Protein 2ZRU (pdb70)

Secondary structure (DSSP, 8-state):
-HHHHHHHHSS-BSTT---SGGGEEEPP-SS-BSBGGG-B--EEETTEEESSSEEEPP---HHHHHHHHHHHHHHHHT--EE----HHHHH-GGGGHHHHHHHHH-SSS-EEEEEEGGGGGTT--HHHHHHHHHHTT-SEEEEE--HHHHHHSSS---B-BTHHHHHHHHHHTT-SS-EEEE-SSS---HHHHHHHHHTT--EEE---BTSB-HHHHHHHHHHHTT-THHHHHHHTTT-S-BHHHHHHHHHHH-TT-EEEEESS--SHHHHHHHHHHT-SEEEE-HHHHHHHHH-HHHHHHHHHHHHHHHHHHHHHTT--BHHHHHTS-EEE-HHHHHHHHHTT--HHHHHHHHT-/-HHHHHHHHSS-BTTT---SGGGEEEPP-SS-BSBGGG-B--EEETTEEESSSEEEPP---HHHHHHHHHHHHHHHHT--EE----HHHHH-GGGSHHHHHHHHH-SSS-EEEEEEHHHHHTT--HHHHHHHHHTTT-SEEEEE--HHHHHHSSS---B--THHHHHHHHHHTT-SS-EEEE-SSS---HHHHHHHHHTT--EEE---BTSB-HHHHHHHHHHHTT-THHHHHHTTTT-S-BHHHHHHHHHHH-TT-EEEEESS--SHHHHHHHHHHT-SEEEE-HHHHHHHHH-HHHHHHHHHHHHHHHHHHHHHTT-SBHHHHHTS-EEE-HHHHHHHHHTT--HHHHHHHHT-/-HHHHHHHHSS-BSTT---SGGGEEEPP-SS-SSBGGG-B--EEETTEEESSSEEEPP---HHHHHHHHHHHHHHHHT--EE----HHHHH-GGGGHHHHHHHHH-SSS-EEEEEEHHHHHTT--HHHHHHHHHHTT-SEEEEE--HHHHHHSSS---B-BTHHHHHHHHHHTT-SS-EEEE-SSS---HHHHHHHHHTT--EEE---BTSB-HHHHHHHHHHHTT-THHHHHHHTTT-S-BHHHHHHHHHHHSTT-EEEEESS--SHHHHHHHHHHT-SEEEE-HHHHHHHHH-HHHHHHHHHHHHHHHHHHHHHHT-SBHHHHHTS-EEE-HHHHHHHHHTT--HHHHHHHHT-/-HHHHHHHHSS-BTTT---SGGGEEEPP-SS-BSBGGG-B--EEETTEEESSSEEEPP---HHHHHHHHHHHHHHHHT--EE----HHHHH-GGGGHHHHHHHHH-SSS-EEEEEEGGGGGTT--HHHHHHHHHHTT-SEEEEE--HHHHHHSSS---B-BTHHHHHHHHHHTT-SS-EEEE-SSS---HHHHHHHHHTT--EEE---BTSB-HHHHHHHHHHHTT-THHHHHHHTTT-S-BHHHHHHHHHHHSTT-EEEEESS--SHHHHHHHHHHT-SEEEE-HHHHHHHHH-HHHHHHHHHHHHHHHHHHHHHTT-SBHHHHTTS-EEE-HHHHHHHHHTT--HHHHHHHHT-

GO terms:
  GO:0070402 NADPH binding (F, IDA)
  GO:0000287 magnesium ion binding (F, IDA)
  GO:0010181 FMN binding (F, IDA)
  GO:0004452 isopentenyl-diphosphate delta-isomerase activity (F, IDA)

Solvent-accessible surface area: 48218 Å² total; per-residue (Å²): 101,47,35,34,84,0,7,12,145,68,113,0,49,21,43,75,24,49,20,22,4,135,27,0,40,2,1,0,14,0,6,10,22,11,8,26,88,79,13,70,15,115,22,167,1,56,242,61,124,4,46,5,0,0,8,1,10,18,41,85,151,105,59,7,154,29,12,80,23,2,0,38,0,0,38,136,29,15,0,0,2,5,1,4,23,0,102,54,1,44,107,108,74,129,22,74,115,22,14,32,38,0,28,170,35,0,83,89,6,1,0,1,0,6,0,6,0,8,28,0,35,98,60,19,8,52,126,38,2,72,34,0,15,100,13,0,119,8,31,0,0,6,0,30,0,21,0,0,19,19,4,0,30,47,88,63,79,0,56,0,56,78,115,0,1,65,38,0,105,96,5,33,169,121,23,98,28,43,10,3,0,18,0,20,7,6,0,0,0,17,63,2,0,101,62,0,96,75,29,57,3,99,17,0,4,0,12,0,12,14,0,25,9,46,0,0,0,0,19,22,22,0,107,103,112,73,42,90,31,10,88,0,0,139,53,0,13,88,13,4,0,4,0,0,1,0,0,1,0,0,16,46,20,2,73,70,7,32,0,0,0,5,14,7,0,62,7,0,15,28,0,0,26,0,0,0,0,5,0,22,0,0,0,2,25,6,16,0,10,72,15,1,65,140,14,80,129,26,0,23,51,23,0,109,30,0,27,21,0,0,52,0,0,0,0,0,6,26,1,106,34,3,92,24,0,43,99,13,22,3,0,0,10,24,127,0,35,35,2,0,69,38,31,52,5,82,36,69,82,0,24,101,32,8,50,201,103,44,38,33,87,0,9,11,149,72,112,0,52,23,46,72,23,51,21,22,5,142,28,0,38,3,0,0,15,0,5,10,19,10,9,26,87,83,13,62,15,108,24,168,2,60,244,62,120,3,49,7,0,2,8,1,10,20,39,85,154,103,57,7,147,31,10,85,22,3,0,42,0,0,42,127,31,15,1,0,2,5,1,3,26,0,104,54,4,46,100,108,78,117,19,78,105,25,12,34,39,0,26,162,30,0,84,90,8,2,0,1,0,6,0,2,0,15,24,0,23,127,52,16,20,48,140,47,0,75,36,0,12,111,12,1,120,8,35,0,0,6,0,31,0,13,0,0,29,20,3,0,30,32,96,49,94,1,76,0,64,82,124,0,0,74,36,0,104,97,9,36,175,124,23,101,25,49,12,3,0,19,0,16,7,4,0,0,0,23,63,2,0,99,58,0,88,79,27,61,4,96,17,0,3,0,13,0,15,14,0,24,9,48,0,0,0,0,19,20,22,0,106,103,112,73,44,85,29,12,80,0,0,138,55,0,14,90,14,4,0,3,0,0,0,0,0,1,0,0,16,49,20,0,72,73,7,37,0,0,0,6,13,8,0,64,7,0,18,29,0,0,26,0,0,0,0,3,0,20,0,0,0,3,24,5,17,0,10,69,15,1,61,138,11,80,135,28,0,23,68,22,2,115,31,1,30,22,0,0,50,0,0,0,0,0,5,24,1,106,26,3,97,27,0,44,96,13,20,3,0,0,11,25,124,0,34,37,2,0,70,38,32,55,3,81,29,70,75,0,24,110,32,7,50,200,93,50,36,29,88,0,9,12,146,72,113,0,51,22,45,74,23,50,20,20,4,138,26,0,38,3,1,0,16,0,5,12,25,11,4,23,90,82,14,63,16,112,22,166,2,62,248,61,116,2,47,6,0,2,7,0,10,19,38,73,153,103,60,7,127,24,13,85,23,2,0,44,0,0,40,133,32,16,1,0,2,4,0,4,26,0,114,53,3,45,99,108,74,123,20,79,112,26,14,27,35,0,25,158,31,0,82,90,8,1,0,1,0,6,0,1,0,17,20,0,15,147,58,17,18,48,138,49,0,77,38,0,15,114,11,0,119,7,35,0,0,5,0,31,0,18,0,0,23,24,2,0,31,30,94,50,90,0,71,0,45,60,92,0,0,74,50,0,104,95,7,36,167,119,21,105,28,45,10,3,0,18,0,18,8,8,0,0,0,17,63,2,0,103,54,0,96,79,34,55,4,112,16,0,4,0,13,0,12,14,0,27,10,46,1,0,0,0,18,20,25,0,105,106,113,73,39,82,28,14,83,0,0,143,59,0,14,90,14,4,0,3,0,0,0,0,0,1,0,0,19,51,22,2,75,79,6,35,0,0,0,5,14,8,0,64,8,0,18,28,0,0,24,0,0,0,0,5,0,22,0,0,0,3,25,5,17,0,10,74,14,1,55,138,12,82,132,27,0,20,58,22,2,108,27,1,30,22,0,0,49,0,0,0,0,0,7,23,2,109,28,3,92,30,0,40,92,13,26,4,0,0,10,25,124,0,37,37,2,0,69,37,31,52,3,87,30,67,83,0,23,102,29,8,50,200,109,44,42,35,83,0,5,13,147,71,109,0,50,23,46,72,23,53,20,22,4,138,29,0,42,4,0,0,15,0,5,11,20,10,6,21,88,81,11,64,14,111,23,144,1,54,239,56,109,2,49,7,0,1,8,1,9,17,39,84,143,105,62,5,140,31,12,86,22,2,0,40,0,0,40,132,32,15,2,0,2,4,1,4,27,0,99,56,1,41,95,100,74,122,22,68,104,20,14,27,44,0,21,161,33,0,85,90,7,2,0,1,0,6,0,5,0,9,32,0,38,100,61,22,9,55,136,41,1,74,28,0,14,102,11,0,122,9,32,0,0,7,0,31,0,24,0,0,19,20,3,0,32,33,97,53,84,1,56,0,55,85,119,0,0,67,35,1,100,94,6,36,175,121,22,102,28,43,11,4,0,18,0,19,7,8,0,0,0,17,60,3,0,102,57,0,94,75,32,49,4,99,15,0,3,0,12,0,15,15,0,22,10,47,0,0,0,0,21,21,20,0,104,103,112,74,40,87,31,13,86,0,0,146,56,0,14,89,14,3,0,2,0,0,1,0,0,1,0,0,16,49,20,2,76,90,6,34,0,0,0,5,14,6,0,62,6,0,17,28,0,0,23,0,0,0,0,4,0,18,0,0,0,3,25,4,16,0,9,72,16,1,66,141,16,83,130,25,0,23,61,22,1,109,30,1,28,23,0,0,48,0,0,0,0,0,6,24,1,108,27,4,94,27,0,40,96,13,24,4,0,0,9,26,127,0,34,40,2,0,68,34,31,52,4,84,32,67,80,0,25,109,28,7,47,196

B-factor: mean 29.54, std 9.28, range [15.83, 79.15]

Organism: Saccharolobus shibatae (strain ATCC 51178 / DSM 5389 / JCM 8931 / NBRC 15437 / B12) (NCBI:txid523848)

CATH classification: 3.20.20.70

Radius of gyration: 35.76 Å; Cα contacts (8 Å, |Δi|>4): 3395; chains: 4; bounding box: 108×108×44 Å

Nearest PDB structures (foldseek):
  2zru-assembly1_D  TM=1.002E+00  e=5.010E-70  Saccharolobus shibatae
  2zrw-assembly1_A  TM=9.971E-01  e=4.676E-66  Saccharolobus shibatae
  1vcg-assembly1_B  TM=9.444E-01  e=1.699E-32  Thermus thermophilus
  1vcg-assembly1_C  TM=9.409E-01  e=3.357E-32  Thermus thermophilus
  1vcg-assembly1_A  TM=9.427E-01  e=2.904E-31  Thermus thermophilus

Structure (mmCIF, N/CA/C/O backbone):
data_2ZRU
#
_entry.id   2ZRU
#
_cell.length_a   100.745
_cell.length_b   100.745
_cell.length_c   336.829
_cell.angle_alpha   90.00
_cell.angle_beta   90.00
_cell.angle_gamma   90.00
#
_symmetry.space_group_name_H-M   'P 43 21 2'
#
loop_
_entity.id
_entity.type
_entity.pdbx_description
1 polymer 'Isopentenyl-diphosphate delta-isomerase'
2 non-polymer 'FLAVIN MONONUCLEOTIDE'
3 water water
#
loop_
_atom_site.group_PDB
_atom_site.id
_atom_site.type_symbol
_atom_site.label_atom_id
_atom_site.label_alt_id
_atom_site.label_comp_id
_atom_site.label_asym_id
_atom_site.label_entity_id
_atom_site.label_seq_id
_atom_site.pdbx_PDB_ins_code
_atom_site.Cartn_x
_atom_site.Cartn_y
_atom_site.Cartn_z
_atom_site.occupancy
_atom_site.B_iso_or_equiv
_atom_site.auth_seq_id
_atom_site.auth_comp_id
_atom_site.auth_asym_id
_atom_site.auth_atom_id
_atom_site.pdbx_PDB_model_num
ATOM 1 N N . VAL A 1 9 ? 58.674 14.479 2.855 1.00 34.93 9 VAL A N 1
ATOM 2 C CA . VAL A 1 9 ? 57.440 14.508 3.682 1.00 34.14 9 VAL A CA 1
ATOM 3 C C . VAL A 1 9 ? 56.873 15.922 3.647 1.00 33.25 9 VAL A C 1
ATOM 4 O O . VAL A 1 9 ? 57.621 16.904 3.587 1.00 33.30 9 VAL A O 1
ATOM 8 N N . GLU A 1 10 ? 55.551 16.002 3.656 1.00 32.49 10 GLU A N 1
ATOM 9 C CA . GLU A 1 10 ? 54.841 17.264 3.531 1.00 32.15 10 GLU A CA 1
ATOM 10 C C . GLU A 1 10 ? 55.238 18.278 4.595 1.00 31.40 10 GLU A C 1
ATOM 11 O O . GLU A 1 10 ? 55.415 19.451 4.279 1.00 31.17 10 GLU A O 1
ATOM 17 N N . HIS A 1 11 ? 55.397 17.825 5.838 1.00 31.12 11 HIS A N 1
ATOM 18 C CA . HIS A 1 11 ? 55.841 18.719 6.923 1.00 31.17 11 HIS A CA 1
ATOM 19 C C . HIS A 1 11 ? 57.181 19.395 6.671 1.00 30.15 11 HIS A C 1
ATOM 20 O O . HIS A 1 11 ? 57.315 20.590 6.913 1.00 29.86 11 HIS A O 1
ATOM 27 N N . VAL A 1 12 ? 58.171 18.628 6.211 1.00 29.22 12 VAL A N 1
ATOM 28 C CA . VAL A 1 12 ? 59.488 19.175 5.903 1.00 29.35 12 VAL A CA 1
ATOM 29 C C . VAL A 1 12 ? 59.429 20.193 4.742 1.00 30.05 12 VAL A C 1
ATOM 30 O O . VAL A 1 12 ? 60.030 21.275 4.829 1.00 30.19 12 VAL A O 1
ATOM 34 N N . GLU A 1 13 ? 58.703 19.828 3.684 1.00 29.67 13 GLU A N 1
ATOM 35 C CA . GLU A 1 13 ? 58.428 20.682 2.509 1.00 30.26 13 GLU A CA 1
ATOM 36 C C . GLU A 1 13 ? 57.827 22.044 2.881 1.00 29.14 13 GLU A C 1
ATOM 37 O O . GLU A 1 13 ? 58.304 23.091 2.428 1.00 29.35 13 GLU A O 1
ATOM 43 N N . ILE A 1 14 ? 56.770 22.019 3.698 1.00 28.23 14 ILE A N 1
ATOM 44 C CA . ILE A 1 14 ? 56.154 23.252 4.215 1.00 26.79 14 ILE A CA 1
ATOM 45 C C . ILE A 1 14 ? 57.107 24.049 5.094 1.00 25.94 14 ILE A C 1
ATOM 46 O O . ILE A 1 14 ? 57.281 25.259 4.891 1.00 25.43 14 ILE A O 1
ATOM 51 N N . ALA A 1 15 ? 57.751 23.377 6.048 1.00 25.17 15 ALA A N 1
ATOM 52 C CA . ALA A 1 15 ? 58.607 24.075 6.992 1.00 25.21 15 ALA A CA 1
ATOM 53 C C . ALA A 1 15 ? 59.778 24.737 6.264 1.00 25.25 15 ALA A C 1
ATOM 54 O O . ALA A 1 15 ? 60.104 25.890 6.529 1.00 24.47 15 ALA A O 1
ATOM 56 N N . ALA A 1 16 ? 60.385 24.006 5.330 1.00 25.11 16 ALA A N 1
ATOM 57 C CA . ALA A 1 16 ? 61.562 24.506 4.623 1.00 25.40 16 ALA A CA 1
ATOM 58 C C . ALA A 1 16 ? 61.199 25.522 3.525 1.00 25.73 16 ALA A C 1
ATOM 59 O O . ALA A 1 16 ? 61.939 26.470 3.267 1.00 25.85 16 ALA A O 1
ATOM 61 N N . PHE A 1 17 ? 60.062 25.338 2.871 1.00 25.88 17 PHE A N 1
ATOM 62 C CA . PHE A 1 17 ? 59.816 26.176 1.693 1.00 27.06 17 PHE A CA 1
ATOM 63 C C . PHE A 1 17 ? 58.642 27.146 1.763 1.00 26.97 17 PHE A C 1
ATOM 64 O O . PHE A 1 17 ? 58.553 28.035 0.944 1.00 27.83 17 PHE A O 1
ATOM 72 N N . GLU A 1 18 ? 57.756 27.002 2.741 1.00 26.95 18 GLU A N 1
ATOM 73 C CA . GLU A 1 18 ? 56.706 28.007 2.910 1.00 27.05 18 GLU A CA 1
ATOM 74 C C . GLU A 1 18 ? 57.074 29.053 3.985 1.00 26.98 18 GLU A C 1
ATOM 75 O O . GLU A 1 18 ? 57.978 28.851 4.796 1.00 26.35 18 GLU A O 1
ATOM 81 N N . ASN A 1 19 ? 56.328 30.153 3.992 1.00 26.51 19 ASN A N 1
ATOM 82 C CA . ASN A 1 19 ? 56.488 31.208 4.966 1.00 26.24 19 ASN A CA 1
ATOM 83 C C . ASN A 1 19 ? 55.764 30.834 6.257 1.00 26.25 19 ASN A C 1
ATOM 84 O O . ASN A 1 19 ? 54.586 31.197 6.458 1.00 26.35 19 ASN A O 1
ATOM 89 N N . VAL A 1 20 ? 56.455 30.090 7.122 1.00 24.70 20 VAL A N 1
ATOM 90 C CA . VAL A 1 20 ? 55.880 29.625 8.408 1.00 24.23 20 VAL A CA 1
ATOM 91 C C . VAL A 1 20 ? 56.809 29.870 9.603 1.00 23.72 20 VAL A C 1
ATOM 92 O O . VAL A 1 20 ? 56.484 29.519 10.736 1.00 24.10 20 VAL A O 1
ATOM 96 N N . ASP A 1 21 ? 57.966 30.461 9.345 1.00 22.82 21 ASP A N 1
ATOM 97 C CA . ASP A 1 21 ? 58.895 30.771 10.409 1.00 23.21 21 ASP A CA 1
ATOM 98 C C . ASP A 1 21 ? 58.487 32.080 11.101 1.00 22.88 21 ASP A C 1
ATOM 99 O O . ASP A 1 21 ? 58.664 33.162 10.545 1.00 22.52 21 ASP A O 1
ATOM 104 N N . GLY A 1 22 ? 57.920 31.969 12.298 1.00 22.92 22 GLY A N 1
ATOM 105 C CA . GLY A 1 22 ? 57.488 33.145 13.055 1.00 22.26 22 GLY A CA 1
ATOM 106 C C . GLY A 1 22 ? 56.253 33.844 12.505 1.00 22.53 22 GLY A C 1
ATOM 107 O O . GLY A 1 22 ? 56.018 35.017 12.816 1.00 22.64 22 GLY A O 1
ATOM 108 N N . LEU A 1 23 ? 55.476 33.136 11.692 1.00 22.77 23 LEU A N 1
ATOM 109 C CA . LEU A 1 23 ? 54.275 33.672 11.040 1.00 23.89 23 LEU A CA 1
ATOM 110 C C . LEU A 1 23 ? 53.245 34.133 12.074 1.00 23.31 23 LEU A C 1
ATOM 111 O O . LEU A 1 23 ? 52.683 33.309 12.807 1.00 22.95 23 LEU A O 1
ATOM 116 N N . SER A 1 24 ? 52.977 35.438 12.105 1.00 23.30 24 SER A N 1
ATOM 117 C CA . SER A 1 24 ? 52.042 36.029 13.096 1.00 24.26 24 SER A CA 1
ATOM 118 C C . SER A 1 24 ? 52.331 35.656 14.551 1.00 23.81 24 SER A C 1
ATOM 119 O O . SER A 1 24 ? 51.430 35.667 15.397 1.00 24.28 24 SER A O 1
ATOM 122 N N . SER A 1 25 ? 53.592 35.349 14.836 1.00 23.29 25 SER A N 1
ATOM 123 C CA . SER A 1 25 ? 53.991 34.948 16.187 1.00 22.85 25 SER A CA 1
ATOM 124 C C . SER A 1 25 ? 55.257 35.716 16.591 1.00 22.34 25 SER A C 1
ATOM 125 O O . SER A 1 25 ? 55.813 36.460 15.768 1.00 21.73 25 SER A O 1
ATOM 128 N N . SER A 1 26 ? 55.704 35.545 17.843 1.00 21.31 26 SER A N 1
ATOM 129 C CA . SER A 1 26 ? 56.772 36.367 18.434 1.00 21.24 26 SER A CA 1
ATOM 130 C C . SER A 1 26 ? 57.502 35.634 19.559 1.00 19.92 26 SER A C 1
ATOM 131 O O . SER A 1 26 ? 56.859 35.021 20.404 1.00 20.14 26 SER A O 1
ATOM 134 N N . THR A 1 27 ? 58.832 35.698 19.561 1.00 19.63 27 THR A N 1
ATOM 135 C CA . THR A 1 27 ? 59.627 35.099 20.648 1.00 20.12 27 THR A CA 1
ATOM 136 C C . THR A 1 27 ? 59.619 36.017 21.879 1.00 20.26 27 THR A C 1
ATOM 137 O O . THR A 1 27 ? 59.995 35.591 22.962 1.00 20.07 27 THR A O 1
ATOM 141 N N . PHE A 1 28 ? 59.211 37.277 21.695 1.00 19.96 28 PHE A N 1
ATOM 142 C CA . PHE A 1 28 ? 59.411 38.338 22.708 1.00 20.06 28 PHE A CA 1
ATOM 143 C C . PHE A 1 28 ? 60.894 38.692 22.945 1.00 20.45 28 PHE A C 1
ATOM 144 O O . PHE A 1 28 ? 61.229 39.482 23.853 1.00 19.95 28 PHE A O 1
ATOM 152 N N . LEU A 1 29 ? 61.799 38.109 22.160 1.00 20.57 29 LEU A N 1
ATOM 153 C CA . LEU A 1 29 ? 63.239 38.378 22.335 1.00 21.72 29 LEU A CA 1
ATOM 154 C C . LEU A 1 29 ? 63.648 39.816 22.059 1.00 21.95 29 LEU A C 1
ATOM 155 O O . LEU A 1 29 ? 64.656 40.286 22.570 1.00 22.57 29 LEU A O 1
ATOM 160 N N . ASN A 1 30 ? 62.852 40.522 21.275 1.00 22.24 30 ASN A N 1
ATOM 161 C CA . ASN A 1 30 ? 63.119 41.928 21.055 1.00 23.58 30 ASN A CA 1
ATOM 162 C C . ASN A 1 30 ? 62.840 42.786 22.304 1.00 22.34 30 ASN A C 1
ATOM 163 O O . ASN A 1 30 ? 63.288 43.912 22.386 1.00 22.84 30 ASN A O 1
ATOM 168 N N . ASP A 1 31 ? 62.132 42.225 23.272 1.00 21.79 31 ASP A N 1
ATOM 169 C CA . ASP A 1 31 ? 61.901 42.884 24.577 1.00 21.51 31 ASP A CA 1
ATOM 170 C C . ASP A 1 31 ? 63.074 42.729 25.560 1.00 21.55 31 ASP A C 1
ATOM 171 O O . ASP A 1 31 ? 63.059 43.295 26.672 1.00 22.50 31 ASP A O 1
ATOM 176 N N . VAL A 1 32 ? 64.084 41.969 25.157 1.00 22.09 32 VAL A N 1
ATOM 177 C CA . VAL A 1 32 ? 65.279 41.686 25.932 1.00 22.20 32 VAL A CA 1
ATOM 178 C C . VAL A 1 32 ? 66.481 42.398 25.297 1.00 23.16 32 VAL A C 1
ATOM 179 O O . VAL A 1 32 ? 66.821 42.184 24.100 1.00 24.02 32 VAL A O 1
ATOM 183 N N . ILE A 1 33 ? 67.137 43.234 26.089 1.00 21.78 33 ILE A N 1
ATOM 184 C CA . ILE A 1 33 ? 68.371 43.883 25.665 1.00 21.71 33 ILE A CA 1
ATOM 185 C C . ILE A 1 33 ? 69.513 43.425 26.569 1.00 21.73 33 ILE A C 1
ATOM 186 O O . ILE A 1 33 ? 69.372 43.373 27.815 1.00 21.13 33 ILE A O 1
ATOM 191 N N . LEU A 1 34 ? 70.641 43.099 25.944 1.00 20.82 34 LEU A N 1
ATOM 192 C CA . LEU A 1 34 ? 71.860 42.818 26.665 1.00 20.35 34 LEU A CA 1
ATOM 193 C C . LEU A 1 34 ? 72.628 44.127 26.773 1.00 20.80 34 LEU A C 1
ATOM 194 O O . LEU A 1 34 ? 72.871 44.824 25.775 1.00 20.12 34 LEU A O 1
ATOM 199 N N . VAL A 1 35 ? 72.989 44.487 27.992 1.00 20.51 35 VAL A N 1
ATOM 200 C CA . VAL A 1 35 ? 73.594 45.792 28.182 1.00 20.29 35 VAL A CA 1
ATOM 201 C C . VAL A 1 35 ? 75.017 45.785 27.635 1.00 19.97 35 VAL A C 1
ATOM 202 O O . VAL A 1 35 ? 75.853 44.981 28.050 1.00 19.55 35 VAL A O 1
ATOM 206 N N . HIS A 1 36 ? 75.282 46.692 26.695 1.00 19.20 36 HIS A N 1
ATOM 207 C CA . HIS A 1 36 ? 76.632 46.878 26.153 1.00 19.33 36 HIS A CA 1
ATOM 208 C C . HIS A 1 36 ? 77.618 47.339 27.243 1.00 19.97 36 HIS A C 1
ATOM 209 O O . HIS A 1 36 ? 77.321 48.275 28.008 1.00 20.26 36 HIS A O 1
ATOM 216 N N . GLN A 1 37 ? 78.782 46.699 27.290 1.00 20.08 37 GLN A N 1
ATOM 217 C CA . GLN A 1 37 ? 79.869 47.090 28.194 1.00 20.22 37 GLN A CA 1
ATOM 218 C C . GLN A 1 37 ? 81.041 47.587 27.359 1.00 20.39 37 GLN A C 1
ATOM 219 O O . GLN A 1 37 ? 81.768 46.789 26.772 1.00 19.69 37 GLN A O 1
ATOM 225 N N . GLY A 1 38 ? 81.199 48.907 27.282 1.00 20.30 38 GLY A N 1
ATOM 226 C CA . GLY A 1 38 ? 82.239 49.499 26.433 1.00 20.75 38 GLY A CA 1
ATOM 227 C C . GLY A 1 38 ? 83.662 49.170 26.853 1.00 21.13 38 GLY A C 1
ATOM 228 O O . GLY A 1 38 ? 84.576 49.258 26.043 1.00 20.78 38 GLY A O 1
ATOM 229 N N . PHE A 1 39 ? 83.856 48.826 28.132 1.00 22.50 39 PHE A N 1
ATOM 230 C CA . PHE A 1 39 ? 85.106 48.212 28.566 1.00 22.44 39 PHE A CA 1
ATOM 231 C C . PHE A 1 39 ? 84.853 46.778 28.988 1.00 23.07 39 PHE A C 1
ATOM 232 O O . PHE A 1 39 ? 84.481 46.526 30.143 1.00 23.08 39 PHE A O 1
ATOM 240 N N . PRO A 1 40 ? 84.997 45.838 28.037 1.00 23.65 40 PRO A N 1
ATOM 241 C CA . PRO A 1 40 ? 84.698 44.416 28.284 1.00 24.36 40 PRO A CA 1
ATOM 242 C C . PRO A 1 40 ? 85.532 43.757 29.374 1.00 24.93 40 PRO A C 1
ATOM 243 O O . PRO A 1 40 ? 85.014 42.876 30.042 1.00 24.65 40 PRO A O 1
ATOM 247 N N . GLY A 1 41 ? 86.805 44.145 29.522 1.00 24.89 41 GLY A N 1
ATOM 248 C CA . GLY A 1 41 ? 87.663 43.551 30.566 1.00 25.65 41 GLY A CA 1
ATOM 249 C C . GLY A 1 41 ? 88.299 42.245 30.109 1.00 26.91 41 GLY A C 1
ATOM 250 O O . GLY A 1 41 ? 88.826 41.488 30.917 1.00 27.60 41 GLY A O 1
ATOM 251 N N . ILE A 1 42 ? 88.234 41.977 28.806 1.00 26.91 42 ILE A N 1
ATOM 252 C CA . ILE A 1 42 ? 88.705 40.717 28.232 1.00 27.55 42 ILE A CA 1
ATOM 253 C C . ILE A 1 42 ? 89.139 40.984 26.796 1.00 27.90 42 ILE A C 1
ATOM 254 O O . ILE A 1 42 ? 88.869 42.060 26.252 1.00 27.71 42 ILE A O 1
ATOM 259 N N . SER A 1 43 ? 89.818 40.016 26.187 1.00 28.63 43 SER A N 1
ATOM 260 C CA . SER A 1 43 ? 90.065 40.052 24.759 1.00 29.32 43 SER A CA 1
ATOM 261 C C . SER A 1 43 ? 89.216 38.967 24.093 1.00 29.31 43 SER A C 1
ATOM 262 O O . SER A 1 43 ? 88.813 38.000 24.747 1.00 29.23 43 SER A O 1
ATOM 265 N N . PHE A 1 44 ? 88.918 39.149 22.814 1.00 29.29 44 PHE A N 1
ATOM 266 C CA . PHE A 1 44 ? 88.060 38.226 22.070 1.00 29.91 44 PHE A CA 1
ATOM 267 C C . PHE A 1 44 ? 88.568 36.778 22.093 1.00 30.54 44 PHE A C 1
ATOM 268 O O . PHE A 1 44 ? 87.768 35.825 22.204 1.00 29.31 44 PHE A O 1
ATOM 276 N N . SER A 1 45 ? 89.894 36.614 21.997 1.00 30.94 45 SER A N 1
ATOM 277 C CA . SER A 1 45 ? 90.500 35.283 21.929 1.00 31.81 45 SER A CA 1
ATOM 278 C C . SER A 1 45 ? 90.429 34.554 23.259 1.00 31.71 45 SER A C 1
ATOM 279 O O . SER A 1 45 ? 90.631 33.356 23.318 1.00 32.41 45 SER A O 1
ATOM 282 N N . GLU A 1 46 ? 90.168 35.276 24.338 1.00 32.13 46 GLU A N 1
ATOM 283 C CA . GLU A 1 46 ? 89.990 34.622 25.622 1.00 31.85 46 GLU A CA 1
ATOM 284 C C . GLU A 1 46 ? 88.554 34.102 25.866 1.00 30.87 46 GLU A C 1
ATOM 285 O O . GLU A 1 46 ? 88.320 33.375 26.836 1.00 31.20 46 GLU A O 1
ATOM 291 N N . ILE A 1 47 ? 87.605 34.434 24.987 1.00 29.26 47 ILE A N 1
ATOM 292 C CA . ILE A 1 47 ? 86.219 33.965 25.190 1.00 27.96 47 ILE A CA 1
ATOM 293 C C . ILE A 1 47 ? 86.143 32.435 25.124 1.00 27.53 47 ILE A C 1
ATOM 294 O O . ILE A 1 47 ? 86.669 31.824 24.213 1.00 26.84 47 ILE A O 1
ATOM 299 N N . ASN A 1 48 ? 85.528 31.832 26.135 1.00 27.25 48 ASN A N 1
ATOM 300 C CA . ASN A 1 48 ? 85.380 30.384 26.198 1.00 27.49 48 ASN A CA 1
ATOM 301 C C . ASN A 1 48 ? 83.911 29.991 26.125 1.00 26.68 48 ASN A C 1
ATOM 302 O O . ASN A 1 48 ? 83.153 30.306 27.028 1.00 27.67 48 ASN A O 1
ATOM 307 N N . THR A 1 49 ? 83.513 29.319 25.047 1.00 26.06 49 THR A N 1
ATOM 308 C CA . THR A 1 49 ? 82.101 28.972 24.825 1.00 25.61 49 THR A CA 1
ATOM 309 C C . THR A 1 49 ? 81.752 27.552 25.326 1.00 26.15 49 THR A C 1
ATOM 310 O O . THR A 1 49 ? 80.625 27.079 25.173 1.00 26.48 49 THR A O 1
ATOM 314 N N . LYS A 1 50 ? 82.705 26.875 25.947 1.00 26.38 50 LYS A N 1
ATOM 315 C CA . LYS A 1 50 ? 82.442 25.517 26.412 1.00 27.16 50 LYS A CA 1
ATOM 316 C C . LYS A 1 50 ? 81.425 25.476 27.571 1.00 27.01 50 LYS A C 1
ATOM 317 O O . LYS A 1 50 ? 81.362 26.402 28.401 1.00 26.05 50 LYS A O 1
ATOM 323 N N . THR A 1 51 ? 80.633 24.405 27.624 1.00 26.73 51 THR A N 1
ATOM 324 C CA . THR A 1 51 ? 79.705 24.213 28.725 1.00 27.20 51 THR A CA 1
ATOM 325 C C . THR A 1 51 ? 79.347 22.728 28.930 1.00 27.77 51 THR A C 1
ATOM 326 O O . THR A 1 51 ? 79.698 21.876 28.118 1.00 27.71 51 THR A O 1
ATOM 330 N N . LYS A 1 52 ? 78.660 22.423 30.020 1.00 28.41 52 LYS A N 1
ATOM 331 C CA . LYS A 1 52 ? 78.278 21.047 30.327 1.00 29.36 52 LYS A CA 1
ATOM 332 C C . LYS A 1 52 ? 76.948 20.674 29.674 1.00 28.87 52 LYS A C 1
ATOM 333 O O . LYS A 1 52 ? 76.020 21.484 29.636 1.00 28.46 52 LYS A O 1
ATOM 339 N N . PHE A 1 53 ? 76.872 19.457 29.147 1.00 28.34 53 PHE A N 1
ATOM 340 C CA . PHE A 1 53 ? 75.609 18.886 28.673 1.00 27.76 53 PHE A CA 1
ATOM 341 C C . PHE A 1 53 ? 75.519 17.498 29.327 1.00 27.97 53 PHE A C 1
ATOM 342 O O . PHE A 1 53 ? 76.134 16.562 28.867 1.00 27.44 53 PHE A O 1
ATOM 350 N N . PHE A 1 54 ? 74.781 17.390 30.422 1.00 28.44 54 PHE A N 1
ATOM 351 C CA . PHE A 1 54 ? 74.852 16.192 31.278 1.00 29.42 54 PHE A CA 1
ATOM 352 C C . PHE A 1 54 ? 76.293 15.778 31.562 1.00 30.23 54 PHE A C 1
ATOM 353 O O . PHE A 1 54 ? 77.046 16.576 32.096 1.00 29.94 54 PHE A O 1
ATOM 361 N N . ARG A 1 55 ? 76.685 14.565 31.202 1.00 31.29 55 ARG A N 1
ATOM 362 C CA . ARG A 1 55 ? 78.003 14.059 31.624 1.00 33.12 55 ARG A CA 1
ATOM 363 C C . ARG A 1 55 ? 79.106 14.400 30.627 1.00 32.20 55 ARG A C 1
ATOM 364 O O . ARG A 1 55 ? 80.259 14.004 30.811 1.00 33.50 55 ARG A O 1
ATOM 372 N N . LYS A 1 56 ? 78.762 15.155 29.586 1.00 30.98 56 LYS A N 1
ATOM 373 C CA . LYS A 1 56 ? 79.715 15.499 28.554 1.00 28.99 56 LYS A CA 1
ATOM 374 C C . LYS A 1 56 ? 79.990 16.999 28.521 1.00 29.35 56 LYS A C 1
ATOM 375 O O . LYS A 1 56 ? 79.191 17.807 29.017 1.00 29.09 56 LYS A O 1
ATOM 381 N N . GLU A 1 57 ? 81.126 17.369 27.939 1.00 28.68 57 GLU A N 1
ATOM 382 C CA . GLU A 1 57 ? 81.389 18.782 27.669 1.00 28.95 57 GLU A CA 1
ATOM 383 C C . GLU A 1 57 ? 81.134 19.056 26.194 1.00 27.07 57 GLU A C 1
ATOM 384 O O . GLU A 1 57 ? 81.451 18.225 25.355 1.00 26.57 57 GLU A O 1
ATOM 390 N N . ILE A 1 58 ? 80.524 20.207 25.898 1.00 26.10 58 ILE A N 1
ATOM 391 C CA . ILE A 1 58 ? 80.246 20.613 24.521 1.00 25.08 58 ILE A CA 1
ATOM 392 C C . ILE A 1 58 ? 80.979 21.920 24.229 1.00 25.63 58 ILE A C 1
ATOM 393 O O . ILE A 1 58 ? 81.405 22.600 25.160 1.00 25.39 58 ILE A O 1
ATOM 398 N N . SER A 1 59 ? 81.138 22.260 22.949 1.00 24.86 59 SER A N 1
ATOM 399 C CA . SER A 1 59 ? 82.050 23.334 22.558 1.00 25.07 59 SER A CA 1
ATOM 400 C C . SER A 1 59 ? 81.405 24.696 22.582 1.00 24.83 59 SER A C 1
ATOM 401 O O . SER A 1 59 ? 82.108 25.717 22.690 1.00 24.87 59 SER A O 1
ATOM 404 N N . VAL A 1 60 ? 80.070 24.706 22.460 1.00 24.36 60 VAL A N 1
ATOM 405 C CA . VAL A 1 60 ? 79.268 25.922 22.290 1.00 24.85 60 VAL A CA 1
ATOM 406 C C . VAL A 1 60 ? 77.935 25.644 22.997 1.00 23.96 60 VAL A C 1
ATOM 407 O O . VAL A 1 60 ? 77.441 24.518 22.930 1.00 25.21 60 VAL A O 1
ATOM 411 N N . PRO A 1 61 ? 77.364 26.636 23.712 1.00 23.25 61 PRO A N 1
ATOM 412 C CA . PRO A 1 61 ? 76.095 26.379 24.428 1.00 22.35 61 PRO A CA 1
ATOM 413 C C . PRO A 1 61 ? 74.852 26.411 23.533 1.00 22.00 61 PRO A C 1
ATOM 414 O O . PRO A 1 61 ? 73.916 27.153 23.792 1.00 21.34 61 PRO A O 1
ATOM 418 N N . VAL A 1 62 ? 74.866 25.622 22.468 1.00 22.49 62 VAL A N 1
ATOM 419 C CA . VAL A 1 62 ? 73.729 25.491 21.562 1.00 22.68 62 VAL A CA 1
ATOM 420 C C . VAL A 1 62 ? 73.545 24.009 21.196 1.00 22.33 62 VAL A C 1
ATOM 421 O O . VAL A 1 62 ? 74.519 23.259 21.129 1.00 22.58 62 VAL A O 1
ATOM 425 N N . MET A 1 63 ? 72.302 23.584 20.994 1.00 22.66 63 MET A N 1
ATOM 426 C CA . MET A 1 63 ? 72.038 22.244 20.425 1.00 21.88 63 MET A CA 1
ATOM 427 C C . MET A 1 63 ? 71.138 22.377 19.203 1.00 21.99 63 MET A C 1
ATOM 428 O O . MET A 1 63 ? 70.446 23.401 19.027 1.00 21.35 63 MET A O 1
ATOM 433 N N . VAL A 1 64 ? 71.210 21.371 18.331 1.00 21.38 64 VAL A N 1
ATOM 434 C CA . VAL A 1 64 ? 70.219 21.171 17.283 1.00 21.18 64 VAL A CA 1
ATOM 435 C C . VAL A 1 64 ? 69.131 20.308 17.920 1.00 20.98 64 VAL A C 1
ATOM 436 O O . VAL A 1 64 ? 69.429 19.249 18.459 1.00 20.65 64 VAL A O 1
ATOM 440 N N . THR A 1 65 ? 67.882 20.764 17.899 1.00 20.43 65 THR A N 1
ATOM 441 C CA . THR A 1 65 ? 66.795 19.966 18.470 1.00 21.24 65 THR A CA 1
ATOM 442 C C . THR A 1 65 ? 66.184 19.071 17.392 1.00 22.12 65 THR A C 1
ATOM 443 O O . THR A 1 65 ? 66.454 19.266 16.215 1.00 21.94 65 THR A O 1
ATOM 447 N N . GLY A 1 66 ? 65.387 18.078 17.807 1.00 23.15 66 GLY A N 1
ATOM 448 C CA . GLY A 1 66 ? 64.955 17.016 16.930 1.00 23.54 66 GLY A CA 1
ATOM 449 C C . GLY A 1 66 ? 64.062 17.442 15.787 1.00 25.31 66 GLY A C 1
ATOM 450 O O . GLY A 1 66 ? 63.159 18.279 15.961 1.00 24.05 66 GLY A O 1
ATOM 451 N N . MET A 1 67 ? 64.327 16.870 14.614 1.00 25.89 67 MET A N 1
ATOM 452 C CA . MET A 1 67 ? 63.491 17.079 13.432 1.00 28.07 67 MET A CA 1
ATOM 453 C C . MET A 1 67 ? 63.207 15.780 12.673 1.00 29.88 67 MET A C 1
ATOM 454 O O . MET A 1 67 ? 64.121 15.060 12.282 1.00 30.15 67 MET A O 1
ATOM 459 N N . THR A 1 68 ? 61.933 15.493 12.461 1.00 32.47 68 THR A N 1
ATOM 460 C CA . THR A 1 68 ? 61.527 14.284 11.742 1.00 35.86 68 THR A CA 1
ATOM 461 C C . THR A 1 68 ? 61.564 14.518 10.213 1.00 36.32 68 THR A C 1
ATOM 462 O O . THR A 1 68 ? 62.442 13.985 9.499 1.00 37.91 68 THR A O 1
ATOM 466 N N . ASN A 1 72 ? 64.894 7.576 4.233 1.00 63.27 72 ASN A N 1
ATOM 467 C CA . ASN A 1 72 ? 66.112 7.601 3.420 1.00 63.48 72 ASN A CA 1
ATOM 468 C C . ASN A 1 72 ? 66.605 9.027 3.135 1.00 63.09 72 ASN A C 1
ATOM 469 O O . ASN A 1 72 ? 67.760 9.364 3.427 1.00 62.92 72 ASN A O 1
ATOM 474 N N . GLU A 1 73 ? 65.727 9.849 2.558 1.00 62.53 73 GLU A N 1
ATOM 475 C CA . GLU A 1 73 ? 66.005 11.265 2.317 1.00 62.13 73 GLU A CA 1
ATOM 476 C C . GLU A 1 73 ? 66.074 12.042 3.637 1.00 61.18 73 GLU A C 1
ATOM 477 O O . GLU A 1 73 ? 66.841 12.996 3.771 1.00 61.35 73 GLU A O 1
ATOM 483 N N . LEU A 1 74 ? 65.264 11.619 4.607 1.00 59.94 74 LEU A N 1
ATOM 484 C CA . LEU A 1 74 ? 65.295 12.172 5.961 1.00 58.30 74 LEU A CA 1
ATOM 485 C C . LEU A 1 74 ? 66.619 11.794 6.656 1.00 57.01 74 LEU A C 1
ATOM 486 O O . LEU A 1 74 ? 67.202 12.606 7.376 1.00 57.25 74 LEU A O 1
ATOM 491 N N . GLY A 1 75 ? 67.097 10.576 6.407 1.00 55.09 75 GLY A N 1
ATOM 492 C CA . GLY A 1 75 ? 68.374 10.101 6.930 1.00 52.78 75 GLY A CA 1
ATOM 493 C C . GLY A 1 75 ? 69.624 10.751 6.351 1.00 51.36 75 GLY A C 1
ATOM 494 O O . GLY A 1 75 ? 70.683 10.736 6.986 1.00 51.30 75 GLY A O 1
ATOM 495 N N . ARG A 1 76 ? 69.532 11.317 5.150 1.00 49.48 76 ARG A N 1
ATOM 496 C CA . ARG A 1 76 ? 70.691 12.004 4.588 1.00 47.84 76 ARG A CA 1
ATOM 497 C C . ARG A 1 76 ? 70.851 13.434 5.141 1.00 45.97 76 ARG A C 1
ATOM 498 O O . ARG A 1 76 ? 71.957 13.953 5.202 1.00 45.47 76 ARG A O 1
ATOM 506 N N . ILE A 1 77 ? 69.743 14.058 5.529 1.00 43.93 77 ILE A N 1
ATOM 507 C CA . ILE A 1 77 ? 69.782 15.360 6.198 1.00 42.31 77 ILE A CA 1
ATOM 508 C C . ILE A 1 77 ? 70.310 15.147 7.603 1.00 41.01 77 ILE A C 1
ATOM 509 O O . ILE A 1 77 ? 71.211 15.861 8.050 1.00 40.46 77 ILE A O 1
ATOM 514 N N . ASN A 1 78 ? 69.769 14.133 8.278 1.00 39.88 78 ASN A N 1
ATOM 515 C CA . ASN A 1 78 ? 70.260 13.715 9.590 1.00 38.88 78 ASN A CA 1
ATOM 516 C C . ASN A 1 78 ? 71.747 13.407 9.590 1.00 37.61 78 ASN A C 1
ATOM 517 O O . ASN A 1 78 ? 72.445 13.695 10.566 1.00 36.56 78 ASN A O 1
ATOM 522 N N . LYS A 1 79 ? 72.230 12.813 8.496 1.00 36.11 79 LYS A N 1
ATOM 523 C CA . LYS A 1 79 ? 73.648 12.505 8.378 1.00 35.17 79 LYS A CA 1
ATOM 524 C C . LYS A 1 79 ? 74.467 13.781 8.302 1.00 33.49 79 LYS A C 1
ATOM 525 O O . LYS A 1 79 ? 75.464 13.915 9.004 1.00 33.16 79 LYS A O 1
ATOM 531 N N . ILE A 1 80 ? 74.055 14.689 7.423 1.00 32.18 80 ILE A N 1
ATOM 532 C CA . ILE A 1 80 ? 74.737 15.962 7.231 1.00 31.35 80 ILE A CA 1
ATOM 533 C C . ILE A 1 80 ? 74.760 16.753 8.547 1.00 30.15 80 ILE A C 1
ATOM 534 O O . ILE A 1 80 ? 75.812 17.241 8.974 1.00 29.87 80 ILE A O 1
ATOM 539 N N . ILE A 1 81 ? 73.604 16.855 9.200 1.00 29.20 81 ILE A N 1
ATOM 540 C CA . ILE A 1 81 ? 73.525 17.550 10.492 1.00 28.20 81 ILE A CA 1
ATOM 541 C C . ILE A 1 81 ? 74.452 16.918 11.532 1.00 28.13 81 ILE A C 1
ATOM 542 O O . ILE A 1 81 ? 75.206 17.613 12.190 1.00 28.35 81 ILE A O 1
ATOM 547 N N . ALA A 1 82 ? 74.420 15.596 11.662 1.00 28.72 82 ALA A N 1
ATOM 548 C CA . ALA A 1 82 ? 75.264 14.902 12.646 1.00 28.76 82 ALA A CA 1
ATOM 549 C C . ALA A 1 82 ? 76.765 15.070 12.414 1.00 29.74 82 ALA A C 1
ATOM 550 O O . ALA A 1 82 ? 77.513 15.300 13.368 1.00 29.13 82 ALA A O 1
ATOM 552 N N . GLU A 1 83 ? 77.217 14.967 11.164 1.00 30.57 83 GLU A N 1
ATOM 553 C CA . GLU A 1 83 ? 78.632 15.158 10.928 1.00 32.60 83 GLU A CA 1
ATOM 554 C C . GLU A 1 83 ? 79.064 16.579 11.221 1.00 31.32 83 GLU A C 1
ATOM 555 O O . GLU A 1 83 ? 80.117 16.784 11.833 1.00 32.05 83 GLU A O 1
ATOM 561 N N . VAL A 1 84 ? 78.243 17.556 10.844 1.00 30.73 84 VAL A N 1
ATOM 562 C CA . VAL A 1 84 ? 78.591 18.952 11.115 1.00 29.78 84 VAL A CA 1
ATOM 563 C C . VAL A 1 84 ? 78.535 19.227 12.601 1.00 29.41 84 VAL A C 1
ATOM 564 O O . VAL A 1 84 ? 79.435 19.877 13.127 1.00 30.38 84 VAL A O 1
ATOM 568 N N . ALA A 1 85 ? 77.498 18.734 13.282 1.00 28.88 85 ALA A N 1
ATOM 569 C CA . ALA A 1 85 ? 77.424 18.867 14.752 1.00 28.27 85 ALA A CA 1
ATOM 570 C C . ALA A 1 85 ? 78.668 18.290 15.429 1.00 28.23 85 ALA A C 1
ATOM 571 O O . ALA A 1 85 ? 79.256 18.929 16.293 1.00 28.28 85 ALA A O 1
ATOM 573 N N . GLU A 1 86 ? 79.054 17.070 15.047 1.00 28.59 86 GLU A N 1
ATOM 574 C CA . GLU A 1 86 ? 80.260 16.423 15.596 1.00 28.93 86 GLU A CA 1
ATOM 575 C C . GLU A 1 86 ? 81.506 17.303 15.433 1.00 29.16 86 GLU A C 1
ATOM 576 O O . GLU A 1 86 ? 82.288 17.488 16.373 1.00 29.11 86 GLU A O 1
ATOM 582 N N . LYS A 1 87 ? 81.664 17.862 14.238 1.00 29.75 87 LYS A N 1
ATOM 583 C CA . LYS A 1 87 ? 82.796 18.728 13.916 1.00 30.65 87 LYS A CA 1
ATOM 584 C C . LYS A 1 87 ? 82.869 19.935 14.865 1.00 30.05 87 LYS A C 1
ATOM 585 O O . LYS A 1 87 ? 83.949 20.317 15.314 1.00 29.75 87 LYS A O 1
ATOM 591 N N . PHE A 1 88 ? 81.709 20.526 15.151 1.00 29.21 88 PHE A N 1
ATOM 592 C CA . PHE A 1 88 ? 81.606 21.744 15.959 1.00 28.79 88 PHE A CA 1
ATOM 593 C C . PHE A 1 88 ? 81.422 21.462 17.450 1.00 28.38 88 PHE A C 1
ATOM 594 O O . PHE A 1 88 ? 81.421 22.389 18.271 1.00 27.83 88 PHE A O 1
ATOM 602 N N . GLY A 1 89 ? 81.286 20.186 17.798 1.00 27.57 89 GLY A N 1
ATOM 603 C CA . GLY A 1 89 ? 81.186 19.797 19.201 1.00 26.51 89 GLY A CA 1
ATOM 604 C C . GLY A 1 89 ? 79.868 20.234 19.812 1.00 26.55 89 GLY A C 1
ATOM 605 O O . GLY A 1 89 ? 79.808 20.608 20.995 1.00 27.10 89 GLY A O 1
ATOM 606 N N . ILE A 1 90 ? 78.811 20.225 19.011 1.00 26.65 90 ILE A N 1
ATOM 607 C CA . ILE A 1 90 ? 77.479 20.585 19.518 1.00 27.32 90 ILE A CA 1
ATOM 608 C C . ILE A 1 90 ? 76.498 19.411 19.539 1.00 26.69 90 ILE A C 1
ATOM 609 O O . ILE A 1 90 ? 76.490 18.593 18.616 1.00 26.86 90 ILE A O 1
ATOM 614 N N . PRO A 1 91 ? 75.686 19.318 20.606 1.00 26.14 91 PRO A N 1
ATOM 615 C CA . PRO A 1 91 ? 74.739 18.214 20.743 1.00 25.39 91 PRO A CA 1
ATOM 616 C C . PRO A 1 91 ? 73.626 18.249 19.689 1.00 25.37 91 PRO A C 1
ATOM 617 O O . PRO A 1 91 ? 73.284 19.310 19.162 1.00 24.05 91 PRO A O 1
ATOM 621 N N . MET A 1 92 ? 73.095 17.073 19.377 1.00 24.70 92 MET A N 1
ATOM 622 C CA . MET A 1 92 ? 72.056 16.935 18.375 1.00 25.55 92 MET A CA 1
ATOM 623 C C . MET A 1 92 ? 70.940 16.027 18.857 1.00 24.91 92 MET A C 1
ATOM 624 O O . MET A 1 92 ? 71.190 14.868 19.202 1.00 25.15 92 MET A O 1
ATOM 629 N N . GLY A 1 93 ? 69.711 16.544 18.829 1.00 24.68 93 GLY A N 1
ATOM 630 C CA . GLY A 1 93 ? 68.519 15.732 19.002 1.00 24.51 93 GLY A CA 1
ATOM 631 C C . GLY A 1 93 ? 68.098 15.176 17.653 1.00 24.60 93 GLY A C 1
ATOM 632 O O . GLY A 1 93 ? 68.201 15.869 16.630 1.00 24.52 93 GLY A O 1
ATOM 633 N N . VAL A 1 94 ? 67.657 13.916 17.624 1.00 24.33 94 VAL A N 1
ATOM 634 C CA . VAL A 1 94 ? 66.979 13.405 16.428 1.00 24.73 94 VAL A CA 1
ATOM 635 C C . VAL A 1 94 ? 65.468 13.630 16.545 1.00 24.61 94 VAL A C 1
ATOM 636 O O . VAL A 1 94 ? 64.957 13.881 17.640 1.00 24.62 94 VAL A O 1
ATOM 640 N N . GLY A 1 95 ? 64.747 13.559 15.425 1.00 24.59 95 GLY A N 1
ATOM 641 C CA . GLY A 1 95 ? 63.297 13.595 15.464 1.00 24.76 95 GLY A CA 1
ATOM 642 C C . GLY A 1 95 ? 62.719 12.257 15.889 1.00 25.47 95 GLY A C 1
ATOM 643 O O . GLY A 1 95 ? 63.463 11.326 16.166 1.00 24.74 95 GLY A O 1
ATOM 644 N N . SER A 1 96 ? 61.390 12.159 15.919 1.00 25.57 96 SER A N 1
ATOM 645 C CA . SER A 1 96 ? 60.693 11.002 16.482 1.00 26.73 96 SER A CA 1
ATOM 646 C C . SER A 1 96 ? 61.223 9.648 15.993 1.00 27.20 96 SER A C 1
ATOM 647 O O . SER A 1 96 ? 61.353 9.431 14.802 1.00 26.72 96 SER A O 1
ATOM 650 N N . GLN A 1 97 ? 61.506 8.742 16.924 1.00 27.37 97 GLN A N 1
ATOM 651 C CA . GLN A 1 97 ? 61.996 7.415 16.556 1.00 28.02 97 GLN A CA 1
ATOM 652 C C . GLN A 1 97 ? 60.901 6.354 16.518 1.00 28.84 97 GLN A C 1
ATOM 653 O O . GLN A 1 97 ? 61.196 5.159 16.426 1.00 29.25 97 GLN A O 1
ATOM 659 N N . ARG A 1 98 ? 59.644 6.777 16.558 1.00 30.43 98 ARG A N 1
ATOM 660 C CA . ARG A 1 98 ? 58.511 5.833 16.507 1.00 32.52 98 ARG A CA 1
ATOM 661 C C . ARG A 1 98 ? 58.608 4.927 15.264 1.00 32.97 98 ARG A C 1
ATOM 662 O O . ARG A 1 98 ? 58.538 3.694 15.368 1.00 32.98 98 ARG A O 1
ATOM 670 N N . VAL A 1 99 ? 58.770 5.543 14.097 1.00 33.85 99 VAL A N 1
ATOM 671 C CA . VAL A 1 99 ? 58.872 4.797 12.844 1.00 35.84 99 VAL A CA 1
ATOM 672 C C . VAL A 1 99 ? 59.970 3.724 12.889 1.00 36.59 99 VAL A C 1
ATOM 673 O O . VAL A 1 99 ? 59.783 2.600 12.399 1.00 37.46 99 VAL A O 1
ATOM 677 N N . ALA A 1 100 ? 61.100 4.064 13.500 1.00 37.01 100 ALA A N 1
ATOM 678 C CA . ALA A 1 100 ? 62.228 3.164 13.596 1.00 37.53 100 ALA A CA 1
ATOM 679 C C . ALA A 1 100 ? 62.024 2.060 14.630 1.00 38.39 100 ALA A C 1
ATOM 680 O O . ALA A 1 100 ? 62.560 0.956 14.462 1.00 38.61 100 ALA A O 1
ATOM 682 N N . ILE A 1 101 ? 61.262 2.352 15.690 1.00 38.90 101 ILE A N 1
ATOM 683 C CA . ILE A 1 101 ? 60.827 1.339 16.666 1.00 40.19 101 ILE A CA 1
ATOM 684 C C . ILE A 1 101 ? 59.943 0.297 15.962 1.00 41.76 101 ILE A C 1
ATOM 685 O O . ILE A 1 101 ? 60.028 -0.900 16.223 1.00 41.86 101 ILE A O 1
ATOM 690 N N . GLU A 1 102 ? 59.089 0.775 15.072 1.00 43.73 102 GLU A N 1
ATOM 691 C CA . GLU A 1 102 ? 58.132 -0.083 14.387 1.00 45.94 102 GLU A CA 1
ATOM 692 C C . GLU A 1 102 ? 58.726 -0.825 13.174 1.00 47.15 102 GLU A C 1
ATOM 693 O O . GLU A 1 102 ? 58.463 -2.014 12.992 1.00 47.55 102 GLU A O 1
ATOM 699 N N . LYS A 1 103 ? 59.535 -0.128 12.372 1.00 48.56 103 LYS A N 1
ATOM 700 C CA . LYS A 1 103 ? 60.063 -0.664 11.117 1.00 49.82 103 LYS A CA 1
ATOM 701 C C . LYS A 1 103 ? 61.586 -0.797 11.133 1.00 50.75 103 LYS A C 1
ATOM 702 O O . LYS A 1 103 ? 62.311 0.200 11.254 1.00 50.52 103 LYS A O 1
ATOM 708 N N . ALA A 1 104 ? 62.058 -2.036 10.988 1.00 51.80 104 ALA A N 1
ATOM 709 C CA . ALA A 1 104 ? 63.484 -2.359 11.014 1.00 52.89 104 ALA A CA 1
ATOM 710 C C . ALA A 1 104 ? 64.314 -1.570 9.998 1.00 53.51 104 ALA A C 1
ATOM 711 O O . ALA A 1 104 ? 65.452 -1.207 10.293 1.00 53.60 104 ALA A O 1
ATOM 713 N N . GLU A 1 105 ? 63.737 -1.297 8.825 1.00 54.37 105 GLU A N 1
ATOM 714 C CA . GLU A 1 105 ? 64.413 -0.532 7.763 1.00 55.61 105 GLU A CA 1
ATOM 715 C C . GLU A 1 105 ? 64.790 0.865 8.242 1.00 55.77 105 GLU A C 1
ATOM 716 O O . GLU A 1 105 ? 65.910 1.317 8.019 1.00 55.94 105 GLU A O 1
ATOM 722 N N . ALA A 1 106 ? 63.842 1.538 8.893 1.00 56.03 106 ALA A N 1
ATOM 723 C CA . ALA A 1 106 ? 64.003 2.935 9.331 1.00 56.23 106 ALA A CA 1
ATOM 724 C C . ALA A 1 106 ? 65.082 3.142 10.400 1.00 56.22 106 ALA A C 1
ATOM 725 O O . ALA A 1 106 ? 65.541 4.265 10.608 1.00 56.31 106 ALA A O 1
ATOM 727 N N . ARG A 1 107 ? 65.484 2.064 11.067 1.00 56.30 107 ARG A N 1
ATOM 728 C CA . ARG A 1 107 ? 66.556 2.119 12.066 1.00 56.57 107 ARG A CA 1
ATOM 729 C C . ARG A 1 107 ? 67.881 2.711 11.567 1.00 56.67 107 ARG A C 1
ATOM 730 O O . ARG A 1 107 ? 68.605 3.357 12.331 1.00 56.65 107 ARG A O 1
ATOM 738 N N . GLU A 1 108 ? 68.196 2.490 10.292 1.00 56.64 108 GLU A N 1
ATOM 739 C CA . GLU A 1 108 ? 69.452 2.962 9.725 1.00 56.58 108 GLU A CA 1
ATOM 740 C C . GLU A 1 108 ? 69.511 4.506 9.703 1.00 56.11 108 GLU A C 1
ATOM 741 O O . GLU A 1 108 ? 70.516 5.101 10.128 1.00 55.71 108 GLU A O 1
ATOM 747 N N . SER A 1 109 ? 68.429 5.148 9.248 1.00 55.39 109 SER A N 1
ATOM 748 C CA . SER A 1 109 ? 68.384 6.628 9.124 1.00 54.91 109 SER A CA 1
ATOM 749 C C . SER A 1 109 ? 68.542 7.384 10.462 1.00 54.29 109 SER A C 1
ATOM 750 O O . SER A 1 109 ? 68.589 8.632 10.495 1.00 54.30 109 SER A O 1
ATOM 753 N N . PHE A 1 110 ? 68.612 6.615 11.552 1.00 53.25 110 PHE A N 1
ATOM 754 C CA . PHE A 1 110 ? 68.930 7.139 12.879 1.00 52.09 110 PHE A CA 1
ATOM 755 C C . PHE A 1 110 ? 70.317 6.689 13.307 1.00 51.68 110 PHE A C 1
ATOM 756 O O . PHE A 1 110 ? 71.091 7.502 13.811 1.00 51.98 110 PHE A O 1
ATOM 764 N N . ALA A 1 111 ? 70.616 5.406 13.094 1.00 50.73 111 ALA A N 1
ATOM 765 C CA . ALA A 1 111 ? 71.900 4.803 13.461 1.00 50.09 111 ALA A CA 1
ATOM 766 C C . ALA A 1 111 ? 73.105 5.583 12.929 1.00 49.64 111 ALA A C 1
ATOM 767 O O . ALA A 1 111 ? 73.922 6.058 13.723 1.00 50.06 111 ALA A O 1
ATOM 769 N N . ILE A 1 112 ? 73.213 5.721 11.603 1.00 48.50 112 ILE A N 1
ATOM 770 C CA . ILE A 1 112 ? 74.292 6.506 10.971 1.00 47.23 112 ILE A CA 1
ATOM 771 C C . ILE A 1 112 ? 74.724 7.732 11.790 1.00 46.61 112 ILE A C 1
ATOM 772 O O . ILE A 1 112 ? 75.901 8.103 11.776 1.00 45.80 112 ILE A O 1
ATOM 777 N N . VAL A 1 113 ? 73.769 8.347 12.500 1.00 45.72 113 VAL A N 1
ATOM 778 C CA . VAL A 1 113 ? 74.065 9.471 13.393 1.00 44.76 113 VAL A CA 1
ATOM 779 C C . VAL A 1 113 ? 75.295 9.167 14.260 1.00 43.82 113 VAL A C 1
ATOM 780 O O . VAL A 1 113 ? 76.247 9.944 14.274 1.00 43.26 113 VAL A O 1
ATOM 784 N N . ARG A 1 114 ? 75.281 8.027 14.945 1.00 42.91 114 ARG A N 1
ATOM 785 C CA . ARG A 1 114 ? 76.383 7.642 15.826 1.00 42.00 114 ARG A CA 1
ATOM 786 C C . ARG A 1 114 ? 77.610 7.094 15.068 1.00 42.17 114 ARG A C 1
ATOM 787 O O . ARG A 1 114 ? 78.698 7.011 15.632 1.00 43.08 114 ARG A O 1
ATOM 795 N N . LYS A 1 115 ? 77.442 6.742 13.792 1.00 41.78 115 LYS A N 1
ATOM 796 C CA . LYS A 1 115 ? 78.561 6.350 12.927 1.00 41.65 115 LYS A CA 1
ATOM 797 C C . LYS A 1 115 ? 79.422 7.558 12.596 1.00 40.32 115 LYS A C 1
ATOM 798 O O . LYS A 1 115 ? 80.637 7.459 12.391 1.00 40.45 115 LYS A O 1
ATOM 804 N N . VAL A 1 116 ? 78.767 8.706 12.542 1.00 38.37 116 VAL A N 1
ATOM 805 C CA . VAL A 1 116 ? 79.291 9.890 11.905 1.00 36.68 116 VAL A CA 1
ATOM 806 C C . VAL A 1 116 ? 79.544 10.937 12.997 1.00 35.84 116 VAL A C 1
ATOM 807 O O . VAL A 1 116 ? 80.315 11.886 12.825 1.00 35.52 116 VAL A O 1
ATOM 811 N N . ALA A 1 117 ? 78.926 10.711 14.155 1.00 34.46 117 ALA A N 1
ATOM 812 C CA . ALA A 1 117 ? 79.062 11.592 15.299 1.00 33.32 117 ALA A CA 1
ATOM 813 C C . ALA A 1 117 ? 79.308 10.785 16.580 1.00 32.56 117 ALA A C 1
ATOM 814 O O . ALA A 1 117 ? 78.421 10.702 17.444 1.00 31.98 117 ALA A O 1
ATOM 816 N N . PRO A 1 118 ? 80.505 10.159 16.690 1.00 32.05 118 PRO A N 1
ATOM 817 C CA . PRO A 1 118 ? 80.852 9.311 17.833 1.00 31.58 118 PRO A CA 1
ATOM 818 C C . PRO A 1 118 ? 80.943 9.967 19.202 1.00 30.92 118 PRO A C 1
ATOM 819 O O . PRO A 1 118 ? 80.839 9.269 20.230 1.00 30.76 118 PRO A O 1
ATOM 823 N N . THR A 1 119 ? 81.187 11.272 19.250 1.00 30.30 119 THR A N 1
ATOM 824 C CA . TH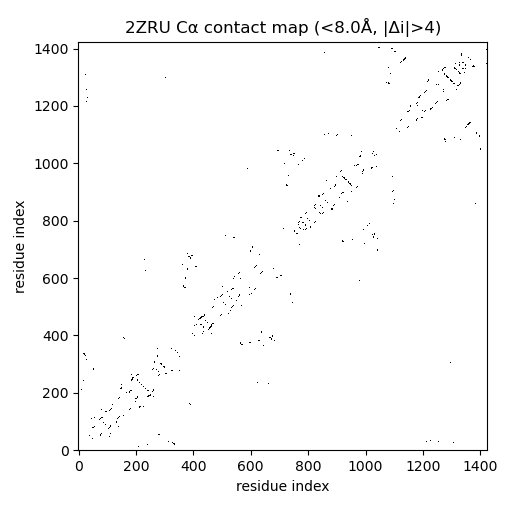R A 1 119 ? 81.551 11.882 20.530 1.00 30.25 119 THR A CA 1
ATOM 825 C C . THR A 1 119 ? 80.514 12.841 21.122 1.00 29.43 119 THR A C 1
ATOM 826 O O . THR A 1 119 ? 80.360 12.894 22.352 1.00 30.18 119 THR A O 1
ATOM 830 N N . ILE A 1 120 ? 79.794 13.586 20.278 1.00 28.92 120 ILE A N 1
ATOM 831 C CA . ILE A 1 120 ? 78.832 14.595 20.781 1.00 27.58 120 ILE A CA 1
ATOM 832 C C . ILE A 1 120 ? 77.653 13.944 21.494 1.00 27.03 120 ILE A C 1
ATOM 833 O O . ILE A 1 120 ? 77.380 12.759 21.264 1.00 27.09 120 ILE A O 1
ATOM 838 N N . PRO A 1 121 ? 76.981 14.692 22.405 1.00 26.42 121 PRO A N 1
ATOM 839 C CA . PRO A 1 121 ? 75.759 14.155 22.979 1.00 25.59 121 PRO A CA 1
ATOM 840 C C . PRO A 1 121 ? 74.716 14.030 21.893 1.00 24.93 121 PRO A C 1
ATOM 841 O O . PRO A 1 121 ? 74.606 14.906 21.033 1.00 23.71 121 PRO A O 1
ATOM 845 N N . ILE A 1 122 ? 74.000 12.910 21.904 1.00 24.20 122 ILE A N 1
ATOM 846 C CA . ILE A 1 122 ? 72.937 12.674 20.947 1.00 25.01 122 ILE A CA 1
ATOM 847 C C . ILE A 1 122 ? 71.700 12.400 21.758 1.00 25.12 122 ILE A C 1
ATOM 848 O O . ILE A 1 122 ? 71.742 11.607 22.722 1.00 25.10 122 ILE A O 1
ATOM 853 N N . ILE A 1 123 ? 70.610 13.062 21.391 1.00 23.54 123 ILE A N 1
ATOM 854 C CA . ILE A 1 123 ? 69.391 12.989 22.206 1.00 23.56 123 ILE A CA 1
ATOM 855 C C . ILE A 1 123 ? 68.308 12.272 21.411 1.00 23.45 123 ILE A C 1
ATOM 856 O O . ILE A 1 123 ? 68.000 12.669 20.284 1.00 22.64 123 ILE A O 1
ATOM 861 N N . ALA A 1 124 ? 67.772 11.207 22.004 1.00 23.27 124 ALA A N 1
ATOM 862 C CA . ALA A 1 124 ? 66.728 10.391 21.385 1.00 23.49 124 ALA A CA 1
ATOM 863 C C . ALA A 1 124 ? 65.396 11.124 21.473 1.00 23.52 124 ALA A C 1
ATOM 864 O O . ALA A 1 124 ? 65.305 12.160 22.156 1.00 23.93 124 ALA A O 1
ATOM 866 N N . ASN A 1 125 ? 64.371 10.610 20.795 1.00 23.88 125 ASN A N 1
ATOM 867 C CA . ASN A 1 125 ? 63.099 11.320 20.675 1.00 24.19 125 ASN A CA 1
ATOM 868 C C . ASN A 1 125 ? 61.886 10.403 20.542 1.00 24.01 125 ASN A C 1
ATOM 869 O O . ASN A 1 125 ? 61.849 9.553 19.656 1.00 23.70 125 ASN A O 1
ATOM 874 N N . LEU A 1 126 ? 60.898 10.596 21.418 1.00 23.57 126 LEU A N 1
ATOM 875 C CA . LEU A 1 126 ? 59.565 9.979 21.271 1.00 23.32 126 LEU A CA 1
ATOM 876 C C . LEU A 1 126 ? 58.512 10.980 21.746 1.00 23.84 126 LEU A C 1
ATOM 877 O O . LEU A 1 126 ? 58.796 11.782 22.640 1.00 22.87 126 LEU A O 1
ATOM 882 N N . GLY A 1 127 ? 57.308 10.936 21.161 1.00 23.14 127 GLY A N 1
ATOM 883 C CA . GLY A 1 127 ? 56.224 11.851 21.531 1.00 23.54 127 GLY A CA 1
ATOM 884 C C . GLY A 1 127 ? 55.515 11.473 22.825 1.00 24.14 127 GLY A C 1
ATOM 885 O O . GLY A 1 127 ? 55.273 10.290 23.101 1.00 23.84 127 GLY A O 1
ATOM 886 N N . MET A 1 128 ? 55.160 12.471 23.628 1.00 23.96 128 MET A N 1
ATOM 887 C CA . MET A 1 128 ? 54.423 12.202 24.861 1.00 24.21 128 MET A CA 1
ATOM 888 C C . MET A 1 128 ? 53.128 11.365 24.652 1.00 24.59 128 MET A C 1
ATOM 889 O O . MET A 1 128 ? 52.866 10.462 25.440 1.00 24.58 128 MET A O 1
ATOM 894 N N . PRO A 1 129 ? 52.312 11.676 23.614 1.00 25.20 129 PRO A N 1
ATOM 895 C CA . PRO A 1 129 ? 51.106 10.882 23.370 1.00 26.35 129 PRO A CA 1
ATOM 896 C C . PRO A 1 129 ? 51.356 9.368 23.185 1.00 26.79 129 PRO A C 1
ATOM 897 O O . PRO A 1 129 ? 50.456 8.567 23.472 1.00 26.70 129 PRO A O 1
ATOM 901 N N . GLN A 1 130 ? 52.558 8.983 22.747 1.00 26.28 130 GLN A N 1
ATOM 902 C CA . GLN A 1 130 ? 52.877 7.552 22.615 1.00 27.08 130 GLN A CA 1
ATOM 903 C C . GLN A 1 130 ? 52.769 6.815 23.957 1.00 26.71 130 GLN A C 1
ATOM 904 O O . GLN A 1 130 ? 52.460 5.632 23.988 1.00 27.49 130 GLN A O 1
ATOM 910 N N . LEU A 1 131 ? 52.994 7.517 25.061 1.00 26.31 131 LEU A N 1
ATOM 911 C CA . LEU A 1 131 ? 52.950 6.883 26.398 1.00 26.90 131 LEU A CA 1
ATOM 912 C C . LEU A 1 131 ? 51.555 6.447 26.825 1.00 27.40 131 LEU A C 1
ATOM 913 O O . LEU A 1 131 ? 51.412 5.656 27.772 1.00 27.49 131 LEU A O 1
ATOM 918 N N . VAL A 1 132 ? 50.524 6.965 26.157 1.00 26.71 132 VAL A N 1
ATOM 919 C CA . VAL A 1 132 ? 49.155 6.563 26.487 1.00 27.04 132 VAL A CA 1
ATOM 920 C C . VAL A 1 132 ? 48.639 5.524 25.478 1.00 27.32 132 VAL A C 1
ATOM 921 O O . VAL A 1 132 ? 47.503 5.045 25.583 1.00 26.88 132 VAL A O 1
ATOM 925 N N . LYS A 1 133 ? 49.523 5.167 24.546 1.00 28.18 133 LYS A N 1
ATOM 926 C CA . LYS A 1 133 ? 49.231 4.336 23.386 1.00 29.15 133 LYS A CA 1
ATOM 927 C C . LYS A 1 133 ? 50.157 3.101 23.320 1.00 28.98 133 LYS A C 1
ATOM 928 O O . LYS A 1 133 ? 50.425 2.559 22.243 1.00 28.16 133 LYS A O 1
ATOM 934 N N . GLY A 1 134 ? 50.671 2.681 24.470 1.00 28.94 134 GLY A N 1
ATOM 935 C CA . GLY A 1 134 ? 51.459 1.446 24.529 1.00 29.70 134 GLY A CA 1
ATOM 936 C C . GLY A 1 134 ? 52.973 1.566 24.581 1.00 29.73 134 GLY A C 1
ATOM 937 O O . GLY A 1 134 ? 53.671 0.567 24.784 1.00 30.07 134 GLY A O 1
ATOM 938 N N . TYR A 1 135 ? 53.497 2.775 24.409 1.00 29.09 135 TYR A N 1
ATOM 939 C CA . TYR A 1 135 ? 54.926 2.979 24.511 1.00 28.38 135 TYR A CA 1
ATOM 940 C C . TYR A 1 135 ? 55.328 3.177 25.965 1.00 28.58 135 TYR A C 1
ATOM 941 O O . TYR A 1 135 ? 54.601 3.791 26.748 1.00 27.75 135 TYR A O 1
ATOM 950 N N . GLY A 1 136 ? 56.494 2.653 26.323 1.00 28.37 136 GLY A N 1
ATOM 951 C CA . GLY A 1 136 ? 56.920 2.685 27.720 1.00 28.52 136 GLY A CA 1
ATOM 952 C C . GLY A 1 136 ? 58.405 2.434 27.800 1.00 28.98 136 GLY A C 1
ATOM 953 O O . GLY A 1 136 ? 59.155 2.836 26.913 1.00 28.33 136 GLY A O 1
ATOM 954 N N . LEU A 1 137 ? 58.816 1.753 28.859 1.00 28.97 137 LEU A N 1
ATOM 955 C CA . LEU A 1 137 ? 60.232 1.569 29.172 1.00 30.18 137 LEU A CA 1
ATOM 956 C C . LEU A 1 137 ? 61.028 0.978 28.023 1.00 30.03 137 LEU A C 1
ATOM 957 O O . LEU A 1 137 ? 62.080 1.514 27.656 1.00 30.44 137 LEU A O 1
ATOM 962 N N . LYS A 1 138 ? 60.541 -0.132 27.467 1.00 29.79 138 LYS A N 1
ATOM 963 C CA . LYS A 1 138 ? 61.235 -0.828 26.379 1.00 29.51 138 LYS A CA 1
ATOM 964 C C . LYS A 1 138 ? 61.506 0.053 25.166 1.00 29.11 138 LYS A C 1
ATOM 965 O O . LYS A 1 138 ? 62.605 0.018 24.586 1.00 28.65 138 LYS A O 1
ATOM 971 N N . GLU A 1 139 ? 60.485 0.809 24.761 1.00 28.70 139 GLU A N 1
ATOM 972 C CA . GLU A 1 139 ? 60.584 1.664 23.600 1.00 28.89 139 GLU A CA 1
ATOM 973 C C . GLU A 1 139 ? 61.607 2.777 23.802 1.00 28.93 139 GLU A C 1
ATOM 974 O O . GLU A 1 139 ? 62.404 3.069 22.894 1.00 29.43 139 GLU A O 1
ATOM 980 N N . PHE A 1 140 ? 61.566 3.398 24.977 1.00 28.70 140 PHE A N 1
ATOM 981 C CA . PHE A 1 140 ? 62.560 4.382 25.399 1.00 28.89 140 PHE A CA 1
ATOM 982 C C . PHE A 1 140 ? 63.970 3.773 25.348 1.00 29.22 140 PHE A C 1
ATOM 983 O O . PHE A 1 140 ? 64.897 4.377 24.815 1.00 29.39 140 PHE A O 1
ATOM 991 N N . GLN A 1 141 ? 64.131 2.573 25.906 1.00 29.31 141 GLN A N 1
ATOM 992 C CA . GLN A 1 141 ? 65.431 1.884 25.886 1.00 29.29 141 GLN A CA 1
ATOM 993 C C . GLN A 1 141 ? 65.900 1.580 24.470 1.00 28.98 141 GLN A C 1
ATOM 994 O O . GLN A 1 141 ? 67.081 1.711 24.160 1.00 29.17 141 GLN A O 1
ATOM 1000 N N . ASP A 1 142 ? 64.978 1.163 23.613 1.00 29.00 142 ASP A N 1
ATOM 1001 C CA . ASP A 1 142 ? 65.288 0.910 22.212 1.00 29.57 142 ASP A CA 1
ATOM 1002 C C . ASP A 1 142 ? 65.700 2.186 21.449 1.00 28.71 142 ASP A C 1
ATOM 1003 O O . ASP A 1 142 ? 66.651 2.169 20.660 1.00 27.97 142 ASP A O 1
ATOM 1008 N N . ALA A 1 143 ? 64.972 3.284 21.672 1.00 28.32 143 ALA A N 1
ATOM 1009 C CA . ALA A 1 143 ? 65.291 4.555 21.010 1.00 27.76 143 ALA A CA 1
ATOM 1010 C C . ALA A 1 143 ? 66.676 5.047 21.427 1.00 27.68 143 ALA A C 1
ATOM 1011 O O . ALA A 1 143 ? 67.431 5.566 20.614 1.00 28.02 143 ALA A O 1
ATOM 1013 N N . ILE A 1 144 ? 66.980 4.875 22.711 1.00 28.12 144 ILE A N 1
ATOM 1014 C CA . ILE A 1 144 ? 68.271 5.229 23.289 1.00 28.41 144 ILE A CA 1
ATOM 1015 C C . ILE A 1 144 ? 69.376 4.330 22.719 1.00 29.25 144 ILE A C 1
ATOM 1016 O O . ILE A 1 144 ? 70.367 4.826 22.191 1.00 29.22 144 ILE A O 1
ATOM 1021 N N . GLN A 1 145 ? 69.182 3.013 22.789 1.00 29.61 145 GLN A N 1
ATOM 1022 C CA . GLN A 1 145 ? 70.177 2.060 22.295 1.00 31.04 145 GLN A CA 1
ATOM 1023 C C . GLN A 1 145 ? 70.514 2.292 20.820 1.00 30.56 145 G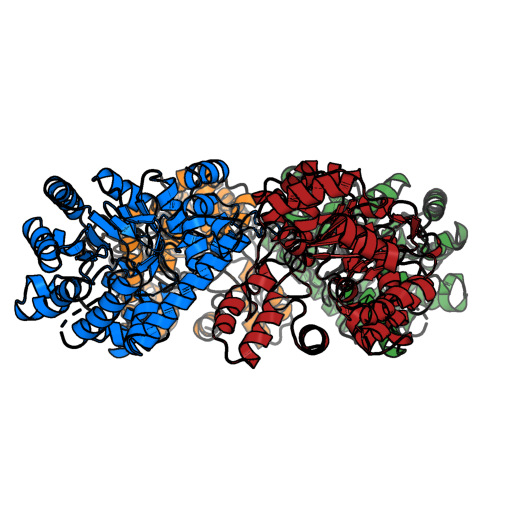LN A C 1
ATOM 1024 O O . GLN A 1 145 ? 71.673 2.249 20.419 1.00 30.98 145 GLN A O 1
ATOM 1030 N N . MET A 1 146 ? 69.481 2.537 20.027 1.00 30.93 146 MET A N 1
ATOM 1031 C CA . MET A 1 146 ? 69.588 2.710 18.584 1.00 31.62 146 MET A CA 1
ATOM 1032 C C . MET A 1 146 ? 70.664 3.707 18.155 1.00 31.32 146 MET A C 1
ATOM 1033 O O . MET A 1 146 ? 71.240 3.580 17.068 1.00 30.82 146 MET A O 1
ATOM 1038 N N . ILE A 1 147 ? 70.895 4.732 18.983 1.00 31.13 147 ILE A N 1
ATOM 1039 C CA . ILE A 1 147 ? 71.841 5.817 18.634 1.00 30.88 147 ILE A CA 1
ATOM 1040 C C . ILE A 1 147 ? 72.848 6.075 19.750 1.00 30.63 147 ILE A C 1
ATOM 1041 O O . ILE A 1 147 ? 73.519 7.106 19.758 1.00 31.30 147 ILE A O 1
ATOM 1046 N N . GLU A 1 148 ? 72.932 5.128 20.686 1.00 30.41 148 GLU A N 1
ATOM 1047 C CA . GLU A 1 148 ? 73.712 5.255 21.918 1.00 30.26 148 GLU A CA 1
ATOM 1048 C C . GLU A 1 148 ? 73.546 6.668 22.517 1.00 30.04 148 GLU A C 1
ATOM 1049 O O . GLU A 1 148 ? 74.522 7.382 22.766 1.00 29.63 148 GLU A O 1
ATOM 1055 N N . ALA A 1 149 ? 72.286 7.038 22.740 1.00 28.88 149 ALA A N 1
ATOM 1056 C CA . ALA A 1 149 ? 71.908 8.373 23.185 1.00 28.36 149 ALA A CA 1
ATOM 1057 C C . ALA A 1 149 ? 72.363 8.673 24.608 1.00 27.85 149 ALA A C 1
ATOM 1058 O O . ALA A 1 149 ? 72.464 7.767 25.454 1.00 27.29 149 ALA A O 1
ATOM 1060 N N . ASP A 1 150 ? 72.633 9.961 24.851 1.00 27.04 150 ASP A N 1
ATOM 1061 C CA . ASP A 1 150 ? 73.037 10.467 26.158 1.00 25.38 150 ASP A CA 1
ATOM 1062 C C . ASP A 1 150 ? 71.861 11.025 26.960 1.00 24.89 150 ASP A C 1
ATOM 1063 O O . ASP A 1 150 ? 72.016 11.394 28.126 1.00 24.33 150 ASP A O 1
ATOM 1068 N N . ALA A 1 151 ? 70.695 11.082 26.315 1.00 23.49 151 ALA A N 1
ATOM 1069 C CA . ALA A 1 151 ? 69.471 11.608 26.879 1.00 23.32 151 ALA A CA 1
ATOM 1070 C C . ALA A 1 151 ? 68.340 11.268 25.925 1.00 23.19 151 ALA A C 1
ATOM 1071 O O . ALA A 1 151 ? 68.572 10.926 24.749 1.00 22.70 151 ALA A O 1
ATOM 1073 N N . ILE A 1 152 ? 67.111 11.383 26.415 1.00 22.62 152 ILE A N 1
ATOM 1074 C CA . ILE A 1 152 ? 65.952 11.265 25.534 1.00 21.83 152 ILE A CA 1
ATOM 1075 C C . ILE A 1 152 ? 65.017 12.464 25.745 1.00 22.25 152 ILE A C 1
ATOM 1076 O O . ILE A 1 152 ? 64.698 12.856 26.880 1.00 22.85 152 ILE A O 1
ATOM 1081 N N . ALA A 1 153 ? 64.592 13.042 24.634 1.00 21.97 153 ALA A N 1
ATOM 1082 C CA . ALA A 1 153 ? 63.607 14.112 24.638 1.00 22.00 153 ALA A CA 1
ATOM 1083 C C . ALA A 1 153 ? 62.202 13.545 24.417 1.00 22.38 153 ALA A C 1
ATOM 1084 O O . ALA A 1 153 ? 61.970 12.763 23.475 1.00 22.27 153 ALA A O 1
ATOM 1086 N N . VAL A 1 154 ? 61.272 13.924 25.288 1.00 21.60 154 VAL A N 1
ATOM 1087 C CA . VAL A 1 154 ? 59.877 13.553 25.108 1.00 21.85 154 VAL A CA 1
ATOM 1088 C C . VAL A 1 154 ? 59.118 14.813 24.711 1.00 21.41 154 VAL A C 1
ATOM 1089 O O . VAL A 1 154 ? 59.064 15.769 25.466 1.00 20.01 154 VAL A O 1
ATOM 1093 N N . HIS A 1 155 ? 58.516 14.808 23.528 1.00 21.19 155 HIS A N 1
ATOM 1094 C CA . HIS A 1 155 ? 57.943 16.032 23.018 1.00 21.64 155 HIS A CA 1
ATOM 1095 C C . HIS A 1 155 ? 56.433 16.205 23.214 1.00 21.90 155 HIS A C 1
ATOM 1096 O O . HIS A 1 155 ? 55.646 15.243 23.195 1.00 22.17 155 HIS A O 1
ATOM 1103 N N . LEU A 1 156 ? 56.051 17.466 23.364 1.00 21.18 156 LEU A N 1
ATOM 1104 C CA . LEU A 1 156 ? 54.680 17.869 23.555 1.00 21.35 156 LEU A CA 1
ATOM 1105 C C . LEU A 1 156 ? 54.257 18.622 22.312 1.00 21.03 156 LEU A C 1
ATOM 1106 O O . LEU A 1 156 ? 54.868 19.605 21.951 1.00 20.66 156 LEU A O 1
ATOM 1111 N N . ASN A 1 157 ? 53.219 18.156 21.649 1.00 21.37 157 ASN A N 1
ATOM 1112 C CA . ASN A 1 157 ? 52.764 18.887 20.459 1.00 22.34 157 ASN A CA 1
ATOM 1113 C C . ASN A 1 157 ? 51.250 18.972 20.335 1.00 22.69 157 ASN A C 1
ATOM 1114 O O . ASN A 1 157 ? 50.714 18.762 19.244 1.00 23.16 157 ASN A O 1
ATOM 1119 N N . PRO A 1 158 ? 50.548 19.297 21.449 1.00 22.44 158 PRO A N 1
ATOM 1120 C CA . PRO A 1 158 ? 49.088 19.265 21.400 1.00 22.62 158 PRO A CA 1
ATOM 1121 C C . PRO A 1 158 ? 48.495 20.246 20.380 1.00 23.39 158 PRO A C 1
ATOM 1122 O O . PRO A 1 158 ? 47.517 19.909 19.692 1.00 22.57 158 PRO A O 1
ATOM 1126 N N . ALA A 1 159 ? 49.079 21.442 20.266 1.00 24.35 159 ALA A N 1
ATOM 1127 C CA . ALA A 1 159 ? 48.571 22.427 19.304 1.00 26.21 159 ALA A CA 1
ATOM 1128 C C . ALA A 1 159 ? 48.613 21.898 17.852 1.00 27.39 159 ALA A C 1
ATOM 1129 O O . ALA A 1 159 ? 47.641 21.985 17.101 1.00 26.93 159 ALA A O 1
ATOM 1131 N N . GLN A 1 160 ? 49.751 21.346 17.465 1.00 28.46 160 GLN A N 1
ATOM 1132 C CA . GLN A 1 160 ? 49.863 20.705 16.170 1.00 29.61 160 GLN A CA 1
ATOM 1133 C C . GLN A 1 160 ? 48.799 19.618 15.984 1.00 29.44 160 GLN A C 1
ATOM 1134 O O . GLN A 1 160 ? 48.156 19.563 14.932 1.00 29.41 160 GLN A O 1
ATOM 1140 N N . GLU A 1 161 ? 48.620 18.761 16.991 1.00 29.07 161 GLU A N 1
ATOM 1141 C CA . GLU A 1 161 ? 47.643 17.665 16.904 1.00 29.72 161 GLU A CA 1
ATOM 1142 C C . GLU A 1 161 ? 46.195 18.160 16.815 1.00 29.47 161 GLU A C 1
ATOM 1143 O O . GLU A 1 161 ? 45.353 17.540 16.156 1.00 29.08 161 GLU A O 1
ATOM 1149 N N . VAL A 1 162 ? 45.909 19.262 17.505 1.00 28.53 162 VAL A N 1
ATOM 1150 C CA . VAL A 1 162 ? 44.576 19.846 17.498 1.00 28.59 162 VAL A CA 1
ATOM 1151 C C . VAL A 1 162 ? 44.183 20.266 16.081 1.00 28.77 162 VAL A C 1
ATOM 1152 O O . VAL A 1 162 ? 43.025 20.090 15.665 1.00 28.98 162 VAL A O 1
ATOM 1156 N N . PHE A 1 163 ? 45.131 20.843 15.346 1.00 28.69 163 PHE A N 1
ATOM 1157 C CA . PHE A 1 163 ? 44.822 21.454 14.055 1.00 30.00 163 PHE A CA 1
ATOM 1158 C C . PHE A 1 163 ? 45.037 20.574 12.845 1.00 32.29 163 PHE A C 1
ATOM 1159 O O . PHE A 1 163 ? 44.669 20.967 11.734 1.00 32.96 163 PHE A O 1
ATOM 1167 N N . GLN A 1 164 ? 45.625 19.401 13.049 1.00 35.02 164 GLN A N 1
ATOM 1168 C CA . GLN A 1 164 ? 45.840 18.494 11.924 1.00 38.77 164 GLN A CA 1
ATOM 1169 C C . GLN A 1 164 ? 44.555 17.749 11.548 1.00 40.44 164 GLN A C 1
ATOM 1170 O O . GLN A 1 164 ? 43.707 17.498 12.408 1.00 40.23 164 GLN A O 1
ATOM 1176 N N . PRO A 1 165 ? 44.389 17.427 10.249 1.00 42.47 165 PRO A N 1
ATOM 1177 C CA . PRO A 1 165 ? 43.202 16.677 9.831 1.00 44.14 165 PRO A CA 1
ATOM 1178 C C . PRO A 1 165 ? 42.967 15.452 10.712 1.00 45.69 165 PRO A C 1
ATOM 1179 O O . PRO A 1 165 ? 41.862 15.252 11.231 1.00 46.64 165 PRO A O 1
ATOM 1183 N N . GLU A 1 166 ? 44.024 14.678 10.923 1.00 47.15 166 GLU A N 1
ATOM 1184 C CA . GLU A 1 166 ? 43.917 13.328 11.459 1.00 48.49 166 GLU A CA 1
ATOM 1185 C C . GLU A 1 166 ? 44.222 13.182 12.951 1.00 48.73 166 GLU A C 1
ATOM 1186 O O . GLU A 1 166 ? 45.160 13.787 13.484 1.00 49.09 166 GLU A O 1
ATOM 1192 N N . GLY A 1 167 ? 43.428 12.352 13.618 1.00 48.74 167 GLY A N 1
ATOM 1193 C CA . GLY A 1 167 ? 43.641 12.053 15.026 1.00 48.31 167 GLY A CA 1
ATOM 1194 C C . GLY A 1 167 ? 43.489 13.259 15.936 1.00 47.93 167 GLY A C 1
ATOM 1195 O O . GLY A 1 167 ? 43.196 14.386 15.485 1.00 48.40 167 GLY A O 1
ATOM 1196 N N . GLU A 1 168 ? 43.685 13.019 17.229 1.00 46.66 168 GLU A N 1
ATOM 1197 C CA . GLU A 1 168 ? 43.503 14.066 18.221 1.00 45.40 168 GLU A CA 1
ATOM 1198 C C . GLU A 1 168 ? 44.436 13.913 19.413 1.00 42.79 168 GLU A C 1
ATOM 1199 O O . GLU A 1 168 ? 44.923 12.814 19.685 1.00 42.24 168 GLU A O 1
ATOM 1205 N N . PRO A 1 169 ? 44.727 15.033 20.093 1.00 40.42 169 PRO A N 1
ATOM 1206 C CA . PRO A 1 169 ? 45.666 15.012 21.208 1.00 38.50 169 PRO A CA 1
ATOM 1207 C C . PRO A 1 169 ? 45.168 14.228 22.418 1.00 36.75 169 PRO A C 1
ATOM 1208 O O . PRO A 1 169 ? 44.014 14.343 22.810 1.00 36.24 169 PRO A O 1
ATOM 1212 N N . GLU A 1 170 ? 46.056 13.412 22.980 1.00 35.08 170 GLU A N 1
ATOM 1213 C CA . GLU A 1 170 ? 45.771 12.628 24.168 1.00 34.07 170 GLU A CA 1
ATOM 1214 C C . GLU A 1 170 ? 46.915 12.826 25.141 1.00 32.23 170 GLU A C 1
ATOM 1215 O O . GLU A 1 170 ? 48.029 12.365 24.902 1.00 31.07 170 GLU A O 1
ATOM 1221 N N . TYR A 1 171 ? 46.624 13.515 26.237 1.00 30.11 171 TYR A N 1
ATOM 1222 C CA . TYR A 1 171 ? 47.635 13.878 27.217 1.00 28.38 171 TYR A CA 1
ATOM 1223 C C . TYR A 1 171 ? 47.104 13.612 28.623 1.00 28.68 171 TYR A C 1
ATOM 1224 O O . TYR A 1 171 ? 47.270 14.432 29.528 1.00 27.15 171 TYR A O 1
ATOM 1233 N N . GLN A 1 172 ? 46.468 12.451 28.798 1.00 28.69 172 GLN A N 1
ATOM 1234 C CA . GLN A 1 172 ? 45.989 12.021 30.115 1.00 29.25 172 GLN A CA 1
ATOM 1235 C C . GLN A 1 172 ? 47.165 11.944 31.088 1.00 28.55 172 GLN A C 1
ATOM 1236 O O . GLN A 1 172 ? 48.284 11.631 30.692 1.00 27.84 172 GLN A O 1
ATOM 1242 N N . ILE A 1 173 ? 46.909 12.196 32.365 1.00 28.73 173 ILE A N 1
ATOM 1243 C CA . ILE A 1 173 ? 47.993 12.213 33.343 1.00 29.14 173 ILE A CA 1
ATOM 1244 C C . ILE A 1 173 ? 48.752 10.892 33.456 1.00 28.45 173 ILE A C 1
ATOM 1245 O O . ILE A 1 173 ? 49.931 10.875 33.793 1.00 28.82 173 ILE A O 1
ATOM 1250 N N . TYR A 1 174 ? 48.078 9.790 33.157 1.00 27.98 174 TYR A N 1
ATOM 1251 C CA . TYR A 1 174 ? 48.729 8.486 33.020 1.00 27.59 174 TYR A CA 1
ATOM 1252 C C . TYR A 1 174 ? 50.073 8.562 32.298 1.00 27.35 174 TYR A C 1
ATOM 1253 O O . TYR A 1 174 ? 51.023 7.882 32.682 1.00 26.94 174 TYR A O 1
ATOM 1262 N N . ALA A 1 175 ? 50.147 9.379 31.238 1.00 27.00 175 ALA A N 1
ATOM 1263 C CA . ALA A 1 175 ? 51.408 9.545 30.513 1.00 26.50 175 ALA A CA 1
ATOM 1264 C C . ALA A 1 175 ? 52.553 9.912 31.472 1.00 26.07 175 ALA A C 1
ATOM 1265 O O . ALA A 1 175 ? 53.669 9.386 31.368 1.00 25.39 175 ALA A O 1
ATOM 1267 N N . LEU A 1 176 ? 52.277 10.840 32.375 1.00 26.18 176 LEU A N 1
ATOM 1268 C CA . LEU A 1 176 ? 53.298 11.337 33.297 1.00 26.57 176 LEU A CA 1
ATOM 1269 C C . LEU A 1 176 ? 53.635 10.311 34.372 1.00 27.09 176 LEU A C 1
ATOM 1270 O O . LEU A 1 176 ? 54.790 10.223 34.802 1.00 26.49 176 LEU A O 1
ATOM 1275 N N . GLU A 1 177 ? 52.627 9.547 34.788 1.00 27.81 177 GLU A N 1
ATOM 1276 C CA . GLU A 1 177 ? 52.825 8.482 35.776 1.00 28.89 177 GLU A CA 1
ATOM 1277 C C . GLU A 1 177 ? 53.742 7.452 35.162 1.00 28.24 177 GLU A C 1
ATOM 1278 O O . GLU A 1 177 ? 54.693 7.041 35.800 1.00 28.52 177 GLU A O 1
ATOM 1284 N N . LYS A 1 178 ? 53.481 7.071 33.909 1.00 28.27 178 LYS A N 1
ATOM 1285 C CA . LYS A 1 178 ? 54.348 6.133 33.209 1.00 28.06 178 LYS A CA 1
ATOM 1286 C C . LYS A 1 178 ? 55.757 6.705 33.006 1.00 28.19 178 LYS A C 1
ATOM 1287 O O . LYS A 1 178 ? 56.757 6.031 33.298 1.00 28.28 178 LYS A O 1
ATOM 1293 N N . LEU A 1 179 ? 55.844 7.951 32.535 1.00 28.32 179 LEU A N 1
ATOM 1294 C CA . LEU A 1 179 ? 57.140 8.608 32.381 1.00 28.53 179 LEU A CA 1
ATOM 1295 C C . LEU A 1 179 ? 57.963 8.647 33.686 1.00 28.52 179 LEU A C 1
ATOM 1296 O O . LEU A 1 179 ? 59.183 8.425 33.690 1.00 28.07 179 LEU A O 1
ATOM 1301 N N . ARG A 1 180 ? 57.288 8.944 34.787 1.00 29.37 180 ARG A N 1
ATOM 1302 C CA . ARG A 1 180 ? 57.918 8.934 36.109 1.00 30.49 180 ARG A CA 1
ATOM 1303 C C . ARG A 1 180 ? 58.466 7.541 36.450 1.00 31.08 180 ARG A C 1
ATOM 1304 O O . ARG A 1 180 ? 59.596 7.423 36.958 1.00 31.78 180 ARG A O 1
ATOM 1312 N N . ASP A 1 181 ? 57.677 6.494 36.185 1.00 30.97 181 ASP A N 1
ATOM 1313 C CA . ASP A 1 181 ? 58.157 5.118 36.367 1.00 31.30 181 ASP A CA 1
ATOM 1314 C C . ASP A 1 181 ? 59.379 4.877 35.507 1.00 31.91 181 ASP A C 1
ATOM 1315 O O . ASP A 1 181 ? 60.395 4.402 35.998 1.00 32.15 181 ASP A O 1
ATOM 1320 N N . ILE A 1 182 ? 59.280 5.217 34.221 1.00 32.45 182 ILE A N 1
ATOM 1321 C CA . ILE A 1 182 ? 60.396 5.058 33.294 1.00 33.06 182 ILE A CA 1
ATOM 1322 C C . ILE A 1 182 ? 61.697 5.690 33.795 1.00 34.34 182 ILE A C 1
ATOM 1323 O O . ILE A 1 182 ? 62.762 5.078 33.700 1.00 34.57 182 ILE A O 1
ATOM 1328 N N . SER A 1 183 ? 61.599 6.903 34.329 1.00 36.18 183 SER A N 1
ATOM 1329 C CA . SER A 1 183 ? 62.762 7.691 34.721 1.00 38.68 183 SER A CA 1
ATOM 1330 C C . SER A 1 183 ? 63.583 6.964 35.775 1.00 40.03 183 SER A C 1
ATOM 1331 O O . SER A 1 183 ? 64.788 7.208 35.925 1.00 40.53 183 SER A O 1
ATOM 1334 N N . LYS A 1 184 ? 62.920 6.065 36.494 1.00 41.30 184 LYS A N 1
ATOM 1335 C CA . LYS A 1 184 ? 63.574 5.320 37.555 1.00 42.60 184 LYS A CA 1
ATOM 1336 C C . LYS A 1 184 ? 64.462 4.177 37.066 1.00 42.08 184 LYS A C 1
ATOM 1337 O O . LYS A 1 184 ? 65.315 3.705 37.803 1.00 42.87 184 LYS A O 1
ATOM 1343 N N . GLU A 1 185 ? 64.293 3.761 35.819 1.00 40.92 185 GLU A N 1
ATOM 1344 C CA . GLU A 1 185 ? 65.070 2.653 35.286 1.00 40.26 185 GLU A CA 1
ATOM 1345 C C . GLU A 1 185 ? 65.885 3.022 34.063 1.00 39.01 185 GLU A C 1
ATOM 1346 O O . GLU A 1 185 ? 66.622 2.187 33.523 1.00 39.04 185 GLU A O 1
ATOM 1352 N N . LEU A 1 186 ? 65.742 4.262 33.609 1.00 37.25 186 LEU A N 1
ATOM 1353 C CA . LEU A 1 186 ? 66.480 4.702 32.437 1.00 35.69 186 LEU A CA 1
ATOM 1354 C C . LEU A 1 186 ? 67.923 4.983 32.802 1.00 34.86 186 LEU A C 1
ATOM 1355 O O . LEU A 1 186 ? 68.206 5.467 33.893 1.00 34.71 186 LEU A O 1
ATOM 1360 N N . SER A 1 187 ? 68.827 4.681 31.873 1.00 34.28 187 SER A N 1
ATOM 1361 C CA . SER A 1 187 ? 70.254 4.918 32.049 1.00 33.79 187 SER A CA 1
ATOM 1362 C C . SER A 1 187 ? 70.679 6.343 31.665 1.00 32.91 187 SER A C 1
ATOM 1363 O O . SER A 1 187 ? 71.856 6.696 31.778 1.00 32.94 187 SER A O 1
ATOM 1366 N N . VAL A 1 188 ? 69.747 7.133 31.139 1.00 31.35 188 VAL A N 1
ATOM 1367 C CA . VAL A 1 188 ? 70.057 8.519 30.728 1.00 29.22 188 VAL A CA 1
ATOM 1368 C C . VAL A 1 188 ? 68.946 9.469 31.157 1.00 27.86 188 VAL A C 1
ATOM 1369 O O . VAL A 1 188 ? 67.828 9.035 31.448 1.00 27.07 188 VAL A O 1
ATOM 1373 N N . PRO A 1 189 ? 69.247 10.776 31.220 1.00 26.79 189 PRO A N 1
ATOM 1374 C CA . PRO A 1 189 ? 68.161 11.701 31.536 1.00 25.91 189 PRO A CA 1
ATOM 1375 C C . PRO A 1 189 ? 67.070 11.908 30.459 1.00 25.18 189 PRO A C 1
ATOM 1376 O O . PRO A 1 189 ? 67.282 11.688 29.259 1.00 24.39 189 PRO A O 1
ATOM 1380 N N . ILE A 1 190 ? 65.907 12.318 30.947 1.00 24.60 190 ILE A N 1
ATOM 1381 C CA . ILE A 1 190 ? 64.742 12.700 30.150 1.00 23.96 190 ILE A CA 1
ATOM 1382 C C . ILE A 1 190 ? 64.636 14.241 30.070 1.00 23.67 190 ILE A C 1
ATOM 1383 O O . ILE A 1 190 ? 64.715 14.943 31.080 1.00 23.53 190 ILE A O 1
ATOM 1388 N N . ILE A 1 191 ? 64.497 14.749 28.853 1.00 23.35 191 ILE A N 1
ATOM 1389 C CA . ILE A 1 191 ? 64.133 16.143 28.640 1.00 22.39 191 ILE A CA 1
ATOM 1390 C C . ILE A 1 191 ? 62.689 16.188 28.127 1.00 21.87 191 ILE A C 1
ATOM 1391 O O . ILE A 1 191 ? 62.304 15.416 27.227 1.00 21.94 191 ILE A O 1
ATOM 1396 N N . VAL A 1 192 ? 61.875 17.057 28.706 1.00 20.52 192 VAL A N 1
ATOM 1397 C CA . VAL A 1 192 ? 60.557 17.304 28.118 1.00 19.58 192 VAL A CA 1
ATOM 1398 C C . VAL A 1 192 ? 60.600 18.618 27.348 1.00 19.81 192 VAL A C 1
ATOM 1399 O O . VAL A 1 192 ? 60.941 19.670 27.904 1.00 18.86 192 VAL A O 1
ATOM 1403 N N . LYS A 1 193 ? 60.263 18.534 26.061 1.00 19.37 193 LYS A N 1
ATOM 1404 C CA . LYS A 1 193 ? 60.326 19.690 25.163 1.00 19.45 193 LYS A CA 1
ATOM 1405 C C . LYS A 1 193 ? 58.965 19.987 24.524 1.00 19.55 193 LYS A C 1
ATOM 1406 O O . LYS A 1 193 ? 58.162 19.072 24.305 1.00 19.72 193 LYS A O 1
ATOM 1412 N N . GLU A 1 194 ? 58.710 21.257 24.214 1.00 19.35 194 GLU A N 1
ATOM 1413 C CA . GLU A 1 194 ? 57.548 21.593 23.396 1.00 19.96 194 GLU A CA 1
ATOM 1414 C C . GLU A 1 194 ? 57.929 21.484 21.916 1.00 21.07 194 GLU A C 1
ATOM 1415 O O . GLU A 1 194 ? 58.982 20.951 21.577 1.00 21.44 194 GLU A O 1
ATOM 1421 N N . SER A 1 195 ? 57.052 21.956 21.043 1.00 21.69 195 SER A N 1
ATOM 1422 C CA . SER A 1 195 ? 57.263 21.856 19.600 1.00 23.28 195 SER A CA 1
ATOM 1423 C C . SER A 1 195 ? 56.842 23.160 18.940 1.00 23.16 195 SER A C 1
ATOM 1424 O O . SER A 1 195 ? 56.307 23.140 17.820 1.00 24.75 195 SER A O 1
ATOM 1427 N N . GLY A 1 196 ? 57.034 24.280 19.637 1.00 21.75 196 GLY A N 1
ATOM 1428 C CA . GLY A 1 196 ? 56.718 25.593 19.070 1.00 21.07 196 GLY A CA 1
ATOM 1429 C C . GLY A 1 196 ? 55.649 26.424 19.745 1.00 21.03 196 GLY A C 1
ATOM 1430 O O . GLY A 1 196 ? 55.351 27.529 19.270 1.00 20.86 196 GLY A O 1
ATOM 1431 N N . ASN A 1 197 ? 55.074 25.931 20.849 1.00 19.69 197 ASN A N 1
ATOM 1432 C CA . ASN A 1 197 ? 54.055 26.718 21.579 1.00 20.34 197 ASN A CA 1
ATOM 1433 C C . ASN A 1 197 ? 54.411 26.999 23.068 1.00 20.04 197 ASN A C 1
ATOM 1434 O O . ASN A 1 197 ? 53.653 27.645 23.802 1.00 21.52 197 ASN A O 1
ATOM 1439 N N . GLY A 1 198 ? 55.563 26.510 23.499 1.00 19.56 198 GLY A N 1
ATOM 1440 C CA . GLY A 1 198 ? 56.163 26.982 24.731 1.00 20.11 198 GLY A CA 1
ATOM 1441 C C . GLY A 1 198 ? 55.728 26.262 25.979 1.00 19.63 198 GLY A C 1
ATOM 1442 O O . GLY A 1 198 ? 54.657 25.661 26.017 1.00 20.13 198 GLY A O 1
ATOM 1443 N N . ILE A 1 199 ? 56.575 26.318 27.007 1.00 19.80 199 ILE A N 1
ATOM 1444 C CA . ILE A 1 199 ? 56.285 25.699 28.283 1.00 18.65 199 ILE A CA 1
ATOM 1445 C C . ILE A 1 199 ? 55.991 26.787 29.314 1.00 19.72 199 ILE A C 1
ATOM 1446 O O . ILE A 1 199 ? 56.805 27.687 29.538 1.00 19.67 199 ILE A O 1
ATOM 1451 N N . SER A 1 200 ? 54.818 26.701 29.926 1.00 19.29 200 SER A N 1
ATOM 1452 C CA . SER A 1 200 ? 54.371 27.673 30.934 1.00 20.37 200 SER A CA 1
ATOM 1453 C C . SER A 1 200 ? 54.841 27.226 32.306 1.00 21.07 200 SER A C 1
ATOM 1454 O O . SER A 1 200 ? 55.337 26.117 32.445 1.00 19.88 200 SER A O 1
ATOM 1457 N N . MET A 1 201 ? 54.675 28.075 33.331 1.00 22.09 201 MET A N 1
ATOM 1458 C CA . MET A 1 201 ? 55.010 27.629 34.683 1.00 24.74 201 MET A CA 1
ATOM 1459 C C . MET A 1 201 ? 54.089 26.516 35.209 1.00 22.82 201 MET A C 1
ATOM 1460 O O . MET A 1 201 ? 54.537 25.633 35.941 1.00 22.52 201 MET A O 1
ATOM 1465 N N . GLU A 1 202 ? 52.822 26.503 34.813 1.00 21.88 202 GLU A N 1
ATOM 1466 C CA . GLU A 1 202 ? 51.946 25.427 35.292 1.00 22.18 202 GLU A CA 1
ATOM 1467 C C . GLU A 1 202 ? 52.375 24.078 34.741 1.00 22.49 202 GLU A C 1
ATOM 1468 O O . GLU A 1 202 ? 52.396 23.063 35.463 1.00 21.61 202 GLU A O 1
ATOM 1474 N N . THR A 1 203 ? 52.733 24.065 33.460 1.00 21.35 203 THR A N 1
ATOM 1475 C CA . THR A 1 203 ? 53.217 22.828 32.839 1.00 21.61 203 THR A CA 1
ATOM 1476 C C . THR A 1 203 ? 54.571 22.387 33.366 1.00 21.73 203 THR A C 1
ATOM 1477 O O . THR A 1 203 ? 54.781 21.193 33.570 1.00 21.60 203 THR A O 1
ATOM 1481 N N . ALA A 1 204 ? 55.487 23.329 33.601 1.00 22.34 204 ALA A N 1
ATOM 1482 C CA . ALA A 1 204 ? 56.795 22.945 34.141 1.00 22.57 204 ALA A CA 1
ATOM 1483 C C . ALA A 1 204 ? 56.654 22.435 35.589 1.00 22.93 204 ALA A C 1
ATOM 1484 O O . ALA A 1 204 ? 57.332 21.479 35.978 1.00 23.21 204 ALA A O 1
ATOM 1486 N N . LYS A 1 205 ? 55.779 23.068 36.376 1.00 23.87 205 LYS A N 1
ATOM 1487 C CA . LYS A 1 205 ? 55.605 22.659 37.778 1.00 25.20 205 LYS A CA 1
ATOM 1488 C C . LYS A 1 205 ? 54.995 21.257 37.821 1.00 24.63 205 LYS A C 1
ATOM 1489 O O . LYS A 1 205 ? 55.379 20.440 38.642 1.00 24.30 205 LYS A O 1
ATOM 1495 N N . LEU A 1 206 ? 54.062 20.994 36.899 1.00 25.05 206 LEU A N 1
ATOM 1496 C CA . LEU A 1 206 ? 53.380 19.708 36.824 1.00 24.76 206 LEU A CA 1
ATOM 1497 C C . LEU A 1 206 ? 54.388 18.629 36.455 1.00 25.18 206 LEU A C 1
ATOM 1498 O O . LEU A 1 206 ? 54.497 17.605 37.141 1.00 25.82 206 LEU A O 1
ATOM 1503 N N . LEU A 1 207 ? 55.114 18.845 35.361 1.00 24.15 207 LEU A N 1
ATOM 1504 C CA . LEU A 1 207 ? 56.174 17.934 34.959 1.00 24.41 207 LEU A CA 1
ATOM 1505 C C . LEU A 1 207 ? 57.201 17.698 36.072 1.00 24.48 207 LEU A C 1
ATOM 1506 O O . LEU A 1 207 ? 57.646 16.561 36.302 1.00 24.85 207 LEU A O 1
ATOM 1511 N N . TYR A 1 208 ? 57.591 18.781 36.733 1.00 24.99 208 TYR A N 1
ATOM 1512 C CA . TYR A 1 208 ? 58.556 18.710 37.823 1.00 26.38 208 TYR A CA 1
ATOM 1513 C C . TYR A 1 208 ? 58.017 17.818 38.933 1.00 26.65 208 TYR A C 1
ATOM 1514 O O . TYR A 1 208 ? 58.762 17.004 39.491 1.00 26.45 208 TYR A O 1
ATOM 1523 N N . SER A 1 209 ? 56.719 17.936 39.210 1.00 26.74 209 SER A N 1
ATOM 1524 C CA . SER A 1 209 ? 56.094 17.132 40.271 1.00 27.61 209 SER A CA 1
ATOM 1525 C C . SER A 1 209 ? 56.129 15.638 39.966 1.00 28.41 209 SER A C 1
ATOM 1526 O O . SER A 1 209 ? 55.989 14.827 40.878 1.00 28.94 209 SER A O 1
ATOM 1529 N N . TYR A 1 210 ? 56.351 15.272 38.696 1.00 28.17 210 TYR A N 1
ATOM 1530 C CA . TYR A 1 210 ? 56.551 13.861 38.312 1.00 27.61 210 TYR A CA 1
ATOM 1531 C C . TYR A 1 210 ? 58.023 13.521 38.090 1.00 27.44 210 TYR A C 1
ATOM 1532 O O . TYR A 1 210 ? 58.342 12.500 37.467 1.00 28.08 210 TYR A O 1
ATOM 1541 N N . GLY A 1 211 ? 58.921 14.367 38.607 1.00 26.73 211 GLY A N 1
ATOM 1542 C CA . GLY A 1 211 ? 60.365 14.112 38.551 1.00 26.49 211 GLY A CA 1
ATOM 1543 C C . GLY A 1 211 ? 61.127 14.595 37.307 1.00 27.02 211 GLY A C 1
ATOM 1544 O O . GLY A 1 211 ? 62.302 14.244 37.111 1.00 26.10 211 GLY A O 1
ATOM 1545 N N . ILE A 1 212 ? 60.487 15.411 36.468 1.00 26.30 212 ILE A N 1
ATOM 1546 C CA . ILE A 1 212 ? 61.190 15.933 35.280 1.00 26.81 212 ILE A CA 1
ATOM 1547 C C . ILE A 1 212 ? 61.906 17.229 35.673 1.00 27.24 212 ILE A C 1
ATOM 1548 O O . ILE A 1 212 ? 61.286 18.129 36.221 1.00 27.53 212 ILE A O 1
ATOM 1553 N N . LYS A 1 213 ? 63.202 17.307 35.382 1.00 27.31 213 LYS A N 1
ATOM 1554 C CA . LYS A 1 213 ? 64.036 18.411 35.831 1.00 28.57 213 LYS A CA 1
ATOM 1555 C C . LYS A 1 213 ? 64.665 19.120 34.629 1.00 27.11 213 LYS A C 1
ATOM 1556 O O . LYS A 1 213 ? 65.351 20.127 34.797 1.00 26.61 213 LYS A O 1
ATOM 1562 N N . ASN A 1 214 ? 64.471 18.558 33.435 1.00 25.24 214 ASN A N 1
ATOM 1563 C CA . ASN A 1 214 ? 65.115 19.089 32.223 1.00 23.98 214 ASN A CA 1
ATOM 1564 C C . ASN A 1 214 ? 64.082 19.437 31.168 1.00 23.06 214 ASN A C 1
ATOM 1565 O O . ASN A 1 214 ? 63.274 18.605 30.794 1.00 23.07 214 ASN A O 1
ATOM 1570 N N . PHE A 1 215 ? 64.133 20.676 30.688 1.00 21.98 215 PHE A N 1
ATOM 1571 C CA . PHE A 1 215 ? 63.090 21.239 29.840 1.00 21.20 215 PHE A CA 1
ATOM 1572 C C . PHE A 1 215 ? 63.705 21.903 28.617 1.00 20.82 215 PHE A C 1
ATOM 1573 O O . PHE A 1 215 ? 64.802 22.430 28.673 1.00 20.42 215 PHE A O 1
ATOM 1581 N N . ASP A 1 216 ? 62.958 21.889 27.530 1.00 20.21 216 ASP A N 1
ATOM 1582 C CA . ASP A 1 216 ? 63.338 22.602 26.324 1.00 19.67 216 ASP A CA 1
ATOM 1583 C C . ASP A 1 216 ? 62.113 23.418 25.970 1.00 19.04 216 ASP A C 1
ATOM 1584 O O . ASP A 1 216 ? 61.065 22.854 25.649 1.00 20.06 216 ASP A O 1
ATOM 1589 N N . THR A 1 217 ? 62.224 24.744 26.081 1.00 18.97 217 THR A N 1
ATOM 1590 C CA . THR A 1 217 ? 61.057 25.635 26.011 1.00 18.42 217 THR A CA 1
ATOM 1591 C C . THR A 1 217 ? 60.274 25.540 24.701 1.00 18.83 217 THR A C 1
ATOM 1592 O O . THR A 1 217 ? 59.033 25.551 24.691 1.00 18.93 217 THR A O 1
ATOM 1596 N N . SER A 1 218 ? 60.992 25.539 23.588 1.00 18.78 218 SER A N 1
ATOM 1597 C CA . SER A 1 218 ? 60.355 25.475 22.255 1.00 18.86 218 SER A CA 1
ATOM 1598 C C . SER A 1 218 ? 59.082 26.348 22.185 1.00 18.48 218 SER A C 1
ATOM 1599 O O . SER A 1 218 ? 57.972 25.855 21.904 1.00 19.25 218 SER A O 1
ATOM 1602 N N . GLY A 1 219 ? 59.268 27.651 22.441 1.00 18.01 219 GLY A N 1
ATOM 1603 C CA . GLY A 1 219 ? 58.206 28.639 22.495 1.00 18.38 219 GLY A CA 1
ATOM 1604 C C . GLY A 1 219 ? 57.752 29.147 21.155 1.00 20.00 219 GLY A C 1
ATOM 1605 O O . GLY A 1 219 ? 58.351 28.803 20.110 1.00 20.35 219 GLY A O 1
ATOM 1606 N N . GLN A 1 220 ? 56.700 29.962 21.151 1.00 19.89 220 GLN A N 1
ATOM 1607 C CA . GLN A 1 220 ? 56.256 30.517 19.863 1.00 20.50 220 GLN A CA 1
ATOM 1608 C C . GLN A 1 220 ? 57.259 31.547 19.376 1.00 20.48 220 GLN A C 1
ATOM 1609 O O . GLN A 1 220 ? 58.063 32.075 20.177 1.00 20.45 220 GLN A O 1
ATOM 1615 N N . GLY A 1 221 ? 57.241 31.793 18.064 1.00 19.94 221 GLY A N 1
ATOM 1616 C CA . GLY A 1 221 ? 58.085 32.807 17.464 1.00 20.27 221 GLY A CA 1
ATOM 1617 C C . GLY A 1 221 ? 59.020 32.272 16.409 1.00 20.96 221 GLY A C 1
ATOM 1618 O O . GLY A 1 221 ? 59.573 33.045 15.588 1.00 21.25 221 GLY A O 1
ATOM 1619 N N . GLY A 1 222 ? 59.221 30.954 16.440 1.00 20.63 222 GLY A N 1
ATOM 1620 C CA . GLY A 1 222 ? 60.048 30.275 15.444 1.00 20.53 222 GLY A CA 1
ATOM 1621 C C . GLY A 1 222 ? 59.113 29.447 14.598 1.00 20.99 222 GLY A C 1
ATOM 1622 O O . GLY A 1 222 ? 58.061 29.942 14.167 1.00 21.14 222 GLY A O 1
ATOM 1623 N N . THR A 1 223 ? 59.471 28.185 14.378 1.00 21.01 223 THR A N 1
ATOM 1624 C CA . THR A 1 223 ? 58.612 27.289 13.597 1.00 22.11 223 THR A CA 1
ATOM 1625 C C . THR A 1 223 ? 57.185 27.287 14.160 1.00 22.37 223 THR A C 1
ATOM 1626 O O . THR A 1 223 ? 56.954 27.028 15.352 1.00 22.39 223 THR A O 1
ATOM 1630 N N . ASN A 1 224 ? 56.236 27.587 13.284 1.00 22.27 224 ASN A N 1
ATOM 1631 C CA . ASN A 1 224 ? 54.847 27.676 13.669 1.00 23.05 224 ASN A CA 1
ATOM 1632 C C . ASN A 1 224 ? 54.091 26.464 13.126 1.00 23.61 224 ASN A C 1
ATOM 1633 O O . ASN A 1 224 ? 53.662 26.472 11.978 1.00 22.49 224 ASN A O 1
ATOM 1638 N N . TRP A 1 225 ? 53.947 25.432 13.951 1.00 24.10 225 TRP A N 1
ATOM 1639 C CA . TRP A 1 225 ? 53.237 24.215 13.548 1.00 25.46 225 TRP A CA 1
ATOM 1640 C C . TRP A 1 225 ? 51.76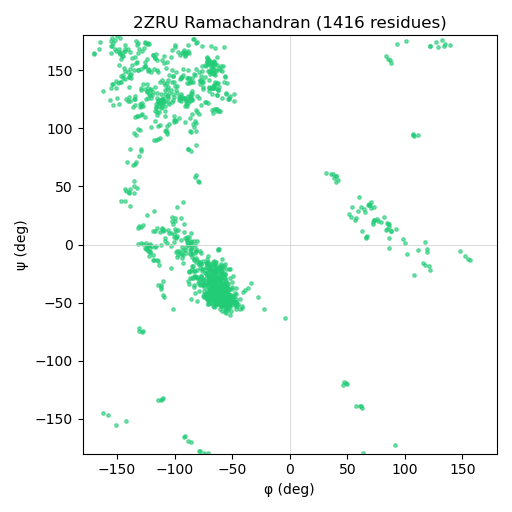2 24.392 13.288 1.00 24.55 225 TRP A C 1
ATOM 1641 O O . TRP A 1 225 ? 51.180 23.671 12.462 1.00 24.90 225 TRP A O 1
ATOM 1652 N N . ILE A 1 226 ? 51.149 25.353 13.971 1.00 23.25 226 ILE A N 1
ATOM 1653 C CA . ILE A 1 226 ? 49.752 25.677 13.684 1.00 22.35 226 ILE A CA 1
ATOM 1654 C C . ILE A 1 226 ? 49.653 26.222 12.248 1.00 22.58 226 ILE A C 1
ATOM 1655 O O . ILE A 1 226 ? 48.727 25.845 11.512 1.00 22.97 226 ILE A O 1
ATOM 1660 N N . ALA A 1 227 ? 50.610 27.072 11.865 1.00 22.23 227 ALA A N 1
ATOM 1661 C CA . ALA A 1 227 ? 50.713 27.594 10.494 1.00 23.04 227 ALA A CA 1
ATOM 1662 C C . ALA A 1 227 ? 50.995 26.486 9.482 1.00 23.45 227 ALA A C 1
ATOM 1663 O O . ALA A 1 227 ? 50.472 26.510 8.370 1.00 23.58 227 ALA A O 1
ATOM 1665 N N . ILE A 1 228 ? 51.827 25.523 9.863 1.00 23.78 228 ILE A N 1
ATOM 1666 C CA . ILE A 1 228 ? 52.078 24.368 8.985 1.00 23.17 228 ILE A CA 1
ATOM 1667 C C . ILE A 1 228 ? 50.787 23.562 8.776 1.00 24.22 228 ILE A C 1
ATOM 1668 O O . ILE A 1 228 ? 50.461 23.205 7.641 1.00 24.67 228 ILE A O 1
ATOM 1673 N N . GLU A 1 229 ? 50.022 23.317 9.836 1.00 24.00 229 GLU A N 1
ATOM 1674 C CA . GLU A 1 229 ? 48.749 22.607 9.666 1.00 24.71 229 GLU A CA 1
ATOM 1675 C C . GLU A 1 229 ? 47.703 23.437 8.941 1.00 24.96 229 GLU A C 1
ATOM 1676 O O . GLU A 1 229 ? 46.886 22.879 8.195 1.00 25.27 229 GLU A O 1
ATOM 1682 N N . MET A 1 230 ? 47.732 24.753 9.136 1.00 24.44 230 MET A N 1
ATOM 1683 C CA . MET A 1 230 ? 46.889 25.648 8.360 1.00 25.71 230 MET A CA 1
ATOM 1684 C C . MET A 1 230 ? 47.110 25.406 6.871 1.00 26.34 230 MET A C 1
ATOM 1685 O O . MET A 1 230 ? 46.152 25.255 6.095 1.00 26.49 230 MET A O 1
ATOM 1690 N N . ILE A 1 231 ? 48.381 25.360 6.493 1.00 26.20 231 ILE A N 1
ATOM 1691 C CA . ILE A 1 231 ? 48.779 25.148 5.100 1.00 26.58 231 ILE A CA 1
ATOM 1692 C C . ILE A 1 231 ? 48.361 23.785 4.593 1.00 27.25 231 ILE A C 1
ATOM 1693 O O . ILE A 1 231 ? 47.821 23.682 3.470 1.00 27.47 231 ILE A O 1
ATOM 1698 N N . ARG A 1 232 ? 48.566 22.744 5.400 1.00 27.42 232 ARG A N 1
ATOM 1699 C CA . ARG A 1 232 ? 48.081 21.420 5.041 1.00 28.66 232 ARG A CA 1
ATOM 1700 C C . ARG A 1 232 ? 46.567 21.461 4.818 1.00 29.68 232 ARG A C 1
ATOM 1701 O O . ARG A 1 232 ? 46.056 20.952 3.793 1.00 29.65 232 ARG A O 1
ATOM 1709 N N . ASP A 1 233 ? 45.855 22.090 5.747 1.00 29.91 233 ASP A N 1
ATOM 1710 C CA . ASP A 1 233 ? 44.408 22.280 5.611 1.00 30.39 233 ASP A CA 1
ATOM 1711 C C . ASP A 1 233 ? 43.988 23.014 4.326 1.00 30.13 233 ASP A C 1
ATOM 1712 O O . ASP A 1 233 ? 43.023 22.601 3.667 1.00 29.99 233 ASP A O 1
ATOM 1717 N N . ILE A 1 234 ? 44.663 24.116 3.997 1.00 29.81 234 ILE A N 1
ATOM 1718 C CA . ILE A 1 234 ? 44.332 24.889 2.803 1.00 30.58 234 ILE A CA 1
ATOM 1719 C C . ILE A 1 234 ? 44.508 23.984 1.591 1.00 31.96 234 ILE A C 1
ATOM 1720 O O . ILE A 1 234 ? 43.698 24.000 0.661 1.00 32.42 234 ILE A O 1
ATOM 1725 N N . ARG A 1 235 ? 45.568 23.179 1.641 1.00 32.50 235 ARG A N 1
ATOM 1726 C CA . ARG A 1 235 ? 45.955 22.268 0.561 1.00 33.77 235 ARG A CA 1
ATOM 1727 C C . ARG A 1 235 ? 44.950 21.153 0.276 1.00 34.15 235 ARG A C 1
ATOM 1728 O O . ARG A 1 235 ? 44.826 20.713 -0.885 1.00 33.54 235 ARG A O 1
ATOM 1736 N N . ARG A 1 236 ? 44.226 20.709 1.306 1.00 34.87 236 ARG A N 1
ATOM 1737 C CA . ARG A 1 236 ? 43.073 19.810 1.083 1.00 36.53 236 ARG A CA 1
ATOM 1738 C C . ARG A 1 236 ? 41.683 20.439 1.155 1.00 36.97 236 ARG A C 1
ATOM 1739 O O . ARG A 1 236 ? 40.688 19.722 1.324 1.00 37.78 236 ARG A O 1
ATOM 1747 N N . GLY A 1 237 ? 41.611 21.758 0.990 1.00 37.30 237 GLY A N 1
ATOM 1748 C CA . GLY A 1 237 ? 40.346 22.492 1.059 1.00 37.80 237 GLY A CA 1
ATOM 1749 C C . GLY A 1 237 ? 39.562 22.245 2.339 1.00 38.57 237 GLY A C 1
ATOM 1750 O O . GLY A 1 237 ? 38.336 22.243 2.313 1.00 38.67 237 GLY A O 1
ATOM 1751 N N . ASN A 1 238 ? 40.275 22.012 3.444 1.00 38.33 238 ASN A N 1
ATOM 1752 C CA . ASN A 1 238 ? 39.687 21.741 4.759 1.00 38.61 238 ASN A CA 1
ATOM 1753 C C . ASN A 1 238 ? 39.390 23.086 5.412 1.00 38.77 238 ASN A C 1
ATOM 1754 O O . ASN A 1 238 ? 40.233 23.989 5.394 1.00 38.53 238 ASN A O 1
ATOM 1759 N N . TRP A 1 239 ? 38.175 23.230 5.946 1.00 38.78 239 TRP A N 1
ATOM 1760 C CA . TRP A 1 239 ? 37.742 24.469 6.618 1.00 38.93 239 TRP A CA 1
ATOM 1761 C C . TRP A 1 239 ? 38.534 24.785 7.910 1.00 38.17 239 TRP A C 1
ATOM 1762 O O . TRP A 1 239 ? 38.588 25.950 8.319 1.00 38.86 239 TRP A O 1
ATOM 1773 N N . LYS A 1 240 ? 39.115 23.763 8.560 1.00 37.22 240 LYS A N 1
ATOM 1774 C CA . LYS A 1 240 ? 39.951 23.957 9.772 1.00 35.79 240 LYS A CA 1
ATOM 1775 C C . LYS A 1 240 ? 41.049 24.990 9.574 1.00 34.00 240 LYS A C 1
ATOM 1776 O O . LYS A 1 240 ? 41.591 25.514 10.551 1.00 34.07 240 LYS A O 1
ATOM 1782 N N . ALA A 1 241 ? 41.414 25.260 8.324 1.00 32.34 241 ALA A N 1
ATOM 1783 C CA . ALA A 1 241 ? 42.458 26.252 8.016 1.00 30.80 241 ALA A CA 1
ATOM 1784 C C . ALA A 1 241 ? 42.101 27.629 8.564 1.00 30.51 241 ALA A C 1
ATOM 1785 O O . ALA A 1 241 ? 42.971 28.359 9.049 1.00 28.65 241 ALA A O 1
ATOM 1787 N N . GLU A 1 242 ? 40.819 27.985 8.452 1.00 30.14 242 GLU A N 1
ATOM 1788 C CA . GLU A 1 242 ? 40.315 29.267 8.950 1.00 31.86 242 GLU A CA 1
ATOM 1789 C C . GLU A 1 242 ? 40.440 29.293 10.468 1.00 29.96 242 GLU A C 1
ATOM 1790 O O . GLU A 1 242 ? 40.777 30.320 11.051 1.00 30.10 242 GLU A O 1
ATOM 1796 N N . SER A 1 243 ? 40.180 28.157 11.108 1.00 28.47 243 SER A N 1
ATOM 1797 C CA . SER A 1 243 ? 40.322 28.059 12.563 1.00 26.80 243 SER A CA 1
ATOM 1798 C C . SER A 1 243 ? 41.781 28.185 13.010 1.00 26.63 243 SER A C 1
ATOM 1799 O O . SER A 1 243 ? 42.068 28.896 13.964 1.00 26.74 243 SER A O 1
ATOM 1802 N N . ALA A 1 244 ? 42.693 27.515 12.302 1.00 25.61 244 ALA A N 1
ATOM 1803 C CA . ALA A 1 244 ? 44.138 27.564 12.581 1.00 25.23 244 ALA A CA 1
ATOM 1804 C C . ALA A 1 244 ? 44.670 28.985 12.484 1.00 25.00 244 ALA A C 1
ATOM 1805 O O . ALA A 1 244 ? 45.542 29.383 13.249 1.00 24.05 244 ALA A O 1
ATOM 1807 N N . LYS A 1 245 ? 44.143 29.740 11.521 1.00 24.75 245 LYS A N 1
ATOM 1808 C CA . LYS A 1 245 ? 44.515 31.141 11.344 1.00 25.52 245 LYS A CA 1
ATOM 1809 C C . LYS A 1 245 ? 44.259 31.931 12.621 1.00 24.88 245 LYS A C 1
ATOM 1810 O O . LYS A 1 245 ? 45.057 32.788 13.002 1.00 25.83 245 LYS A O 1
ATOM 1816 N N . ASN A 1 246 ? 43.137 31.661 13.273 1.00 24.75 246 ASN A N 1
ATOM 1817 C CA . ASN A 1 246 ? 42.830 32.307 14.549 1.00 24.57 246 ASN A CA 1
ATOM 1818 C C . ASN A 1 246 ? 43.847 31.997 15.651 1.00 24.52 246 ASN A C 1
ATOM 1819 O O . ASN A 1 246 ? 43.976 32.755 16.598 1.00 23.98 246 ASN A O 1
ATOM 1824 N N . PHE A 1 247 ? 44.601 30.909 15.498 1.00 23.78 247 PHE A N 1
ATOM 1825 C CA . PHE A 1 247 ? 45.544 30.487 16.532 1.00 22.97 247 PHE A CA 1
ATOM 1826 C C . PHE A 1 247 ? 47.021 30.640 16.139 1.00 23.14 247 PHE A C 1
ATOM 1827 O O . PHE A 1 247 ? 47.902 30.105 16.829 1.00 23.35 247 PHE A O 1
ATOM 1835 N N . LEU A 1 248 ? 47.315 31.381 15.068 1.00 22.19 248 LEU A N 1
ATOM 1836 C CA . LEU A 1 248 ? 48.713 31.552 14.648 1.00 22.11 248 LEU A CA 1
ATOM 1837 C C . LEU A 1 248 ? 49.617 32.103 15.758 1.00 22.00 248 LEU A C 1
ATOM 1838 O O . LEU A 1 248 ? 50.782 31.722 15.851 1.00 22.81 248 LEU A O 1
ATOM 1843 N N . ASP A 1 249 ? 49.102 33.030 16.555 1.00 21.85 249 ASP A N 1
ATOM 1844 C CA . ASP A 1 249 ? 49.870 33.606 17.673 1.00 22.34 249 ASP A CA 1
ATOM 1845 C C . ASP A 1 249 ? 49.620 32.913 19.029 1.00 22.03 249 ASP A C 1
ATOM 1846 O O . ASP A 1 249 ? 49.836 33.533 20.086 1.00 21.84 249 ASP A O 1
ATOM 1851 N N . TRP A 1 250 ? 49.163 31.658 18.995 1.00 20.71 250 TRP A N 1
ATOM 1852 C CA . TRP A 1 250 ? 48.857 30.907 20.205 1.00 20.79 250 TRP A CA 1
ATOM 1853 C C . TRP A 1 250 ? 50.163 30.396 20.814 1.00 20.58 250 TRP A C 1
ATOM 1854 O O . TRP A 1 250 ? 51.057 29.964 20.075 1.00 20.78 250 TRP A O 1
ATOM 1865 N N . GLY A 1 251 ? 50.310 30.476 22.143 1.00 19.83 251 GLY A N 1
ATOM 1866 C CA . GLY A 1 251 ? 51.479 29.891 22.778 1.00 18.80 251 GLY A CA 1
ATOM 1867 C C . GLY A 1 251 ? 52.254 30.809 23.713 1.00 19.30 251 GLY A C 1
ATOM 1868 O O . GLY A 1 251 ? 51.993 32.011 23.784 1.00 19.11 251 GLY A O 1
ATOM 1869 N N . VAL A 1 252 ? 53.199 30.234 24.451 1.00 17.63 252 VAL A N 1
ATOM 1870 C CA . VAL A 1 252 ? 54.094 31.050 25.256 1.00 17.69 252 VAL A CA 1
ATOM 1871 C C . VAL A 1 252 ? 55.315 31.432 24.430 1.00 17.58 252 VAL A C 1
ATOM 1872 O O . VAL A 1 252 ? 56.029 30.549 23.995 1.00 18.39 252 VAL A O 1
ATOM 1876 N N . PRO A 1 253 ? 55.551 32.747 24.207 1.00 17.98 253 PRO A N 1
ATOM 1877 C CA . PRO A 1 253 ? 56.739 33.202 23.478 1.00 17.83 253 PRO A CA 1
ATOM 1878 C C . PRO A 1 253 ? 57.998 32.694 24.130 1.00 18.62 253 PRO A C 1
ATOM 1879 O O . PRO A 1 253 ? 58.073 32.582 25.363 1.00 18.71 253 PRO A O 1
ATOM 1883 N N . THR A 1 254 ? 58.993 32.382 23.316 1.00 18.37 254 THR A N 1
ATOM 1884 C CA . THR A 1 254 ? 60.210 31.771 23.820 1.00 17.91 254 THR A CA 1
ATOM 1885 C C . THR A 1 254 ? 60.806 32.493 25.049 1.00 19.11 254 THR A C 1
ATOM 1886 O O . THR A 1 254 ? 61.105 31.849 26.053 1.00 18.35 254 THR A O 1
ATOM 1890 N N . ALA A 1 255 ? 60.978 33.822 24.960 1.00 18.93 255 ALA A N 1
ATOM 1891 C CA . ALA A 1 255 ? 61.597 34.562 26.048 1.00 18.92 255 ALA A CA 1
ATOM 1892 C C . ALA A 1 255 ? 60.758 34.463 27.329 1.00 19.20 255 ALA A C 1
ATOM 1893 O O . ALA A 1 255 ? 61.298 34.319 28.418 1.00 19.95 255 ALA A O 1
ATOM 1895 N N . ALA A 1 256 ? 59.435 34.541 27.188 1.00 18.80 256 ALA A N 1
ATOM 1896 C CA . ALA A 1 256 ? 58.526 34.388 28.320 1.00 18.82 256 ALA A CA 1
ATOM 1897 C C . ALA A 1 256 ? 58.634 32.974 28.884 1.00 19.60 256 ALA A C 1
ATOM 1898 O O . ALA A 1 256 ? 58.601 32.781 30.095 1.00 19.10 256 ALA A O 1
ATOM 1900 N N . SER A 1 257 ? 58.767 31.980 28.000 1.00 18.91 257 SER A N 1
ATOM 1901 C CA . SER A 1 257 ? 58.861 30.579 28.447 1.00 20.00 257 SER A CA 1
ATOM 1902 C C . SER A 1 257 ? 60.139 30.318 29.250 1.00 20.08 257 SER A C 1
ATOM 1903 O O . SER A 1 257 ? 60.123 29.618 30.268 1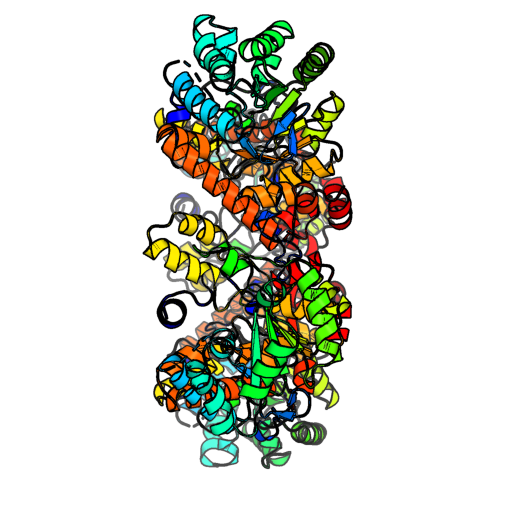.00 19.71 257 SER A O 1
ATOM 1906 N N . ILE A 1 258 ? 61.245 30.887 28.780 1.00 20.13 258 ILE A N 1
ATOM 1907 C CA . ILE A 1 258 ? 62.515 30.761 29.484 1.00 20.96 258 ILE A CA 1
ATOM 1908 C C . ILE A 1 258 ? 62.361 31.304 30.906 1.00 21.44 258 ILE A C 1
ATOM 1909 O O . ILE A 1 258 ? 62.730 30.633 31.874 1.00 22.41 258 ILE A O 1
ATOM 1914 N N . MET A 1 259 ? 61.776 32.496 31.042 1.00 21.69 259 MET A N 1
ATOM 1915 C CA . MET A 1 259 ? 61.569 33.094 32.373 1.00 22.16 259 MET A CA 1
ATOM 1916 C C . MET A 1 259 ? 60.666 32.237 33.248 1.00 22.22 259 MET A C 1
ATOM 1917 O O . MET A 1 259 ? 60.994 31.966 34.396 1.00 22.70 259 MET A O 1
ATOM 1922 N N . GLU A 1 260 ? 59.524 31.822 32.718 1.00 22.17 260 GLU A N 1
ATOM 1923 C CA . GLU A 1 260 ? 58.600 31.005 33.500 1.00 22.36 260 GLU A CA 1
ATOM 1924 C C . GLU A 1 260 ? 59.240 29.705 33.998 1.00 22.21 260 GLU A C 1
ATOM 1925 O O . GLU A 1 260 ? 59.032 29.315 35.174 1.00 21.23 260 GLU A O 1
ATOM 1931 N N . VAL A 1 261 ? 59.963 29.003 33.117 1.00 20.95 261 VAL A N 1
ATOM 1932 C CA . VAL A 1 261 ? 60.557 27.736 33.536 1.00 21.06 261 VAL A CA 1
ATOM 1933 C C . VAL A 1 261 ? 61.685 27.976 34.570 1.00 21.82 261 VAL A C 1
ATOM 1934 O O . VAL A 1 261 ? 61.738 27.295 35.601 1.00 20.83 261 VAL A O 1
ATOM 1938 N N . ARG A 1 262 ? 62.565 28.949 34.302 1.00 22.52 262 ARG A N 1
ATOM 1939 C CA . ARG A 1 262 ? 63.686 29.242 35.227 1.00 23.11 262 ARG A CA 1
ATOM 1940 C C . ARG A 1 262 ? 63.157 29.710 36.581 1.00 23.79 262 ARG A C 1
ATOM 1941 O O . ARG A 1 262 ? 63.701 29.346 37.610 1.00 23.53 262 ARG A O 1
ATOM 1949 N N . TYR A 1 263 ? 62.084 30.489 36.560 1.00 24.80 263 TYR A N 1
ATOM 1950 C CA . TYR A 1 263 ? 61.489 30.994 37.774 1.00 25.91 263 TYR A CA 1
ATOM 1951 C C . TYR A 1 263 ? 60.807 29.906 38.605 1.00 26.33 263 TYR A C 1
ATOM 1952 O O . TYR A 1 263 ? 60.951 29.860 39.834 1.00 25.81 263 TYR A O 1
ATOM 1961 N N . SER A 1 264 ? 60.012 29.077 37.944 1.00 25.81 264 SER A N 1
ATOM 1962 C CA . SER A 1 264 ? 59.203 28.100 38.649 1.00 26.36 264 SER A CA 1
ATOM 1963 C C . SER A 1 264 ? 59.978 26.848 38.997 1.00 26.61 264 SER A C 1
ATOM 1964 O O . SER A 1 264 ? 59.576 26.099 39.870 1.00 26.86 264 SER A O 1
ATOM 1967 N N . VAL A 1 265 ? 61.054 26.574 38.276 1.00 26.59 265 VAL A N 1
ATOM 1968 C CA . VAL A 1 265 ? 61.925 25.467 38.652 1.00 26.82 265 VAL A CA 1
ATOM 1969 C C . VAL A 1 265 ? 63.379 25.876 38.476 1.00 27.19 265 VAL A C 1
ATOM 1970 O O . VAL A 1 265 ? 64.009 25.611 37.459 1.00 27.70 265 VAL A O 1
ATOM 1974 N N . PRO A 1 266 ? 63.898 26.581 39.496 1.00 26.89 266 PRO A N 1
ATOM 1975 C CA . PRO A 1 266 ? 65.204 27.219 39.441 1.00 26.85 266 PRO A CA 1
ATOM 1976 C C . PRO A 1 266 ? 66.358 26.235 39.316 1.00 27.14 266 PRO A C 1
ATOM 1977 O O . PRO A 1 266 ? 67.408 26.593 38.791 1.00 27.11 266 PRO A O 1
ATOM 1981 N N . ASP A 1 267 ? 66.156 24.989 39.731 1.00 27.08 267 ASP A N 1
ATOM 1982 C CA . ASP A 1 267 ? 67.212 23.990 39.578 1.00 28.07 267 ASP A CA 1
ATOM 1983 C C . ASP A 1 267 ? 67.237 23.269 38.196 1.00 26.84 267 ASP A C 1
ATOM 1984 O O . ASP A 1 267 ? 68.089 22.412 37.958 1.00 26.65 267 ASP A O 1
ATOM 1989 N N . SER A 1 268 ? 66.330 23.636 37.299 1.00 25.75 268 SER A N 1
ATOM 1990 C CA . SER A 1 268 ? 66.220 22.944 35.993 1.00 25.57 268 SER A CA 1
ATOM 1991 C C . SER A 1 268 ? 67.444 23.103 35.106 1.00 25.59 268 SER A C 1
ATOM 1992 O O . SER A 1 268 ? 68.184 24.096 35.201 1.00 25.86 268 SER A O 1
ATOM 1995 N N . PHE A 1 269 ? 67.629 22.137 34.210 1.00 24.52 269 PHE A N 1
ATOM 1996 C CA . PHE A 1 269 ? 68.507 22.317 33.091 1.00 24.21 269 PHE A CA 1
ATOM 1997 C C . PHE A 1 269 ? 67.584 22.732 31.944 1.00 23.78 269 PHE A C 1
ATOM 1998 O O . PHE A 1 269 ? 66.582 22.078 31.655 1.00 23.85 269 PHE A O 1
ATOM 2006 N N . LEU A 1 270 ? 67.916 23.850 31.319 1.00 22.70 270 LEU A N 1
ATOM 2007 C CA . LEU A 1 270 ? 66.956 24.549 30.496 1.00 21.67 270 LEU A CA 1
ATOM 2008 C C . LEU A 1 270 ? 67.504 24.867 29.126 1.00 20.91 270 LEU A C 1
ATOM 2009 O O . LEU A 1 270 ? 68.495 25.571 29.005 1.00 21.37 270 LEU A O 1
ATOM 2014 N N . VAL A 1 271 ? 66.859 24.328 28.094 1.00 20.98 271 VAL A N 1
ATOM 2015 C CA . VAL A 1 271 ? 67.177 24.693 26.712 1.00 19.74 271 VAL A CA 1
ATOM 2016 C C . VAL A 1 271 ? 66.207 25.775 26.296 1.00 19.62 271 VAL A C 1
ATOM 2017 O O . VAL A 1 271 ? 65.001 25.600 26.421 1.00 19.47 271 VAL A O 1
ATOM 2021 N N . GLY A 1 272 ? 66.734 26.889 25.801 1.00 18.64 272 GLY A N 1
ATOM 2022 C CA . GLY A 1 272 ? 65.886 27.961 25.346 1.00 19.41 272 GLY A CA 1
ATOM 2023 C C . GLY A 1 272 ? 65.837 27.854 23.835 1.00 19.32 272 GLY A C 1
ATOM 2024 O O . GLY A 1 272 ? 66.839 28.097 23.156 1.00 19.59 272 GLY A O 1
ATOM 2025 N N . SER A 1 273 ? 64.687 27.474 23.310 1.00 19.74 273 SER A N 1
ATOM 2026 C CA . SER A 1 273 ? 64.538 27.315 21.848 1.00 19.33 273 SER A CA 1
ATOM 2027 C C . SER A 1 273 ? 63.153 27.762 21.421 1.00 19.03 273 SER A C 1
ATOM 2028 O O . SER A 1 273 ? 62.271 27.994 22.255 1.00 17.87 273 SER A O 1
ATOM 2031 N N . GLY A 1 274 ? 62.973 27.824 20.106 1.00 18.46 274 GLY A N 1
ATOM 2032 C CA . GLY A 1 274 ? 61.747 28.295 19.493 1.00 18.71 274 GLY A CA 1
ATOM 2033 C C . GLY A 1 274 ? 62.081 29.664 18.932 1.00 18.40 274 GLY A C 1
ATOM 2034 O O . GLY A 1 274 ? 62.056 30.643 19.663 1.00 19.38 274 GLY A O 1
ATOM 2035 N N . GLY A 1 275 ? 62.435 29.727 17.652 1.00 18.36 275 GLY A N 1
ATOM 2036 C CA . GLY A 1 275 ? 62.792 31.000 17.027 1.00 18.92 275 GLY A CA 1
ATOM 2037 C C . GLY A 1 275 ? 64.181 31.546 17.287 1.00 18.95 275 GLY A C 1
ATOM 2038 O O . GLY A 1 275 ? 64.416 32.734 17.097 1.00 19.80 275 GLY A O 1
ATOM 2039 N N . ILE A 1 276 ? 65.112 30.700 17.716 1.00 18.93 276 ILE A N 1
ATOM 2040 C CA . ILE A 1 276 ? 66.502 31.136 17.855 1.00 19.50 276 ILE A CA 1
ATOM 2041 C C . ILE A 1 276 ? 67.106 31.134 16.447 1.00 20.34 276 ILE A C 1
ATOM 2042 O O . ILE A 1 276 ? 67.237 30.074 15.833 1.00 20.38 276 ILE A O 1
ATOM 2047 N N . ARG A 1 277 ? 67.429 32.324 15.932 1.00 20.96 277 ARG A N 1
ATOM 2048 C CA . ARG A 1 277 ? 67.840 32.464 14.534 1.00 21.33 277 ARG A CA 1
ATOM 2049 C C . ARG A 1 277 ? 69.224 33.103 14.338 1.00 22.22 277 ARG A C 1
ATOM 2050 O O . ARG A 1 277 ? 69.738 33.161 13.213 1.00 23.29 277 ARG A O 1
ATOM 2058 N N . SER A 1 278 ? 69.838 33.562 15.428 1.00 21.80 278 SER A N 1
ATOM 2059 C CA . SER A 1 278 ? 71.160 34.178 15.373 1.00 20.67 278 SER A CA 1
ATOM 2060 C C . SER A 1 278 ? 71.875 33.850 16.680 1.00 20.96 278 SER A C 1
ATOM 2061 O O . SER A 1 278 ? 71.226 33.402 17.653 1.00 20.95 278 SER A O 1
ATOM 2064 N N . GLY A 1 279 ? 73.192 34.054 16.714 1.00 20.38 279 GLY A N 1
ATOM 2065 C CA . GLY A 1 279 ? 73.964 33.872 17.947 1.00 19.88 279 GLY A CA 1
ATOM 2066 C C . GLY A 1 279 ? 73.582 34.894 19.010 1.00 20.11 279 GLY A C 1
ATOM 2067 O O . GLY A 1 279 ? 73.802 34.677 20.206 1.00 19.50 279 GLY A O 1
ATOM 2068 N N . LEU A 1 280 ? 73.030 36.023 18.565 1.00 20.69 280 LEU A N 1
ATOM 2069 C CA . LEU A 1 280 ? 72.490 37.052 19.458 1.00 20.47 280 LEU A CA 1
ATOM 2070 C C . LEU A 1 280 ? 71.225 36.559 20.155 1.00 20.54 280 LEU A C 1
ATOM 2071 O O . LEU A 1 280 ? 71.055 36.766 21.373 1.00 20.93 280 LEU A O 1
ATOM 2076 N N . ASP A 1 281 ? 70.329 35.933 19.388 1.00 19.96 281 ASP A N 1
ATOM 2077 C CA . ASP A 1 281 ? 69.171 35.257 19.961 1.00 19.92 281 ASP A CA 1
ATOM 2078 C C . ASP A 1 281 ? 69.617 34.221 20.985 1.00 19.65 281 ASP A C 1
ATOM 2079 O O . ASP A 1 281 ? 69.029 34.103 22.061 1.00 18.40 281 ASP A O 1
ATOM 2084 N N . ALA A 1 282 ? 70.625 33.441 20.616 1.00 18.82 282 ALA A N 1
ATOM 2085 C CA . ALA A 1 282 ? 71.149 32.416 21.504 1.00 19.37 282 ALA A CA 1
ATOM 2086 C C . ALA A 1 282 ? 71.705 33.034 22.794 1.00 19.59 282 ALA A C 1
ATOM 2087 O O . ALA A 1 282 ? 71.442 32.545 23.888 1.00 19.82 282 ALA A O 1
ATOM 2089 N N . ALA A 1 283 ? 72.436 34.136 22.657 1.00 19.67 283 ALA A N 1
ATOM 2090 C CA . ALA A 1 283 ? 72.998 34.856 23.805 1.00 19.68 283 ALA A CA 1
ATOM 2091 C C . ALA A 1 283 ? 71.905 35.439 24.708 1.00 19.66 283 ALA A C 1
ATOM 2092 O O . ALA A 1 283 ? 71.987 35.364 25.941 1.00 19.77 283 ALA A O 1
ATOM 2094 N N . LYS A 1 284 ? 70.874 36.021 24.095 1.00 19.71 284 LYS A N 1
ATOM 2095 C CA . LYS A 1 284 ? 69.694 36.488 24.843 1.00 19.46 284 LYS A CA 1
ATOM 2096 C C . LYS A 1 284 ? 69.010 35.375 25.630 1.00 19.81 284 LYS A C 1
ATOM 2097 O O . LYS A 1 284 ? 68.664 35.565 26.808 1.00 19.85 284 LYS A O 1
ATOM 2103 N N . ALA A 1 285 ? 68.807 34.218 24.988 1.00 18.54 285 ALA A N 1
ATOM 2104 C CA . ALA A 1 285 ? 68.136 33.084 25.648 1.00 19.29 285 ALA A CA 1
ATOM 2105 C C . ALA A 1 285 ? 68.887 32.624 26.888 1.00 19.18 285 ALA A C 1
ATOM 2106 O O . ALA A 1 285 ? 68.278 32.338 27.931 1.00 20.17 285 ALA A O 1
ATOM 2108 N N . ILE A 1 286 ? 70.205 32.552 26.772 1.00 19.78 286 ILE A N 1
ATOM 2109 C CA . ILE A 1 286 ? 71.087 32.141 27.883 1.00 19.63 286 ILE A CA 1
ATOM 2110 C C . ILE A 1 286 ? 71.136 33.188 29.006 1.00 20.07 286 ILE A C 1
ATOM 2111 O O . ILE A 1 286 ? 70.945 32.854 30.184 1.00 19.92 286 ILE A O 1
ATOM 2116 N N . ALA A 1 287 ? 71.387 34.446 28.642 1.00 20.38 287 ALA A N 1
ATOM 2117 C CA . ALA A 1 287 ? 71.359 35.546 29.608 1.00 21.28 287 ALA A CA 1
ATOM 2118 C C . ALA A 1 287 ? 70.034 35.593 30.395 1.00 21.95 287 ALA A C 1
ATOM 2119 O O . ALA A 1 287 ? 70.049 35.715 31.627 1.00 22.37 287 ALA A O 1
ATOM 2121 N N . LEU A 1 288 ? 68.905 35.427 29.694 1.00 22.17 288 LEU A N 1
ATOM 2122 C CA . LEU A 1 288 ? 67.575 35.324 30.321 1.00 23.05 288 LEU A CA 1
ATOM 2123 C C . LEU A 1 288 ? 67.399 34.242 31.371 1.00 22.78 288 LEU A C 1
ATOM 2124 O O . LEU A 1 288 ? 66.638 34.432 32.318 1.00 23.29 288 LEU A O 1
ATOM 2129 N N . GLY A 1 289 ? 68.030 33.093 31.164 1.00 22.16 289 GLY A N 1
ATOM 2130 C CA . GLY A 1 289 ? 67.912 31.987 32.091 1.00 21.51 289 GLY A CA 1
ATOM 2131 C C . GLY A 1 289 ? 68.177 30.591 31.559 1.00 21.53 289 GLY A C 1
ATOM 2132 O O . GLY A 1 289 ? 68.337 29.643 32.343 1.00 21.09 289 GLY A O 1
ATOM 2133 N N . ALA A 1 290 ? 68.231 30.443 30.239 1.00 20.71 290 ALA A N 1
ATOM 2134 C CA . ALA A 1 290 ? 68.564 29.142 29.669 1.00 20.65 290 ALA A CA 1
ATOM 2135 C C . ALA A 1 290 ? 70.014 28.744 29.952 1.00 21.33 290 ALA A C 1
ATOM 2136 O O . ALA A 1 290 ? 70.897 29.598 30.135 1.00 21.16 290 ALA A O 1
ATOM 2138 N N . ASP A 1 291 ? 70.250 27.434 29.979 1.00 21.72 291 ASP A N 1
ATOM 2139 C CA . ASP A 1 291 ? 71.610 26.891 30.059 1.00 22.46 291 ASP A CA 1
ATOM 2140 C C . ASP A 1 291 ? 72.195 26.750 28.679 1.00 22.67 291 ASP A C 1
ATOM 2141 O O . ASP A 1 291 ? 73.409 26.924 28.483 1.00 23.35 291 ASP A O 1
ATOM 2146 N N . ILE A 1 292 ? 71.341 26.429 27.716 1.00 22.96 292 ILE A N 1
ATOM 2147 C CA . ILE A 1 292 ? 71.784 26.411 26.334 1.00 23.61 292 ILE A CA 1
ATOM 2148 C C . ILE A 1 292 ? 70.655 26.859 25.422 1.00 23.40 292 ILE A C 1
ATOM 2149 O O . ILE A 1 292 ? 69.493 26.851 25.813 1.00 22.35 292 ILE A O 1
ATOM 2154 N N . ALA A 1 293 ? 71.005 27.240 24.199 1.00 22.80 293 ALA A N 1
ATOM 2155 C CA . ALA A 1 293 ? 69.991 27.601 23.203 1.00 23.06 293 ALA A CA 1
ATOM 2156 C C . ALA A 1 293 ? 69.771 26.447 22.228 1.00 22.99 293 ALA A C 1
ATOM 2157 O O . ALA A 1 293 ? 70.699 25.718 21.934 1.00 23.85 293 ALA A O 1
ATOM 2159 N N . GLY A 1 294 ? 68.541 26.256 21.761 1.00 22.54 294 GLY A N 1
ATOM 2160 C CA . GLY A 1 294 ? 68.251 25.198 20.797 1.00 22.15 294 GLY A CA 1
ATOM 2161 C C . GLY A 1 294 ? 67.818 25.809 19.457 1.00 22.56 294 GLY A C 1
ATOM 2162 O O . GLY A 1 294 ? 67.189 26.879 19.416 1.00 21.11 294 GLY A O 1
ATOM 2163 N N . MET A 1 295 ? 68.129 25.117 18.367 1.00 22.64 295 MET A N 1
ATOM 2164 C CA . MET A 1 295 ? 67.712 25.536 17.011 1.00 24.43 295 MET A CA 1
ATOM 2165 C C . MET A 1 295 ? 67.275 24.321 16.203 1.00 23.23 295 MET A C 1
ATOM 2166 O O . MET A 1 295 ? 67.854 23.247 16.335 1.00 22.11 295 MET A O 1
ATOM 2171 N N . ALA A 1 296 ? 66.267 24.482 15.354 1.00 22.92 296 ALA A N 1
ATOM 2172 C CA . ALA A 1 296 ? 65.872 23.381 14.472 1.00 23.35 296 ALA A CA 1
ATOM 2173 C C . ALA A 1 296 ? 65.732 23.868 13.030 1.00 23.56 296 ALA A C 1
ATOM 2174 O O . ALA A 1 296 ? 66.615 23.636 12.212 1.00 24.29 296 ALA A O 1
ATOM 2176 N N . LEU A 1 297 ? 64.661 24.588 12.732 1.00 23.33 297 LEU A N 1
ATOM 2177 C CA . LEU A 1 297 ? 64.365 25.001 11.341 1.00 23.32 297 LEU A CA 1
ATOM 2178 C C . LEU A 1 297 ? 65.544 25.595 10.533 1.00 23.37 297 LEU A C 1
ATOM 2179 O O . LEU A 1 297 ? 65.759 25.171 9.403 1.00 23.57 297 LEU A O 1
ATOM 2184 N N . PRO A 1 298 ? 66.299 26.583 11.091 1.00 23.85 298 PRO A N 1
ATOM 2185 C CA . PRO A 1 298 ? 67.407 27.125 10.288 1.00 23.60 298 PRO A CA 1
ATOM 2186 C C . PRO A 1 298 ? 68.513 26.105 10.017 1.00 23.70 298 PRO A C 1
ATOM 2187 O O . PRO A 1 298 ? 69.187 26.226 9.017 1.00 24.17 298 PRO A O 1
ATOM 2191 N N . VAL A 1 299 ? 68.681 25.120 10.897 1.00 23.67 299 VAL A N 1
ATOM 2192 C CA . VAL A 1 299 ? 69.611 24.012 10.674 1.00 24.28 299 VAL A CA 1
ATOM 2193 C C . VAL A 1 299 ? 69.150 23.120 9.496 1.00 25.05 299 VAL A C 1
ATOM 2194 O O . VAL A 1 299 ? 69.946 22.778 8.632 1.00 25.24 299 VAL A O 1
ATOM 2198 N N . LEU A 1 300 ? 67.861 22.783 9.475 1.00 24.82 300 LEU A N 1
ATOM 2199 C CA . LEU A 1 300 ? 67.235 22.074 8.380 1.00 25.90 300 LEU A CA 1
ATOM 2200 C C . LEU A 1 300 ? 67.442 22.782 7.038 1.00 26.30 300 LEU A C 1
ATOM 2201 O O . LEU A 1 300 ? 67.897 22.162 6.073 1.00 26.07 300 LEU A O 1
ATOM 2206 N N . LYS A 1 301 ? 67.076 24.062 6.966 1.00 26.24 301 LYS A N 1
ATOM 2207 C CA . LYS A 1 301 ? 67.200 24.837 5.715 1.00 27.57 301 LYS A CA 1
ATOM 2208 C C . LYS A 1 301 ? 68.642 24.881 5.198 1.00 28.36 301 LYS A C 1
ATOM 2209 O O . LYS A 1 301 ? 68.879 24.755 3.984 1.00 29.18 301 LYS A O 1
ATOM 2215 N N . SER A 1 302 ? 69.603 25.056 6.104 1.00 28.91 302 SER A N 1
ATOM 2216 C CA . SER A 1 302 ? 71.013 25.029 5.705 1.00 30.47 302 SER A CA 1
ATOM 2217 C C . SER A 1 302 ? 71.465 23.637 5.293 1.00 30.83 302 SER A C 1
ATOM 2218 O O . SER A 1 302 ? 72.182 23.483 4.285 1.00 31.06 302 SER A O 1
ATOM 2221 N N . ALA A 1 303 ? 71.066 22.621 6.058 1.00 30.47 303 ALA A N 1
ATOM 2222 C CA . ALA A 1 303 ? 71.498 21.255 5.722 1.00 30.84 303 ALA A CA 1
ATOM 2223 C C . ALA A 1 303 ? 70.967 20.867 4.339 1.00 31.54 303 ALA A C 1
ATOM 2224 O O . ALA A 1 303 ? 71.670 20.210 3.561 1.00 31.09 303 ALA A O 1
ATOM 2226 N N . ILE A 1 304 ? 69.747 21.299 4.028 1.00 32.12 304 ILE A N 1
ATOM 2227 C CA . ILE A 1 304 ? 69.162 21.050 2.717 1.00 34.00 304 ILE A CA 1
ATOM 2228 C C . ILE A 1 304 ? 70.029 21.638 1.604 1.00 35.03 304 ILE A C 1
ATOM 2229 O O . ILE A 1 304 ? 70.177 21.029 0.564 1.00 35.68 304 ILE A O 1
ATOM 2234 N N . GLU A 1 305 ? 70.620 22.807 1.840 1.00 36.14 305 GLU A N 1
ATOM 2235 C CA . GLU A 1 305 ? 71.550 23.399 0.881 1.00 37.44 305 GLU A CA 1
ATOM 2236 C C . GLU A 1 305 ? 72.861 22.607 0.767 1.00 37.63 305 GLU A C 1
ATOM 2237 O O . GLU A 1 305 ? 73.490 22.596 -0.293 1.00 38.32 305 GLU A O 1
ATOM 2243 N N . GLY A 1 306 ? 73.256 21.949 1.855 1.00 37.07 306 GLY A N 1
ATOM 2244 C CA . GLY A 1 306 ? 74.420 21.071 1.869 1.00 36.51 306 GLY A CA 1
ATOM 2245 C C . GLY A 1 306 ? 75.312 21.297 3.079 1.00 36.20 306 GLY A C 1
ATOM 2246 O O . GLY A 1 306 ? 75.145 22.284 3.811 1.00 35.73 306 GLY A O 1
ATOM 2247 N N . LYS A 1 307 ? 76.279 20.401 3.244 1.00 35.64 307 LYS A N 1
ATOM 2248 C CA . LYS A 1 307 ? 77.219 20.362 4.371 1.00 36.26 307 LYS A CA 1
ATOM 2249 C C . LYS A 1 307 ? 77.999 21.659 4.621 1.00 36.07 307 LYS A C 1
ATOM 2250 O O . LYS A 1 307 ? 78.140 22.088 5.768 1.00 34.94 307 LYS A O 1
ATOM 2256 N N . GLU A 1 308 ? 78.524 22.268 3.553 1.00 35.69 308 GLU A N 1
ATOM 2257 C CA . GLU A 1 308 ? 79.277 23.524 3.687 1.00 36.05 308 GLU A CA 1
ATOM 2258 C C . GLU A 1 308 ? 78.380 24.711 4.067 1.00 34.51 308 GLU A C 1
ATOM 2259 O O . GLU A 1 308 ? 78.817 25.641 4.742 1.00 33.85 308 GLU A O 1
ATOM 2265 N N . SER A 1 309 ? 77.132 24.676 3.613 1.00 33.16 309 SER A N 1
ATOM 2266 C CA . SER A 1 309 ? 76.164 25.682 3.988 1.00 31.90 309 SER A CA 1
ATOM 2267 C C . SER A 1 309 ? 75.884 25.610 5.502 1.00 31.04 309 SER A C 1
ATOM 2268 O O . SER A 1 309 ? 75.851 26.644 6.176 1.00 30.14 309 SER A O 1
ATOM 2271 N N . LEU A 1 310 ? 75.715 24.395 6.028 1.00 29.58 310 LEU A N 1
ATOM 2272 C CA . LEU A 1 310 ? 75.512 24.219 7.461 1.00 28.78 310 LEU A CA 1
ATOM 2273 C C . LEU A 1 310 ? 76.774 24.554 8.254 1.00 28.96 310 LEU A C 1
ATOM 2274 O O . LEU A 1 310 ? 76.678 25.144 9.330 1.00 27.71 310 LEU A O 1
ATOM 2279 N N . GLU A 1 311 ? 77.951 24.187 7.736 1.00 28.86 311 GLU A N 1
ATOM 2280 C CA . GLU A 1 311 ? 79.215 24.610 8.374 1.00 30.30 311 GLU A CA 1
ATOM 2281 C C . GLU A 1 311 ? 79.320 26.135 8.483 1.00 29.94 311 GLU A C 1
ATOM 2282 O O . GLU A 1 311 ? 79.626 26.649 9.561 1.00 29.32 311 GLU A O 1
ATOM 2288 N N . GLN A 1 312 ? 79.042 26.847 7.386 1.00 29.37 312 GLN A N 1
ATOM 2289 C CA . GLN A 1 312 ? 78.986 28.315 7.409 1.00 30.08 312 GLN A CA 1
ATOM 2290 C C . GLN A 1 312 ? 77.902 28.858 8.369 1.00 28.92 312 GLN A C 1
ATOM 2291 O O . GLN A 1 312 ? 78.127 29.869 9.021 1.00 28.86 312 GLN A O 1
ATOM 2297 N N . PHE A 1 313 ? 76.756 28.185 8.438 1.00 27.41 313 PHE A N 1
ATOM 2298 C CA . PHE A 1 313 ? 75.695 28.551 9.370 1.00 27.37 313 PHE A CA 1
ATOM 2299 C C . PHE A 1 313 ? 76.207 28.551 10.804 1.00 26.80 313 PHE A C 1
ATOM 2300 O O . PHE A 1 313 ? 76.023 29.536 11.517 1.00 26.06 313 PHE A O 1
ATOM 2308 N N . PHE A 1 314 ? 76.843 27.455 11.213 1.00 26.64 314 PHE A N 1
ATOM 2309 C CA . PHE A 1 314 ? 77.368 27.348 12.576 1.00 27.12 314 PHE A CA 1
ATOM 2310 C C . PHE A 1 314 ? 78.516 28.299 12.870 1.00 27.27 314 PHE A C 1
ATOM 2311 O O . PHE A 1 314 ? 78.648 28.777 14.007 1.00 26.83 314 PHE A O 1
ATOM 2319 N N . ARG A 1 315 ? 79.357 28.569 11.875 1.00 26.70 315 ARG A N 1
ATOM 2320 C CA . ARG A 1 315 ? 80.411 29.558 12.069 1.00 27.69 315 ARG A CA 1
ATOM 2321 C C . ARG A 1 315 ? 79.815 30.921 12.391 1.00 26.51 315 ARG A C 1
ATOM 2322 O O . ARG A 1 315 ? 80.312 31.633 13.252 1.00 26.06 315 ARG A O 1
ATOM 2330 N N . LYS A 1 316 ? 78.734 31.256 11.697 1.00 25.86 316 LYS A N 1
ATOM 2331 C CA . LYS A 1 316 ? 78.050 32.517 11.863 1.00 25.80 316 LYS A CA 1
ATOM 2332 C C . LYS A 1 316 ? 77.363 32.595 13.230 1.00 25.12 316 LYS A C 1
ATOM 2333 O O . LYS A 1 316 ? 77.475 33.606 13.913 1.00 24.92 316 LYS A O 1
ATOM 2339 N N . ILE A 1 317 ? 76.647 31.535 13.604 1.00 24.33 317 ILE A N 1
ATOM 2340 C CA . ILE A 1 317 ? 75.944 31.480 14.884 1.00 24.66 317 ILE A CA 1
ATOM 2341 C C . ILE A 1 317 ? 76.959 31.643 16.014 1.00 24.25 317 ILE A C 1
ATOM 2342 O O . ILE A 1 317 ? 76.743 32.399 16.961 1.00 24.42 317 ILE A O 1
ATOM 2347 N N . ILE A 1 318 ? 78.080 30.954 15.895 1.00 23.99 318 ILE A N 1
ATOM 2348 C CA . ILE A 1 318 ? 79.122 30.994 16.929 1.00 23.71 318 ILE A CA 1
ATOM 2349 C C . ILE A 1 318 ? 79.817 32.365 16.999 1.00 23.30 318 ILE A C 1
ATOM 2350 O O . ILE A 1 318 ? 80.102 32.865 18.093 1.00 22.75 318 ILE A O 1
ATOM 2355 N N . PHE A 1 319 ? 80.094 32.969 15.841 1.00 22.47 319 PHE A N 1
ATOM 2356 C CA . PHE A 1 319 ? 80.642 34.327 15.802 1.00 21.61 319 PHE A CA 1
ATOM 2357 C C . PHE A 1 319 ? 79.704 35.311 16.499 1.00 21.20 319 PHE A C 1
ATOM 2358 O O . PHE A 1 319 ? 80.143 36.132 17.299 1.00 21.24 319 PHE A O 1
ATOM 2366 N N . GLU A 1 320 ? 78.414 35.211 16.180 1.00 20.76 320 GLU A N 1
ATOM 2367 C CA . GLU A 1 320 ? 77.396 36.077 16.733 1.00 20.71 320 GLU A CA 1
ATOM 2368 C C . GLU A 1 320 ? 77.311 35.888 18.251 1.00 21.35 320 GLU A C 1
ATOM 2369 O O . GLU A 1 320 ? 77.182 36.850 18.990 1.00 21.86 320 GLU A O 1
ATOM 2375 N N . LEU A 1 321 ? 77.409 34.652 18.713 1.00 20.85 321 LEU A N 1
ATOM 2376 C CA . LEU A 1 321 ? 77.386 34.406 20.148 1.00 20.98 321 LEU A CA 1
ATOM 2377 C C . LEU A 1 321 ? 78.564 35.065 20.843 1.00 21.83 321 LEU A C 1
ATOM 2378 O O . LEU A 1 321 ? 78.387 35.721 21.884 1.00 22.00 321 LEU A O 1
ATOM 2383 N N . LYS A 1 322 ? 79.763 34.881 20.289 1.00 21.36 322 LYS A N 1
ATOM 2384 C CA . LYS A 1 322 ? 80.979 35.435 20.888 1.00 22.62 322 LYS A CA 1
ATOM 2385 C C . LYS A 1 322 ? 80.995 36.959 20.823 1.00 22.00 322 LYS A C 1
ATOM 2386 O O . LYS A 1 322 ? 81.489 37.603 21.742 1.00 21.53 322 LYS A O 1
ATOM 2392 N N . ALA A 1 323 ? 80.479 37.521 19.719 1.00 21.68 323 ALA A N 1
ATOM 2393 C CA . ALA A 1 323 ? 80.249 38.956 19.622 1.00 21.61 323 ALA A CA 1
ATOM 2394 C C . ALA A 1 323 ? 79.422 39.467 20.814 1.00 21.75 323 ALA A C 1
ATOM 2395 O O . ALA A 1 323 ? 79.794 40.460 21.454 1.00 22.55 323 ALA A O 1
ATOM 2397 N N . ALA A 1 324 ? 78.320 38.790 21.143 1.00 21.63 324 ALA A N 1
ATOM 2398 C CA . ALA A 1 324 ? 77.488 39.243 22.281 1.00 21.33 324 ALA A CA 1
ATOM 2399 C C . ALA A 1 324 ? 78.191 39.044 23.613 1.00 21.61 324 ALA A C 1
ATOM 2400 O O . ALA A 1 324 ? 78.086 39.894 24.525 1.00 21.60 324 ALA A O 1
ATOM 2402 N N . MET A 1 325 ? 78.903 37.930 23.732 1.00 21.25 325 MET A N 1
ATOM 2403 C CA . MET A 1 325 ? 79.751 37.685 24.900 1.00 21.75 325 MET A CA 1
ATOM 2404 C C . MET A 1 325 ? 80.819 38.784 25.088 1.00 21.62 325 MET A C 1
ATOM 2405 O O . MET A 1 325 ? 80.964 39.365 26.174 1.00 21.93 325 MET A O 1
ATOM 2410 N N . MET A 1 326 ? 81.555 39.067 24.024 1.00 21.65 326 MET A N 1
ATOM 2411 C CA . MET A 1 326 ? 82.577 40.114 24.036 1.00 22.21 326 MET A CA 1
ATOM 2412 C C . MET A 1 326 ? 82.010 41.457 24.468 1.00 22.04 326 MET A C 1
ATOM 2413 O O . MET A 1 326 ? 82.588 42.116 25.330 1.00 22.60 326 MET A O 1
ATOM 2418 N N . LEU A 1 327 ? 80.868 41.835 23.882 1.00 21.11 327 LEU A N 1
ATOM 2419 C CA . LEU A 1 327 ? 80.294 43.165 24.054 1.00 20.58 327 LEU A CA 1
ATOM 2420 C C . LEU A 1 327 ? 79.514 43.304 25.345 1.00 20.72 327 LEU A C 1
ATOM 2421 O O . LEU A 1 327 ? 79.079 44.400 25.673 1.00 19.67 327 LEU A O 1
ATOM 2426 N N . THR A 1 328 ? 79.360 42.196 26.073 1.00 21.15 328 THR A N 1
ATOM 2427 C CA . THR A 1 328 ? 78.798 42.234 27.425 1.00 22.24 328 THR A CA 1
ATOM 2428 C C . THR A 1 328 ? 79.874 41.971 28.476 1.00 22.18 328 THR A C 1
ATOM 2429 O O . THR A 1 328 ? 79.573 41.878 29.654 1.00 23.41 328 THR A O 1
ATOM 2433 N N . GLY A 1 329 ? 81.131 41.873 28.048 1.00 23.47 329 GLY A N 1
ATOM 2434 C CA . GLY A 1 329 ? 82.238 41.548 28.944 1.00 22.90 329 GLY A CA 1
ATOM 2435 C C . GLY A 1 329 ? 82.045 40.179 29.614 1.00 24.35 329 GLY A C 1
ATOM 2436 O O . GLY A 1 329 ? 82.334 39.998 30.810 1.00 24.49 329 GLY A O 1
ATOM 2437 N N . SER A 1 330 ? 81.563 39.211 28.845 1.00 23.55 330 SER A N 1
ATOM 2438 C CA . SER A 1 330 ? 81.279 37.892 29.377 1.00 23.57 330 SER A CA 1
ATOM 2439 C C . SER A 1 330 ? 82.344 36.944 28.876 1.00 23.70 330 SER A C 1
ATOM 2440 O O . SER A 1 330 ? 82.283 36.511 27.724 1.00 23.73 330 SER A O 1
ATOM 2443 N N . LYS A 1 331 ? 83.314 36.613 29.732 1.00 24.03 331 LYS A N 1
ATOM 2444 C CA . LYS A 1 331 ? 84.446 35.741 29.321 1.00 25.38 331 LYS A CA 1
ATOM 2445 C C . LYS A 1 331 ? 84.060 34.293 29.032 1.00 24.23 331 LYS A C 1
ATOM 2446 O O . LYS A 1 331 ? 84.768 33.585 28.303 1.00 24.49 331 LYS A O 1
ATOM 2452 N N . ASP A 1 332 ? 82.970 33.844 29.640 1.00 23.55 332 ASP A N 1
ATOM 2453 C CA . ASP A 1 332 ? 82.526 32.461 29.497 1.00 23.91 332 ASP A CA 1
ATOM 2454 C C . ASP A 1 332 ? 80.995 32.346 29.665 1.00 23.60 332 ASP A C 1
ATOM 2455 O O . ASP A 1 332 ? 80.318 33.345 29.940 1.00 23.21 332 ASP A O 1
ATOM 2460 N N . VAL A 1 333 ? 80.448 31.145 29.469 1.00 23.61 333 VAL A N 1
ATOM 2461 C CA . VAL A 1 333 ? 78.994 30.968 29.522 1.00 23.50 333 VAL A CA 1
ATOM 2462 C C . VAL A 1 333 ? 78.426 31.366 30.908 1.00 23.92 333 VAL A C 1
ATOM 2463 O O . VAL A 1 333 ? 77.413 32.075 30.984 1.00 23.08 333 VAL A O 1
ATOM 2467 N N . ASP A 1 334 ? 79.102 30.964 31.986 1.00 24.29 334 ASP A N 1
ATOM 2468 C CA . ASP A 1 334 ? 78.659 31.324 33.346 1.00 25.78 334 ASP A CA 1
ATOM 2469 C C . ASP A 1 334 ? 78.564 32.850 33.511 1.00 25.03 334 ASP A C 1
ATOM 2470 O O . ASP A 1 334 ? 77.590 33.349 34.081 1.00 25.85 334 ASP A O 1
ATOM 2475 N N . ALA A 1 335 ? 79.562 33.576 33.001 1.00 24.36 335 ALA A N 1
ATOM 2476 C CA . ALA A 1 335 ? 79.524 35.053 32.961 1.00 23.86 335 ALA A CA 1
ATOM 2477 C C . ALA A 1 335 ? 78.352 35.584 32.125 1.00 23.29 335 ALA A C 1
ATOM 2478 O O . ALA A 1 335 ? 77.670 36.527 32.538 1.00 23.27 335 ALA A O 1
ATOM 2480 N N . LEU A 1 336 ? 78.096 34.957 30.979 1.00 23.76 336 LEU A N 1
ATOM 2481 C CA . LEU A 1 336 ? 76.940 35.349 30.128 1.00 23.65 336 LEU A CA 1
ATOM 2482 C C . LEU A 1 336 ? 75.626 35.238 30.879 1.00 23.97 336 LEU A C 1
ATOM 2483 O O . LEU A 1 336 ? 74.786 36.165 30.848 1.00 23.20 336 LEU A O 1
ATOM 2488 N N . LYS A 1 337 ? 75.449 34.105 31.564 1.00 24.59 337 LYS A N 1
ATOM 2489 C CA . LYS A 1 337 ? 74.238 33.819 32.348 1.00 25.32 337 LYS A CA 1
ATOM 2490 C C . LYS A 1 337 ? 73.978 34.865 33.458 1.00 25.46 337 LYS A C 1
ATOM 2491 O O . LYS A 1 337 ? 72.859 34.989 33.981 1.00 26.52 337 LYS A O 1
ATOM 2497 N N . LYS A 1 338 ? 74.992 35.632 33.823 1.00 25.45 338 LYS A N 1
ATOM 2498 C CA . LYS A 1 338 ? 74.743 36.657 34.819 1.00 25.50 338 LYS A CA 1
ATOM 2499 C C . LYS A 1 338 ? 74.947 38.074 34.349 1.00 24.90 338 LYS A C 1
ATOM 2500 O O . LYS A 1 338 ? 74.930 38.989 35.157 1.00 24.60 338 LYS A O 1
ATOM 2506 N N . THR A 1 339 ? 75.100 38.271 33.043 1.00 23.72 339 THR A N 1
ATOM 2507 C CA . THR A 1 339 ? 75.352 39.621 32.542 1.00 23.07 339 THR A CA 1
ATOM 2508 C C . THR A 1 339 ? 74.111 40.511 32.664 1.00 22.89 339 THR A C 1
ATOM 2509 O O . THR A 1 339 ? 72.995 40.007 32.689 1.00 23.41 339 THR A O 1
ATOM 2513 N N . SER A 1 340 ? 74.297 41.820 32.735 1.00 21.68 340 SER A N 1
ATOM 2514 C CA . SER A 1 340 ? 73.173 42.747 32.893 1.00 21.32 340 SER A CA 1
ATOM 2515 C C . SER A 1 340 ? 72.254 42.825 31.687 1.00 20.93 340 SER A C 1
ATOM 2516 O O . SER A 1 340 ? 72.711 42.881 30.537 1.00 20.75 340 SER A O 1
ATOM 2519 N N . ILE A 1 341 ? 70.945 42.793 31.939 1.00 20.09 341 ILE A N 1
ATOM 2520 C CA . ILE A 1 341 ? 70.003 42.880 30.842 1.00 20.44 341 ILE A CA 1
ATOM 2521 C C . ILE A 1 341 ? 69.021 43.995 31.101 1.00 20.89 341 ILE A C 1
ATOM 2522 O O . ILE A 1 341 ? 68.969 44.539 32.203 1.00 21.11 341 ILE A O 1
ATOM 2527 N N . VAL A 1 342 ? 68.250 44.333 30.074 1.00 21.14 342 VAL A N 1
ATOM 2528 C CA . VAL A 1 342 ? 67.031 45.118 30.235 1.00 21.35 342 VAL A CA 1
ATOM 2529 C C . VAL A 1 342 ? 65.853 44.298 29.686 1.00 22.06 342 VAL A C 1
ATOM 2530 O O . VAL A 1 342 ? 65.935 43.729 28.589 1.00 21.75 342 VAL A O 1
ATOM 2534 N N . ILE A 1 343 ? 64.765 44.235 30.460 1.00 22.15 343 ILE A N 1
ATOM 2535 C CA . ILE A 1 343 ? 63.490 43.715 29.963 1.00 22.50 343 ILE A CA 1
ATOM 2536 C C . ILE A 1 343 ? 62.422 44.822 29.838 1.00 22.94 343 ILE A C 1
ATOM 2537 O O . ILE A 1 343 ? 62.121 45.540 30.815 1.00 22.66 343 ILE A O 1
ATOM 2542 N N . LEU A 1 344 ? 61.865 44.936 28.640 1.00 22.86 344 LEU A N 1
ATOM 2543 C CA . LEU A 1 344 ? 60.984 46.029 28.236 1.00 23.90 344 LEU A CA 1
ATOM 2544 C C . LEU A 1 344 ? 59.639 45.478 27.779 1.00 23.33 344 LEU A C 1
ATOM 2545 O O . LEU A 1 344 ? 59.478 44.268 27.638 1.00 23.40 344 LEU A O 1
ATOM 2550 N N . GLY A 1 345 ? 58.690 46.381 27.535 1.00 23.36 345 GLY A N 1
ATOM 2551 C CA . GLY A 1 345 ? 57.511 46.119 26.692 1.00 23.19 345 GLY A CA 1
ATOM 2552 C C . GLY A 1 345 ? 56.628 44.959 27.112 1.00 22.64 345 GLY A C 1
ATOM 2553 O O . GLY A 1 345 ? 56.376 44.758 28.307 1.00 22.14 345 GLY A O 1
ATOM 2554 N N . LYS A 1 346 ? 56.169 44.179 26.134 1.00 22.12 346 LYS A N 1
ATOM 2555 C CA . LYS A 1 346 ? 55.209 43.100 26.419 1.00 22.50 346 LYS A CA 1
ATOM 2556 C C . LYS A 1 346 ? 55.761 42.001 27.316 1.00 22.30 346 LYS A C 1
ATOM 2557 O O . LYS A 1 346 ? 55.008 41.431 28.108 1.00 21.90 346 LYS A O 1
ATOM 2563 N N . LEU A 1 347 ? 57.058 41.701 27.198 1.00 21.56 347 LEU A N 1
ATOM 2564 C CA . LEU A 1 347 ? 57.646 40.648 28.033 1.00 21.37 347 LEU A CA 1
ATOM 2565 C C . LEU A 1 347 ? 57.612 41.095 29.495 1.00 21.59 347 LEU A C 1
ATOM 2566 O O . LEU A 1 347 ? 57.349 40.298 30.378 1.00 21.15 347 LEU A O 1
ATOM 2571 N N . LYS A 1 348 ? 57.889 42.376 29.724 1.00 23.11 348 LYS A N 1
ATOM 2572 C CA . LYS A 1 348 ? 57.798 42.957 31.071 1.00 23.84 348 LYS A CA 1
ATOM 2573 C C . LYS A 1 348 ? 56.369 42.836 31.600 1.00 23.11 348 LYS A C 1
ATOM 2574 O O . LYS A 1 348 ? 56.160 42.452 32.757 1.00 21.94 348 LYS A O 1
ATOM 2580 N N . GLU A 1 349 ? 55.391 43.173 30.765 1.00 22.81 349 GLU A N 1
ATOM 2581 C CA . GLU A 1 349 ? 53.984 43.074 31.182 1.00 22.74 349 GLU A CA 1
ATOM 2582 C C . GLU A 1 349 ? 53.568 41.627 31.437 1.00 23.01 349 GLU A C 1
ATOM 2583 O O . GLU A 1 349 ? 52.846 41.338 32.407 1.00 22.93 349 GLU A O 1
ATOM 2589 N N . TRP A 1 350 ? 54.018 40.724 30.570 1.00 20.91 350 TRP A N 1
ATOM 2590 C CA . TRP A 1 350 ? 53.778 39.295 30.744 1.00 21.50 350 TRP A CA 1
ATOM 2591 C C . TRP A 1 350 ? 54.287 38.812 32.128 1.00 21.79 350 TRP A C 1
ATOM 2592 O O . TRP A 1 350 ? 53.517 38.290 32.951 1.00 21.55 350 TRP A O 1
ATOM 2603 N N . ALA A 1 351 ? 55.580 39.001 32.374 1.00 22.51 351 ALA A N 1
ATOM 2604 C CA . ALA A 1 351 ? 56.222 38.649 33.658 1.00 23.48 351 ALA A CA 1
ATOM 2605 C C . ALA A 1 351 ? 55.491 39.206 34.876 1.00 24.42 351 ALA A C 1
ATOM 2606 O O . ALA A 1 351 ? 55.276 38.483 35.857 1.00 25.23 351 ALA A O 1
ATOM 2608 N N . GLU A 1 352 ? 55.144 40.490 34.824 1.00 25.55 352 GLU A N 1
ATOM 2609 C CA . GLU A 1 352 ? 54.421 41.165 35.916 1.00 27.51 352 GLU A CA 1
ATOM 2610 C C . GLU A 1 352 ? 53.068 40.493 36.173 1.00 26.37 352 GLU A C 1
ATOM 2611 O O . GLU A 1 352 ? 52.751 40.121 37.322 1.00 26.38 352 GLU A O 1
ATOM 2617 N N . TYR A 1 353 ? 52.259 40.343 35.121 1.00 25.01 353 TYR A N 1
ATOM 2618 C CA . TYR A 1 353 ? 50.954 39.701 35.308 1.00 24.80 35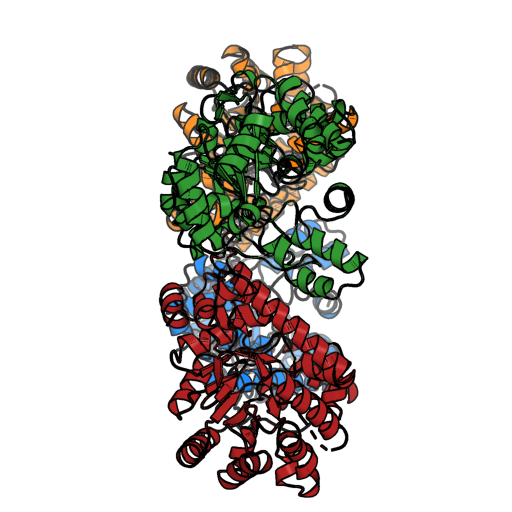3 TYR A CA 1
ATOM 2619 C C . TYR A 1 353 ? 51.111 38.307 35.884 1.00 25.11 353 TYR A C 1
ATOM 2620 O O . TYR A 1 353 ? 50.305 37.862 36.689 1.00 25.34 353 TYR A O 1
ATOM 2629 N N . ARG A 1 354 ? 52.170 37.623 35.485 1.00 25.12 354 ARG A N 1
ATOM 2630 C CA . ARG A 1 354 ? 52.325 36.227 35.817 1.00 25.51 354 ARG A CA 1
ATOM 2631 C C . ARG A 1 354 ? 52.973 36.022 37.188 1.00 26.53 354 ARG A C 1
ATOM 2632 O O . ARG A 1 354 ? 53.193 34.887 37.600 1.00 26.51 354 ARG A O 1
ATOM 2640 N N . GLY A 1 355 ? 53.238 37.118 37.892 1.00 27.25 355 GLY A N 1
ATOM 2641 C CA . GLY A 1 355 ? 53.731 37.028 39.269 1.00 29.18 355 GLY A CA 1
ATOM 2642 C C . GLY A 1 355 ? 55.230 36.878 39.364 1.00 30.12 355 GLY A C 1
ATOM 2643 O O . GLY A 1 355 ? 55.752 36.514 40.419 1.00 30.08 355 GLY A O 1
ATOM 2644 N N . ILE A 1 356 ? 55.934 37.156 38.273 1.00 30.29 356 ILE A N 1
ATOM 2645 C CA . ILE A 1 356 ? 57.381 37.030 38.301 1.00 31.80 356 ILE A CA 1
ATOM 2646 C C . ILE A 1 356 ? 57.919 38.320 38.888 1.00 33.28 356 ILE A C 1
ATOM 2647 O O . ILE A 1 356 ? 57.929 39.346 38.228 1.00 33.37 356 ILE A O 1
ATOM 2652 N N . ASN A 1 357 ? 58.284 38.279 40.172 1.00 35.30 357 ASN A N 1
ATOM 2653 C CA . ASN A 1 357 ? 58.984 39.411 40.766 1.00 37.15 357 ASN A CA 1
ATOM 2654 C C . ASN A 1 357 ? 60.335 39.498 40.075 1.00 37.19 357 ASN A C 1
ATOM 2655 O O . ASN A 1 357 ? 61.146 38.564 40.155 1.00 37.19 357 ASN A O 1
ATOM 2660 N N . LEU A 1 358 ? 60.544 40.603 39.370 1.00 37.93 358 LEU A N 1
ATOM 2661 C CA . LEU A 1 358 ? 61.749 40.803 38.580 1.00 39.06 358 LEU A CA 1
ATOM 2662 C C . LEU A 1 358 ? 62.994 40.845 39.454 1.00 39.60 358 LEU A C 1
ATOM 2663 O O . LEU A 1 358 ? 64.078 40.413 39.038 1.00 39.47 358 LEU A O 1
ATOM 2668 N N . SER A 1 359 ? 62.829 41.364 40.667 1.00 40.08 359 SER A N 1
ATOM 2669 C CA . SER A 1 359 ? 63.904 41.405 41.624 1.00 40.30 359 SER A CA 1
ATOM 2670 C C . SER A 1 359 ? 64.343 39.993 41.996 1.00 40.19 359 SER A C 1
ATOM 2671 O O . SER A 1 359 ? 65.524 39.662 41.902 1.00 40.79 359 SER A O 1
ATOM 2674 N N . ILE A 1 360 ? 63.418 39.127 42.376 1.00 40.10 360 ILE A N 1
ATOM 2675 C CA . ILE A 1 360 ? 63.845 37.764 42.676 1.00 39.81 360 ILE A CA 1
ATOM 2676 C C . ILE A 1 360 ? 64.195 36.952 41.397 1.00 39.52 360 ILE A C 1
ATOM 2677 O O . ILE A 1 360 ? 65.001 36.004 41.449 1.00 39.49 360 ILE A O 1
ATOM 2682 N N . TYR A 1 361 ? 63.627 37.343 40.250 1.00 38.66 361 TYR A N 1
ATOM 2683 C CA . TYR A 1 361 ? 64.020 36.720 38.974 1.00 37.55 361 TYR A CA 1
ATOM 2684 C C . TYR A 1 361 ? 65.510 36.879 38.677 1.00 37.35 361 TYR A C 1
ATOM 2685 O O . TYR A 1 361 ? 66.213 35.904 38.357 1.00 37.13 361 TYR A O 1
ATOM 2694 N N . GLU A 1 362 ? 65.956 38.125 38.746 1.00 37.30 362 GLU A N 1
ATOM 2695 C CA . GLU A 1 362 ? 67.358 38.480 38.619 1.00 38.53 362 GLU A CA 1
ATOM 2696 C C . GLU A 1 362 ? 68.269 37.605 39.471 1.00 38.97 362 GLU A C 1
ATOM 2697 O O . GLU A 1 362 ? 69.242 37.030 38.972 1.00 38.47 362 GLU A O 1
ATOM 2703 N N . LYS A 1 363 ? 67.952 37.501 40.758 1.00 39.55 363 LYS A N 1
ATOM 2704 C CA . LYS A 1 363 ? 68.719 36.652 41.640 1.00 40.61 363 LYS A CA 1
ATOM 2705 C C . LYS A 1 363 ? 68.761 35.199 41.156 1.00 40.53 363 LYS A C 1
ATOM 2706 O O . LYS A 1 363 ? 69.838 34.629 41.021 1.00 40.50 363 LYS A O 1
ATOM 2712 N N . VAL A 1 364 ? 67.596 34.626 40.863 1.00 41.08 364 VAL A N 1
ATOM 2713 C CA . VAL A 1 364 ? 67.490 33.245 40.367 1.00 41.46 364 VAL A CA 1
ATOM 2714 C C . VAL A 1 364 ? 68.254 32.976 39.038 1.00 41.82 364 VAL A C 1
ATOM 2715 O O . VAL A 1 364 ? 69.004 32.000 38.957 1.00 42.18 364 VAL A O 1
ATOM 2719 N N . ARG A 1 365 ? 68.078 33.834 38.029 1.00 42.08 365 ARG A N 1
ATOM 2720 C CA . ARG A 1 365 ? 68.785 33.697 36.729 1.00 42.47 365 ARG A CA 1
ATOM 2721 C C . ARG A 1 365 ? 70.314 33.741 36.901 1.00 43.93 365 ARG A C 1
ATOM 2722 O O . ARG A 1 365 ? 71.051 33.144 36.110 1.00 43.89 365 ARG A O 1
ATOM 2730 N N . LYS A 1 366 ? 70.773 34.475 37.918 1.00 45.51 366 LYS A N 1
ATOM 2731 C CA . LYS A 1 366 ? 72.206 34.674 38.209 1.00 47.16 366 LYS A CA 1
ATOM 2732 C C . LYS A 1 366 ? 72.819 33.599 39.137 1.00 48.46 366 LYS A C 1
ATOM 2733 O O . LYS A 1 366 ? 74.003 33.697 39.498 1.00 48.29 366 LYS A O 1
ATOM 2739 N N . ARG A 1 367 ? 72.025 32.606 39.549 1.00 49.84 367 ARG A N 1
ATOM 2740 C CA . ARG A 1 367 ? 72.568 31.475 40.321 1.00 51.48 367 ARG A CA 1
ATOM 2741 C C . ARG A 1 367 ? 72.349 30.155 39.594 1.00 51.63 367 ARG A C 1
ATOM 2742 O O . ARG A 1 367 ? 73.005 29.878 38.590 1.00 52.02 367 ARG A O 1
ATOM 2750 N N . VAL B 1 9 ? 15.042 45.504 5.811 1.00 35.04 9 VAL B N 1
ATOM 2751 C CA . VAL B 1 9 ? 15.073 46.726 6.668 1.00 34.38 9 VAL B CA 1
ATOM 2752 C C . VAL B 1 9 ? 16.494 47.329 6.629 1.00 33.23 9 VAL B C 1
ATOM 2753 O O . VAL B 1 9 ? 17.487 46.589 6.619 1.00 32.78 9 VAL B O 1
ATOM 2757 N N . GLU B 1 10 ? 16.562 48.661 6.572 1.00 32.43 10 GLU B N 1
ATOM 2758 C CA . GLU B 1 10 ? 17.812 49.417 6.403 1.00 32.29 10 GLU B CA 1
ATOM 2759 C C . GLU B 1 10 ? 18.926 48.997 7.380 1.00 31.52 10 GLU B C 1
ATOM 2760 O O . GLU B 1 10 ? 20.074 48.818 6.981 1.00 30.70 10 GLU B O 1
ATOM 2766 N N . HIS B 1 11 ? 18.576 48.828 8.657 1.00 31.20 11 HIS B N 1
ATOM 2767 C CA . HIS B 1 11 ? 19.551 48.477 9.678 1.00 31.29 11 HIS B CA 1
ATOM 2768 C C . HIS B 1 11 ? 20.191 47.108 9.406 1.00 30.46 11 HIS B C 1
ATOM 2769 O O . HIS B 1 11 ? 21.401 46.946 9.555 1.00 29.47 11 HIS B O 1
ATOM 2776 N N . VAL B 1 12 ? 19.371 46.134 9.012 1.00 30.32 12 VAL B N 1
ATOM 2777 C CA . VAL B 1 12 ? 19.852 44.793 8.644 1.00 29.87 12 VAL B CA 1
ATOM 2778 C C . VAL B 1 12 ? 20.718 44.852 7.380 1.00 30.04 12 VAL B C 1
ATOM 2779 O O . VAL B 1 12 ? 21.759 44.210 7.320 1.00 30.56 12 VAL B O 1
ATOM 2783 N N . GLU B 1 13 ? 20.260 45.607 6.384 1.00 29.73 13 GLU B N 1
ATOM 2784 C CA . GLU B 1 13 ? 20.982 45.867 5.129 1.00 30.27 13 GLU B CA 1
ATOM 2785 C C . GLU B 1 13 ? 22.390 46.440 5.379 1.00 28.88 13 GLU B C 1
ATOM 2786 O O . GLU B 1 13 ? 23.389 45.971 4.819 1.00 28.70 13 GLU B O 1
ATOM 2792 N N . ILE B 1 14 ? 22.470 47.450 6.241 1.00 28.11 14 ILE B N 1
ATOM 2793 C CA . ILE B 1 14 ? 23.762 48.067 6.601 1.00 26.25 14 ILE B CA 1
ATOM 2794 C C . ILE B 1 14 ? 24.641 47.137 7.437 1.00 25.84 14 ILE B C 1
ATOM 2795 O O . ILE B 1 14 ? 25.838 46.980 7.143 1.00 25.72 14 ILE B O 1
ATOM 2800 N N . ALA B 1 15 ? 24.076 46.518 8.482 1.00 25.33 15 ALA B N 1
ATOM 2801 C CA . ALA B 1 15 ? 24.852 45.584 9.314 1.00 24.56 15 ALA B CA 1
ATOM 2802 C C . ALA B 1 15 ? 25.454 44.458 8.461 1.00 24.74 15 ALA B C 1
ATOM 2803 O O . ALA B 1 15 ? 26.634 44.140 8.575 1.00 23.94 15 ALA B O 1
ATOM 2805 N N . ALA B 1 16 ? 24.627 43.892 7.576 1.00 25.13 16 ALA B N 1
ATOM 2806 C CA . ALA B 1 16 ? 25.000 42.707 6.815 1.00 25.56 16 ALA B CA 1
ATOM 2807 C C . ALA B 1 16 ? 26.044 43.010 5.732 1.00 25.92 16 ALA B C 1
ATOM 2808 O O . ALA B 1 16 ? 26.959 42.211 5.521 1.00 26.01 16 ALA B O 1
ATOM 2810 N N . PHE B 1 17 ? 25.900 44.157 5.070 1.00 26.49 17 PHE B N 1
ATOM 2811 C CA . PHE B 1 17 ? 26.621 44.422 3.820 1.00 27.42 17 PHE B CA 1
ATOM 2812 C C . PHE B 1 17 ? 27.513 45.649 3.810 1.00 27.83 17 PHE B C 1
ATOM 2813 O O . PHE B 1 17 ? 28.275 45.836 2.860 1.00 28.65 17 PHE B O 1
ATOM 2821 N N . GLU B 1 18 ? 27.437 46.499 4.834 1.00 27.97 18 GLU B N 1
ATOM 2822 C CA . GLU B 1 18 ? 28.406 47.605 4.921 1.00 27.61 18 GLU B CA 1
ATOM 2823 C C . GLU B 1 18 ? 29.523 47.246 5.903 1.00 27.29 18 GLU B C 1
ATOM 2824 O O . GLU B 1 18 ? 29.442 46.257 6.638 1.00 27.22 18 GLU B O 1
ATOM 2830 N N . ASN B 1 19 ? 30.561 48.063 5.910 1.00 26.58 19 ASN B N 1
ATOM 2831 C CA . ASN B 1 19 ? 31.691 47.852 6.752 1.00 26.64 19 ASN B CA 1
ATOM 2832 C C . ASN B 1 19 ? 31.446 48.533 8.110 1.00 26.51 19 ASN B C 1
ATOM 2833 O O . ASN B 1 19 ? 31.893 49.655 8.353 1.00 25.99 19 ASN B O 1
ATOM 2838 N N . VAL B 1 20 ? 30.714 47.847 8.984 1.00 25.79 20 VAL B N 1
ATOM 2839 C CA . VAL B 1 20 ? 30.409 48.391 10.316 1.00 25.31 20 VAL B CA 1
ATOM 2840 C C . VAL B 1 20 ? 30.837 47.459 11.452 1.00 24.91 20 VAL B C 1
ATOM 2841 O O . VAL B 1 20 ? 30.601 47.771 12.623 1.00 25.22 20 VAL B O 1
ATOM 2845 N N . ASP B 1 21 ? 31.439 46.321 11.116 1.00 24.21 21 ASP B N 1
ATOM 2846 C CA . ASP B 1 21 ? 31.870 45.370 12.139 1.00 23.95 21 ASP B CA 1
ATOM 2847 C C . ASP B 1 21 ? 33.248 45.709 12.736 1.00 23.92 21 ASP B C 1
ATOM 2848 O O . ASP B 1 21 ? 34.271 45.489 12.099 1.00 23.76 21 ASP B O 1
ATOM 2853 N N . GLY B 1 22 ? 33.263 46.253 13.946 1.00 24.00 22 GLY B N 1
ATOM 2854 C CA . GLY B 1 22 ? 34.519 46.668 14.581 1.00 24.12 22 GLY B CA 1
ATOM 2855 C C . GLY B 1 22 ? 35.138 47.934 13.979 1.00 24.11 22 GLY B C 1
ATOM 2856 O O . GLY B 1 22 ? 36.339 48.196 14.161 1.00 24.23 22 GLY B O 1
ATOM 2857 N N . LEU B 1 23 ? 34.322 48.741 13.300 1.00 23.89 23 LEU B N 1
ATOM 2858 C CA . LEU B 1 23 ? 34.808 49.932 12.595 1.00 24.23 23 LEU B CA 1
ATOM 2859 C C . LEU B 1 23 ? 35.338 50.991 13.563 1.00 23.51 23 LEU B C 1
ATOM 2860 O O . LEU B 1 23 ? 34.560 51.557 14.340 1.00 23.26 23 LEU B O 1
ATOM 2865 N N . SER B 1 24 ? 36.652 51.241 13.521 1.00 23.46 24 SER B N 1
ATOM 2866 C CA . SER B 1 24 ? 37.330 52.204 14.392 1.00 23.94 24 SER B CA 1
ATOM 2867 C C . SER B 1 24 ? 37.097 51.890 15.885 1.00 23.46 24 SER B C 1
ATOM 2868 O O . SER B 1 24 ? 37.209 52.772 16.727 1.00 24.60 24 SER B O 1
ATOM 2871 N N . SER B 1 25 ? 36.741 50.651 16.196 1.00 23.05 25 SER B N 1
ATOM 2872 C CA . SER B 1 25 ? 36.433 50.231 17.578 1.00 22.57 25 SER B CA 1
ATOM 2873 C C . SER B 1 25 ? 37.296 49.027 17.940 1.00 22.23 25 SER B C 1
ATOM 2874 O O . SER B 1 25 ? 38.030 48.514 17.084 1.00 21.57 25 SER B O 1
ATOM 2877 N N . SER B 1 26 ? 37.240 48.579 19.199 1.00 20.57 26 SER B N 1
ATOM 2878 C CA . SER B 1 26 ? 38.078 47.450 19.655 1.00 20.43 26 SER B CA 1
ATOM 2879 C C . SER B 1 26 ? 37.442 46.723 20.826 1.00 19.50 26 SER B C 1
ATOM 2880 O O . SER B 1 26 ? 36.931 47.372 21.721 1.00 19.21 26 SER B O 1
ATOM 2883 N N . THR B 1 27 ? 37.483 45.393 20.821 1.00 19.60 27 THR B N 1
ATOM 2884 C CA . THR B 1 27 ? 36.971 44.607 21.947 1.00 20.07 27 THR B CA 1
ATOM 2885 C C . THR B 1 27 ? 37.947 44.617 23.134 1.00 20.33 27 THR B C 1
ATOM 2886 O O . THR B 1 27 ? 37.572 44.251 24.266 1.00 20.09 27 THR B O 1
ATOM 2890 N N . PHE B 1 28 ? 39.201 45.007 22.859 1.00 20.25 28 PHE B N 1
ATOM 2891 C CA . PHE B 1 28 ? 40.331 44.833 23.787 1.00 20.45 28 PHE B CA 1
ATOM 2892 C C . PHE B 1 28 ? 40.677 43.347 24.019 1.00 20.93 28 PHE B C 1
ATOM 2893 O O . PHE B 1 28 ? 41.532 43.027 24.848 1.00 20.50 28 PHE B O 1
ATOM 2901 N N . LEU B 1 29 ? 40.041 42.432 23.285 1.00 21.56 29 LEU B N 1
ATOM 2902 C CA . LEU B 1 29 ? 40.348 41.002 23.494 1.00 22.16 29 LEU B CA 1
ATOM 2903 C C . LEU B 1 29 ? 41.762 40.601 23.056 1.00 22.30 29 LEU B C 1
ATOM 2904 O O . LEU B 1 29 ? 42.282 39.574 23.481 1.00 22.21 29 LEU B O 1
ATOM 2909 N N . ASN B 1 30 ? 42.372 41.395 22.192 1.00 23.06 30 ASN B N 1
ATOM 2910 C CA . ASN B 1 30 ? 43.773 41.168 21.816 1.00 24.44 30 ASN B CA 1
ATOM 2911 C C . ASN B 1 30 ? 44.748 41.358 22.977 1.00 23.45 30 ASN B C 1
ATOM 2912 O O . ASN B 1 30 ? 45.878 40.889 22.922 1.00 23.56 30 ASN B O 1
ATOM 2917 N N . ASP B 1 31 ? 44.305 42.071 24.012 1.00 23.14 31 ASP B N 1
ATOM 2918 C CA . ASP B 1 31 ? 45.072 42.243 25.252 1.00 22.58 31 ASP B CA 1
ATOM 2919 C C . ASP B 1 31 ? 44.874 41.089 26.243 1.00 22.25 31 ASP B C 1
ATOM 2920 O O . ASP B 1 31 ? 45.457 41.108 27.322 1.00 22.48 31 ASP B O 1
ATOM 2925 N N . VAL B 1 32 ? 44.033 40.114 25.900 1.00 22.11 32 VAL B N 1
ATOM 2926 C CA . VAL B 1 32 ? 43.817 38.913 26.733 1.00 22.61 32 VAL B CA 1
ATOM 2927 C C . VAL B 1 32 ? 44.535 37.697 26.099 1.00 23.21 32 VAL B C 1
ATOM 2928 O O . VAL B 1 32 ? 44.243 37.333 24.938 1.00 22.89 32 VAL B O 1
ATOM 2932 N N . ILE B 1 33 ? 45.456 37.081 26.844 1.00 22.35 33 ILE B N 1
ATOM 2933 C CA . ILE B 1 33 ? 46.141 35.875 26.370 1.00 22.08 33 ILE B CA 1
ATOM 2934 C C . ILE B 1 33 ? 45.790 34.674 27.238 1.00 22.25 33 ILE B C 1
ATOM 2935 O O . ILE B 1 33 ? 45.950 34.726 28.485 1.00 22.75 33 ILE B O 1
ATOM 2940 N N . LEU B 1 34 ? 45.324 33.592 26.607 1.00 20.54 34 LEU B N 1
ATOM 2941 C CA . LEU B 1 34 ? 45.135 32.329 27.315 1.00 19.83 34 LEU B CA 1
ATOM 2942 C C . LEU B 1 34 ? 46.472 31.551 27.349 1.00 20.36 34 LEU B C 1
ATOM 2943 O O . LEU B 1 34 ? 47.113 31.324 26.324 1.00 20.08 34 LEU B O 1
ATOM 2948 N N . VAL B 1 35 ? 46.924 31.197 28.542 1.00 20.53 35 VAL B N 1
ATOM 2949 C CA . VAL B 1 35 ? 48.246 30.586 28.679 1.00 20.15 35 VAL B CA 1
ATOM 2950 C C . VAL B 1 35 ? 48.226 29.143 28.163 1.00 20.43 35 VAL B C 1
ATOM 2951 O O . VAL B 1 35 ? 47.430 28.307 28.611 1.00 20.30 35 VAL B O 1
ATOM 2955 N N . HIS B 1 36 ? 49.101 28.880 27.199 1.00 19.59 36 HIS B N 1
ATOM 2956 C CA . HIS B 1 36 ? 49.193 27.563 26.571 1.00 20.09 36 HIS B CA 1
ATOM 2957 C C . HIS B 1 36 ? 49.760 26.557 27.540 1.00 20.41 36 HIS B C 1
ATOM 2958 O O . HIS B 1 36 ? 50.797 26.817 28.179 1.00 20.60 36 HIS B O 1
ATOM 2965 N N . GLN B 1 37 ? 49.104 25.399 27.633 1.00 20.71 37 GLN B N 1
ATOM 2966 C CA . GLN B 1 37 ? 49.568 24.332 28.509 1.00 20.43 37 GLN B CA 1
ATOM 2967 C C . GLN B 1 37 ? 50.040 23.130 27.689 1.00 21.22 37 GLN B C 1
ATOM 2968 O O . GLN B 1 37 ? 49.220 22.368 27.185 1.00 21.15 37 GLN B O 1
ATOM 2974 N N . GLY B 1 38 ? 51.357 22.972 27.558 1.00 20.65 38 GLY B N 1
ATOM 2975 C CA . GLY B 1 38 ? 51.910 21.914 26.721 1.00 21.54 38 GLY B CA 1
ATOM 2976 C C . GLY B 1 38 ? 51.617 20.499 27.195 1.00 21.67 38 GLY B C 1
ATOM 2977 O O . GLY B 1 38 ? 51.683 19.559 26.404 1.00 22.52 38 GLY B O 1
ATOM 2978 N N . PHE B 1 39 ? 51.347 20.331 28.488 1.00 22.01 39 PHE B N 1
ATOM 2979 C CA . PHE B 1 39 ? 50.776 19.085 28.970 1.00 22.33 39 PHE B CA 1
ATOM 2980 C C . PHE B 1 39 ? 49.374 19.364 29.504 1.00 23.07 39 PHE B C 1
ATOM 2981 O O . PHE B 1 39 ? 49.218 19.724 30.677 1.00 22.86 39 PHE B O 1
ATOM 2989 N N . PRO B 1 40 ? 48.354 19.253 28.628 1.00 23.73 40 PRO B N 1
ATOM 2990 C CA . PRO B 1 40 ? 47.006 19.611 29.038 1.00 24.11 40 PRO B CA 1
ATOM 2991 C C . PRO B 1 40 ? 46.379 18.730 30.119 1.00 24.97 40 PRO B C 1
ATOM 2992 O O . PRO B 1 40 ? 45.521 19.209 30.825 1.00 25.08 40 PRO B O 1
ATOM 2996 N N . GLY B 1 41 ? 46.767 17.462 30.235 1.00 25.58 41 GLY B N 1
ATOM 2997 C CA . GLY B 1 41 ? 46.232 16.614 31.306 1.00 26.64 41 GLY B CA 1
ATOM 2998 C C . GLY B 1 41 ? 44.919 15.936 30.935 1.00 27.76 41 GLY B C 1
ATOM 2999 O O . GLY B 1 41 ? 44.323 15.257 31.764 1.00 28.16 41 GLY B O 1
ATOM 3000 N N . ILE B 1 42 ? 44.498 16.094 29.674 1.00 27.73 42 ILE B N 1
ATOM 3001 C CA . ILE B 1 42 ? 43.209 15.621 29.177 1.00 27.91 42 ILE B CA 1
ATOM 3002 C C . ILE B 1 42 ? 43.359 15.118 27.745 1.00 28.22 42 ILE B C 1
ATOM 3003 O O . ILE B 1 42 ? 44.385 15.344 27.108 1.00 28.05 42 ILE B O 1
ATOM 3008 N N . SER B 1 43 ? 42.351 14.414 27.243 1.00 28.57 43 SER B N 1
ATOM 3009 C CA . SER B 1 43 ? 42.292 14.090 25.817 1.00 29.53 43 SER B CA 1
ATOM 3010 C C . SER B 1 43 ? 41.209 14.970 25.208 1.00 29.50 43 SER B C 1
ATOM 3011 O O . SER B 1 43 ? 40.338 15.457 25.942 1.00 29.94 43 SER B O 1
ATOM 3014 N N . PHE B 1 44 ? 41.267 15.207 23.894 1.00 30.34 44 PHE B N 1
ATOM 3015 C CA . PHE B 1 44 ? 40.307 16.099 23.215 1.00 30.63 44 PHE B CA 1
ATOM 3016 C C . PHE B 1 44 ? 38.858 15.621 23.351 1.00 31.33 44 PHE B C 1
ATOM 3017 O O . PHE B 1 44 ? 37.919 16.434 23.528 1.00 30.47 44 PHE B O 1
ATOM 3025 N N . SER B 1 45 ? 38.693 14.300 23.273 1.00 31.13 45 SER B N 1
ATOM 3026 C CA . SER B 1 45 ? 37.383 13.665 23.332 1.00 31.82 45 SER B CA 1
ATOM 3027 C C . SER B 1 45 ? 36.727 13.740 24.724 1.00 31.81 45 SER B C 1
ATOM 3028 O O . SER B 1 45 ? 35.517 13.556 24.841 1.00 32.23 45 SER B O 1
ATOM 3031 N N . GLU B 1 46 ? 37.500 14.017 25.776 1.00 31.57 46 GLU B N 1
ATOM 3032 C CA . GLU B 1 46 ? 36.900 14.190 27.112 1.00 32.21 46 GLU B CA 1
ATOM 3033 C C . GLU B 1 46 ? 36.399 15.619 27.434 1.00 30.72 46 GLU B C 1
ATOM 3034 O O . GLU B 1 46 ? 35.755 15.844 28.467 1.00 30.95 46 GLU B O 1
ATOM 3040 N N . ILE B 1 47 ? 36.697 16.579 26.553 1.00 29.31 47 ILE B N 1
ATOM 3041 C CA . ILE B 1 47 ? 36.278 17.966 26.765 1.00 27.83 47 ILE B CA 1
ATOM 3042 C C . ILE B 1 47 ? 34.755 18.019 26.756 1.00 27.66 47 ILE B C 1
ATOM 3043 O O . ILE B 1 47 ? 34.110 17.495 25.843 1.00 27.07 47 ILE B O 1
ATOM 3048 N N . ASN B 1 48 ? 34.198 18.633 27.793 1.00 26.94 48 ASN B N 1
ATOM 3049 C CA . ASN B 1 48 ? 32.753 18.732 27.958 1.00 26.96 48 ASN B CA 1
ATOM 3050 C C . ASN B 1 48 ? 32.421 20.215 27.892 1.00 26.34 48 ASN B C 1
ATOM 3051 O O . ASN B 1 48 ? 32.884 20.977 28.736 1.00 26.13 48 ASN B O 1
ATOM 3056 N N . THR B 1 49 ? 31.630 20.615 26.900 1.00 25.40 49 THR B N 1
ATOM 3057 C CA . THR B 1 49 ? 31.281 22.033 26.709 1.00 25.88 49 THR B CA 1
ATOM 3058 C C . THR B 1 49 ? 29.890 22.401 27.247 1.00 26.49 49 THR B C 1
ATOM 3059 O O . THR B 1 49 ? 29.425 23.520 27.070 1.00 26.11 49 THR B O 1
ATOM 3063 N N . LYS B 1 50 ? 29.231 21.457 27.920 1.00 27.64 50 LYS B N 1
ATOM 3064 C CA . LYS B 1 50 ? 27.913 21.714 28.485 1.00 28.40 50 LYS B CA 1
ATOM 3065 C C . LYS B 1 50 ? 27.963 22.755 29.604 1.00 27.64 50 LYS B C 1
ATOM 3066 O O . LYS B 1 50 ? 28.948 22.848 30.331 1.00 27.66 50 LYS B O 1
ATOM 3072 N N . THR B 1 51 ? 26.901 23.548 29.715 1.00 27.10 51 THR B N 1
ATOM 3073 C CA . THR B 1 51 ? 26.761 24.475 30.834 1.00 27.31 51 THR B CA 1
ATOM 3074 C C . THR B 1 51 ? 25.279 24.790 31.130 1.00 27.89 51 THR B C 1
ATOM 3075 O O . THR B 1 51 ? 24.383 24.355 30.414 1.00 27.93 51 THR B O 1
ATOM 3079 N N . LYS B 1 52 ? 25.020 25.517 32.208 1.00 29.11 52 LYS B N 1
ATOM 3080 C CA . LYS B 1 52 ? 23.654 25.885 32.566 1.00 30.44 52 LYS B CA 1
ATOM 3081 C C . LYS B 1 52 ? 23.253 27.192 31.913 1.00 29.38 52 LYS B C 1
ATOM 3082 O O . LYS B 1 52 ? 24.077 28.093 31.745 1.00 28.68 52 LYS B O 1
ATOM 3088 N N . PHE B 1 53 ? 21.992 27.282 31.513 1.00 28.47 53 PHE B N 1
ATOM 3089 C CA . PHE B 1 53 ? 21.404 28.561 31.146 1.00 28.43 53 PHE B CA 1
ATOM 3090 C C . PHE B 1 53 ? 20.066 28.630 31.872 1.00 28.44 53 PHE B C 1
ATOM 3091 O O . PHE B 1 53 ? 19.098 28.011 31.448 1.00 28.25 53 PHE B O 1
ATOM 3099 N N . PHE B 1 54 ? 20.046 29.343 32.990 1.00 29.51 54 PHE B N 1
ATOM 3100 C CA . PHE B 1 54 ? 18.914 29.341 33.925 1.00 30.23 54 PHE B CA 1
ATOM 3101 C C . PHE B 1 54 ? 18.495 27.911 34.250 1.00 30.66 54 PHE B C 1
ATOM 3102 O O . PHE B 1 54 ? 19.314 27.149 34.748 1.00 31.13 54 PHE B O 1
ATOM 3110 N N . ARG B 1 55 ? 17.260 27.529 33.960 1.00 31.70 55 ARG B N 1
ATOM 3111 C CA . ARG B 1 55 ? 16.785 26.199 34.375 1.00 32.66 55 ARG B CA 1
ATOM 3112 C C . ARG B 1 55 ? 17.108 25.052 33.396 1.00 32.16 55 ARG B C 1
ATOM 3113 O O . ARG B 1 55 ? 16.721 23.894 33.640 1.00 32.79 55 ARG B O 1
ATOM 3121 N N . LYS B 1 56 ? 17.809 25.366 32.302 1.00 30.87 56 LYS B N 1
ATOM 3122 C CA . LYS B 1 56 ? 18.094 24.380 31.263 1.00 29.15 56 LYS B CA 1
ATOM 3123 C C . LYS B 1 56 ? 19.597 24.139 31.145 1.00 29.03 56 LYS B C 1
ATOM 3124 O O . LYS B 1 56 ? 20.399 24.911 31.672 1.00 28.79 56 LYS B O 1
ATOM 3130 N N . GLU B 1 57 ? 19.972 23.048 30.481 1.00 28.16 57 GLU B N 1
ATOM 3131 C CA . GLU B 1 57 ? 21.360 22.804 30.137 1.00 28.01 57 GLU B CA 1
ATOM 3132 C C . GLU B 1 57 ? 21.489 23.073 28.664 1.00 26.83 57 GLU B C 1
ATOM 3133 O O . GLU B 1 57 ? 20.596 22.750 27.884 1.00 27.40 57 GLU B O 1
ATOM 3139 N N . ILE B 1 58 ? 22.603 23.680 28.282 1.00 25.50 58 ILE B N 1
ATOM 3140 C CA . ILE B 1 58 ? 22.869 23.957 26.875 1.00 23.60 58 ILE B CA 1
ATOM 3141 C C . ILE B 1 58 ? 24.148 23.192 26.531 1.00 23.60 58 ILE B C 1
ATOM 3142 O O . ILE B 1 58 ? 24.886 22.753 27.429 1.00 22.31 58 ILE B O 1
ATOM 3147 N N . SER B 1 59 ? 24.397 23.008 25.242 1.00 23.08 59 SER B N 1
ATOM 3148 C CA . SER B 1 59 ? 25.455 22.098 24.813 1.00 23.27 59 SER B CA 1
ATOM 3149 C C . SER B 1 59 ? 26.815 22.767 24.714 1.00 23.04 59 SER B C 1
ATOM 3150 O O . SER B 1 59 ? 27.862 22.092 24.757 1.00 22.63 59 SER B O 1
ATOM 3153 N N . VAL B 1 60 ? 26.780 24.089 24.561 1.00 22.77 60 VAL B N 1
ATOM 3154 C CA . VAL B 1 60 ? 27.969 24.916 24.348 1.00 23.77 60 VAL B CA 1
ATOM 3155 C C . VAL B 1 60 ? 27.726 26.248 25.062 1.00 22.83 60 VAL B C 1
ATOM 3156 O O . VAL B 1 60 ? 26.599 26.705 25.066 1.00 23.15 60 VAL B O 1
ATOM 3160 N N . PRO B 1 61 ? 28.764 26.855 25.679 1.00 22.94 61 PRO B N 1
ATOM 3161 C CA . PRO B 1 61 ? 28.560 28.128 26.406 1.00 22.65 61 PRO B CA 1
ATOM 3162 C C . PRO B 1 61 ? 28.558 29.358 25.480 1.00 22.43 61 PRO B C 1
ATOM 3163 O O . PRO B 1 61 ? 29.392 30.257 25.602 1.00 22.39 61 PRO B O 1
ATOM 3167 N N . VAL B 1 62 ? 27.628 29.366 24.540 1.00 22.80 62 VAL B N 1
ATOM 3168 C CA . VAL B 1 62 ? 27.510 30.424 23.558 1.00 23.08 62 VAL B CA 1
ATOM 3169 C C . VAL B 1 62 ? 26.021 30.579 23.261 1.00 23.07 62 VAL B C 1
ATOM 3170 O O . VAL B 1 62 ? 25.307 29.586 23.196 1.00 23.36 62 VAL B O 1
ATOM 3174 N N . MET B 1 63 ? 25.551 31.822 23.117 1.00 22.18 63 MET B N 1
ATOM 3175 C CA . MET B 1 63 ? 24.181 32.073 22.731 1.00 21.97 63 MET B CA 1
ATOM 3176 C C . MET B 1 63 ? 24.171 32.984 21.495 1.00 21.92 63 MET B C 1
ATOM 3177 O O . MET B 1 63 ? 25.113 33.745 21.267 1.00 20.83 63 MET B O 1
ATOM 3182 N N . VAL B 1 64 ? 23.119 32.892 20.699 1.00 21.40 64 VAL B N 1
ATOM 3183 C CA . VAL B 1 64 ? 22.862 33.908 19.700 1.00 21.22 64 VAL B CA 1
ATOM 3184 C C . VAL B 1 64 ? 22.067 35.012 20.426 1.00 21.60 64 VAL B C 1
ATOM 3185 O O . VAL B 1 64 ? 21.068 34.741 21.109 1.00 21.04 64 VAL B O 1
ATOM 3189 N N . THR B 1 65 ? 22.507 36.252 20.279 1.00 21.54 65 THR B N 1
ATOM 3190 C CA . THR B 1 65 ? 21.760 37.352 20.865 1.00 22.01 65 THR B CA 1
ATOM 3191 C C . THR B 1 65 ? 20.776 37.961 19.881 1.00 22.65 65 THR B C 1
ATOM 3192 O O . THR B 1 65 ? 20.841 37.710 18.663 1.00 23.24 65 THR B O 1
ATOM 3196 N N . GLY B 1 66 ? 19.844 38.744 20.415 1.00 22.97 66 GLY B N 1
ATOM 3197 C CA . GLY B 1 66 ? 18.703 39.209 19.628 1.00 23.78 66 GLY B CA 1
ATOM 3198 C C . GLY B 1 66 ? 19.043 40.100 18.447 1.00 24.90 66 GLY B C 1
ATOM 3199 O O . GLY B 1 66 ? 19.917 40.990 18.537 1.00 24.64 66 GLY B O 1
ATOM 3200 N N . MET B 1 67 ? 18.343 39.866 17.345 1.00 26.15 67 MET B N 1
ATOM 3201 C CA . MET B 1 67 ? 18.488 40.666 16.133 1.00 28.37 67 MET B CA 1
ATOM 3202 C C . MET B 1 67 ? 17.161 40.902 15.414 1.00 31.01 67 MET B C 1
ATOM 3203 O O . MET B 1 67 ? 16.440 39.953 15.066 1.00 31.69 67 MET B O 1
ATOM 3208 N N . THR B 1 68 ? 16.860 42.174 15.177 1.00 33.51 68 THR B N 1
ATOM 3209 C CA . THR B 1 68 ? 15.597 42.589 14.569 1.00 36.57 68 THR B CA 1
ATOM 3210 C C . THR B 1 68 ? 15.684 42.643 13.047 1.00 37.43 68 THR B C 1
ATOM 3211 O O . THR B 1 68 ? 15.575 41.599 12.380 1.00 39.83 68 THR B O 1
ATOM 3215 N N . ASN B 1 72 ? 8.245 39.384 7.817 1.00 63.07 72 ASN B N 1
ATOM 3216 C CA . ASN B 1 72 ? 8.188 38.333 6.797 1.00 63.37 72 ASN B CA 1
ATOM 3217 C C . ASN B 1 72 ? 9.553 37.729 6.457 1.00 62.86 72 ASN B C 1
ATOM 3218 O O . ASN B 1 72 ? 9.783 36.531 6.668 1.00 62.54 72 ASN B O 1
ATOM 3223 N N . GLU B 1 73 ? 10.440 38.566 5.919 1.00 62.32 73 GLU B N 1
ATOM 3224 C CA . GLU B 1 73 ? 11.814 38.167 5.600 1.00 62.08 73 GLU B CA 1
ATOM 3225 C C . GLU B 1 73 ? 12.699 38.125 6.852 1.00 61.17 73 GLU B C 1
ATOM 3226 O O . GLU B 1 73 ? 13.758 37.494 6.858 1.00 61.34 73 GLU B O 1
ATOM 3232 N N . LEU B 1 74 ? 12.262 38.819 7.901 1.00 59.94 74 LEU B N 1
ATOM 3233 C CA . LEU B 1 74 ? 12.958 38.821 9.186 1.00 58.54 74 LEU B CA 1
ATOM 3234 C C . LEU B 1 74 ? 12.517 37.597 10.011 1.00 57.27 74 LEU B C 1
ATOM 3235 O O . LEU B 1 74 ? 13.204 37.180 10.947 1.00 57.37 74 LEU B O 1
ATOM 3240 N N . GLY B 1 75 ? 11.380 37.016 9.637 1.00 55.39 75 GLY B N 1
ATOM 3241 C CA . GLY B 1 75 ? 10.913 35.780 10.237 1.00 53.18 75 GLY B CA 1
ATOM 3242 C C . GLY B 1 75 ? 11.585 34.537 9.671 1.00 51.84 75 GLY B C 1
ATOM 3243 O O . GLY B 1 75 ? 11.696 33.521 10.358 1.00 51.78 75 GLY B O 1
ATOM 3244 N N . ARG B 1 76 ? 12.026 34.597 8.417 1.00 50.08 76 ARG B N 1
ATOM 3245 C CA . ARG B 1 76 ? 12.682 33.440 7.814 1.00 48.44 76 ARG B CA 1
ATOM 3246 C C . ARG B 1 76 ? 14.137 33.321 8.277 1.00 46.61 76 ARG B C 1
ATOM 3247 O O . ARG B 1 76 ? 14.665 32.214 8.377 1.00 46.33 76 ARG B O 1
ATOM 3255 N N . ILE B 1 77 ? 14.777 34.459 8.546 1.00 44.23 77 ILE B N 1
ATOM 3256 C CA . ILE B 1 77 ? 16.124 34.466 9.108 1.00 42.58 77 ILE B CA 1
ATOM 3257 C C . ILE B 1 77 ? 16.042 33.920 10.534 1.00 41.25 77 ILE B C 1
ATOM 3258 O O . ILE B 1 77 ? 16.841 33.063 10.925 1.00 40.96 77 ILE B O 1
ATOM 3263 N N . ASN B 1 78 ? 15.049 34.386 11.288 1.00 39.74 78 ASN B N 1
ATOM 3264 C CA . ASN B 1 78 ? 14.793 33.856 12.622 1.00 38.95 78 ASN B CA 1
ATOM 3265 C C . ASN B 1 78 ? 14.559 32.365 12.613 1.00 37.62 78 ASN B C 1
ATOM 3266 O O . ASN B 1 78 ? 15.042 31.674 13.495 1.00 36.73 78 ASN B O 1
ATOM 3271 N N . LYS B 1 79 ? 13.801 31.888 11.620 1.00 36.54 79 LYS B N 1
ATOM 3272 C CA . LYS B 1 79 ? 13.515 30.468 11.478 1.00 35.28 79 LYS B CA 1
ATOM 3273 C C . LYS B 1 79 ? 14.792 29.673 11.232 1.00 33.61 79 LYS B C 1
ATOM 3274 O O . LYS B 1 79 ? 14.995 28.642 11.857 1.00 32.94 79 LYS B O 1
ATOM 3280 N N . ILE B 1 80 ? 15.635 30.142 10.317 1.00 32.17 80 ILE B N 1
ATOM 3281 C CA . ILE B 1 80 ? 16.913 29.474 10.060 1.00 31.68 80 ILE B CA 1
ATOM 3282 C C . ILE B 1 80 ? 17.746 29.415 11.336 1.00 30.21 80 ILE B C 1
ATOM 3283 O O . ILE B 1 80 ? 18.206 28.340 11.734 1.00 30.45 80 ILE B O 1
ATOM 3288 N N . ILE B 1 81 ? 17.923 30.568 11.980 1.00 29.02 81 ILE B N 1
ATOM 3289 C CA . ILE B 1 81 ? 18.757 30.656 13.184 1.00 28.29 81 ILE B CA 1
ATOM 3290 C C . ILE B 1 81 ? 18.214 29.728 14.257 1.00 28.19 81 ILE B C 1
ATOM 3291 O O . ILE B 1 81 ? 18.965 29.025 14.907 1.00 28.30 81 ILE B O 1
ATOM 3296 N N . ALA B 1 82 ? 16.898 29.721 14.422 1.00 28.61 82 ALA B N 1
ATOM 3297 C CA . ALA B 1 82 ? 16.281 28.924 15.461 1.00 29.17 82 ALA B CA 1
ATOM 3298 C C . ALA B 1 82 ? 16.396 27.419 15.210 1.00 29.72 82 ALA B C 1
ATOM 3299 O O . ALA B 1 82 ? 16.637 26.666 16.155 1.00 29.68 82 ALA B O 1
ATOM 3301 N N . GLU B 1 83 ? 16.220 26.953 13.972 1.00 30.74 83 GLU B N 1
ATOM 3302 C CA . GLU B 1 83 ? 16.382 25.498 13.769 1.00 32.30 83 GLU B CA 1
ATOM 3303 C C . GLU B 1 83 ? 17.825 25.006 13.941 1.00 31.08 83 GLU B C 1
ATOM 3304 O O . GLU B 1 83 ? 18.043 23.886 14.417 1.00 31.67 83 GLU B O 1
ATOM 3310 N N . VAL B 1 84 ? 18.803 25.845 13.596 1.00 30.29 84 VAL B N 1
ATOM 3311 C CA . VAL B 1 84 ? 20.211 25.492 13.786 1.00 28.77 84 VAL B CA 1
ATOM 3312 C C . VAL B 1 84 ? 20.609 25.595 15.257 1.00 28.84 84 VAL B C 1
ATOM 3313 O O . VAL B 1 84 ? 21.290 24.705 15.770 1.00 28.91 84 VAL B O 1
ATOM 3317 N N . ALA B 1 85 ? 20.199 26.663 15.942 1.00 28.35 85 ALA B N 1
ATOM 3318 C CA . ALA B 1 85 ? 20.430 26.749 17.406 1.00 28.64 85 ALA B CA 1
ATOM 3319 C C . ALA B 1 85 ? 19.846 25.541 18.177 1.00 28.44 85 ALA B C 1
ATOM 3320 O O . ALA B 1 85 ? 20.491 25.016 19.073 1.00 29.20 85 ALA B O 1
ATOM 3322 N N . GLU B 1 86 ? 18.637 25.110 17.807 1.00 28.35 86 GLU B N 1
ATOM 3323 C CA . GLU B 1 86 ? 18.001 23.905 18.357 1.00 28.69 86 GLU B CA 1
ATOM 3324 C C . GLU B 1 86 ? 18.871 22.666 18.128 1.00 28.68 86 GLU B C 1
ATOM 3325 O O . GLU B 1 86 ? 19.131 21.893 19.049 1.00 28.48 86 GLU B O 1
ATOM 3331 N N . LYS B 1 87 ? 19.322 22.501 16.894 1.00 29.10 87 LYS B N 1
ATOM 3332 C CA . LYS B 1 87 ? 20.245 21.426 16.512 1.00 30.19 87 LYS B CA 1
ATOM 3333 C C . LYS B 1 87 ? 21.533 21.373 17.363 1.00 29.69 87 LYS B C 1
ATOM 3334 O O . LYS B 1 87 ? 21.948 20.297 17.818 1.00 29.31 87 LYS B O 1
ATOM 3340 N N . PHE B 1 88 ? 22.149 22.533 17.587 1.00 28.43 88 PHE B N 1
ATOM 3341 C CA . PHE B 1 88 ? 23.401 22.603 18.338 1.00 28.46 88 PHE B CA 1
ATOM 3342 C C . PHE B 1 88 ? 23.231 22.693 19.857 1.00 27.83 88 PHE B C 1
ATOM 3343 O O . PHE B 1 88 ? 24.198 22.590 20.599 1.00 28.25 88 PHE B O 1
ATOM 3351 N N . GLY B 1 89 ? 21.997 22.845 20.317 1.00 27.64 89 GLY B N 1
ATOM 3352 C CA . GLY B 1 89 ? 21.723 22.961 21.755 1.00 27.16 89 GLY B CA 1
ATOM 3353 C C . GLY B 1 89 ? 22.190 24.278 22.367 1.00 27.27 89 GLY B C 1
ATOM 3354 O O . GLY B 1 89 ? 22.536 24.336 23.550 1.00 27.65 89 GLY B O 1
ATOM 3355 N N . ILE B 1 90 ? 22.166 25.334 21.566 1.00 27.20 90 ILE B N 1
ATOM 3356 C CA . ILE B 1 90 ? 22.583 26.658 22.003 1.00 27.97 90 ILE B CA 1
ATOM 3357 C C . ILE B 1 90 ? 21.367 27.605 22.143 1.00 26.95 90 ILE B C 1
ATOM 3358 O O . ILE B 1 90 ? 20.454 27.587 21.307 1.00 26.73 90 ILE B O 1
ATOM 3363 N N . PRO B 1 91 ? 21.352 28.428 23.204 1.00 26.01 91 PRO B N 1
ATOM 3364 C CA . PRO B 1 91 ? 20.245 29.360 23.361 1.00 25.87 91 PRO B CA 1
ATOM 3365 C C . PRO B 1 91 ? 20.195 30.423 22.265 1.00 25.86 91 PRO B C 1
ATOM 3366 O O . PRO B 1 91 ? 21.208 30.712 21.618 1.00 25.48 91 PRO B O 1
ATOM 3370 N N . MET B 1 92 ? 19.005 30.993 22.071 1.00 25.66 92 MET B N 1
ATOM 3371 C CA . MET B 1 92 ? 18.788 32.019 21.083 1.00 25.79 92 MET B CA 1
ATOM 3372 C C . MET B 1 92 ? 17.876 33.114 21.625 1.00 25.23 92 MET B C 1
ATOM 3373 O O . MET B 1 92 ? 16.762 32.831 22.087 1.00 24.59 92 MET B O 1
ATOM 3378 N N . GLY B 1 93 ? 18.335 34.365 21.533 1.00 24.48 93 GLY B N 1
ATOM 3379 C CA . GLY B 1 93 ? 17.462 35.500 21.819 1.00 24.43 93 GLY B CA 1
ATOM 3380 C C . GLY B 1 93 ? 16.883 35.976 20.505 1.00 24.99 93 GLY B C 1
ATOM 3381 O O . GLY B 1 93 ? 17.560 35.901 19.482 1.00 24.17 93 GLY B O 1
ATOM 3382 N N . VAL B 1 94 ? 15.625 36.422 20.516 1.00 24.73 94 VAL B N 1
ATOM 3383 C CA . VAL B 1 94 ? 15.023 37.005 19.328 1.00 25.05 94 VAL B CA 1
ATOM 3384 C C . VAL B 1 94 ? 15.277 38.509 19.365 1.00 25.17 94 VAL B C 1
ATOM 3385 O O . VAL B 1 94 ? 15.658 39.052 20.404 1.00 24.79 94 VAL B O 1
ATOM 3389 N N . GLY B 1 95 ? 15.074 39.174 18.232 1.00 25.07 95 GLY B N 1
ATOM 3390 C CA . GLY B 1 95 ? 15.113 40.630 18.172 1.00 25.75 95 GLY B CA 1
ATOM 3391 C C . GLY B 1 95 ? 13.908 41.261 18.855 1.00 26.58 95 GLY B C 1
ATOM 3392 O O . GLY B 1 95 ? 13.051 40.563 19.413 1.00 25.85 95 GLY B O 1
ATOM 3393 N N . SER B 1 96 ? 13.861 42.593 18.838 1.00 26.94 96 SER B N 1
ATOM 3394 C CA . SER B 1 96 ? 12.831 43.318 19.549 1.00 27.75 96 SER B CA 1
ATOM 3395 C C . SER B 1 96 ? 11.453 42.856 19.125 1.00 27.45 96 SER B C 1
ATOM 3396 O O . SER B 1 96 ? 11.146 42.775 17.932 1.00 27.46 96 SER B O 1
ATOM 3399 N N . GLN B 1 97 ? 10.626 42.564 20.118 1.00 27.74 97 GLN B N 1
ATOM 3400 C CA . GLN B 1 97 ? 9.254 42.129 19.863 1.00 28.18 97 GLN B CA 1
ATOM 3401 C C . GLN B 1 97 ? 8.224 43.255 19.799 1.00 29.20 97 GLN B C 1
ATOM 3402 O O . GLN B 1 97 ? 7.023 42.997 19.637 1.00 29.00 97 GLN B O 1
ATOM 3408 N N . ARG B 1 98 ? 8.711 44.493 19.863 1.00 30.31 98 ARG B N 1
ATOM 3409 C CA . ARG B 1 98 ? 7.886 45.695 19.838 1.00 32.00 98 ARG B CA 1
ATOM 3410 C C . ARG B 1 98 ? 6.776 45.622 18.790 1.00 32.76 98 ARG B C 1
ATOM 3411 O O . ARG B 1 98 ? 5.603 45.804 19.111 1.00 32.60 98 ARG B O 1
ATOM 3419 N N . VAL B 1 99 ? 7.160 45.373 17.540 1.00 33.80 99 VAL B N 1
ATOM 3420 C CA . VAL B 1 99 ? 6.225 45.352 16.405 1.00 35.58 99 VAL B CA 1
ATOM 3421 C C . VAL B 1 99 ? 5.147 44.268 16.538 1.00 36.28 99 VAL B C 1
ATOM 3422 O O . VAL B 1 99 ? 4.017 44.427 16.038 1.00 36.79 99 VAL B O 1
ATOM 3426 N N . ALA B 1 100 ? 5.484 43.192 17.250 1.00 36.53 100 ALA B N 1
ATOM 3427 C CA . ALA B 1 100 ? 4.559 42.091 17.500 1.00 37.09 100 ALA B CA 1
ATOM 3428 C C . ALA B 1 100 ? 3.618 42.345 18.690 1.00 37.85 100 ALA B C 1
ATOM 3429 O O . ALA B 1 100 ? 2.522 41.775 18.763 1.00 37.17 100 ALA B O 1
ATOM 3431 N N . ILE B 1 101 ? 4.063 43.165 19.639 1.00 38.18 101 ILE B N 1
ATOM 3432 C CA . ILE B 1 101 ? 3.158 43.676 20.656 1.00 39.31 101 ILE B CA 1
ATOM 3433 C C . ILE B 1 101 ? 2.133 44.606 19.976 1.00 40.93 101 ILE B C 1
ATOM 3434 O O . ILE B 1 101 ? 0.921 44.506 20.214 1.00 40.88 101 ILE B O 1
ATOM 3439 N N . GLU B 1 102 ? 2.632 45.488 19.115 1.00 42.73 102 GLU B N 1
ATOM 3440 C CA . GLU B 1 102 ? 1.801 46.503 18.469 1.00 45.54 102 GLU B CA 1
ATOM 3441 C C . GLU B 1 102 ? 0.926 45.999 17.305 1.00 46.77 102 GLU B C 1
ATOM 3442 O O . GLU B 1 102 ? -0.146 46.561 17.067 1.00 47.45 102 GLU B O 1
ATOM 3448 N N . LYS B 1 103 ? 1.369 44.955 16.597 1.00 48.39 103 LYS B N 1
ATOM 3449 C CA . LYS B 1 103 ? 0.623 44.394 15.454 1.00 50.16 103 LYS B CA 1
ATOM 3450 C C . LYS B 1 103 ? 0.490 42.887 15.575 1.00 51.02 103 LYS B C 1
ATOM 3451 O O . LYS B 1 103 ? 1.497 42.181 15.554 1.00 51.37 103 LYS B O 1
ATOM 3457 N N . ALA B 1 104 ? -0.741 42.385 15.667 1.00 52.36 104 ALA B N 1
ATOM 3458 C CA . ALA B 1 104 ? -0.979 40.934 15.808 1.00 53.57 104 ALA B CA 1
ATOM 3459 C C . ALA B 1 104 ? -0.429 40.075 14.656 1.00 54.25 104 ALA B C 1
ATOM 3460 O O . ALA B 1 104 ? -0.208 38.876 14.831 1.00 54.48 104 ALA B O 1
ATOM 3462 N N . GLU B 1 105 ? -0.211 40.697 13.495 1.00 55.23 105 GLU B N 1
ATOM 3463 C CA . GLU B 1 105 ? 0.290 40.011 12.296 1.00 56.12 105 GLU B CA 1
ATOM 3464 C C . GLU B 1 105 ? 1.796 39.776 12.339 1.00 56.34 105 GLU B C 1
ATOM 3465 O O . GLU B 1 105 ? 2.319 38.978 11.561 1.00 56.80 105 GLU B O 1
ATOM 3471 N N . ALA B 1 106 ? 2.495 40.490 13.217 1.00 56.35 106 ALA B N 1
ATOM 3472 C CA . ALA B 1 106 ? 3.942 40.337 13.346 1.00 56.38 106 ALA B CA 1
ATOM 3473 C C . ALA B 1 106 ? 4.303 39.187 14.281 1.00 56.43 106 ALA B C 1
ATOM 3474 O O . ALA B 1 106 ? 5.462 38.773 14.338 1.00 56.53 106 ALA B O 1
ATOM 3476 N N . ARG B 1 107 ? 3.305 38.668 14.995 1.00 56.52 107 ARG B N 1
ATOM 3477 C CA . ARG B 1 107 ? 3.494 37.550 15.921 1.00 56.85 107 ARG B CA 1
ATOM 3478 C C . ARG B 1 107 ? 4.109 36.282 15.309 1.00 56.93 107 ARG B C 1
ATOM 3479 O O . ARG B 1 107 ? 4.959 35.634 15.935 1.00 57.00 107 ARG B O 1
ATOM 3487 N N . GLU B 1 108 ? 3.689 35.940 14.094 1.00 56.76 108 GLU B N 1
ATOM 3488 C CA . GLU B 1 108 ? 4.164 34.731 13.423 1.00 56.61 108 GLU B CA 1
ATOM 3489 C C . GLU B 1 108 ? 5.681 34.669 13.289 1.00 56.08 108 GLU B C 1
ATOM 3490 O O . GLU B 1 108 ? 6.283 33.646 13.634 1.00 55.64 108 GLU B O 1
ATOM 3496 N N . SER B 1 109 ? 6.294 35.762 12.822 1.00 55.39 109 SER B N 1
ATOM 3497 C CA . SER B 1 109 ? 7.755 35.803 12.606 1.00 54.91 109 SER B CA 1
ATOM 3498 C C . SER B 1 109 ? 8.563 35.585 13.897 1.00 54.16 109 SER B C 1
ATOM 3499 O O . SER B 1 109 ? 9.803 35.510 13.864 1.00 53.82 109 SER B O 1
ATOM 3502 N N . PHE B 1 110 ? 7.835 35.476 15.016 1.00 53.23 110 PHE B N 1
ATOM 3503 C CA . PHE B 1 110 ? 8.385 35.071 16.316 1.00 52.12 110 PHE B CA 1
ATOM 3504 C C . PHE B 1 110 ? 7.860 33.700 16.755 1.00 51.90 110 PHE B C 1
ATOM 3505 O O . PHE B 1 110 ? 8.609 32.908 17.333 1.00 52.25 110 PHE B O 1
ATOM 3513 N N . ALA B 1 111 ? 6.584 33.426 16.486 1.00 50.82 111 ALA B N 1
ATOM 3514 C CA . ALA B 1 111 ? 5.964 32.143 16.839 1.00 50.13 111 ALA B CA 1
ATOM 3515 C C . ALA B 1 111 ? 6.578 30.921 16.130 1.00 49.69 111 ALA B C 1
ATOM 3516 O O . ALA B 1 111 ? 6.542 29.803 16.668 1.00 49.89 111 ALA B O 1
ATOM 3518 N N . ILE B 1 112 ? 7.112 31.135 14.925 1.00 48.49 112 ILE B N 1
ATOM 3519 C CA . ILE B 1 112 ? 7.867 30.105 14.191 1.00 47.30 112 ILE B CA 1
ATOM 3520 C C . ILE B 1 112 ? 9.051 29.570 15.014 1.00 46.38 112 ILE B C 1
ATOM 3521 O O . ILE B 1 112 ? 9.359 28.382 14.971 1.00 46.02 112 ILE B O 1
ATOM 3526 N N . VAL B 1 113 ? 9.682 30.471 15.762 1.00 45.45 113 VAL B N 1
ATOM 3527 C CA . VAL B 1 113 ? 10.807 30.176 16.649 1.00 44.57 113 VAL B CA 1
ATOM 3528 C C . VAL B 1 113 ? 10.607 28.944 17.548 1.00 43.84 113 VAL B C 1
ATOM 3529 O O . VAL B 1 113 ? 11.490 28.081 17.630 1.00 43.35 113 VAL B O 1
ATOM 3533 N N . ARG B 1 114 ? 9.448 28.846 18.190 1.00 42.66 114 ARG B N 1
ATOM 3534 C CA . ARG B 1 114 ? 9.222 27.772 19.145 1.00 41.72 114 ARG B CA 1
ATOM 3535 C C . ARG B 1 114 ? 8.739 26.483 18.474 1.00 42.04 114 ARG B C 1
ATOM 3536 O O . ARG B 1 114 ? 8.893 25.405 19.038 1.00 42.56 114 ARG B O 1
ATOM 3544 N N . LYS B 1 115 ? 8.174 26.584 17.269 1.00 41.49 115 LYS B N 1
ATOM 3545 C CA . LYS B 1 115 ? 7.802 25.394 16.503 1.00 41.67 115 LYS B CA 1
ATOM 3546 C C . LYS B 1 115 ? 9.075 24.658 16.081 1.00 40.28 115 LYS B C 1
ATOM 3547 O O . LYS B 1 115 ? 9.157 23.430 16.130 1.00 40.33 115 LYS B O 1
ATOM 3553 N N . VAL B 1 116 ? 10.069 25.437 15.678 1.00 38.54 116 VAL B N 1
ATOM 3554 C CA . VAL B 1 116 ? 11.282 24.916 15.082 1.00 36.81 116 VAL B CA 1
ATOM 3555 C C . VAL B 1 116 ? 12.381 24.682 16.138 1.00 35.80 116 VAL B C 1
ATOM 3556 O O . VAL B 1 116 ? 13.349 23.942 15.900 1.00 35.10 116 VAL B O 1
ATOM 3560 N N . ALA B 1 117 ? 12.194 25.270 17.321 1.00 34.17 117 ALA B N 1
ATOM 3561 C CA . ALA B 1 117 ? 13.137 25.133 18.439 1.00 33.50 117 ALA B CA 1
ATOM 3562 C C . ALA B 1 117 ? 12.447 24.888 19.780 1.00 32.74 117 ALA B C 1
ATOM 3563 O O . ALA B 1 117 ? 12.505 25.736 20.667 1.00 33.34 117 ALA B O 1
ATOM 3565 N N . PRO B 1 118 ? 11.826 23.708 19.950 1.00 32.22 118 PRO B N 1
ATOM 3566 C CA . PRO B 1 118 ? 11.010 23.432 21.146 1.00 31.26 118 PRO B CA 1
ATOM 3567 C C . PRO B 1 118 ? 11.766 23.219 22.457 1.00 30.96 118 PRO B C 1
ATOM 3568 O O . PRO B 1 118 ? 11.161 23.290 23.528 1.00 30.59 118 PRO B O 1
ATOM 3572 N N . THR B 1 119 ? 13.075 22.983 22.411 1.00 30.47 119 THR B N 1
ATOM 3573 C CA . THR B 1 119 ? 13.774 22.607 23.644 1.00 30.24 119 THR B CA 1
ATOM 3574 C C . THR B 1 119 ? 14.824 23.592 24.187 1.00 29.52 119 THR B C 1
ATOM 3575 O O . THR B 1 119 ? 14.988 23.689 25.405 1.00 29.60 119 THR B O 1
ATOM 3579 N N . ILE B 1 120 ? 15.550 24.294 23.310 1.00 28.42 120 ILE B N 1
ATOM 3580 C CA . ILE B 1 120 ? 16.591 25.247 23.746 1.00 27.54 120 ILE B CA 1
ATOM 3581 C C . ILE B 1 120 ? 16.003 26.440 24.491 1.00 27.17 120 ILE B C 1
ATOM 3582 O O . ILE B 1 120 ? 14.812 26.767 24.296 1.00 26.73 120 ILE B O 1
ATOM 3587 N N . PRO B 1 121 ? 16.823 27.098 25.340 1.00 26.33 121 PRO B N 1
ATOM 3588 C CA . PRO B 1 121 ? 16.349 28.359 25.891 1.00 25.93 121 PRO B CA 1
ATOM 3589 C C . PRO B 1 121 ? 16.109 29.365 24.772 1.00 26.07 121 PRO B C 1
ATOM 3590 O O . PRO B 1 121 ? 16.908 29.463 23.827 1.00 25.10 121 PRO B O 1
ATOM 3594 N N . ILE B 1 122 ? 14.969 30.061 24.867 1.00 25.76 122 ILE B N 1
ATOM 3595 C CA . ILE B 1 122 ? 14.636 31.146 23.967 1.00 25.76 122 ILE B CA 1
ATOM 3596 C C . ILE B 1 122 ? 14.449 32.399 24.830 1.00 26.22 122 ILE B C 1
ATOM 3597 O O . ILE B 1 122 ? 13.796 32.348 25.883 1.00 26.94 122 ILE B O 1
ATOM 3602 N N . ILE B 1 123 ? 15.047 33.509 24.398 1.00 25.08 123 ILE B N 1
ATOM 3603 C CA . ILE B 1 123 ? 15.054 34.751 25.181 1.00 25.12 123 ILE B CA 1
ATOM 3604 C C . ILE B 1 123 ? 14.246 35.779 24.423 1.00 24.83 123 ILE B C 1
ATOM 3605 O O . ILE B 1 123 ? 14.619 36.176 23.303 1.00 24.15 123 ILE B O 1
ATOM 3610 N N . ALA B 1 124 ? 13.120 36.176 25.016 1.00 24.45 124 ALA B N 1
ATOM 3611 C CA . ALA B 1 124 ? 12.363 37.351 24.555 1.00 24.59 124 ALA B CA 1
ATOM 3612 C C . ALA B 1 124 ? 13.202 38.652 24.533 1.00 24.78 124 ALA B C 1
ATOM 3613 O O . ALA B 1 124 ? 14.335 38.708 25.055 1.00 24.50 124 ALA B O 1
ATOM 3615 N N . ASN B 1 125 ? 12.645 39.701 23.931 1.00 25.04 125 ASN B N 1
ATOM 3616 C CA . ASN B 1 125 ? 13.384 40.946 23.784 1.00 25.25 125 ASN B CA 1
ATOM 3617 C C . ASN B 1 125 ? 12.441 42.144 23.683 1.00 24.94 125 ASN B C 1
ATOM 3618 O O . ASN B 1 125 ? 11.600 42.217 22.779 1.00 25.26 125 ASN B O 1
ATOM 3623 N N . LEU B 1 126 ? 12.579 43.077 24.629 1.00 25.18 126 LEU B N 1
ATOM 3624 C CA . LEU B 1 126 ? 11.928 44.400 24.529 1.00 24.96 126 LEU B CA 1
ATOM 3625 C C . LEU B 1 126 ? 12.945 45.488 24.869 1.00 25.05 126 LEU B C 1
ATOM 3626 O O . LEU B 1 126 ? 13.927 45.225 25.539 1.00 25.35 126 LEU B O 1
ATOM 3631 N N . GLY B 1 127 ? 12.737 46.703 24.396 1.00 25.30 127 GLY B N 1
ATOM 3632 C CA . GLY B 1 127 ? 13.723 47.740 24.672 1.00 26.17 127 GLY B CA 1
ATOM 3633 C C . GLY B 1 127 ? 13.488 48.485 25.966 1.00 27.06 127 GLY B C 1
ATOM 3634 O O . GLY B 1 127 ? 12.335 48.669 26.405 1.00 27.92 127 GLY B O 1
ATOM 3635 N N . MET B 1 128 ? 14.569 48.950 26.579 1.00 26.93 128 MET B N 1
ATOM 3636 C CA . MET B 1 128 ? 14.419 49.962 27.609 1.00 27.67 128 MET B CA 1
ATOM 3637 C C . MET B 1 128 ? 13.590 51.173 27.114 1.00 28.10 128 MET B C 1
ATOM 3638 O O . MET B 1 128 ? 12.796 51.680 27.883 1.00 28.03 128 MET B O 1
ATOM 3643 N N . PRO B 1 129 ? 13.749 51.615 25.834 1.00 28.56 129 PRO B N 1
ATOM 3644 C CA . PRO B 1 129 ? 12.865 52.668 25.293 1.00 28.92 129 PRO B CA 1
ATOM 3645 C C . PRO B 1 129 ? 11.353 52.361 25.412 1.00 29.72 129 PRO B C 1
ATOM 3646 O O . PRO B 1 129 ? 10.573 53.271 25.752 1.00 29.67 129 PRO B O 1
ATOM 3650 N N . GLN B 1 130 ? 10.950 51.109 25.153 1.00 29.13 130 GLN B N 1
ATOM 3651 C CA . GLN B 1 130 ? 9.564 50.682 25.355 1.00 29.56 130 GLN B CA 1
ATOM 3652 C C . GLN B 1 130 ? 9.107 50.810 26.816 1.00 29.69 130 GLN B C 1
ATOM 3653 O O . GLN B 1 130 ? 7.944 51.124 27.083 1.00 30.02 130 GLN B O 1
ATOM 3659 N N . LEU B 1 131 ? 10.008 50.559 27.760 1.00 29.90 131 LEU B N 1
ATOM 3660 C CA . LEU B 1 131 ? 9.691 50.685 29.189 1.00 30.26 131 LEU B CA 1
ATOM 3661 C C . LEU B 1 131 ? 9.566 52.122 29.651 1.00 30.60 131 LEU B C 1
ATOM 3662 O O . LEU B 1 131 ? 8.840 52.426 30.594 1.00 30.49 131 LEU B O 1
ATOM 3667 N N . VAL B 1 132 ? 10.346 52.990 29.023 1.00 30.43 132 VAL B N 1
ATOM 3668 C CA . VAL B 1 132 ? 10.276 54.429 29.256 1.00 30.63 132 VAL B CA 1
ATOM 3669 C C . VAL B 1 132 ? 8.923 54.967 28.761 1.00 30.64 132 VAL B C 1
ATOM 3670 O O . VAL B 1 132 ? 8.327 55.857 29.388 1.00 30.45 132 VAL B O 1
ATOM 3674 N N . LYS B 1 133 ? 8.448 54.378 27.663 1.00 31.06 133 LYS B N 1
ATOM 3675 C CA . LYS B 1 133 ? 7.170 54.702 27.018 1.00 32.58 133 LYS B CA 1
ATOM 3676 C C . LYS B 1 133 ? 5.943 53.859 27.460 1.00 32.80 133 LYS B C 1
ATOM 3677 O O . LYS B 1 133 ? 5.066 53.521 26.629 1.00 33.68 133 LYS B O 1
ATOM 3683 N N . GLY B 1 134 ? 5.820 53.478 28.721 1.00 32.55 134 GLY B N 1
ATOM 3684 C CA . GLY B 1 134 ? 4.547 52.753 29.030 1.00 33.19 134 GLY B CA 1
ATOM 3685 C C . GLY B 1 134 ? 4.222 51.379 28.387 1.00 32.89 134 GLY B C 1
ATOM 3686 O O . GLY B 1 134 ? 3.050 51.018 28.179 1.00 33.09 134 GLY B O 1
ATOM 3687 N N . TYR B 1 135 ? 5.248 50.585 28.095 1.00 32.12 135 TYR B N 1
ATOM 3688 C CA . TYR B 1 135 ? 5.092 49.133 28.163 1.00 31.45 135 TYR B CA 1
ATOM 3689 C C . TYR B 1 135 ? 5.112 48.811 29.641 1.00 30.76 135 TYR B C 1
ATOM 3690 O O . TYR B 1 135 ? 5.754 49.521 30.409 1.00 31.55 135 TYR B O 1
ATOM 3699 N N . GLY B 1 136 ? 4.408 47.755 30.043 1.00 30.56 136 GLY B N 1
ATOM 3700 C CA . GLY B 1 136 ? 4.347 47.348 31.458 1.00 29.80 136 GLY B CA 1
ATOM 3701 C C . GLY B 1 136 ? 4.355 45.829 31.549 1.00 29.86 136 GLY B C 1
ATOM 3702 O O . GLY B 1 136 ? 4.896 45.145 30.660 1.00 28.67 136 GLY B O 1
ATOM 3703 N N . LEU B 1 137 ? 3.745 45.294 32.599 1.00 29.58 137 LEU B N 1
ATOM 3704 C CA . LEU B 1 137 ? 3.728 43.848 32.795 1.00 30.51 137 LEU B CA 1
ATOM 3705 C C . LEU B 1 137 ? 3.114 43.063 31.631 1.00 30.42 137 LEU B C 1
ATOM 3706 O O . LEU B 1 137 ? 3.720 42.110 31.154 1.00 30.26 137 LEU B O 1
ATOM 3711 N N . LYS B 1 138 ? 1.937 43.462 31.165 1.00 30.53 138 LYS B N 1
ATOM 3712 C CA . LYS B 1 138 ? 1.228 42.668 30.168 1.00 31.33 138 LYS B CA 1
ATOM 3713 C C . LYS B 1 138 ? 2.021 42.541 28.875 1.00 30.74 138 LYS B C 1
ATOM 3714 O O . LYS B 1 138 ? 2.067 41.479 28.251 1.00 31.31 138 LYS B O 1
ATOM 3720 N N . GLU B 1 139 ? 2.643 43.631 28.463 1.00 30.69 139 GLU B N 1
ATOM 3721 C CA . GLU B 1 139 ? 3.437 43.609 27.245 1.00 29.74 139 GLU B CA 1
ATOM 3722 C C . GLU B 1 139 ? 4.609 42.613 27.362 1.00 29.71 139 GLU B C 1
ATOM 3723 O O . GLU B 1 139 ? 4.878 41.842 26.440 1.00 29.84 139 GLU B O 1
ATOM 3729 N N . PHE B 1 140 ? 5.284 42.651 28.504 1.00 29.37 140 PHE B N 1
ATOM 3730 C CA . PHE B 1 140 ? 6.357 41.738 28.850 1.00 29.43 140 PHE B CA 1
ATOM 3731 C C . PHE B 1 140 ? 5.896 40.264 28.915 1.00 29.33 140 PHE B C 1
ATOM 3732 O O . PHE B 1 140 ? 6.524 39.389 28.339 1.00 28.67 140 PHE B O 1
ATOM 3740 N N . GLN B 1 141 ? 4.798 40.005 29.625 1.00 29.26 141 GLN B N 1
ATOM 3741 C CA . GLN B 1 141 ? 4.170 38.680 29.650 1.00 28.92 141 GLN B CA 1
ATOM 3742 C C . GLN B 1 141 ? 3.822 38.208 28.249 1.00 28.82 141 GLN B C 1
ATOM 3743 O O . GLN B 1 141 ? 3.980 37.027 27.927 1.00 28.98 141 GLN B O 1
ATOM 3749 N N . ASP B 1 142 ? 3.339 39.119 27.408 1.00 28.74 142 ASP B N 1
ATOM 3750 C CA . ASP B 1 142 ? 2.902 38.754 26.057 1.00 29.25 142 ASP B CA 1
ATOM 3751 C C . ASP B 1 142 ? 4.102 38.430 25.156 1.00 28.97 142 ASP B C 1
ATOM 3752 O O . ASP B 1 142 ? 3.989 37.595 24.247 1.00 28.47 142 ASP B O 1
ATOM 3757 N N . ALA B 1 143 ? 5.211 39.143 25.364 1.00 27.89 143 ALA B N 1
ATOM 3758 C CA . ALA B 1 143 ? 6.435 38.918 24.588 1.00 27.73 143 ALA B CA 1
ATOM 3759 C C . ALA B 1 143 ? 6.977 37.540 24.902 1.00 27.52 143 ALA B C 1
ATOM 3760 O O . ALA B 1 143 ? 7.397 36.803 24.011 1.00 28.61 143 ALA B O 1
ATOM 3762 N N . ILE B 1 144 ? 6.959 37.214 26.185 1.00 27.69 144 ILE B N 1
ATOM 3763 C CA . ILE B 1 144 ? 7.375 35.915 26.692 1.00 28.55 144 ILE B CA 1
ATOM 3764 C C . ILE B 1 144 ? 6.488 34.759 26.211 1.00 29.30 144 ILE B C 1
ATOM 3765 O O . ILE B 1 144 ? 6.994 33.716 25.763 1.00 30.18 144 ILE B O 1
ATOM 3770 N N . GLN B 1 145 ? 5.174 34.940 26.306 1.00 30.30 145 GLN B N 1
ATOM 3771 C CA . GLN B 1 145 ? 4.207 33.872 25.991 1.00 31.17 145 GLN B CA 1
ATOM 3772 C C . GLN B 1 145 ? 4.226 33.555 24.505 1.00 30.63 145 GLN B C 1
ATOM 3773 O O . GLN B 1 145 ? 4.040 32.418 24.094 1.00 29.72 145 GLN B O 1
ATOM 3779 N N . MET B 1 146 ? 4.471 34.591 23.723 1.00 30.61 146 MET B N 1
ATOM 3780 C CA . MET B 1 146 ? 4.501 34.529 22.273 1.00 31.81 146 MET B CA 1
ATOM 3781 C C . MET B 1 146 ? 5.505 33.487 21.736 1.00 31.10 146 MET B C 1
ATOM 3782 O O . MET B 1 146 ? 5.315 32.932 20.639 1.00 31.06 146 MET B O 1
ATOM 3787 N N . ILE B 1 147 ? 6.571 33.228 22.496 1.00 30.29 147 ILE B N 1
ATOM 3788 C CA . ILE B 1 147 ? 7.644 32.299 22.054 1.00 29.93 147 ILE B CA 1
ATOM 3789 C C . ILE B 1 147 ? 8.003 31.284 23.134 1.00 29.80 147 ILE B C 1
ATOM 3790 O O . ILE B 1 147 ? 9.039 30.609 23.038 1.00 29.69 147 ILE B O 1
ATOM 3795 N N . GLU B 1 148 ? 7.134 31.187 24.145 1.00 29.65 148 GLU B N 1
ATOM 3796 C CA . GLU B 1 148 ? 7.371 30.443 25.394 1.00 29.38 148 GLU B CA 1
ATOM 3797 C C . GLU B 1 148 ? 8.788 30.624 25.885 1.00 28.88 148 GLU B C 1
ATOM 3798 O O . GLU B 1 148 ? 9.536 29.664 26.064 1.00 28.97 148 GLU B O 1
ATOM 3804 N N . ALA B 1 149 ? 9.141 31.880 26.137 1.00 28.46 149 ALA B N 1
ATOM 3805 C CA . ALA B 1 149 ? 10.507 32.256 26.451 1.00 27.23 149 ALA B CA 1
ATOM 3806 C C . ALA B 1 149 ? 10.913 31.751 27.818 1.00 27.74 149 ALA B C 1
ATOM 3807 O O . ALA B 1 149 ? 10.085 31.645 28.732 1.00 27.94 149 ALA B O 1
ATOM 3809 N N . ASP B 1 150 ? 12.204 31.465 27.957 1.00 26.75 150 ASP B N 1
ATOM 3810 C CA . ASP B 1 150 ? 12.811 31.055 29.218 1.00 26.04 150 ASP B CA 1
ATOM 3811 C C . ASP B 1 150 ? 13.403 32.228 29.994 1.00 25.73 150 ASP B C 1
ATOM 3812 O O . ASP B 1 150 ? 13.768 32.094 31.169 1.00 25.53 150 ASP B O 1
ATOM 3817 N N . ALA B 1 151 ? 13.493 33.379 29.323 1.00 25.57 151 ALA B N 1
ATOM 3818 C CA . ALA B 1 151 ? 13.859 34.655 29.939 1.00 24.82 151 ALA B CA 1
ATOM 3819 C C . ALA B 1 151 ? 13.507 35.786 28.978 1.00 24.21 151 ALA B C 1
ATOM 3820 O O . ALA B 1 151 ? 13.037 35.543 27.876 1.00 24.29 151 ALA B O 1
ATOM 3822 N N . ILE B 1 152 ? 13.672 37.025 29.423 1.00 23.92 152 ILE B N 1
ATOM 3823 C CA . ILE B 1 152 ? 13.483 38.175 28.542 1.00 23.66 152 ILE B CA 1
ATOM 3824 C C . ILE B 1 152 ? 14.710 39.092 28.637 1.00 23.19 152 ILE B C 1
ATOM 3825 O O . ILE B 1 152 ? 15.207 39.370 29.729 1.00 23.19 152 ILE B O 1
ATOM 3830 N N . ALA B 1 153 ? 15.210 39.542 27.488 1.00 23.26 153 ALA B N 1
ATOM 3831 C CA . ALA B 1 153 ? 16.281 40.532 27.501 1.00 23.07 153 ALA B CA 1
ATOM 3832 C C . ALA B 1 153 ? 15.697 41.915 27.302 1.00 22.61 153 ALA B C 1
ATOM 3833 O O . ALA B 1 153 ? 14.815 42.121 26.482 1.00 22.81 153 ALA B O 1
ATOM 3835 N N . VAL B 1 154 ? 16.181 42.860 28.095 1.00 23.24 154 VAL B N 1
ATOM 3836 C CA . VAL B 1 154 ? 15.813 44.260 27.949 1.00 23.21 154 VAL B CA 1
ATOM 3837 C C . VAL B 1 154 ? 17.069 44.978 27.476 1.00 23.29 154 VAL B C 1
ATOM 3838 O O . VAL B 1 154 ? 18.066 45.008 28.198 1.00 22.71 154 VAL B O 1
ATOM 3842 N N . HIS B 1 155 ? 17.011 45.553 26.272 1.00 23.04 155 HIS B N 1
ATOM 3843 C CA . HIS B 1 155 ? 18.195 46.193 25.688 1.00 23.53 155 HIS B CA 1
ATOM 3844 C C . HIS B 1 155 ? 18.332 47.704 25.941 1.00 23.19 155 HIS B C 1
ATOM 3845 O O . HIS B 1 155 ? 17.333 48.457 25.960 1.00 23.19 155 HIS B O 1
ATOM 3852 N N . LEU B 1 156 ? 19.587 48.108 26.117 1.00 21.72 156 LEU B N 1
ATOM 3853 C CA . LEU B 1 156 ? 20.010 49.494 26.248 1.00 21.85 156 LEU B CA 1
ATOM 3854 C C . LEU B 1 156 ? 20.688 49.891 24.950 1.00 22.78 156 LEU B C 1
ATOM 3855 O O . LEU B 1 156 ? 21.628 49.198 24.507 1.00 22.03 156 LEU B O 1
ATOM 3860 N N . ASN B 1 157 ? 20.217 50.980 24.341 1.00 22.72 157 ASN B N 1
ATOM 3861 C CA . ASN B 1 157 ? 20.824 51.501 23.110 1.00 23.90 157 ASN B CA 1
ATOM 3862 C C . ASN B 1 157 ? 20.832 53.035 23.035 1.00 23.76 157 ASN B C 1
ATOM 3863 O O . ASN B 1 157 ? 20.448 53.607 22.000 1.00 23.50 157 ASN B O 1
ATOM 3868 N N . PRO B 1 158 ? 21.277 53.705 24.122 1.00 23.36 158 PRO B N 1
ATOM 3869 C CA . PRO B 1 158 ? 21.228 55.167 24.091 1.00 23.57 158 PRO B CA 1
ATOM 3870 C C . PRO B 1 158 ? 22.086 55.779 22.980 1.00 23.94 158 PRO B C 1
ATOM 3871 O O . PRO B 1 158 ? 21.702 56.813 22.429 1.00 24.03 158 PRO B O 1
ATOM 3875 N N . ALA B 1 159 ? 23.228 55.166 22.657 1.00 24.94 159 ALA B N 1
ATOM 3876 C CA . ALA B 1 159 ? 24.107 55.685 21.585 1.00 26.37 159 ALA B CA 1
ATOM 3877 C C . ALA B 1 159 ? 23.431 55.689 20.223 1.00 27.51 159 ALA B C 1
ATOM 3878 O O . ALA B 1 159 ? 23.508 56.657 19.467 1.00 28.16 159 ALA B O 1
ATOM 3880 N N . GLN B 1 160 ? 22.772 54.587 19.904 1.00 28.95 160 GLN B N 1
ATOM 3881 C CA . GLN B 1 160 ? 22.048 54.462 18.650 1.00 30.01 160 GLN B CA 1
ATOM 3882 C C . GLN B 1 160 ? 20.931 55.500 18.579 1.00 29.91 160 GLN B C 1
ATOM 3883 O O . GLN B 1 160 ? 20.741 56.159 17.554 1.00 30.78 160 GLN B O 1
ATOM 3889 N N . GLU B 1 161 ? 20.222 55.678 19.680 1.00 29.27 161 GLU B N 1
ATOM 3890 C CA . GLU B 1 161 ? 19.178 56.677 19.762 1.00 30.09 161 GLU B CA 1
ATOM 3891 C C . GLU B 1 161 ? 19.673 58.116 19.611 1.00 29.50 161 GLU B C 1
ATOM 3892 O O . GLU B 1 161 ? 18.962 58.971 19.075 1.00 29.64 161 GLU B O 1
ATOM 3898 N N . VAL B 1 162 ? 20.881 58.384 20.097 1.00 28.90 162 VAL B N 1
ATOM 3899 C CA . VAL B 1 162 ? 21.456 59.730 20.041 1.00 28.31 162 VAL B CA 1
ATOM 3900 C C . VAL B 1 162 ? 21.749 60.140 18.595 1.00 29.08 162 VAL B C 1
ATOM 3901 O O . VAL B 1 162 ? 21.495 61.290 18.190 1.00 28.62 162 VAL B O 1
ATOM 3905 N N . PHE B 1 163 ? 22.250 59.182 17.821 1.00 29.45 163 PHE B N 1
ATOM 3906 C CA . PHE B 1 163 ? 22.775 59.432 16.493 1.00 30.91 163 PHE B CA 1
ATOM 3907 C C . PHE B 1 163 ? 21.838 59.156 15.340 1.00 32.87 163 PHE B C 1
ATOM 3908 O O . PHE B 1 163 ? 22.189 59.438 14.197 1.00 33.18 163 PHE B O 1
ATOM 3916 N N . GLN B 1 164 ? 20.666 58.607 15.638 1.00 35.56 164 GLN B N 1
ATOM 3917 C CA . GLN B 1 164 ? 19.695 58.280 14.597 1.00 39.25 164 GLN B CA 1
ATOM 3918 C C . GLN B 1 164 ? 19.048 59.563 14.074 1.00 41.02 164 GLN B C 1
ATOM 3919 O O . GLN B 1 164 ? 18.869 60.509 14.846 1.00 41.31 164 GLN B O 1
ATOM 3925 N N . PRO B 1 165 ? 18.741 59.616 12.751 1.00 43.11 165 PRO B N 1
ATOM 3926 C CA . PRO B 1 165 ? 18.184 60.850 12.177 1.00 44.58 165 PRO B CA 1
ATOM 3927 C C . PRO B 1 165 ? 17.072 61.394 13.057 1.00 46.11 165 PRO B C 1
ATOM 3928 O O . PRO B 1 165 ? 17.111 62.561 13.456 1.00 46.75 165 PRO B O 1
ATOM 3932 N N . GLU B 1 166 ? 16.134 60.516 13.404 1.00 47.96 166 GLU B N 1
ATOM 3933 C CA . GLU B 1 166 ? 14.899 60.877 14.104 1.00 49.38 166 GLU B CA 1
ATOM 3934 C C . GLU B 1 166 ? 14.880 60.466 15.573 1.00 49.34 166 GLU B C 1
ATOM 3935 O O . GLU B 1 166 ? 15.125 59.304 15.902 1.00 50.01 166 GLU B O 1
ATOM 3941 N N . GLY B 1 167 ? 14.575 61.412 16.457 1.00 49.29 167 GLY B N 1
ATOM 3942 C CA . GLY B 1 167 ? 14.292 61.067 17.852 1.00 48.85 167 GLY B CA 1
ATOM 3943 C C . GLY B 1 167 ? 15.490 61.124 18.778 1.00 48.32 167 GLY B C 1
ATOM 3944 O O . GLY B 1 167 ? 16.634 61.299 18.327 1.00 48.91 167 GLY B O 1
ATOM 3945 N N . GLU B 1 168 ? 15.232 60.964 20.077 1.00 47.30 168 GLU B N 1
ATOM 3946 C CA . GLU B 1 168 ? 16.240 61.268 21.096 1.00 46.15 168 GLU B CA 1
ATOM 3947 C C . GLU B 1 168 ? 15.950 60.631 22.463 1.00 44.36 168 GLU B C 1
ATOM 3948 O O . GLU B 1 168 ? 14.827 60.741 22.998 1.00 44.89 168 GLU B O 1
ATOM 3954 N N . PRO B 1 169 ? 16.979 59.994 23.041 1.00 41.90 169 PRO B N 1
ATOM 3955 C CA . PRO B 1 169 ? 16.823 59.027 24.114 1.00 40.24 169 PRO B CA 1
ATOM 3956 C C . PRO B 1 169 ? 16.277 59.575 25.419 1.00 39.04 169 PRO B C 1
ATOM 3957 O O . PRO B 1 169 ? 16.570 60.715 25.802 1.00 38.26 169 PRO B O 1
ATOM 3961 N N . GLU B 1 170 ? 15.504 58.732 26.096 1.00 37.40 170 GLU B N 1
ATOM 3962 C CA . GLU B 1 170 ? 15.023 59.011 27.432 1.00 36.67 170 GLU B CA 1
ATOM 3963 C C . GLU B 1 170 ? 15.321 57.801 28.296 1.00 34.72 170 GLU B C 1
ATOM 3964 O O . GLU B 1 170 ? 14.889 56.691 27.992 1.00 34.30 170 GLU B O 1
ATOM 3970 N N . TYR B 1 171 ? 16.100 58.006 29.353 1.00 33.06 171 TYR B N 1
ATOM 3971 C CA . TYR B 1 171 ? 16.466 56.911 30.234 1.00 31.83 171 TYR B CA 1
ATOM 3972 C C . TYR B 1 171 ? 16.353 57.283 31.696 1.00 31.87 171 TYR B C 1
ATOM 3973 O O . TYR B 1 171 ? 17.313 57.105 32.435 1.00 31.72 171 TYR B O 1
ATOM 3982 N N . GLN B 1 172 ? 15.182 57.770 32.125 1.00 32.28 172 GLN B N 1
ATOM 3983 C CA . GLN B 1 172 ? 14.992 58.170 33.535 1.00 32.53 172 GLN B CA 1
ATOM 3984 C C . GLN B 1 172 ? 14.826 56.975 34.459 1.00 32.14 172 GLN B C 1
ATOM 3985 O O . GLN B 1 172 ? 14.365 55.930 34.013 1.00 31.95 172 GLN B O 1
ATOM 3991 N N . ILE B 1 173 ? 15.178 57.128 35.741 1.00 31.96 173 ILE B N 1
ATOM 3992 C CA . ILE B 1 173 ? 15.136 55.980 36.672 1.00 32.86 173 ILE B CA 1
ATOM 3993 C C . ILE B 1 173 ? 13.748 55.387 36.937 1.00 32.34 173 ILE B C 1
ATOM 3994 O O . ILE B 1 173 ? 13.642 54.279 37.461 1.00 32.08 173 ILE B O 1
ATOM 3999 N N . TYR B 1 174 ? 12.698 56.125 36.577 1.00 31.89 174 TYR B N 1
ATOM 4000 C CA . TYR B 1 174 ? 11.326 55.608 36.593 1.00 31.71 174 TYR B CA 1
ATOM 4001 C C . TYR B 1 174 ? 11.184 54.316 35.793 1.00 30.78 174 TYR B C 1
ATOM 4002 O O . TYR B 1 174 ? 10.379 53.452 36.153 1.00 30.45 174 TYR B O 1
ATOM 4011 N N . ALA B 1 175 ? 11.944 54.192 34.698 1.00 30.40 175 ALA B N 1
ATOM 4012 C CA . ALA B 1 175 ? 11.915 52.978 33.879 1.00 29.26 175 ALA B CA 1
ATOM 4013 C C . ALA B 1 175 ? 12.486 51.776 34.643 1.00 28.77 175 ALA B C 1
ATOM 4014 O O . ALA B 1 175 ? 12.069 50.645 34.420 1.00 28.75 175 ALA B O 1
ATOM 4016 N N . LEU B 1 176 ? 13.446 52.037 35.532 1.00 28.94 176 LEU B N 1
ATOM 4017 C CA . LEU B 1 176 ? 14.042 51.009 36.377 1.00 28.47 176 LEU B CA 1
ATOM 4018 C C . LEU B 1 176 ? 13.149 50.628 37.552 1.00 28.85 176 LEU B C 1
ATOM 4019 O O . LEU B 1 176 ? 13.136 49.473 37.976 1.00 28.94 176 LEU B O 1
ATOM 4024 N N . GLU B 1 177 ? 12.419 51.603 38.084 1.00 28.97 177 GLU B N 1
ATOM 4025 C CA . GLU B 1 177 ? 11.323 51.302 39.022 1.00 29.60 177 GLU B CA 1
ATOM 4026 C C . GLU B 1 177 ? 10.266 50.411 38.361 1.00 28.99 177 GLU B C 1
ATOM 4027 O O . GLU B 1 177 ? 9.809 49.438 38.967 1.00 29.06 177 GLU B O 1
ATOM 4033 N N . LYS B 1 178 ? 9.897 50.732 37.118 1.00 28.94 178 LYS B N 1
ATOM 4034 C CA . LYS B 1 178 ? 8.991 49.886 36.335 1.00 29.22 178 LYS B CA 1
ATOM 4035 C C . LYS B 1 178 ? 9.552 48.477 36.146 1.00 29.65 178 LYS B C 1
ATOM 4036 O O . LYS B 1 178 ? 8.854 47.491 36.406 1.00 30.18 178 LYS B O 1
ATOM 4042 N N . LEU B 1 179 ? 10.808 48.387 35.704 1.00 29.86 179 LEU B N 1
ATOM 4043 C CA . LEU B 1 179 ? 11.486 47.090 35.498 1.00 30.35 179 LEU B CA 1
ATOM 4044 C C . LEU B 1 179 ? 11.486 46.234 36.760 1.00 30.92 179 LEU B C 1
ATOM 4045 O O . LEU B 1 179 ? 11.176 45.055 36.717 1.00 31.25 179 LEU B O 1
ATOM 4050 N N . ARG B 1 180 ? 11.868 46.836 37.877 1.00 31.65 180 ARG B N 1
ATOM 4051 C CA . ARG B 1 180 ? 11.825 46.161 39.168 1.00 32.35 180 ARG B CA 1
ATOM 4052 C C . ARG B 1 180 ? 10.401 45.677 39.505 1.00 32.63 180 ARG B C 1
ATOM 4053 O O . ARG B 1 180 ? 10.229 44.546 39.962 1.00 33.15 180 ARG B O 1
ATOM 4061 N N . ASP B 1 181 ? 9.382 46.509 39.263 1.00 32.90 181 ASP B N 1
ATOM 4062 C CA . ASP B 1 181 ? 8.008 46.105 39.545 1.00 33.16 181 ASP B CA 1
ATOM 4063 C C . ASP B 1 181 ? 7.594 44.927 38.679 1.00 33.89 181 ASP B C 1
ATOM 4064 O O . ASP B 1 181 ? 7.026 43.941 39.179 1.00 33.96 181 ASP B O 1
ATOM 4069 N N . ILE B 1 182 ? 7.867 45.041 37.381 1.00 34.38 182 ILE B N 1
ATOM 4070 C CA . ILE B 1 182 ? 7.598 43.976 36.420 1.00 35.21 182 ILE B CA 1
ATOM 4071 C C . ILE B 1 182 ? 8.235 42.640 36.833 1.00 36.46 182 ILE B C 1
ATOM 4072 O O . ILE B 1 182 ? 7.585 41.601 36.767 1.00 36.60 182 ILE B O 1
ATOM 4077 N N . SER B 1 183 ? 9.488 42.696 37.288 1.00 38.21 183 SER B N 1
ATOM 4078 C CA . SER B 1 183 ? 10.318 41.521 37.554 1.00 39.68 183 SER B CA 1
ATOM 4079 C C . SER B 1 183 ? 9.808 40.662 38.705 1.00 40.83 183 SER B C 1
ATOM 4080 O O . SER B 1 183 ? 10.119 39.467 38.800 1.00 40.81 183 SER B O 1
ATOM 4083 N N . LYS B 1 184 ? 9.050 41.279 39.598 1.00 41.70 184 LYS B N 1
ATOM 4084 C CA . LYS B 1 184 ? 8.560 40.560 40.752 1.00 42.84 184 LYS B CA 1
ATOM 4085 C C . LYS B 1 184 ? 7.334 39.708 40.425 1.00 42.37 184 LYS B C 1
ATOM 4086 O O . LYS B 1 184 ? 6.977 38.819 41.203 1.00 43.00 184 LYS B O 1
ATOM 4092 N N . GLU B 1 185 ? 6.743 39.949 39.254 1.00 41.06 185 GLU B N 1
ATOM 4093 C CA . GLU B 1 185 ? 5.556 39.244 38.799 1.00 40.11 185 GLU B CA 1
ATOM 4094 C C . GLU B 1 185 ? 5.763 38.418 37.529 1.00 38.84 185 GLU B C 1
ATOM 4095 O O . GLU B 1 185 ? 4.843 37.755 37.052 1.00 38.19 185 GLU B O 1
ATOM 4101 N N . LEU B 1 186 ? 6.966 38.474 36.974 1.00 37.13 186 LEU B N 1
ATOM 4102 C CA . LEU B 1 186 ? 7.279 37.758 35.745 1.00 35.67 186 LEU B CA 1
ATOM 4103 C C . LEU B 1 186 ? 7.597 36.290 36.058 1.00 34.69 186 LEU B C 1
ATOM 4104 O O . LEU B 1 186 ? 8.091 35.983 37.154 1.00 34.15 186 LEU B O 1
ATOM 4109 N N . SER B 1 187 ? 7.317 35.397 35.105 1.00 34.07 187 SER B N 1
ATOM 4110 C CA . SER B 1 187 ? 7.562 33.954 35.272 1.00 33.83 187 SER B CA 1
ATOM 4111 C C . SER B 1 187 ? 9.014 33.530 35.021 1.00 33.27 187 SER B C 1
ATOM 4112 O O . SER B 1 187 ? 9.437 32.421 35.411 1.00 33.66 187 SER B O 1
ATOM 4115 N N . VAL B 1 188 ? 9.774 34.426 34.390 1.00 31.52 188 VAL B N 1
ATOM 4116 C CA . VAL B 1 188 ? 11.110 34.129 33.883 1.00 29.67 188 VAL B CA 1
ATOM 4117 C C . VAL B 1 188 ? 12.067 35.282 34.189 1.00 28.70 188 VAL B C 1
ATOM 4118 O O . VAL B 1 188 ? 11.615 36.415 34.359 1.00 28.37 188 VAL B O 1
ATOM 4122 N N . PRO B 1 189 ? 13.388 34.991 34.280 1.00 27.71 189 PRO B N 1
ATOM 4123 C CA . PRO B 1 189 ? 14.395 36.005 34.594 1.00 27.02 189 PRO B CA 1
ATOM 4124 C C . PRO B 1 189 ? 14.554 37.088 33.522 1.00 26.75 189 PRO B C 1
ATOM 4125 O O . PRO B 1 189 ? 14.224 36.876 32.341 1.00 26.69 189 PRO B O 1
ATOM 4129 N N . ILE B 1 190 ? 15.078 38.236 33.953 1.00 25.85 190 ILE B N 1
ATOM 4130 C CA . ILE B 1 190 ? 15.377 39.359 33.081 1.00 24.96 190 ILE B CA 1
ATOM 4131 C C . ILE B 1 190 ? 16.886 39.463 32.885 1.00 24.40 190 ILE B C 1
ATOM 4132 O O . ILE B 1 190 ? 17.645 39.365 33.835 1.00 23.76 190 ILE B O 1
ATOM 4137 N N . ILE B 1 191 ? 17.295 39.651 31.625 1.00 24.42 191 ILE B N 1
ATOM 4138 C CA . ILE B 1 191 ? 18.685 39.949 31.280 1.00 23.66 191 ILE B CA 1
ATOM 4139 C C . ILE B 1 191 ? 18.692 41.378 30.776 1.00 23.02 191 ILE B C 1
ATOM 4140 O O . ILE B 1 191 ? 17.878 41.736 29.916 1.00 23.81 191 ILE B O 1
ATOM 4145 N N . VAL B 1 192 ? 19.588 42.205 31.308 1.00 21.70 192 VAL B N 1
ATOM 4146 C CA . VAL B 1 192 ? 19.793 43.516 30.715 1.00 21.16 192 VAL B CA 1
ATOM 4147 C C . VAL B 1 192 ? 21.063 43.496 29.858 1.00 20.59 192 VAL B C 1
ATOM 4148 O O . VAL B 1 192 ? 22.150 43.192 30.334 1.00 20.59 192 VAL B O 1
ATOM 4152 N N . LYS B 1 193 ? 20.889 43.861 28.597 1.00 20.49 193 LYS B N 1
ATOM 4153 C CA . LYS B 1 193 ? 21.975 43.829 27.617 1.00 20.56 193 LYS B CA 1
ATOM 4154 C C . LYS B 1 193 ? 22.201 45.202 26.977 1.00 20.73 193 LYS B C 1
ATOM 4155 O O . LYS B 1 193 ? 21.278 46.008 26.901 1.00 20.06 193 LYS B O 1
ATOM 4161 N N . GLU B 1 194 ? 23.433 45.477 26.558 1.00 20.50 194 GLU B N 1
ATOM 4162 C CA . GLU B 1 194 ? 23.691 46.653 25.744 1.00 20.91 194 GLU B CA 1
ATOM 4163 C C . GLU B 1 194 ? 23.485 46.233 24.274 1.00 21.66 194 GLU B C 1
ATOM 4164 O O . GLU B 1 194 ? 22.955 45.147 23.999 1.00 20.92 194 GLU B O 1
ATOM 4170 N N . SER B 1 195 ? 23.889 47.113 23.359 1.00 22.46 195 SER B N 1
ATOM 4171 C CA . SER B 1 195 ? 23.710 46.936 21.933 1.00 23.71 195 SER B CA 1
ATOM 4172 C C . SER B 1 195 ? 24.944 47.467 21.255 1.00 23.66 195 SER B C 1
ATOM 4173 O O . SER B 1 195 ? 24.827 48.248 20.311 1.00 25.04 195 SER B O 1
ATOM 4176 N N . GLY B 1 196 ? 26.120 47.121 21.750 1.00 23.01 196 GLY B N 1
ATOM 4177 C CA . GLY B 1 196 ? 27.337 47.544 21.076 1.00 21.76 196 GLY B CA 1
ATOM 4178 C C . GLY B 1 196 ? 28.226 48.562 21.752 1.00 21.31 196 GLY B C 1
ATOM 4179 O O . GLY B 1 196 ? 29.312 48.838 21.247 1.00 20.68 196 GLY B O 1
ATOM 4180 N N . ASN B 1 197 ? 27.814 49.111 22.901 1.00 19.58 197 ASN B N 1
ATOM 4181 C CA . ASN B 1 197 ? 28.630 50.136 23.521 1.00 19.06 197 ASN B CA 1
ATOM 4182 C C . ASN B 1 197 ? 29.015 49.789 24.950 1.00 19.45 197 ASN B C 1
ATOM 4183 O O . ASN B 1 197 ? 29.744 50.550 25.589 1.00 20.27 197 ASN B O 1
ATOM 4188 N N . GLY B 1 198 ? 28.539 48.633 25.426 1.00 18.71 198 GLY B N 1
ATOM 4189 C CA . GLY B 1 198 ? 29.061 47.988 26.640 1.00 19.41 198 GLY B CA 1
ATOM 4190 C C . GLY B 1 198 ? 28.507 48.484 27.963 1.00 19.16 198 GLY B C 1
ATOM 4191 O O . GLY B 1 198 ? 27.987 49.595 28.052 1.00 19.56 198 GLY B O 1
ATOM 4192 N N . ILE B 1 199 ? 28.687 47.667 29.001 1.00 19.36 199 ILE B N 1
ATOM 4193 C CA . ILE B 1 199 ? 28.163 47.920 30.362 1.00 18.73 199 ILE B CA 1
ATOM 4194 C C . ILE B 1 199 ? 29.323 48.219 31.313 1.00 18.72 199 ILE B C 1
ATOM 4195 O O . ILE B 1 199 ? 30.269 47.436 31.441 1.00 17.89 199 ILE B O 1
ATOM 4200 N N . SER B 1 200 ? 29.266 49.400 31.916 1.00 19.04 200 SER B N 1
ATOM 4201 C CA . SER B 1 200 ? 30.258 49.859 32.864 1.00 20.84 200 SER B CA 1
ATOM 4202 C C . SER B 1 200 ? 29.879 49.395 34.272 1.00 21.61 200 SER B C 1
ATOM 4203 O O . SER B 1 200 ? 28.728 49.042 34.520 1.00 21.41 200 SER B O 1
ATOM 4206 N N . MET B 1 201 ? 30.818 49.493 35.211 1.00 22.69 201 MET B N 1
ATOM 4207 C CA . MET B 1 201 ? 30.472 49.166 36.595 1.00 25.41 201 MET B CA 1
ATOM 4208 C C . MET B 1 201 ? 29.383 50.048 37.206 1.00 24.08 201 MET B C 1
ATOM 4209 O O . MET B 1 201 ? 28.540 49.533 37.916 1.00 24.15 201 MET B O 1
ATOM 4214 N N . GLU B 1 202 ? 29.364 51.347 36.889 1.00 22.87 202 GLU B N 1
ATOM 4215 C CA . GLU B 1 202 ? 28.275 52.222 37.366 1.00 22.57 202 GLU B CA 1
ATOM 4216 C C . GLU B 1 202 ? 26.917 51.744 36.900 1.00 22.38 202 GLU B C 1
ATOM 4217 O O . GLU B 1 202 ? 25.981 51.701 37.687 1.00 21.65 202 GLU B O 1
ATOM 4223 N N . THR B 1 203 ? 26.799 51.397 35.615 1.00 21.49 203 THR B N 1
ATOM 4224 C CA . THR B 1 203 ? 25.518 50.948 35.072 1.00 21.64 203 THR B CA 1
ATOM 4225 C C . THR B 1 203 ? 25.061 49.582 35.637 1.00 21.51 203 THR B C 1
ATOM 4226 O O . THR B 1 203 ? 23.876 49.380 35.888 1.00 21.22 203 THR B O 1
ATOM 4230 N N . ALA B 1 204 ? 25.997 48.668 35.809 1.00 22.19 204 ALA B N 1
ATOM 4231 C CA . ALA B 1 204 ? 25.716 47.328 36.337 1.00 23.22 204 ALA B CA 1
ATOM 4232 C C . ALA B 1 204 ? 25.238 47.432 37.783 1.00 23.43 204 ALA B C 1
ATOM 4233 O O . ALA B 1 204 ? 24.302 46.739 38.190 1.00 23.19 204 ALA B O 1
ATOM 4235 N N . LYS B 1 205 ? 25.906 48.286 38.545 1.00 24.36 205 LYS B N 1
ATOM 4236 C CA . LYS B 1 205 ? 25.578 48.482 39.962 1.00 25.86 205 LYS B CA 1
ATOM 4237 C C . LYS B 1 205 ? 24.239 49.148 40.111 1.00 25.94 205 LYS B C 1
ATOM 4238 O O . LYS B 1 205 ? 23.462 48.773 40.974 1.00 26.75 205 LYS B O 1
ATOM 4244 N N . LEU B 1 206 ? 23.961 50.148 39.270 1.00 25.89 206 LEU B N 1
ATOM 4245 C CA . LEU B 1 206 ? 22.649 50.759 39.270 1.00 25.26 206 LEU B CA 1
ATOM 4246 C C . LEU B 1 206 ? 21.586 49.703 38.999 1.00 25.81 206 LEU B C 1
ATOM 4247 O O . LEU B 1 206 ? 20.596 49.582 39.736 1.00 25.61 206 LEU B O 1
ATOM 4252 N N . LEU B 1 207 ? 21.781 48.931 37.936 1.00 24.89 207 LEU B N 1
ATOM 4253 C CA . LEU B 1 207 ? 20.798 47.898 37.573 1.00 24.53 207 LEU B CA 1
ATOM 4254 C C . LEU B 1 207 ? 20.670 46.882 38.696 1.00 24.62 207 LEU B C 1
ATOM 4255 O O . LEU B 1 207 ? 19.569 46.447 39.033 1.00 24.62 207 LEU B O 1
ATOM 4260 N N . TYR B 1 208 ? 21.798 46.528 39.288 1.00 25.20 208 TYR B N 1
ATOM 4261 C CA . TYR B 1 208 ? 21.803 45.559 40.369 1.00 27.12 208 TYR B CA 1
ATOM 4262 C C . TYR B 1 208 ? 21.015 46.082 41.583 1.00 27.71 208 TYR B C 1
ATOM 4263 O O . TYR B 1 208 ? 20.347 45.314 42.250 1.00 28.39 208 TYR B O 1
ATOM 4272 N N . SER B 1 209 ? 21.064 47.390 41.829 1.00 27.88 209 SER B N 1
ATOM 4273 C CA . SER B 1 209 ? 20.313 47.988 42.943 1.00 28.01 209 SER B CA 1
ATOM 4274 C C . SER B 1 209 ? 18.799 47.872 42.701 1.00 28.49 209 SER B C 1
ATOM 4275 O O . SER B 1 209 ? 18.012 47.941 43.631 1.00 28.79 209 SER B O 1
ATOM 4278 N N . TYR B 1 210 ? 18.400 47.681 41.445 1.00 28.34 210 TYR B N 1
ATOM 4279 C CA . TYR B 1 210 ? 16.999 47.496 41.101 1.00 27.77 210 TYR B CA 1
ATOM 4280 C C . TYR B 1 210 ? 16.598 46.034 40.891 1.00 27.71 210 TYR B C 1
ATOM 4281 O O . TYR B 1 210 ? 15.509 45.749 40.371 1.00 27.77 210 TYR B O 1
ATOM 4290 N N . GLY B 1 211 ? 17.475 45.127 41.315 1.00 27.57 211 GLY B N 1
ATOM 4291 C CA . GLY B 1 211 ? 17.205 43.694 41.270 1.00 27.06 211 GLY B CA 1
ATOM 4292 C C . GLY B 1 211 ? 17.688 43.004 40.001 1.00 26.79 211 GLY B C 1
ATOM 4293 O O . GLY B 1 211 ? 17.315 41.845 39.739 1.00 25.96 211 GLY B O 1
ATOM 4294 N N . ILE B 1 212 ? 18.531 43.687 39.212 1.00 25.86 212 ILE B N 1
ATOM 4295 C CA . ILE B 1 212 ? 19.054 43.037 38.008 1.00 26.01 212 ILE B CA 1
ATOM 4296 C C . ILE B 1 212 ? 20.359 42.285 38.290 1.00 26.35 212 ILE B C 1
ATOM 4297 O O . ILE B 1 212 ? 21.347 42.866 38.746 1.00 26.81 212 ILE B O 1
ATOM 4302 N N . LYS B 1 213 ? 20.343 40.991 37.975 1.00 26.34 213 LYS B N 1
ATOM 4303 C CA . LYS B 1 213 ? 21.431 40.081 38.299 1.00 27.02 213 LYS B CA 1
ATOM 4304 C C . LYS B 1 213 ? 22.069 39.462 37.044 1.00 25.50 213 LYS B C 1
ATOM 4305 O O . LYS B 1 213 ? 23.124 38.820 37.128 1.00 26.12 213 LYS B O 1
ATOM 4311 N N . ASN B 1 214 ? 21.407 39.602 35.902 1.00 24.15 214 ASN B N 1
ATOM 4312 C CA . ASN B 1 214 ? 21.882 38.958 34.660 1.00 23.40 214 ASN B CA 1
ATOM 4313 C C . ASN B 1 214 ? 22.155 40.021 33.619 1.00 22.46 214 ASN B C 1
ATOM 4314 O O . ASN B 1 214 ? 21.277 40.826 33.348 1.00 22.75 214 ASN B O 1
ATOM 4319 N N . PHE B 1 215 ? 23.368 40.021 33.052 1.00 21.50 215 PHE B N 1
ATOM 4320 C CA . PHE B 1 215 ? 23.844 41.099 32.164 1.00 20.59 215 PHE B CA 1
ATOM 4321 C C . PHE B 1 215 ? 24.398 40.510 30.872 1.00 19.97 215 PHE B C 1
ATOM 4322 O O . PHE B 1 215 ? 24.905 39.385 30.857 1.00 18.97 215 PHE B O 1
ATOM 4330 N N . ASP B 1 216 ? 24.313 41.267 29.792 1.00 19.22 216 ASP B N 1
ATOM 4331 C CA . ASP B 1 216 ? 24.983 40.850 28.568 1.00 19.17 216 ASP B CA 1
ATOM 4332 C C . ASP B 1 216 ? 25.793 42.074 28.147 1.00 19.36 216 ASP B C 1
ATOM 4333 O O . ASP B 1 216 ? 25.226 43.119 27.826 1.00 19.62 216 ASP B O 1
ATOM 4338 N N . THR B 1 217 ? 27.112 41.973 28.231 1.00 18.85 217 THR B N 1
ATOM 4339 C CA . THR B 1 217 ? 27.981 43.131 28.057 1.00 18.21 217 THR B CA 1
ATOM 4340 C C . THR B 1 217 ? 27.730 43.892 26.745 1.00 18.43 217 THR B C 1
ATOM 4341 O O . THR B 1 217 ? 27.707 45.113 26.745 1.00 18.40 217 THR B O 1
ATOM 4345 N N . SER B 1 218 ? 27.535 43.181 25.641 1.00 18.60 218 SER B N 1
ATOM 4346 C CA . SER B 1 218 ? 27.469 43.817 24.295 1.00 18.56 218 SER B CA 1
ATOM 4347 C C . SER B 1 218 ? 28.360 45.081 24.186 1.00 18.64 218 SER B C 1
ATOM 4348 O O . SER B 1 218 ? 27.859 46.186 23.942 1.00 19.51 218 SER B O 1
ATOM 4351 N N . GLY B 1 219 ? 29.672 44.918 24.367 1.00 18.93 219 GLY B N 1
ATOM 4352 C CA . GLY B 1 219 ? 30.613 46.049 24.373 1.00 19.14 219 GLY B CA 1
ATOM 4353 C C . GLY B 1 219 ? 31.052 46.452 22.972 1.00 20.08 219 GLY B C 1
ATOM 4354 O O . GLY B 1 219 ? 30.665 45.809 21.994 1.00 18.83 219 GLY B O 1
ATOM 4355 N N . GLN B 1 220 ? 31.858 47.515 22.877 1.00 20.28 220 GLN B N 1
ATOM 4356 C CA . GLN B 1 220 ? 32.381 47.925 21.567 1.00 20.44 220 GLN B CA 1
ATOM 4357 C C . GLN B 1 220 ? 33.400 46.926 21.047 1.00 20.17 220 GLN B C 1
ATOM 4358 O O . GLN B 1 220 ? 33.981 46.127 21.806 1.00 19.09 220 GLN B O 1
ATOM 4364 N N . GLY B 1 221 ? 33.585 46.964 19.732 1.00 20.33 221 GLY B N 1
ATOM 4365 C CA . GLY B 1 221 ? 34.494 46.069 19.069 1.00 20.18 221 GLY B CA 1
ATOM 4366 C C . GLY B 1 221 ? 33.831 45.221 18.003 1.00 19.91 221 GLY B C 1
ATOM 4367 O O . GLY B 1 221 ? 34.517 44.682 17.160 1.00 20.09 221 GLY B O 1
ATOM 4368 N N . GLY B 1 222 ? 32.510 45.042 18.091 1.00 19.84 222 GLY B N 1
ATOM 4369 C CA . GLY B 1 222 ? 31.759 44.227 17.138 1.00 20.39 222 GLY B CA 1
ATOM 4370 C C . GLY B 1 222 ? 30.871 45.125 16.318 1.00 20.94 222 GLY B C 1
ATOM 4371 O O . GLY B 1 222 ? 31.317 46.181 15.839 1.00 21.00 222 GLY B O 1
ATOM 4372 N N . THR B 1 223 ? 29.607 44.732 16.164 1.00 21.14 223 THR B N 1
ATOM 4373 C CA . THR B 1 223 ? 28.620 45.577 15.501 1.00 21.88 223 THR B CA 1
ATOM 4374 C C . THR B 1 223 ? 28.675 47.006 16.085 1.00 22.34 223 THR B C 1
ATOM 4375 O O . THR B 1 223 ? 28.556 47.201 17.310 1.00 21.84 223 THR B O 1
ATOM 4379 N N . ASN B 1 224 ? 28.895 47.991 15.217 1.00 22.91 224 ASN B N 1
ATOM 4380 C CA . ASN B 1 224 ? 29.061 49.374 15.661 1.00 23.23 224 ASN B CA 1
ATOM 4381 C C . ASN B 1 224 ? 27.803 50.148 15.251 1.00 23.82 224 ASN B C 1
ATOM 4382 O O . ASN B 1 224 ? 27.663 50.558 14.115 1.00 23.06 224 ASN B O 1
ATOM 4387 N N . TRP B 1 225 ? 26.879 50.315 16.187 1.00 23.98 225 TRP B N 1
ATOM 4388 C CA . TRP B 1 225 ? 25.612 50.958 15.893 1.00 25.08 225 TRP B CA 1
ATOM 4389 C C . TRP B 1 225 ? 25.716 52.435 15.610 1.00 24.25 225 TRP B C 1
ATOM 4390 O O . TRP B 1 225 ? 24.871 52.969 14.881 1.00 23.89 225 TRP B O 1
ATOM 4401 N N . ILE B 1 226 ? 26.720 53.095 16.200 1.00 22.88 226 ILE B N 1
ATOM 4402 C CA . ILE B 1 226 ? 27.012 54.486 15.852 1.00 22.44 226 ILE B CA 1
ATOM 4403 C C . ILE B 1 226 ? 27.430 54.534 14.364 1.00 22.59 226 ILE B C 1
ATOM 4404 O O . ILE B 1 226 ? 27.012 55.434 13.631 1.00 22.93 226 ILE B O 1
ATOM 4409 N N . ALA B 1 227 ? 28.186 53.531 13.927 1.00 22.30 227 ALA B N 1
ATOM 4410 C CA . ALA B 1 227 ? 28.592 53.410 12.520 1.00 23.40 227 ALA B CA 1
ATOM 4411 C C . ALA B 1 227 ? 27.384 53.200 11.608 1.00 23.54 227 ALA B C 1
ATOM 4412 O O . ALA B 1 227 ? 27.285 53.817 10.553 1.00 23.78 227 ALA B O 1
ATOM 4414 N N . ILE B 1 228 ? 26.458 52.346 12.034 1.00 23.20 228 ILE B N 1
ATOM 4415 C CA . ILE B 1 228 ? 25.239 52.108 11.265 1.00 23.19 228 ILE B CA 1
ATOM 4416 C C . ILE B 1 228 ? 24.421 53.375 11.113 1.00 23.76 228 ILE B C 1
ATOM 4417 O O . ILE B 1 228 ? 23.945 53.659 10.026 1.00 23.55 228 ILE B O 1
ATOM 4422 N N . GLU B 1 229 ? 24.274 54.148 12.184 1.00 23.26 229 GLU B N 1
ATOM 4423 C CA . GLU B 1 229 ? 23.529 55.406 12.104 1.00 23.65 229 GLU B CA 1
ATOM 4424 C C . GLU B 1 229 ? 24.275 56.477 11.314 1.00 23.50 229 GLU B C 1
ATOM 4425 O O . GLU B 1 229 ? 23.632 57.294 10.639 1.00 23.39 229 GLU B O 1
ATOM 4431 N N . MET B 1 230 ? 25.606 56.467 11.390 1.00 23.48 230 MET B N 1
ATOM 4432 C CA . MET B 1 230 ? 26.453 57.328 10.562 1.00 24.74 230 MET B CA 1
ATOM 4433 C C . MET B 1 230 ? 26.162 57.067 9.088 1.00 25.61 230 MET B C 1
ATOM 4434 O O . MET B 1 230 ? 25.953 58.004 8.325 1.00 26.67 230 MET B O 1
ATOM 4439 N N . ILE B 1 231 ? 26.130 55.798 8.707 1.00 25.48 231 ILE B N 1
ATOM 4440 C CA . ILE B 1 231 ? 25.807 55.408 7.325 1.00 26.57 231 ILE B CA 1
ATOM 4441 C C . ILE B 1 231 ? 24.414 55.846 6.921 1.00 26.87 231 ILE B C 1
ATOM 4442 O O . ILE B 1 231 ? 24.252 56.440 5.853 1.00 28.06 231 ILE B O 1
ATOM 4447 N N . ARG B 1 232 ? 23.418 55.584 7.765 1.00 27.21 232 ARG B N 1
ATOM 4448 C CA . ARG B 1 232 ? 22.048 56.068 7.512 1.00 28.45 232 ARG B CA 1
ATOM 4449 C C . ARG B 1 232 ? 22.035 57.582 7.305 1.00 28.87 232 ARG B C 1
ATOM 4450 O O . ARG B 1 232 ? 21.470 58.077 6.324 1.00 29.40 232 ARG B O 1
ATOM 4458 N N . ASP B 1 233 ? 22.680 58.319 8.210 1.00 28.87 233 ASP B N 1
ATOM 4459 C CA . ASP B 1 233 ? 22.808 59.769 8.069 1.00 28.93 233 ASP B CA 1
ATOM 4460 C C . ASP B 1 233 ? 23.498 60.146 6.747 1.00 29.07 233 ASP B C 1
ATOM 4461 O O . ASP B 1 233 ? 23.083 61.083 6.082 1.00 28.83 233 ASP B O 1
ATOM 4466 N N . ILE B 1 234 ? 24.557 59.434 6.378 1.00 29.14 234 ILE B N 1
ATOM 4467 C CA . ILE B 1 234 ? 25.249 59.750 5.117 1.00 29.78 234 ILE B CA 1
ATOM 4468 C C . ILE B 1 234 ? 24.253 59.622 3.973 1.00 30.73 234 ILE B C 1
ATOM 4469 O O . ILE B 1 234 ? 24.171 60.492 3.106 1.00 31.35 234 ILE B O 1
ATOM 4474 N N . ARG B 1 235 ? 23.486 58.539 4.002 1.00 31.16 235 ARG B N 1
ATOM 4475 C CA . ARG B 1 235 ? 22.533 58.209 2.951 1.00 32.55 235 ARG B CA 1
ATOM 4476 C C . ARG B 1 235 ? 21.458 59.271 2.729 1.00 33.00 235 ARG B C 1
ATOM 4477 O O . ARG B 1 235 ? 20.962 59.427 1.616 1.00 31.72 235 ARG B O 1
ATOM 4485 N N . ARG B 1 236 ? 21.122 60.014 3.783 1.00 34.27 236 ARG B N 1
ATOM 4486 C CA . ARG B 1 236 ? 20.127 61.071 3.652 1.00 35.50 236 ARG B CA 1
ATOM 4487 C C . ARG B 1 236 ? 20.710 62.478 3.626 1.00 36.00 236 ARG B C 1
ATOM 4488 O O . ARG B 1 236 ? 19.959 63.457 3.695 1.00 36.10 236 ARG B O 1
ATOM 4496 N N . GLY B 1 237 ? 22.034 62.571 3.510 1.00 35.90 237 GLY B N 1
ATOM 4497 C CA . GLY B 1 237 ? 22.725 63.853 3.486 1.00 36.89 237 GLY B CA 1
ATOM 4498 C C . GLY B 1 237 ? 22.532 64.642 4.765 1.00 37.66 237 GLY B C 1
ATOM 4499 O O . GLY B 1 237 ? 22.492 65.867 4.727 1.00 37.78 237 GLY B O 1
ATOM 4500 N N . ASN B 1 238 ? 22.395 63.927 5.888 1.00 37.72 238 ASN B N 1
ATOM 4501 C CA . ASN B 1 238 ? 22.232 64.516 7.230 1.00 37.69 238 ASN B CA 1
ATOM 4502 C C . ASN B 1 238 ? 23.612 64.789 7.842 1.00 37.58 238 ASN B C 1
ATOM 4503 O O . ASN B 1 238 ? 24.473 63.906 7.917 1.00 37.11 238 ASN B O 1
ATOM 4508 N N . TRP B 1 239 ? 23.815 66.035 8.265 1.00 38.14 239 TRP B N 1
ATOM 4509 C CA . TRP B 1 239 ? 25.082 66.481 8.846 1.00 37.84 239 TRP B CA 1
ATOM 4510 C C . TRP B 1 239 ? 25.494 65.732 10.133 1.00 37.18 239 TRP B C 1
ATOM 4511 O O . TRP B 1 239 ? 26.664 65.785 10.519 1.00 36.94 239 TRP B O 1
ATOM 4522 N N . LYS B 1 240 ? 24.549 65.058 10.800 1.00 36.07 240 LYS B N 1
ATOM 4523 C CA . LYS B 1 240 ? 24.876 64.289 12.016 1.00 35.21 240 LYS B CA 1
ATOM 4524 C C . LYS B 1 240 ? 25.918 63.198 11.738 1.00 33.70 240 LYS B C 1
ATOM 4525 O O . LYS B 1 240 ? 26.532 62.681 12.676 1.00 33.16 240 LYS B O 1
ATOM 4531 N N . ALA B 1 241 ? 26.119 62.845 10.462 1.00 31.94 241 ALA B N 1
ATOM 4532 C CA . ALA B 1 241 ? 27.063 61.774 10.098 1.00 30.51 241 ALA B CA 1
ATOM 4533 C C . ALA B 1 241 ? 28.497 62.135 10.497 1.00 29.97 241 ALA B C 1
ATOM 4534 O O . ALA B 1 241 ? 29.283 61.279 10.898 1.00 28.62 241 ALA B O 1
ATOM 4536 N N . GLU B 1 242 ? 28.839 63.416 10.369 1.00 29.61 242 GLU B N 1
ATOM 4537 C CA . GLU B 1 242 ? 30.148 63.892 10.800 1.00 30.23 242 GLU B CA 1
ATOM 4538 C C . GLU B 1 242 ? 30.297 63.790 12.317 1.00 28.05 242 GLU B C 1
ATOM 4539 O O . GLU B 1 242 ? 31.353 63.453 12.792 1.00 28.20 242 GLU B O 1
ATOM 4545 N N . SER B 1 243 ? 29.231 64.064 13.065 1.00 26.72 243 SER B N 1
ATOM 4546 C CA . SER B 1 243 ? 29.254 63.945 14.529 1.00 25.62 243 SER B CA 1
ATOM 4547 C C . SER B 1 243 ? 29.391 62.486 14.957 1.00 25.77 243 SER B C 1
ATOM 4548 O O . SER B 1 243 ? 30.255 62.164 15.785 1.00 25.39 243 SER B O 1
ATOM 4551 N N . ALA B 1 244 ? 28.570 61.607 14.364 1.00 24.77 244 ALA B N 1
ATOM 4552 C CA . ALA B 1 244 ? 28.684 60.143 14.559 1.00 24.44 244 ALA B CA 1
ATOM 4553 C C . ALA B 1 244 ? 30.099 59.610 14.333 1.00 24.56 244 ALA B C 1
ATOM 4554 O O . ALA B 1 244 ? 30.577 58.795 15.097 1.00 24.04 244 ALA B O 1
ATOM 4556 N N . LYS B 1 245 ? 30.778 60.075 13.279 1.00 24.87 245 LYS B N 1
ATOM 4557 C CA . LYS B 1 245 ? 32.158 59.687 13.030 1.00 25.60 245 LYS B CA 1
ATOM 4558 C C . LYS B 1 245 ? 33.098 59.958 14.212 1.00 25.15 245 LYS B C 1
ATOM 4559 O O . LYS B 1 245 ? 33.973 59.158 14.484 1.00 23.97 245 LYS B O 1
ATOM 4565 N N . ASN B 1 246 ? 32.916 61.089 14.898 1.00 24.68 246 ASN B N 1
ATOM 4566 C CA . ASN B 1 246 ? 33.705 61.425 16.098 1.00 24.59 246 ASN B CA 1
ATOM 4567 C C . ASN B 1 246 ? 33.462 60.457 17.261 1.00 24.19 246 ASN B C 1
ATOM 4568 O O . ASN B 1 246 ? 34.230 60.422 18.220 1.00 24.66 246 ASN B O 1
ATOM 4573 N N . PHE B 1 247 ? 32.393 59.675 17.164 1.00 23.81 247 PHE B N 1
ATOM 4574 C CA . PHE B 1 247 ? 31.962 58.780 18.244 1.00 23.03 247 PHE B CA 1
ATOM 4575 C C . PHE B 1 247 ? 32.114 57.322 17.883 1.00 22.76 247 PHE B C 1
ATOM 4576 O O . PHE B 1 247 ? 31.640 56.459 18.607 1.00 22.44 247 PHE B O 1
ATOM 4584 N N . LEU B 1 248 ? 32.800 57.024 16.785 1.00 22.26 248 LEU B N 1
ATOM 4585 C CA . LEU B 1 248 ? 32.920 55.614 16.349 1.00 22.54 248 LEU B CA 1
ATOM 4586 C C . LEU B 1 248 ? 33.598 54.699 17.369 1.00 22.31 248 LEU B C 1
ATOM 4587 O O . LEU B 1 248 ? 33.310 53.510 17.415 1.00 22.95 248 LEU B O 1
ATOM 4592 N N . ASP B 1 249 ? 34.508 55.249 18.166 1.00 22.75 249 ASP B N 1
ATOM 4593 C CA . ASP B 1 249 ? 35.203 54.476 19.197 1.00 22.46 249 ASP B CA 1
ATOM 4594 C C . ASP B 1 249 ? 34.620 54.679 20.588 1.00 21.95 249 ASP B C 1
ATOM 4595 O O . ASP B 1 249 ? 35.277 54.390 21.600 1.00 20.89 249 ASP B O 1
ATOM 4600 N N . TRP B 1 250 ? 33.380 55.152 20.631 1.00 21.39 250 TRP B N 1
ATOM 4601 C CA . TRP B 1 250 ? 32.681 55.373 21.901 1.00 20.74 250 TRP B CA 1
ATOM 4602 C C . TRP B 1 250 ? 32.212 54.053 22.528 1.00 21.07 250 TRP B C 1
ATOM 4603 O O . TRP B 1 250 ? 31.669 53.189 21.837 1.00 21.41 250 TRP B O 1
ATOM 4614 N N . GLY B 1 251 ? 32.415 53.910 23.837 1.00 20.29 251 GLY B N 1
ATOM 4615 C CA . GLY B 1 251 ? 31.822 52.804 24.582 1.00 20.12 251 GLY B CA 1
ATOM 4616 C C . GLY B 1 251 ? 32.846 52.013 25.378 1.00 19.93 251 GLY B C 1
ATOM 4617 O O . GLY B 1 251 ? 34.049 52.272 25.278 1.00 20.55 251 GLY B O 1
ATOM 4618 N N . VAL B 1 252 ? 32.375 51.062 26.186 1.00 19.03 252 VAL B N 1
ATOM 4619 C CA . VAL B 1 252 ? 33.250 50.183 26.942 1.00 18.30 252 VAL B CA 1
ATOM 4620 C C . VAL B 1 252 ? 33.552 48.973 26.033 1.00 18.71 252 VAL B C 1
ATOM 4621 O O . VAL B 1 252 ? 32.606 48.288 25.627 1.00 18.63 252 VAL B O 1
ATOM 4625 N N . PRO B 1 253 ? 34.852 48.703 25.738 1.00 18.37 253 PRO B N 1
ATOM 4626 C CA . PRO B 1 253 ? 35.291 47.493 25.036 1.00 18.76 253 PRO B CA 1
ATOM 4627 C C . PRO B 1 253 ? 34.793 46.225 25.721 1.00 19.35 253 PRO B C 1
ATOM 4628 O O . PRO B 1 253 ? 34.790 46.136 26.958 1.00 20.00 253 PRO B O 1
ATOM 4632 N N . THR B 1 254 ? 34.367 45.258 24.918 1.00 19.01 254 THR B N 1
ATOM 4633 C CA . THR B 1 254 ? 33.872 44.000 25.438 1.00 19.02 254 THR B CA 1
ATOM 4634 C C . THR B 1 254 ? 34.717 43.384 26.550 1.00 19.67 254 THR B C 1
ATOM 4635 O O . THR B 1 254 ? 34.153 43.027 27.602 1.00 19.21 254 THR B O 1
ATOM 4639 N N . ALA B 1 255 ? 36.033 43.237 26.349 1.00 19.10 255 ALA B N 1
ATOM 4640 C CA . ALA B 1 255 ? 36.864 42.686 27.458 1.00 19.20 255 ALA B CA 1
ATOM 4641 C C . ALA B 1 255 ? 36.805 43.480 28.762 1.00 19.42 255 ALA B C 1
ATOM 4642 O O . ALA B 1 255 ? 36.787 42.885 29.854 1.00 18.92 255 ALA B O 1
ATOM 4644 N N . ALA B 1 256 ? 36.833 44.815 28.655 1.00 19.35 256 ALA B N 1
ATOM 4645 C CA . ALA B 1 256 ? 36.758 45.708 29.815 1.00 18.45 256 ALA B CA 1
ATOM 4646 C C . ALA B 1 256 ? 35.401 45.601 30.491 1.00 18.93 256 ALA B C 1
ATOM 4647 O O . ALA B 1 256 ? 35.304 45.589 31.742 1.00 19.31 256 ALA B O 1
ATOM 4649 N N . SER B 1 257 ? 34.358 45.479 29.672 1.00 18.55 257 SER B N 1
ATOM 4650 C CA . SER B 1 257 ? 32.994 45.353 30.180 1.00 19.92 257 SER B CA 1
ATOM 4651 C C . SER B 1 257 ? 32.773 44.064 30.971 1.00 19.84 257 SER B C 1
ATOM 4652 O O . SER B 1 257 ? 32.142 44.081 32.055 1.00 18.76 257 SER B O 1
ATOM 4655 N N . ILE B 1 258 ? 33.257 42.948 30.414 1.00 19.67 258 ILE B N 1
ATOM 4656 C CA . ILE B 1 258 ? 33.262 41.656 31.134 1.00 19.91 258 ILE B CA 1
ATOM 4657 C C . ILE B 1 258 ? 33.948 41.850 32.486 1.00 20.54 258 ILE B C 1
ATOM 4658 O O . ILE B 1 258 ? 33.416 41.449 33.526 1.00 21.23 258 ILE B O 1
ATOM 4663 N N . MET B 1 259 ? 35.112 42.487 32.484 1.00 21.28 259 MET B N 1
ATOM 4664 C CA . MET B 1 259 ? 35.854 42.715 33.725 1.00 21.74 259 MET B CA 1
ATOM 4665 C C . MET B 1 259 ? 35.096 43.585 34.736 1.00 21.94 259 MET B C 1
ATOM 4666 O O . MET B 1 259 ? 35.014 43.261 35.931 1.00 21.68 259 MET B O 1
ATOM 4671 N N . GLU B 1 260 ? 34.521 44.680 34.254 1.00 21.98 260 GLU B N 1
ATOM 4672 C CA . GLU B 1 260 ? 33.845 45.623 35.139 1.00 22.01 260 GLU B CA 1
ATOM 4673 C C . GLU B 1 260 ? 32.568 45.019 35.725 1.00 22.25 260 GLU B C 1
ATOM 4674 O O . GLU B 1 260 ? 32.254 45.241 36.897 1.00 21.67 260 GLU B O 1
ATOM 4680 N N . VAL B 1 261 ? 31.835 44.260 34.918 1.00 21.87 261 VAL B N 1
ATOM 4681 C CA . VAL B 1 261 ? 30.588 43.668 35.430 1.00 22.04 261 VAL B CA 1
ATOM 4682 C C . VAL B 1 261 ? 30.874 42.541 36.439 1.00 22.28 261 VAL B C 1
ATOM 4683 O O . VAL B 1 261 ? 30.278 42.498 37.508 1.00 22.64 261 VAL B O 1
ATOM 4687 N N . ARG B 1 262 ? 31.809 41.657 36.108 1.00 23.44 262 ARG B N 1
ATOM 4688 C CA . ARG B 1 262 ? 32.206 40.566 37.009 1.00 24.63 262 ARG B CA 1
ATOM 4689 C C . ARG B 1 262 ? 32.786 41.106 38.321 1.00 24.99 262 ARG B C 1
ATOM 4690 O O . ARG B 1 262 ? 32.511 40.584 39.406 1.00 25.29 262 ARG B O 1
ATOM 4698 N N . TYR B 1 263 ? 33.582 42.157 38.214 1.00 25.73 263 TYR B N 1
ATOM 4699 C CA . TYR B 1 263 ? 34.164 42.780 39.372 1.00 27.48 263 TYR B CA 1
ATOM 4700 C C . TYR B 1 263 ? 33.127 43.478 40.262 1.00 27.39 263 TYR B C 1
ATOM 4701 O O . TYR B 1 263 ? 33.181 43.358 41.481 1.00 27.39 263 TYR B O 1
ATOM 4710 N N . SER B 1 264 ? 32.205 44.211 39.648 1.00 27.45 264 SER B N 1
ATOM 4711 C CA . SER B 1 264 ? 31.282 45.055 40.401 1.00 27.93 264 SER B CA 1
ATOM 4712 C C . SER B 1 264 ? 30.053 44.291 40.856 1.00 27.71 264 SER B C 1
ATOM 4713 O O . SER B 1 264 ? 29.449 44.627 41.886 1.00 27.62 264 SER B O 1
ATOM 4716 N N . VAL B 1 265 ? 29.677 43.267 40.081 1.00 27.72 265 VAL B N 1
ATOM 4717 C CA . VAL B 1 265 ? 28.676 42.291 40.513 1.00 27.52 265 VAL B CA 1
ATOM 4718 C C . VAL B 1 265 ? 29.117 40.825 40.351 1.00 28.01 265 VAL B C 1
ATOM 4719 O O . VAL B 1 265 ? 28.776 40.135 39.384 1.00 28.64 265 VAL B O 1
ATOM 4723 N N . PRO B 1 266 ? 29.898 40.346 41.340 1.00 28.02 266 PRO B N 1
ATOM 4724 C CA . PRO B 1 266 ? 30.561 39.045 41.388 1.00 27.68 266 PRO B CA 1
ATOM 4725 C C . PRO B 1 266 ? 29.600 37.890 41.220 1.00 27.71 266 PRO B C 1
ATOM 4726 O O . PRO B 1 266 ? 29.975 36.869 40.645 1.00 27.37 266 PRO B O 1
ATOM 4730 N N . ASP B 1 267 ? 28.378 38.058 41.723 1.00 27.75 267 ASP B N 1
ATOM 4731 C CA . ASP B 1 267 ? 27.361 37.023 41.693 1.00 28.87 267 ASP B CA 1
ATOM 4732 C C . ASP B 1 267 ? 26.533 37.014 40.406 1.00 27.92 267 ASP B C 1
ATOM 4733 O O . ASP B 1 267 ? 25.638 36.186 40.266 1.00 28.06 267 ASP B O 1
ATOM 4738 N N . SER B 1 268 ? 26.832 37.920 39.465 1.00 27.10 268 SER B N 1
ATOM 4739 C CA . SER B 1 268 ? 26.019 38.051 38.238 1.00 26.18 268 SER B CA 1
ATOM 4740 C C . SER B 1 268 ? 26.052 36.795 37.389 1.00 25.57 268 SER B C 1
ATOM 4741 O O . SER B 1 268 ? 26.997 36.009 37.466 1.00 25.80 268 SER B O 1
ATOM 4744 N N . PHE B 1 269 ? 25.006 36.599 36.594 1.00 24.93 269 PHE B N 1
ATOM 4745 C CA . PHE B 1 269 ? 25.102 35.706 35.448 1.00 24.88 269 PHE B CA 1
ATOM 4746 C C . PHE B 1 269 ? 25.437 36.636 34.283 1.00 24.03 269 PHE B C 1
ATOM 4747 O O . PHE B 1 269 ? 24.765 37.633 34.096 1.00 24.25 269 PHE B O 1
ATOM 4755 N N . LEU B 1 270 ? 26.517 36.335 33.560 1.00 23.17 270 LEU B N 1
ATOM 4756 C CA . LEU B 1 270 ? 27.131 37.293 32.625 1.00 22.02 270 LEU B CA 1
ATOM 4757 C C . LEU B 1 270 ? 27.346 36.729 31.219 1.00 20.86 270 LEU B C 1
ATOM 4758 O O . LEU B 1 270 ? 28.069 35.755 31.050 1.00 20.56 270 LEU B O 1
ATOM 4763 N N . VAL B 1 271 ? 26.759 37.369 30.213 1.00 20.80 271 VAL B N 1
ATOM 4764 C CA . VAL B 1 271 ? 27.042 37.023 28.807 1.00 20.16 271 VAL B CA 1
ATOM 4765 C C . VAL B 1 271 ? 28.145 37.977 28.325 1.00 20.45 271 VAL B C 1
ATOM 4766 O O . VAL B 1 271 ? 28.021 39.199 28.447 1.00 20.15 271 VAL B O 1
ATOM 4770 N N . GLY B 1 272 ? 29.248 37.410 27.853 1.00 19.60 272 GLY B N 1
ATOM 4771 C CA . GLY B 1 272 ? 30.330 38.211 27.291 1.00 20.13 272 GLY B CA 1
ATOM 4772 C C . GLY B 1 272 ? 30.045 38.323 25.814 1.00 19.93 272 GLY B C 1
ATOM 4773 O O . GLY B 1 272 ? 30.220 37.348 25.059 1.00 20.44 272 GLY B O 1
ATOM 4774 N N . SER B 1 273 ? 29.593 39.492 25.380 1.00 20.03 273 SER B N 1
ATOM 4775 C CA . SER B 1 273 ? 29.305 39.686 23.947 1.00 19.97 273 SER B CA 1
ATOM 4776 C C . SER B 1 273 ? 29.749 41.042 23.423 1.00 20.15 273 SER B C 1
ATOM 4777 O O . SER B 1 273 ? 30.031 41.955 24.210 1.00 19.21 273 SER B O 1
ATOM 4780 N N . GLY B 1 274 ? 29.784 41.153 22.088 1.00 18.90 274 GLY B N 1
ATOM 4781 C CA . GLY B 1 274 ? 30.185 42.372 21.405 1.00 19.18 274 GLY B CA 1
ATOM 4782 C C . GLY B 1 274 ? 31.511 42.082 20.726 1.00 19.57 274 GLY B C 1
ATOM 4783 O O . GLY B 1 274 ? 32.555 42.149 21.351 1.00 19.87 274 GLY B O 1
ATOM 4784 N N . GLY B 1 275 ? 31.464 41.692 19.455 1.00 18.64 275 GLY B N 1
ATOM 4785 C CA . GLY B 1 275 ? 32.695 41.446 18.722 1.00 19.20 275 GLY B CA 1
ATOM 4786 C C . GLY B 1 275 ? 33.245 40.052 18.901 1.00 19.20 275 GLY B C 1
ATOM 4787 O O . GLY B 1 275 ? 34.418 39.815 18.629 1.00 18.33 275 GLY B O 1
ATOM 4788 N N . ILE B 1 276 ? 32.415 39.122 19.373 1.00 19.55 276 ILE B N 1
ATOM 4789 C CA . ILE B 1 276 ? 32.872 37.715 19.488 1.00 19.45 276 ILE B CA 1
ATOM 4790 C C . ILE B 1 276 ? 32.754 37.100 18.114 1.00 19.56 276 ILE B C 1
ATOM 4791 O O . ILE B 1 276 ? 31.654 36.970 17.586 1.00 19.14 276 ILE B O 1
ATOM 4796 N N . ARG B 1 277 ? 33.889 36.752 17.515 1.00 20.88 277 ARG B N 1
ATOM 4797 C CA . ARG B 1 277 ? 33.891 36.310 16.095 1.00 21.17 277 ARG B CA 1
ATOM 4798 C C . ARG B 1 277 ? 34.518 34.936 15.872 1.00 22.12 277 ARG B C 1
ATOM 4799 O O . ARG B 1 277 ? 34.564 34.443 14.745 1.00 23.43 277 ARG B O 1
ATOM 4807 N N . SER B 1 278 ? 35.047 34.337 16.935 1.00 21.58 278 SER B N 1
ATOM 4808 C CA . SER B 1 278 ? 35.662 33.028 16.832 1.00 21.19 278 SER B CA 1
ATOM 4809 C C . SER B 1 278 ? 35.421 32.322 18.140 1.00 21.34 278 SER B C 1
ATOM 4810 O O . SER B 1 278 ? 35.089 32.977 19.134 1.00 22.04 278 SER B O 1
ATOM 4813 N N . GLY B 1 279 ? 35.617 30.996 18.154 1.00 21.28 279 GLY B N 1
ATOM 4814 C CA . GLY B 1 279 ? 35.619 30.222 19.401 1.00 20.63 279 GLY B CA 1
ATOM 4815 C C . GLY B 1 279 ? 36.745 30.584 20.356 1.00 20.60 279 GLY B C 1
ATOM 4816 O O . GLY B 1 279 ? 36.654 30.323 21.561 1.00 21.56 279 GLY B O 1
ATOM 4817 N N . LEU B 1 280 ? 37.812 31.176 19.831 1.00 20.32 280 LEU B N 1
ATOM 4818 C CA . LEU B 1 280 ? 38.896 31.740 20.646 1.00 21.03 280 LEU B CA 1
ATOM 4819 C C . LEU B 1 280 ? 38.428 33.002 21.394 1.00 21.14 280 LEU B C 1
ATOM 4820 O O . LEU B 1 280 ? 38.655 33.142 22.618 1.00 22.43 280 LEU B O 1
ATOM 4825 N N . ASP B 1 281 ? 37.772 33.911 20.679 1.00 19.72 281 ASP B N 1
ATOM 4826 C CA . ASP B 1 281 ? 37.131 35.081 21.289 1.00 20.11 281 ASP B CA 1
ATOM 4827 C C . ASP B 1 281 ? 36.166 34.626 22.401 1.00 20.23 281 ASP B C 1
ATOM 4828 O O . ASP B 1 281 ? 36.099 35.220 23.495 1.00 20.86 281 ASP B O 1
ATOM 4833 N N . ALA B 1 282 ? 35.413 33.575 22.099 1.00 19.90 282 ALA B N 1
ATOM 4834 C CA . ALA B 1 282 ? 34.454 33.022 23.047 1.00 20.13 282 ALA B CA 1
ATOM 4835 C C . ALA B 1 282 ? 35.151 32.502 24.306 1.00 19.94 282 ALA B C 1
ATOM 4836 O O . ALA B 1 282 ? 34.733 32.792 25.433 1.00 20.26 282 ALA B O 1
ATOM 4838 N N . ALA B 1 283 ? 36.236 31.766 24.106 1.00 20.38 283 ALA B N 1
ATOM 4839 C CA . ALA B 1 283 ? 37.018 31.190 25.193 1.00 19.45 283 ALA B CA 1
ATOM 4840 C C . ALA B 1 283 ? 37.663 32.270 26.035 1.00 19.97 283 ALA B C 1
ATOM 4841 O O . ALA B 1 283 ? 37.669 32.179 27.250 1.00 19.79 283 ALA B O 1
ATOM 4843 N N . LYS B 1 284 ? 38.210 33.300 25.386 1.00 19.26 284 LYS B N 1
ATOM 4844 C CA . LYS B 1 284 ? 38.734 34.456 26.114 1.00 19.59 284 LYS B CA 1
ATOM 4845 C C . LYS B 1 284 ? 37.680 35.152 26.978 1.00 19.64 284 LYS B C 1
ATOM 4846 O O . LYS B 1 284 ? 37.942 35.491 28.143 1.00 20.37 284 LYS B O 1
ATOM 4852 N N . ALA B 1 285 ? 36.505 35.388 26.412 1.00 19.62 285 ALA B N 1
ATOM 4853 C CA . ALA B 1 285 ? 35.419 36.048 27.155 1.00 19.90 285 ALA B CA 1
ATOM 4854 C C . ALA B 1 285 ? 35.017 35.292 28.427 1.00 20.05 285 ALA B C 1
ATOM 4855 O O . ALA B 1 285 ? 34.776 35.902 29.467 1.00 20.44 285 ALA B O 1
ATOM 4857 N N . ILE B 1 286 ? 34.919 33.965 28.317 1.00 19.86 286 ILE B N 1
ATOM 4858 C CA . ILE B 1 286 ? 34.575 33.087 29.431 1.00 19.85 286 ILE B CA 1
ATOM 4859 C C . ILE B 1 286 ? 35.737 33.035 30.429 1.00 20.33 286 ILE B C 1
ATOM 4860 O O . ILE B 1 286 ? 35.524 33.193 31.649 1.00 20.59 286 ILE B O 1
ATOM 4865 N N . ALA B 1 287 ? 36.962 32.854 29.935 1.00 19.85 287 ALA B N 1
ATOM 4866 C CA . ALA B 1 287 ? 38.114 32.806 30.865 1.00 21.23 287 ALA B CA 1
ATOM 4867 C C . ALA B 1 287 ? 38.254 34.115 31.631 1.00 21.81 287 ALA B C 1
ATOM 4868 O O . ALA B 1 287 ? 38.545 34.097 32.848 1.00 22.72 287 ALA B O 1
ATOM 4870 N N . LEU B 1 288 ? 38.018 35.241 30.935 1.00 21.13 288 LEU B N 1
ATOM 4871 C CA . LEU B 1 288 ? 38.051 36.575 31.570 1.00 22.11 288 LEU B CA 1
ATOM 4872 C C . LEU B 1 288 ? 37.053 36.790 32.686 1.00 21.47 288 LEU B C 1
ATOM 4873 O O . LEU B 1 288 ? 37.306 37.597 33.578 1.00 22.36 288 LEU B O 1
ATOM 4878 N N . GLY B 1 289 ? 35.897 36.134 32.596 1.00 21.60 289 GLY B N 1
ATOM 4879 C CA . GLY B 1 289 ? 34.885 36.251 33.605 1.00 21.05 289 GLY B CA 1
ATOM 4880 C C . GLY B 1 289 ? 33.443 36.039 33.191 1.00 21.49 289 GLY B C 1
ATOM 4881 O O . GLY B 1 289 ? 32.582 35.964 34.058 1.00 21.40 289 GLY B O 1
ATOM 4882 N N . ALA B 1 290 ? 33.149 35.948 31.891 1.00 20.59 290 ALA B N 1
ATOM 4883 C CA . ALA B 1 290 ? 31.768 35.671 31.458 1.00 20.46 290 ALA B CA 1
ATOM 4884 C C . ALA B 1 290 ? 31.368 34.228 31.753 1.00 21.15 290 ALA B C 1
ATOM 4885 O O . ALA B 1 290 ? 32.217 33.364 31.920 1.00 22.16 290 ALA B O 1
ATOM 4887 N N . ASP B 1 291 ? 30.067 33.974 31.850 1.00 22.20 291 ASP B N 1
ATOM 4888 C CA . ASP B 1 291 ? 29.565 32.607 31.961 1.00 22.32 291 ASP B CA 1
ATOM 4889 C C . ASP B 1 291 ? 29.319 31.976 30.594 1.00 22.60 291 ASP B C 1
ATOM 4890 O O . ASP B 1 291 ? 29.434 30.749 30.411 1.00 23.12 291 ASP B O 1
ATOM 4895 N N . ILE B 1 292 ? 28.950 32.819 29.642 1.00 22.66 292 ILE B N 1
ATOM 4896 C CA . ILE B 1 292 ? 28.773 32.394 28.263 1.00 23.27 292 ILE B CA 1
ATOM 4897 C C . ILE B 1 292 ? 29.179 33.530 27.330 1.00 22.70 292 ILE B C 1
ATOM 4898 O O . ILE B 1 292 ? 29.229 34.678 27.753 1.00 21.56 292 ILE B O 1
ATOM 4903 N N . ALA B 1 293 ? 29.478 33.194 26.070 1.00 22.23 293 ALA B N 1
ATOM 4904 C CA . ALA B 1 293 ? 29.746 34.203 25.042 1.00 22.55 293 ALA B CA 1
ATOM 4905 C C . ALA B 1 293 ? 28.511 34.361 24.181 1.00 22.62 293 ALA B C 1
ATOM 4906 O O . ALA B 1 293 ? 27.775 33.397 23.971 1.00 23.13 293 ALA B O 1
ATOM 4908 N N . GLY B 1 294 ? 28.256 35.582 23.720 1.00 22.14 294 GLY B N 1
ATOM 4909 C CA . GLY B 1 294 ? 27.147 35.838 22.834 1.00 21.73 294 GLY B CA 1
ATOM 4910 C C . GLY B 1 294 ? 27.686 36.350 21.497 1.00 22.68 294 GLY B C 1
ATOM 4911 O O . GLY B 1 294 ? 28.748 36.996 21.448 1.00 21.21 294 GLY B O 1
ATOM 4912 N N . MET B 1 295 ? 26.936 36.071 20.437 1.00 22.94 295 MET B N 1
ATOM 4913 C CA . MET B 1 295 ? 27.227 36.559 19.078 1.00 24.61 295 MET B CA 1
ATOM 4914 C C . MET B 1 295 ? 25.932 36.947 18.390 1.00 23.35 295 MET B C 1
ATOM 4915 O O . MET B 1 295 ? 24.889 36.333 18.635 1.00 23.29 295 MET B O 1
ATOM 4920 N N . ALA B 1 296 ? 25.998 37.947 17.514 1.00 22.48 296 ALA B N 1
ATOM 4921 C CA . ALA B 1 296 ? 24.843 38.327 16.727 1.00 22.26 296 ALA B CA 1
ATOM 4922 C C . ALA B 1 296 ? 25.211 38.440 15.265 1.00 22.27 296 ALA B C 1
ATOM 4923 O O . ALA B 1 296 ? 24.845 37.579 14.491 1.00 22.17 296 ALA B O 1
ATOM 4925 N N . LEU B 1 297 ? 25.967 39.474 14.898 1.00 22.97 297 LEU B N 1
ATOM 4926 C CA . LEU B 1 297 ? 26.249 39.787 13.480 1.00 23.11 297 LEU B CA 1
ATOM 4927 C C . LEU B 1 297 ? 26.778 38.619 12.616 1.00 22.84 297 LEU B C 1
ATOM 4928 O O . LEU B 1 297 ? 26.268 38.402 11.516 1.00 23.08 297 LEU B O 1
ATOM 4933 N N . PRO B 1 298 ? 27.806 37.872 13.081 1.00 22.85 298 PRO B N 1
ATOM 4934 C CA . PRO B 1 298 ? 28.288 36.832 12.142 1.00 23.18 298 PRO B CA 1
ATOM 4935 C C . PRO B 1 298 ? 27.262 35.714 11.962 1.00 24.01 298 PRO B C 1
ATOM 4936 O O . PRO B 1 298 ? 27.296 35.013 10.941 1.00 24.36 298 PRO B O 1
ATOM 4940 N N . VAL B 1 299 ? 26.355 35.562 12.933 1.00 23.76 299 VAL B N 1
ATOM 4941 C CA . VAL B 1 299 ? 25.277 34.571 12.846 1.00 24.26 299 VAL B CA 1
ATOM 4942 C C . VAL B 1 299 ? 24.271 35.018 11.794 1.00 25.49 299 VAL B C 1
ATOM 4943 O O . VAL B 1 299 ? 23.782 34.217 11.015 1.00 26.06 299 VAL B O 1
ATOM 4947 N N . LEU B 1 300 ? 23.954 36.305 11.796 1.00 26.30 300 LEU B N 1
ATOM 4948 C CA . LEU B 1 300 ? 23.088 36.906 10.789 1.00 27.08 300 LEU B CA 1
ATOM 4949 C C . LEU B 1 300 ? 23.681 36.708 9.391 1.00 27.25 300 LEU B C 1
ATOM 4950 O O . LEU B 1 300 ? 22.989 36.231 8.483 1.00 27.34 300 LEU B O 1
ATOM 4955 N N . LYS B 1 301 ? 24.943 37.097 9.224 1.00 27.18 301 LYS B N 1
ATOM 4956 C CA . LYS B 1 301 ? 25.607 37.006 7.926 1.00 27.25 301 LYS B CA 1
ATOM 4957 C C . LYS B 1 301 ? 25.645 35.563 7.401 1.00 28.21 301 LYS B C 1
ATOM 4958 O O . LYS B 1 301 ? 25.499 35.336 6.188 1.00 28.20 301 LYS B O 1
ATOM 4964 N N . SER B 1 302 ? 25.844 34.591 8.290 1.00 28.31 302 SER B N 1
ATOM 4965 C CA . SER B 1 302 ? 25.794 33.178 7.877 1.00 30.17 302 SER B CA 1
ATOM 4966 C C . SER B 1 302 ? 24.373 32.670 7.609 1.00 30.43 302 SER B C 1
ATOM 4967 O O . SER B 1 302 ? 24.155 31.918 6.670 1.00 30.72 302 SER B O 1
ATOM 4970 N N . ALA B 1 303 ? 23.415 33.071 8.440 1.00 30.66 303 ALA B N 1
ATOM 4971 C CA . ALA B 1 303 ? 22.010 32.731 8.195 1.00 31.56 303 ALA B CA 1
ATOM 4972 C C . ALA B 1 303 ? 21.500 33.259 6.848 1.00 32.33 303 ALA B C 1
ATOM 4973 O O . ALA B 1 303 ? 20.693 32.597 6.198 1.00 32.78 303 ALA B O 1
ATOM 4975 N N . ILE B 1 304 ? 21.958 34.443 6.446 1.00 33.04 304 ILE B N 1
ATOM 4976 C CA . ILE B 1 304 ? 21.584 35.036 5.161 1.00 34.37 304 ILE B CA 1
ATOM 4977 C C . ILE B 1 304 ? 22.061 34.139 4.016 1.00 35.29 304 ILE B C 1
ATOM 4978 O O . ILE B 1 304 ? 21.354 33.951 3.019 1.00 35.57 304 ILE B O 1
ATOM 4983 N N . GLU B 1 305 ? 23.249 33.571 4.174 1.00 36.24 305 GLU B N 1
ATOM 4984 C CA . GLU B 1 305 ? 23.797 32.655 3.188 1.00 37.08 305 GLU B CA 1
ATOM 4985 C C . GLU B 1 305 ? 22.996 31.362 3.179 1.00 37.46 305 GLU B C 1
ATOM 4986 O O . GLU B 1 305 ? 22.809 30.746 2.130 1.00 38.80 305 GLU B O 1
ATOM 4992 N N . GLY B 1 306 ? 22.507 30.957 4.345 1.00 37.29 306 GLY B N 1
ATOM 4993 C CA . GLY B 1 306 ? 21.612 29.829 4.421 1.00 36.82 306 GLY B CA 1
ATOM 4994 C C . GLY B 1 306 ? 21.887 28.927 5.603 1.00 37.09 306 GLY B C 1
ATOM 4995 O O . GLY B 1 306 ? 22.890 29.084 6.316 1.00 36.25 306 GLY B O 1
ATOM 4996 N N . LYS B 1 307 ? 20.973 27.981 5.785 1.00 36.72 307 LYS B N 1
ATOM 4997 C CA . LYS B 1 307 ? 21.033 26.969 6.826 1.00 37.68 307 LYS B CA 1
ATOM 4998 C C . LYS B 1 307 ? 22.376 26.240 6.893 1.00 36.74 307 LYS B C 1
ATOM 4999 O O . LYS B 1 307 ? 22.933 26.102 7.981 1.00 36.11 307 LYS B O 1
ATOM 5005 N N . GLU B 1 308 ? 22.876 25.756 5.752 1.00 36.17 308 GLU B N 1
ATOM 5006 C CA . GLU B 1 308 ? 24.123 24.987 5.748 1.00 36.35 308 GLU B CA 1
ATOM 5007 C C . GLU B 1 308 ? 25.331 25.867 6.082 1.00 34.80 308 GLU B C 1
ATOM 5008 O O . GLU B 1 308 ? 26.226 25.452 6.816 1.00 34.52 308 GLU B O 1
ATOM 5014 N N . SER B 1 309 ? 25.337 27.089 5.578 1.00 33.41 309 SER B N 1
ATOM 5015 C CA . SER B 1 309 ? 26.384 28.030 5.954 1.00 32.55 309 SER B CA 1
ATOM 5016 C C . SER B 1 309 ? 26.393 28.270 7.474 1.00 31.26 309 SER B C 1
ATOM 5017 O O . SER B 1 309 ? 27.462 28.346 8.088 1.00 31.18 309 SER B O 1
ATOM 5020 N N . LEU B 1 310 ? 25.218 28.365 8.086 1.00 29.63 310 LEU B N 1
ATOM 5021 C CA . LEU B 1 310 ? 25.167 28.655 9.525 1.00 28.99 310 LEU B CA 1
ATOM 5022 C C . LEU B 1 310 ? 25.544 27.427 10.356 1.00 28.76 310 LEU B C 1
ATOM 5023 O O . LEU B 1 310 ? 26.146 27.540 11.435 1.00 28.19 310 LEU B O 1
ATOM 5028 N N . GLU B 1 311 ? 25.193 26.244 9.867 1.00 28.97 311 GLU B N 1
ATOM 5029 C CA . GLU B 1 311 ? 25.606 25.021 10.544 1.00 29.71 311 GLU B CA 1
ATOM 5030 C C . GLU B 1 311 ? 27.138 24.913 10.559 1.00 29.38 311 GLU B C 1
ATOM 5031 O O . GLU B 1 311 ? 27.722 24.541 11.566 1.00 28.84 311 GLU B O 1
ATOM 5037 N N . GLN B 1 312 ? 27.773 25.238 9.435 1.00 29.41 312 GLN B N 1
ATOM 5038 C CA . GLN B 1 312 ? 29.245 25.236 9.321 1.00 30.13 312 GLN B CA 1
ATOM 5039 C C . GLN B 1 312 ? 29.889 26.321 10.196 1.00 29.03 312 GLN B C 1
ATOM 5040 O O . GLN B 1 312 ? 30.987 26.133 10.738 1.00 28.92 312 GLN B O 1
ATOM 5046 N N . PHE B 1 313 ? 29.204 27.455 10.314 1.00 27.61 313 PHE B N 1
ATOM 5047 C CA . PHE B 1 313 ? 29.669 28.530 11.172 1.00 27.11 313 PHE B CA 1
ATOM 5048 C C . PHE B 1 313 ? 29.764 28.010 12.615 1.00 26.83 313 PHE B C 1
ATOM 5049 O O . PHE B 1 313 ? 30.796 28.160 13.257 1.00 26.46 313 PHE B O 1
ATOM 5057 N N . PHE B 1 314 ? 28.696 27.381 13.107 1.00 26.44 314 PHE B N 1
ATOM 5058 C CA . PHE B 1 314 ? 28.692 26.863 14.480 1.00 27.02 314 PHE B CA 1
ATOM 5059 C C . PHE B 1 314 ? 29.686 25.734 14.724 1.00 26.98 314 PHE B C 1
ATOM 5060 O O . PHE B 1 314 ? 30.268 25.651 15.802 1.00 26.28 314 PHE B O 1
ATOM 5068 N N . ARG B 1 315 ? 29.845 24.828 13.755 1.00 27.01 315 ARG B N 1
ATOM 5069 C CA . ARG B 1 315 ? 30.825 23.754 13.913 1.00 28.36 315 ARG B CA 1
ATOM 5070 C C . ARG B 1 315 ? 32.227 24.345 14.122 1.00 26.78 315 ARG B C 1
ATOM 5071 O O . ARG B 1 315 ? 32.989 23.851 14.937 1.00 25.93 315 ARG B O 1
ATOM 5079 N N . LYS B 1 316 ? 32.515 25.417 13.394 1.00 26.17 316 LYS B N 1
ATOM 5080 C CA . LYS B 1 316 ? 33.790 26.116 13.452 1.00 26.89 316 LYS B CA 1
ATOM 5081 C C . LYS B 1 316 ? 33.987 26.820 14.802 1.00 25.55 316 LYS B C 1
ATOM 5082 O O . LYS B 1 316 ? 35.043 26.701 15.400 1.00 25.71 316 LYS B O 1
ATOM 5088 N N . ILE B 1 317 ? 32.974 27.541 15.264 1.00 24.86 317 ILE B N 1
ATOM 5089 C CA . ILE B 1 317 ? 33.011 28.220 16.571 1.00 24.91 317 ILE B CA 1
ATOM 5090 C C . ILE B 1 317 ? 33.289 27.194 17.662 1.00 24.47 317 ILE B C 1
ATOM 5091 O O . ILE B 1 317 ? 34.151 27.395 18.515 1.00 24.81 317 ILE B O 1
ATOM 5096 N N . ILE B 1 318 ? 32.556 26.092 17.609 1.00 23.97 318 ILE B N 1
ATOM 5097 C CA . ILE B 1 318 ? 32.665 25.029 18.601 1.00 23.57 318 ILE B CA 1
ATOM 5098 C C . ILE B 1 318 ? 34.042 24.379 18.562 1.00 23.22 318 ILE B C 1
ATOM 5099 O O . ILE B 1 318 ? 34.651 24.167 19.600 1.00 23.73 318 ILE B O 1
ATOM 5104 N N . PHE B 1 319 ? 34.537 24.057 17.364 1.00 22.08 319 PHE B N 1
ATOM 5105 C CA . PHE B 1 319 ? 35.897 23.521 17.232 1.00 21.35 319 PHE B CA 1
ATOM 5106 C C . PHE B 1 319 ? 36.951 24.452 17.852 1.00 20.49 319 PHE B C 1
ATOM 5107 O O . PHE B 1 319 ? 37.831 24.005 18.600 1.00 19.90 319 PHE B O 1
ATOM 5115 N N . GLU B 1 320 ? 36.845 25.741 17.521 1.00 20.24 320 GLU B N 1
ATOM 5116 C CA . GLU B 1 320 ? 37.754 26.782 18.031 1.00 20.22 320 GLU B CA 1
ATOM 5117 C C . GLU B 1 320 ? 37.662 26.895 19.559 1.00 20.18 320 GLU B C 1
ATOM 5118 O O . GLU B 1 320 ? 38.674 26.971 20.248 1.00 20.74 320 GLU B O 1
ATOM 5124 N N . LEU B 1 321 ? 36.452 26.892 20.091 1.00 20.20 321 LEU B N 1
ATOM 5125 C CA . LEU B 1 321 ? 36.291 26.840 21.562 1.00 20.36 321 LEU B CA 1
ATOM 5126 C C . LEU B 1 321 ? 36.988 25.634 22.164 1.00 20.77 321 LEU B C 1
ATOM 5127 O O . LEU B 1 321 ? 37.755 25.779 23.090 1.00 21.56 321 LEU B O 1
ATOM 5132 N N . LYS B 1 322 ? 36.711 24.437 21.650 1.00 21.07 322 LYS B N 1
ATOM 5133 C CA . LYS B 1 322 ? 37.300 23.229 22.216 1.00 21.77 322 LYS B CA 1
ATOM 5134 C C . LYS B 1 322 ? 38.817 23.214 22.053 1.00 21.25 322 LYS B C 1
ATOM 5135 O O . LYS B 1 322 ? 39.505 22.668 22.906 1.00 20.98 322 LYS B O 1
ATOM 5141 N N . ALA B 1 323 ? 39.328 23.817 20.973 1.00 20.54 323 ALA B N 1
ATOM 5142 C CA . ALA B 1 323 ? 40.778 23.908 20.782 1.00 20.59 323 ALA B CA 1
ATOM 5143 C C . ALA B 1 323 ? 41.390 24.784 21.868 1.00 20.37 323 ALA B C 1
ATOM 5144 O O . ALA B 1 323 ? 42.426 24.436 22.430 1.00 21.14 323 ALA B O 1
ATOM 5146 N N . ALA B 1 324 ? 40.741 25.897 22.202 1.00 20.07 324 ALA B N 1
ATOM 5147 C CA . ALA B 1 324 ? 41.265 26.731 23.283 1.00 20.22 324 ALA B CA 1
ATOM 5148 C C . ALA B 1 324 ? 41.131 26.007 24.653 1.00 20.53 324 ALA B C 1
ATOM 5149 O O . ALA B 1 324 ? 41.978 26.145 25.505 1.00 19.63 324 ALA B O 1
ATOM 5151 N N . MET B 1 325 ? 40.072 25.222 24.845 1.00 20.62 325 MET B N 1
ATOM 5152 C CA . MET B 1 325 ? 39.971 24.436 26.083 1.00 21.63 325 MET B CA 1
ATOM 5153 C C . MET B 1 325 ? 41.054 23.342 26.173 1.00 21.39 325 MET B C 1
ATOM 5154 O O . MET B 1 325 ? 41.670 23.150 27.231 1.00 21.88 325 MET B O 1
ATOM 5159 N N . MET B 1 326 ? 41.289 22.641 25.068 1.00 21.36 326 MET B N 1
ATOM 5160 C CA . MET B 1 326 ? 42.353 21.619 24.996 1.00 21.71 326 MET B CA 1
ATOM 5161 C C . MET B 1 326 ? 43.708 22.243 25.304 1.00 21.53 326 MET B C 1
ATOM 5162 O O . MET B 1 326 ? 44.461 21.763 26.148 1.00 21.64 326 MET B O 1
ATOM 5167 N N . LEU B 1 327 ? 44.010 23.348 24.628 1.00 21.40 327 LEU B N 1
ATOM 5168 C CA . LEU B 1 327 ? 45.350 23.923 24.712 1.00 21.36 327 LEU B CA 1
ATOM 5169 C C . LEU B 1 327 ? 45.598 24.720 26.000 1.00 20.95 327 LEU B C 1
ATOM 5170 O O . LEU B 1 327 ? 46.713 25.147 26.252 1.00 21.31 327 LEU B O 1
ATOM 5175 N N . THR B 1 328 ? 44.561 24.894 26.810 1.00 21.26 328 THR B N 1
ATOM 5176 C CA . THR B 1 328 ? 44.723 25.459 28.170 1.00 21.81 328 THR B CA 1
ATOM 5177 C C . THR B 1 328 ? 44.525 24.374 29.242 1.00 22.30 328 THR B C 1
ATOM 5178 O O . THR B 1 328 ? 44.529 24.672 30.446 1.00 23.04 328 THR B O 1
ATOM 5182 N N . GLY B 1 329 ? 44.309 23.129 28.819 1.00 22.72 329 GLY B N 1
ATOM 5183 C CA . GLY B 1 329 ? 44.077 22.041 29.765 1.00 23.32 329 GLY B CA 1
ATOM 5184 C C . GLY B 1 329 ? 42.761 22.171 30.515 1.00 24.13 329 GLY B C 1
ATOM 5185 O O . GLY B 1 329 ? 42.660 21.750 31.660 1.00 25.66 329 GLY B O 1
ATOM 5186 N N . SER B 1 330 ? 41.742 22.709 29.852 1.00 23.88 330 SER B N 1
ATOM 5187 C CA . SER B 1 330 ? 40.404 22.889 30.431 1.00 23.70 330 SER B CA 1
ATOM 5188 C C . SER B 1 330 ? 39.435 21.811 29.983 1.00 23.40 330 SER B C 1
ATOM 5189 O O . SER B 1 330 ? 38.953 21.849 28.846 1.00 22.08 330 SER B O 1
ATOM 5192 N N . LYS B 1 331 ? 39.098 20.890 30.890 1.00 24.52 331 LYS B N 1
ATOM 5193 C CA . LYS B 1 331 ? 38.256 19.737 30.547 1.00 25.73 331 LYS B CA 1
ATOM 5194 C C . LYS B 1 331 ? 36.798 20.130 30.414 1.00 25.16 331 LYS B C 1
ATOM 5195 O O . LYS B 1 331 ? 36.008 19.418 29.798 1.00 25.61 331 LYS B O 1
ATOM 5201 N N . ASP B 1 332 ? 36.434 21.257 31.013 1.00 24.51 332 ASP B N 1
ATOM 5202 C CA . ASP B 1 332 ? 35.050 21.684 31.005 1.00 23.80 332 ASP B CA 1
ATOM 5203 C C . ASP B 1 332 ? 34.966 23.202 31.191 1.00 23.48 332 ASP B C 1
ATOM 5204 O O . ASP B 1 332 ? 35.990 23.865 31.391 1.00 22.92 332 ASP B O 1
ATOM 5209 N N . VAL B 1 333 ? 33.754 23.741 31.102 1.00 23.10 333 VAL B N 1
ATOM 5210 C CA . VAL B 1 333 ? 33.539 25.177 31.138 1.00 23.36 333 VAL B CA 1
ATOM 5211 C C . VAL B 1 333 ? 33.953 25.762 32.500 1.00 24.55 333 VAL B C 1
ATOM 5212 O O . VAL B 1 333 ? 34.548 26.839 32.548 1.00 24.28 333 VAL B O 1
ATOM 5216 N N . ASP B 1 334 ? 33.677 25.044 33.592 1.00 24.75 334 ASP B N 1
ATOM 5217 C CA . ASP B 1 334 ? 34.178 25.462 34.906 1.00 25.93 334 ASP B CA 1
ATOM 5218 C C . ASP B 1 334 ? 35.708 25.618 34.953 1.00 24.97 334 ASP B C 1
ATOM 5219 O O . ASP B 1 334 ? 36.216 26.615 35.488 1.00 24.98 334 ASP B O 1
ATOM 5224 N N . ALA B 1 335 ? 36.445 24.648 34.396 1.00 24.43 335 ALA B N 1
ATOM 5225 C CA . ALA B 1 335 ? 37.914 24.752 34.321 1.00 23.43 335 ALA B CA 1
ATOM 5226 C C . ALA B 1 335 ? 38.373 25.898 33.456 1.00 23.11 335 ALA B C 1
ATOM 5227 O O . ALA B 1 335 ? 39.368 26.545 33.793 1.00 22.82 335 ALA B O 1
ATOM 5229 N N . LEU B 1 336 ? 37.700 26.128 32.319 1.00 22.67 336 LEU B N 1
ATOM 5230 C CA . LEU B 1 336 ? 38.051 27.255 31.435 1.00 22.64 336 LEU B CA 1
ATOM 5231 C C . LEU B 1 336 ? 37.952 28.586 32.199 1.00 23.29 336 LEU B C 1
ATOM 5232 O O . LEU B 1 336 ? 38.885 29.415 32.173 1.00 22.82 336 LEU B O 1
ATOM 5237 N N . LYS B 1 337 ? 36.826 28.773 32.890 1.00 23.55 337 LYS B N 1
ATOM 5238 C CA . LYS B 1 337 ? 36.648 29.919 33.808 1.00 24.73 337 LYS B CA 1
ATOM 5239 C C . LYS B 1 337 ? 37.789 30.167 34.813 1.00 24.37 337 LYS B C 1
ATOM 5240 O O . LYS B 1 337 ? 38.006 31.311 35.237 1.00 25.88 337 LYS B O 1
ATOM 5246 N N . LYS B 1 338 ? 38.535 29.141 35.194 1.00 24.45 338 LYS B N 1
ATOM 5247 C CA . LYS B 1 338 ? 39.672 29.397 36.077 1.00 25.27 338 LYS B CA 1
ATOM 5248 C C . LYS B 1 338 ? 41.051 29.197 35.449 1.00 24.30 338 LYS B C 1
ATOM 5249 O O . LYS B 1 338 ? 42.068 29.199 36.150 1.00 22.83 338 LYS B O 1
ATOM 5255 N N . THR B 1 339 ? 41.113 29.077 34.122 1.00 22.53 339 THR B N 1
ATOM 5256 C CA . THR B 1 339 ? 42.416 28.809 33.521 1.00 22.82 339 THR B CA 1
ATOM 5257 C C . THR B 1 339 ? 43.318 30.044 33.594 1.00 22.14 339 THR B C 1
ATOM 5258 O O . THR B 1 339 ? 42.829 31.160 33.770 1.00 22.88 339 THR B O 1
ATOM 5262 N N . SER B 1 340 ? 44.620 29.854 33.454 1.00 21.35 340 SER B N 1
ATOM 5263 C CA . SER B 1 340 ? 45.566 30.974 33.466 1.00 21.85 340 SER B CA 1
ATOM 5264 C C . SER B 1 340 ? 45.537 31.907 32.262 1.00 21.30 340 SER B C 1
ATOM 5265 O O . SER B 1 340 ? 45.530 31.456 31.115 1.00 20.54 340 SER B O 1
ATOM 5268 N N . ILE B 1 341 ? 45.555 33.216 32.541 1.00 21.48 341 ILE B N 1
ATOM 5269 C CA . ILE B 1 341 ? 45.540 34.239 31.483 1.00 21.03 341 ILE B CA 1
ATOM 5270 C C . ILE B 1 341 ? 46.669 35.256 31.648 1.00 21.36 341 ILE B C 1
ATOM 5271 O O . ILE B 1 341 ? 47.314 35.342 32.706 1.00 21.71 341 ILE B O 1
ATOM 5276 N N . VAL B 1 342 ? 46.911 36.038 30.605 1.00 21.17 342 VAL B N 1
ATOM 5277 C CA . VAL B 1 342 ? 47.695 37.255 30.751 1.00 21.26 342 VAL B CA 1
ATOM 5278 C C . VAL B 1 342 ? 46.847 38.415 30.254 1.00 21.82 342 VAL B C 1
ATOM 5279 O O . VAL B 1 342 ? 46.189 38.311 29.218 1.00 21.24 342 VAL B O 1
ATOM 5283 N N . ILE B 1 343 ? 46.835 39.502 31.029 1.00 22.47 343 ILE B N 1
ATOM 5284 C CA . ILE B 1 343 ? 46.223 40.760 30.627 1.00 22.35 343 ILE B CA 1
ATOM 5285 C C . ILE B 1 343 ? 47.327 41.802 30.381 1.00 22.66 343 ILE B C 1
ATOM 5286 O O . ILE B 1 343 ? 48.137 42.079 31.263 1.00 21.59 343 ILE B O 1
ATOM 5291 N N . LEU B 1 344 ? 47.347 42.356 29.170 1.00 22.43 344 LEU B N 1
ATOM 5292 C CA . LEU B 1 344 ? 48.417 43.253 28.724 1.00 23.67 344 LEU B CA 1
ATOM 5293 C C . LEU B 1 344 ? 47.806 44.576 28.296 1.00 23.16 344 LEU B C 1
ATOM 5294 O O . LEU B 1 344 ? 46.576 44.714 28.245 1.00 22.15 344 LEU B O 1
ATOM 5299 N N . GLY B 1 345 ? 48.677 45.535 27.992 1.00 23.26 345 GLY B N 1
ATOM 5300 C CA . GLY B 1 345 ? 48.331 46.689 27.136 1.00 23.18 345 GLY B CA 1
ATOM 5301 C C . GLY B 1 345 ? 47.252 47.603 27.669 1.00 22.29 345 GLY B C 1
ATOM 5302 O O . GLY B 1 345 ? 47.207 47.889 28.851 1.00 21.85 345 GLY B O 1
ATOM 5303 N N . LYS B 1 346 ? 46.389 48.079 26.779 1.00 22.22 346 LYS B N 1
ATOM 5304 C CA . LYS B 1 346 ? 45.350 49.038 27.150 1.00 21.99 346 LYS B CA 1
ATOM 5305 C C . LYS B 1 346 ? 44.306 48.486 28.131 1.00 21.77 346 LYS B C 1
ATOM 5306 O O . LYS B 1 346 ? 43.805 49.233 28.980 1.00 21.59 346 LYS B O 1
ATOM 5312 N N . LEU B 1 347 ? 43.969 47.200 28.017 1.00 20.42 347 LEU B N 1
ATOM 5313 C CA . LEU B 1 347 ? 42.997 46.597 28.951 1.00 20.39 347 LEU B CA 1
ATOM 5314 C C . LEU B 1 347 ? 43.548 46.665 30.390 1.00 20.83 347 LEU B C 1
ATOM 5315 O O . LEU B 1 347 ? 42.818 46.932 31.360 1.00 20.57 347 LEU B O 1
ATOM 5320 N N . LYS B 1 348 ? 44.840 46.389 30.518 1.00 21.63 348 LYS B N 1
ATOM 5321 C CA . LYS B 1 348 ? 45.506 46.467 31.805 1.00 23.85 348 LYS B CA 1
ATOM 5322 C C . LYS B 1 348 ? 45.401 47.901 32.373 1.00 23.71 348 LYS B C 1
ATOM 5323 O O . LYS B 1 348 ? 45.053 48.090 33.546 1.00 23.36 348 LYS B O 1
ATOM 5329 N N . GLU B 1 349 ? 45.676 48.901 31.530 1.00 23.52 349 GLU B N 1
ATOM 5330 C CA . GLU B 1 349 ? 45.628 50.314 31.933 1.00 23.80 349 GLU B CA 1
ATOM 5331 C C . GLU B 1 349 ? 44.209 50.757 32.306 1.00 23.32 349 GLU B C 1
ATOM 5332 O O . GLU B 1 349 ? 43.990 51.488 33.304 1.00 23.32 349 GLU B O 1
ATOM 5338 N N . TRP B 1 350 ? 43.251 50.311 31.501 1.00 22.51 350 TRP B N 1
ATOM 5339 C CA . TRP B 1 350 ? 41.824 50.460 31.790 1.00 21.97 350 TRP B CA 1
ATOM 5340 C C . TRP B 1 350 ? 41.460 49.908 33.176 1.00 22.70 350 TRP B C 1
ATOM 5341 O O . TRP B 1 350 ? 40.899 50.611 34.022 1.00 22.41 350 TRP B O 1
ATOM 5352 N N . ALA B 1 351 ? 41.765 48.641 33.411 1.00 23.77 351 ALA B N 1
ATOM 5353 C CA . ALA B 1 351 ? 41.437 48.010 34.692 1.00 24.39 351 ALA B CA 1
ATOM 5354 C C . ALA B 1 351 ? 42.052 48.752 35.889 1.00 24.90 351 ALA B C 1
ATOM 5355 O O . ALA B 1 351 ? 41.347 49.063 36.851 1.00 25.09 351 ALA B O 1
ATOM 5357 N N . GLU B 1 352 ? 43.359 48.996 35.828 1.00 26.10 352 GLU B N 1
ATOM 5358 C CA . GLU B 1 352 ? 44.095 49.760 36.845 1.00 27.49 352 GLU B CA 1
ATOM 5359 C C . GLU B 1 352 ? 43.455 51.126 37.113 1.00 26.71 352 GLU B C 1
ATOM 5360 O O . GLU B 1 352 ? 43.150 51.448 38.255 1.00 26.60 352 GLU B O 1
ATOM 5366 N N . TYR B 1 353 ? 43.231 51.924 36.067 1.00 25.60 353 TYR B N 1
ATOM 5367 C CA . TYR B 1 353 ? 42.576 53.218 36.264 1.00 26.06 353 TYR B CA 1
ATOM 5368 C C . TYR B 1 353 ? 41.206 53.108 36.939 1.00 26.23 353 TYR B C 1
ATOM 5369 O O . TYR B 1 353 ? 40.829 53.993 37.734 1.00 26.81 353 TYR B O 1
ATOM 5378 N N . ARG B 1 354 ? 40.476 52.025 36.658 1.00 25.88 354 ARG B N 1
ATOM 5379 C CA . ARG B 1 354 ? 39.082 51.930 37.080 1.00 25.49 354 ARG B CA 1
ATOM 5380 C C . ARG B 1 354 ? 39.002 51.306 38.473 1.00 26.23 354 ARG B C 1
ATOM 5381 O O . ARG B 1 354 ? 37.916 51.034 38.982 1.00 26.12 354 ARG B O 1
ATOM 5389 N N . GLY B 1 355 ? 40.169 51.071 39.069 1.00 27.10 355 GLY B N 1
ATOM 5390 C CA . GLY B 1 355 ? 40.248 50.607 40.457 1.00 28.94 355 GLY B CA 1
ATOM 5391 C C . GLY B 1 355 ? 40.198 49.106 40.622 1.00 30.00 355 GLY B C 1
ATOM 5392 O O . GLY B 1 355 ? 40.072 48.610 41.749 1.00 29.67 355 GLY B O 1
ATOM 5393 N N . ILE B 1 356 ? 40.327 48.386 39.510 1.00 30.62 356 ILE B N 1
ATOM 5394 C CA . ILE B 1 356 ? 40.290 46.910 39.517 1.00 32.13 356 ILE B CA 1
ATOM 5395 C C . ILE B 1 356 ? 41.644 46.323 39.912 1.00 33.86 356 ILE B C 1
ATOM 5396 O O . ILE B 1 356 ? 42.563 46.202 39.087 1.00 34.67 356 ILE B O 1
ATOM 5401 N N . ASN B 1 357 ? 41.778 45.961 41.186 1.00 35.54 357 ASN B N 1
ATOM 5402 C CA . ASN B 1 357 ? 42.974 45.253 41.624 1.00 36.85 357 ASN B CA 1
ATOM 5403 C C . ASN B 1 357 ? 42.999 43.922 40.891 1.00 36.70 357 ASN B C 1
ATOM 5404 O O . ASN B 1 357 ? 42.105 43.098 41.067 1.00 36.71 357 ASN B O 1
ATOM 5409 N N . LEU B 1 358 ? 43.998 43.748 40.036 1.00 37.43 358 LEU B N 1
ATOM 5410 C CA . LEU B 1 358 ? 44.099 42.563 39.192 1.00 38.70 358 LEU B CA 1
ATOM 5411 C C . LEU B 1 358 ? 44.346 41.312 40.038 1.00 39.43 358 LEU B C 1
ATOM 5412 O O . LEU B 1 358 ? 43.960 40.205 39.649 1.00 39.52 358 LEU B O 1
ATOM 5417 N N . SER B 1 359 ? 44.961 41.499 41.207 1.00 40.10 359 SER B N 1
ATOM 5418 C CA . SER B 1 359 ? 45.121 40.426 42.171 1.00 40.43 359 SER B CA 1
ATOM 5419 C C . SER B 1 359 ? 43.761 39.964 42.692 1.00 40.57 359 SER B C 1
ATOM 5420 O O . SER B 1 359 ? 43.438 38.782 42.590 1.00 41.35 359 SER B O 1
ATOM 5423 N N . ILE B 1 360 ? 42.926 40.871 43.191 1.00 39.80 360 ILE B N 1
ATOM 5424 C CA . ILE B 1 360 ? 41.602 40.436 43.625 1.00 39.37 360 ILE B CA 1
ATOM 5425 C C . ILE B 1 360 ? 40.678 40.024 42.450 1.00 39.25 360 ILE B C 1
ATOM 5426 O O . ILE B 1 360 ? 39.805 39.142 42.626 1.00 38.67 360 ILE B O 1
ATOM 5431 N N . TYR B 1 361 ? 40.895 40.610 41.261 1.00 38.21 361 TYR B N 1
ATOM 5432 C CA . TYR B 1 361 ? 40.109 40.221 40.072 1.00 37.63 361 TYR B CA 1
ATOM 5433 C C . TYR B 1 361 ? 40.215 38.711 39.760 1.00 37.78 361 TYR B C 1
ATOM 5434 O O . TYR B 1 361 ? 39.196 38.045 39.471 1.00 37.76 361 TYR B O 1
ATOM 5443 N N . GLU B 1 362 ? 41.450 38.210 39.803 1.00 37.99 362 GLU B N 1
ATOM 5444 C CA . GLU B 1 362 ? 41.764 36.797 39.628 1.00 38.89 362 GLU B CA 1
ATOM 5445 C C . GLU B 1 362 ? 40.946 35.890 40.569 1.00 38.97 362 GLU B C 1
ATOM 5446 O O . GLU B 1 362 ? 40.355 34.907 40.116 1.00 38.43 362 GLU B O 1
ATOM 5452 N N . LYS B 1 363 ? 40.902 36.236 41.860 1.00 39.41 363 LYS B N 1
ATOM 5453 C CA . LYS B 1 363 ? 40.072 35.532 42.832 1.00 40.44 363 LYS B CA 1
ATOM 5454 C C . LYS B 1 363 ? 38.598 35.487 42.416 1.00 40.34 363 LYS B C 1
ATOM 5455 O O . LYS B 1 363 ? 38.020 34.405 42.309 1.00 40.12 363 LYS B O 1
ATOM 5461 N N . VAL B 1 364 ? 37.989 36.650 42.182 1.00 40.42 364 VAL B N 1
ATOM 5462 C CA . VAL B 1 364 ? 36.557 36.714 41.824 1.00 40.88 364 VAL B CA 1
ATOM 5463 C C . VAL B 1 364 ? 36.209 35.940 40.525 1.00 41.44 364 VAL B C 1
ATOM 5464 O O . VAL B 1 364 ? 35.223 35.197 40.485 1.00 41.62 364 VAL B O 1
ATOM 5468 N N . ARG B 1 365 ? 37.024 36.098 39.482 1.00 41.80 365 ARG B N 1
ATOM 5469 C CA . ARG B 1 365 ? 36.762 35.426 38.198 1.00 42.64 365 ARG B CA 1
ATOM 5470 C C . ARG B 1 365 ? 36.893 33.892 38.304 1.00 43.82 365 ARG B C 1
ATOM 5471 O O . ARG B 1 365 ? 36.210 33.157 37.576 1.00 43.79 365 ARG B O 1
ATOM 5479 N N . LYS B 1 366 ? 37.765 33.432 39.207 1.00 45.31 366 LYS B N 1
ATOM 5480 C CA . LYS B 1 366 ? 37.953 32.000 39.482 1.00 46.93 366 LYS B CA 1
ATOM 5481 C C . LYS B 1 366 ? 36.923 31.401 40.472 1.00 48.14 366 LYS B C 1
ATOM 5482 O O . LYS B 1 366 ? 37.029 30.235 40.841 1.00 48.39 366 LYS B O 1
ATOM 5488 N N . ARG B 1 367 ? 35.946 32.187 40.920 1.00 49.66 367 ARG B N 1
ATOM 5489 C CA . ARG B 1 367 ? 34.879 31.656 41.789 1.00 50.98 367 ARG B CA 1
ATOM 5490 C C . ARG B 1 367 ? 33.505 31.999 41.229 1.00 51.13 367 ARG B C 1
ATOM 5491 O O . ARG B 1 367 ? 32.986 31.307 40.354 1.00 51.70 367 ARG B O 1
ATOM 5499 N N . VAL C 1 9 ? 45.912 89.084 6.289 1.00 34.60 9 VAL C N 1
ATOM 5500 C CA . VAL C 1 9 ? 47.273 89.138 6.890 1.00 34.03 9 VAL C CA 1
ATOM 5501 C C . VAL C 1 9 ? 47.874 87.743 6.888 1.00 33.16 9 VAL C C 1
ATOM 5502 O O . VAL C 1 9 ? 47.144 86.745 6.917 1.00 32.74 9 VAL C O 1
ATOM 5506 N N . GLU C 1 10 ? 49.199 87.694 6.825 1.00 32.26 10 GLU C N 1
ATOM 5507 C CA . GLU C 1 10 ? 49.941 86.454 6.603 1.00 31.86 10 GLU C CA 1
ATOM 5508 C C . GLU C 1 10 ? 49.612 85.362 7.628 1.00 31.23 10 GLU C C 1
ATOM 5509 O O . GLU C 1 10 ? 49.413 84.193 7.257 1.00 30.60 10 GLU C O 1
ATOM 5515 N N . HIS C 1 11 ? 49.532 85.738 8.907 1.00 30.79 11 HIS C N 1
ATOM 5516 C CA . HIS C 1 11 ? 49.175 84.763 9.954 1.00 30.93 11 HIS C CA 1
ATOM 5517 C C . HIS C 1 11 ? 47.826 84.113 9.718 1.00 30.14 11 HIS C C 1
ATOM 5518 O O . HIS C 1 11 ? 47.700 82.900 9.865 1.00 30.11 11 HIS C O 1
ATOM 5525 N N . VAL C 1 12 ? 46.817 84.902 9.356 1.00 29.37 12 VAL C N 1
ATOM 5526 C CA . VAL C 1 12 ? 45.485 84.341 9.079 1.00 29.20 12 VAL C CA 1
ATOM 5527 C C . VAL C 1 12 ? 45.502 83.460 7.805 1.00 29.39 12 VAL C C 1
ATOM 5528 O O . VAL C 1 12 ? 44.900 82.378 7.776 1.00 29.51 12 VAL C O 1
ATOM 5532 N N . GLU C 1 13 ? 46.205 83.926 6.771 1.00 29.34 13 GLU C N 1
ATOM 5533 C CA . GLU C 1 13 ? 46.374 83.192 5.500 1.00 29.30 13 GLU C CA 1
ATOM 5534 C C . GLU C 1 13 ? 46.957 81.780 5.722 1.00 27.93 13 GLU C C 1
ATOM 5535 O O . GLU C 1 13 ? 46.438 80.786 5.215 1.00 27.74 13 GLU C O 1
ATOM 5541 N N . ILE C 1 14 ? 48.055 81.714 6.473 1.00 27.16 14 ILE C N 1
ATOM 5542 C CA . ILE C 1 14 ? 48.707 80.449 6.821 1.00 25.83 14 ILE C CA 1
ATOM 5543 C C . ILE C 1 14 ? 47.810 79.546 7.706 1.00 25.68 14 ILE C C 1
ATOM 5544 O O . ILE C 1 14 ? 47.578 78.376 7.386 1.00 25.47 14 ILE C O 1
ATOM 5549 N N . ALA C 1 15 ? 47.266 80.101 8.786 1.00 25.28 15 ALA C N 1
ATOM 5550 C CA . ALA C 1 15 ? 46.392 79.334 9.686 1.00 25.11 15 ALA C CA 1
ATOM 5551 C C . ALA C 1 15 ? 45.178 78.742 8.957 1.00 24.98 15 ALA C C 1
ATOM 5552 O O . ALA C 1 15 ? 44.861 77.551 9.097 1.00 24.75 15 ALA C O 1
ATOM 5554 N N . ALA C 1 16 ? 44.484 79.591 8.203 1.00 24.85 16 ALA C N 1
ATOM 5555 C CA . ALA C 1 16 ? 43.273 79.157 7.497 1.00 25.79 16 ALA C CA 1
ATOM 5556 C C . ALA C 1 16 ? 43.532 78.157 6.351 1.00 25.96 16 ALA C C 1
ATOM 5557 O O . ALA C 1 16 ? 42.765 77.221 6.166 1.00 26.60 16 ALA C O 1
ATOM 5559 N N . PHE C 1 17 ? 44.605 78.345 5.596 1.00 26.80 17 PHE C N 1
ATOM 5560 C CA . PHE C 1 17 ? 44.735 77.593 4.343 1.00 27.74 17 PHE C CA 1
ATOM 5561 C C . PHE C 1 17 ? 45.970 76.710 4.207 1.00 28.16 17 PHE C C 1
ATOM 5562 O O . PHE C 1 17 ? 46.062 75.982 3.217 1.00 30.12 17 PHE C O 1
ATOM 5570 N N . GLU C 1 18 ? 46.915 76.762 5.150 1.00 27.48 18 GLU C N 1
ATOM 5571 C CA . GLU C 1 18 ? 48.043 75.806 5.154 1.00 27.78 18 GLU C CA 1
ATOM 5572 C C . GLU C 1 18 ? 47.804 74.669 6.151 1.00 26.95 18 GLU C C 1
ATOM 5573 O O . GLU C 1 18 ? 46.879 74.744 6.949 1.00 26.98 18 GLU C O 1
ATOM 5579 N N . ASN C 1 19 ? 48.673 73.655 6.119 1.00 26.24 19 ASN C N 1
ATOM 5580 C CA . ASN C 1 19 ? 48.562 72.476 6.989 1.00 25.88 19 ASN C CA 1
ATOM 5581 C C . ASN C 1 19 ? 49.305 72.714 8.323 1.00 25.02 19 ASN C C 1
ATOM 5582 O O . ASN C 1 19 ? 50.489 72.355 8.486 1.00 24.90 19 ASN C O 1
ATOM 5587 N N . VAL C 1 20 ? 48.624 73.388 9.245 1.00 24.24 20 VAL C N 1
ATOM 5588 C CA . VAL C 1 20 ? 49.243 73.752 10.533 1.00 23.85 20 VAL C CA 1
ATOM 5589 C C . VAL C 1 20 ? 48.410 73.352 11.744 1.00 23.42 20 VAL C C 1
ATOM 5590 O O . VAL C 1 20 ? 48.804 73.613 12.886 1.00 22.69 20 VAL C O 1
ATOM 5594 N N . ASP C 1 21 ? 47.262 72.721 11.507 1.00 22.83 21 ASP C N 1
ATOM 5595 C CA . ASP C 1 21 ? 46.404 72.333 12.632 1.00 22.29 21 ASP C CA 1
ATOM 5596 C C . ASP C 1 21 ? 46.866 70.962 13.123 1.00 22.91 21 ASP C C 1
ATOM 5597 O O . ASP C 1 21 ? 46.669 69.967 12.434 1.00 21.86 21 ASP C O 1
ATOM 5602 N N . GLY C 1 22 ? 47.496 70.927 14.304 1.00 22.19 22 GLY C N 1
ATOM 5603 C CA . GLY C 1 22 ? 47.969 69.681 14.883 1.00 23.47 22 GLY C CA 1
ATOM 5604 C C . GLY C 1 22 ? 49.177 69.067 14.194 1.00 23.76 22 GLY C C 1
ATOM 5605 O O . GLY C 1 22 ? 49.480 67.896 14.400 1.00 24.26 22 GLY C O 1
ATOM 5606 N N . LEU C 1 23 ? 49.887 69.864 13.400 1.00 23.76 23 LEU C N 1
ATOM 5607 C CA . LEU C 1 23 ? 51.048 69.375 12.640 1.00 23.36 23 LEU C CA 1
ATOM 5608 C C . LEU C 1 23 ? 52.146 68.860 13.560 1.00 23.26 23 LEU C C 1
ATOM 5609 O O . LEU C 1 23 ? 52.728 69.631 14.337 1.00 23.30 23 LEU C O 1
ATOM 5614 N N . SER C 1 24 ? 52.414 67.554 13.472 1.00 23.16 24 SER C N 1
ATOM 5615 C CA . SER C 1 24 ? 53.417 66.888 14.297 1.00 23.53 24 SER C CA 1
ATOM 5616 C C . SER C 1 24 ? 53.235 67.120 15.800 1.00 23.48 24 SER C C 1
ATOM 5617 O O . SER C 1 24 ? 54.167 66.976 16.576 1.00 23.54 24 SER C O 1
ATOM 5620 N N . SER C 1 25 ? 52.017 67.431 16.208 1.00 23.11 25 SER C N 1
ATOM 5621 C CA . SER C 1 25 ? 51.752 67.708 17.622 1.00 22.53 25 SER C CA 1
ATOM 5622 C C . SER C 1 25 ? 50.508 66.910 18.064 1.00 22.65 25 SER C C 1
ATOM 5623 O O . SER C 1 25 ? 49.846 66.249 17.228 1.00 22.22 25 SER C O 1
ATOM 5626 N N . SER C 1 26 ? 50.203 66.941 19.367 1.00 22.21 26 SER C N 1
ATOM 5627 C CA . SER C 1 26 ? 49.140 66.106 19.960 1.00 21.86 26 SER C CA 1
ATOM 5628 C C . SER C 1 26 ? 48.529 66.787 21.170 1.00 21.23 26 SER C C 1
ATOM 5629 O O . SER C 1 26 ? 49.271 67.282 22.009 1.00 20.70 26 SER C O 1
ATOM 5632 N N . THR C 1 27 ? 47.197 66.791 21.274 1.00 20.48 27 THR C N 1
ATOM 5633 C CA . THR C 1 27 ? 46.512 67.296 22.490 1.00 20.31 27 THR C CA 1
ATOM 5634 C C . THR C 1 27 ? 46.585 66.310 23.667 1.00 20.58 27 THR C C 1
ATOM 5635 O O . THR C 1 27 ? 46.260 66.675 24.796 1.00 20.28 27 THR C O 1
ATOM 5639 N N . PHE C 1 28 ? 46.977 65.063 23.371 1.00 20.03 28 PHE C N 1
ATOM 5640 C CA . PHE C 1 28 ? 46.856 63.928 24.295 1.00 20.16 28 PHE C CA 1
ATOM 5641 C C . PHE C 1 28 ? 45.402 63.597 24.669 1.00 20.19 28 PHE C C 1
ATOM 5642 O O . PHE C 1 28 ? 45.163 62.788 25.590 1.00 20.18 28 PHE C O 1
ATOM 5650 N N . LEU C 1 29 ? 44.417 64.178 23.976 1.00 20.33 29 LEU C N 1
ATOM 5651 C CA . LEU C 1 29 ? 43.009 63.886 24.357 1.00 21.05 29 LEU C CA 1
ATOM 5652 C C . LEU C 1 29 ? 42.538 62.494 23.974 1.00 21.80 29 LEU C C 1
ATOM 5653 O O . LEU C 1 29 ? 41.515 62.008 24.492 1.00 21.64 29 LEU C O 1
ATOM 5658 N N . ASN C 1 30 ? 43.248 61.870 23.033 1.00 22.78 30 ASN C N 1
ATOM 5659 C CA . ASN C 1 30 ? 42.974 60.493 22.668 1.00 24.28 30 ASN C CA 1
ATOM 5660 C C . ASN C 1 30 ? 43.304 59.530 23.830 1.00 23.53 30 ASN C C 1
ATOM 5661 O O . ASN C 1 30 ? 42.870 58.382 23.841 1.00 23.54 30 ASN C O 1
ATOM 5666 N N . ASP C 1 31 ? 44.044 60.009 24.824 1.00 23.46 31 ASP C N 1
ATOM 5667 C CA . ASP C 1 31 ? 44.394 59.191 26.003 1.00 22.57 31 ASP C CA 1
ATOM 5668 C C . ASP C 1 31 ? 43.346 59.303 27.101 1.00 22.54 31 ASP C C 1
ATOM 5669 O O . ASP C 1 31 ? 43.519 58.746 28.197 1.00 22.26 31 ASP C O 1
ATOM 5674 N N . VAL C 1 32 ? 42.286 60.062 26.825 1.00 22.55 32 VAL C N 1
ATOM 5675 C CA . VAL C 1 32 ? 41.201 60.316 27.784 1.00 22.11 32 VAL C CA 1
ATOM 5676 C C . VAL C 1 32 ? 39.942 59.668 27.239 1.00 22.47 32 VAL C C 1
ATOM 5677 O O . VAL C 1 32 ? 39.496 59.985 26.122 1.00 21.96 32 VAL C O 1
ATOM 5681 N N . ILE C 1 33 ? 39.372 58.753 28.011 1.00 21.40 33 ILE C N 1
ATOM 5682 C CA . ILE C 1 33 ? 38.126 58.117 27.619 1.00 21.99 33 ILE C CA 1
ATOM 5683 C C . ILE C 1 33 ? 37.032 58.503 28.612 1.00 21.60 33 ILE C C 1
ATOM 5684 O O . ILE C 1 33 ? 37.234 58.401 29.826 1.00 21.71 33 ILE C O 1
ATOM 5689 N N . LEU C 1 34 ? 35.891 58.945 28.093 1.00 20.61 34 LEU C N 1
ATOM 5690 C CA . LEU C 1 34 ? 34.687 59.136 28.889 1.00 20.16 34 LEU C CA 1
ATOM 5691 C C . LEU C 1 34 ? 33.956 57.792 28.986 1.00 20.32 34 LEU C C 1
ATOM 5692 O O . LEU C 1 34 ? 33.715 57.127 27.950 1.00 19.17 34 LEU C O 1
ATOM 5697 N N . VAL C 1 35 ? 33.604 57.382 30.207 1.00 19.04 35 VAL C N 1
ATOM 5698 C CA . VAL C 1 35 ? 33.022 56.046 30.399 1.00 19.08 35 VAL C CA 1
ATOM 5699 C C . VAL C 1 35 ? 31.558 56.084 29.960 1.00 20.01 35 VAL C C 1
ATOM 5700 O O . VAL C 1 35 ? 30.764 56.912 30.445 1.00 19.08 35 VAL C O 1
ATOM 5704 N N . HIS C 1 36 ? 31.241 55.247 28.973 1.00 19.02 36 HIS C N 1
ATOM 5705 C CA . HIS C 1 36 ? 29.866 55.068 28.509 1.00 19.55 36 HIS C CA 1
ATOM 5706 C C . HIS C 1 36 ? 28.949 54.472 29.593 1.00 20.17 36 HIS C C 1
ATOM 5707 O O . HIS C 1 36 ? 29.288 53.487 30.252 1.00 20.34 36 HIS C O 1
ATOM 5714 N N . GLN C 1 37 ? 27.770 55.063 29.730 1.00 20.68 37 GLN C N 1
ATOM 5715 C CA . GLN C 1 37 ? 26.773 54.580 30.659 1.00 20.85 37 GLN C CA 1
ATOM 5716 C C . GLN C 1 37 ? 25.547 54.140 29.870 1.00 20.86 37 GLN C C 1
ATOM 5717 O O . GLN C 1 37 ? 24.801 54.982 29.370 1.00 20.49 37 GLN C O 1
ATOM 5723 N N . GLY C 1 38 ? 25.342 52.822 29.765 1.00 20.61 38 GLY C N 1
ATOM 5724 C CA . GLY C 1 38 ? 24.219 52.259 28.994 1.00 21.74 38 GLY C CA 1
ATOM 5725 C C . GLY C 1 38 ? 22.843 52.601 29.543 1.00 22.68 38 GLY C C 1
ATOM 5726 O O . GLY C 1 38 ? 21.855 52.628 28.808 1.00 23.04 38 GLY C O 1
ATOM 5727 N N . PHE C 1 39 ? 22.771 52.864 30.840 1.00 23.43 39 PHE C N 1
ATOM 5728 C CA . PHE C 1 39 ? 21.564 53.446 31.402 1.00 23.85 39 PHE C CA 1
ATOM 5729 C C . PHE C 1 39 ? 21.937 54.819 31.938 1.00 23.80 39 PHE C C 1
ATOM 5730 O O . PHE C 1 39 ? 22.397 54.926 33.088 1.00 23.46 39 PHE C O 1
ATOM 5738 N N . PRO C 1 40 ? 21.819 55.866 31.087 1.00 24.70 40 PRO C N 1
ATOM 5739 C CA . PRO C 1 40 ? 22.239 57.206 31.511 1.00 25.12 40 PRO C CA 1
ATOM 5740 C C . PRO C 1 40 ? 21.522 57.774 32.756 1.00 25.82 40 PRO C C 1
ATOM 5741 O O . PRO C 1 40 ? 22.168 58.426 33.575 1.00 25.25 40 PRO C O 1
ATOM 5745 N N . GLY C 1 41 ? 20.222 57.520 32.895 1.00 26.88 41 GLY C N 1
ATOM 5746 C CA . GLY C 1 41 ? 19.481 57.965 34.081 1.00 27.52 41 GLY C CA 1
ATOM 5747 C C . GLY C 1 41 ? 18.993 59.395 33.946 1.00 28.50 41 GLY C C 1
ATOM 5748 O O . GLY C 1 41 ? 18.658 60.052 34.942 1.00 28.78 41 GLY C O 1
ATOM 5749 N N . ILE C 1 42 ? 18.962 59.869 32.701 1.00 28.20 42 ILE C N 1
ATOM 5750 C CA . ILE C 1 42 ? 18.558 61.209 32.360 1.00 28.55 42 ILE C CA 1
ATOM 5751 C C . ILE C 1 42 ? 17.917 61.092 30.992 1.00 29.30 42 ILE C C 1
ATOM 5752 O O . ILE C 1 42 ? 18.037 60.044 30.344 1.00 29.54 42 ILE C O 1
ATOM 5757 N N . SER C 1 43 ? 17.234 62.138 30.533 1.00 30.27 43 SER C N 1
ATOM 5758 C CA . SER C 1 43 ? 16.804 62.144 29.135 1.00 30.85 43 SER C CA 1
ATOM 5759 C C . SER C 1 43 ? 17.468 63.275 28.407 1.00 30.88 43 SER C C 1
ATOM 5760 O O . SER C 1 43 ? 17.959 64.212 29.039 1.00 31.04 43 SER C O 1
ATOM 5763 N N . PHE C 1 44 ? 17.506 63.195 27.080 1.00 30.52 44 PHE C N 1
ATOM 5764 C CA . PHE C 1 44 ? 18.278 64.135 26.277 1.00 30.56 44 PHE C CA 1
ATOM 5765 C C . PHE C 1 44 ? 17.788 65.598 26.390 1.00 30.98 44 PHE C C 1
ATOM 5766 O O . PHE C 1 44 ? 18.585 66.560 26.364 1.00 30.26 44 PHE C O 1
ATOM 5774 N N . SER C 1 45 ? 16.474 65.760 26.501 1.00 31.37 45 SER C N 1
ATOM 5775 C CA . SER C 1 45 ? 15.873 67.087 26.587 1.00 32.19 45 SER C CA 1
ATOM 5776 C C . SER C 1 45 ? 16.060 67.752 27.954 1.00 32.09 45 SER C C 1
ATOM 5777 O O . SER C 1 45 ? 15.951 68.965 28.059 1.00 33.11 45 SER C O 1
ATOM 5780 N N . GLU C 1 46 ? 16.333 66.986 29.003 1.00 32.10 46 GLU C N 1
ATOM 5781 C CA . GLU C 1 46 ? 16.593 67.597 30.300 1.00 32.21 46 GLU C CA 1
ATOM 5782 C C . GLU C 1 46 ? 18.053 68.105 30.434 1.00 30.95 46 GLU C C 1
ATOM 5783 O O . GLU C 1 46 ? 18.407 68.724 31.437 1.00 31.14 46 GLU C O 1
ATOM 5789 N N . ILE C 1 47 ? 18.903 67.829 29.442 1.00 29.55 47 ILE C N 1
ATOM 5790 C CA . ILE C 1 47 ? 20.319 68.211 29.549 1.00 27.49 47 ILE C CA 1
ATOM 5791 C C . ILE C 1 47 ? 20.449 69.728 29.516 1.00 27.15 47 ILE C C 1
ATOM 5792 O O . ILE C 1 47 ? 19.893 70.403 28.648 1.00 26.83 47 ILE C O 1
ATOM 5797 N N . ASN C 1 48 ? 21.185 70.242 30.490 1.00 26.82 48 ASN C N 1
ATOM 5798 C CA . ASN C 1 48 ? 21.380 71.674 30.671 1.00 27.16 48 ASN C CA 1
ATOM 5799 C C . ASN C 1 48 ? 22.873 72.019 30.488 1.00 26.20 48 ASN C C 1
ATOM 5800 O O . ASN C 1 48 ? 23.713 71.574 31.275 1.00 25.78 48 ASN C O 1
ATOM 5805 N N . THR C 1 49 ? 23.180 72.792 29.440 1.00 25.07 49 THR C N 1
ATOM 5806 C CA . THR C 1 49 ? 24.573 73.144 29.089 1.00 24.98 49 THR C CA 1
ATOM 5807 C C . THR C 1 49 ? 24.973 74.534 29.590 1.00 25.69 49 THR C C 1
ATOM 5808 O O . THR C 1 49 ? 26.073 75.010 29.328 1.00 26.08 49 THR C O 1
ATOM 5812 N N . LYS C 1 50 ? 24.084 75.166 30.343 1.00 26.10 50 LYS C N 1
ATOM 5813 C CA . LYS C 1 50 ? 24.327 76.516 30.839 1.00 26.25 50 LYS C CA 1
ATOM 5814 C C . LYS C 1 50 ? 25.415 76.482 31.896 1.00 26.47 50 LYS C C 1
ATOM 5815 O O . LYS C 1 50 ? 25.481 75.545 32.721 1.00 25.02 50 LYS C O 1
ATOM 5821 N N . THR C 1 51 ? 26.274 77.507 31.859 1.00 25.93 51 THR C N 1
ATOM 5822 C CA . THR C 1 51 ? 27.263 77.649 32.912 1.00 26.24 51 THR C CA 1
ATOM 5823 C C . THR C 1 51 ? 27.588 79.107 33.220 1.00 26.50 51 THR C C 1
ATOM 5824 O O . THR C 1 51 ? 27.035 80.007 32.597 1.00 26.38 51 THR C O 1
ATOM 5828 N N . LYS C 1 52 ? 28.448 79.336 34.210 1.00 27.63 52 LYS C N 1
ATOM 5829 C CA . LYS C 1 52 ? 28.834 80.688 34.571 1.00 28.60 52 LYS C CA 1
ATOM 5830 C C . LYS C 1 52 ? 30.128 81.120 33.874 1.00 28.24 52 LYS C C 1
ATOM 5831 O O . LYS C 1 52 ? 31.030 80.313 33.652 1.00 27.38 52 LYS C O 1
ATOM 5837 N N . PHE C 1 53 ? 30.186 82.399 33.502 1.00 27.22 53 PHE C N 1
ATOM 5838 C CA . PHE C 1 53 ? 31.403 83.006 32.974 1.00 26.63 53 PHE C CA 1
ATOM 5839 C C . PHE C 1 53 ? 31.520 84.348 33.677 1.00 26.73 53 PHE C C 1
ATOM 5840 O O . PHE C 1 53 ? 30.897 85.325 33.269 1.00 26.11 53 PHE C O 1
ATOM 5848 N N . PHE C 1 54 ? 32.308 84.362 34.753 1.00 27.50 54 PHE C N 1
ATOM 5849 C CA . PHE C 1 54 ? 32.342 85.459 35.723 1.00 27.70 54 PHE C CA 1
ATOM 5850 C C . PHE C 1 54 ? 30.910 85.806 36.131 1.00 28.26 54 PHE C C 1
ATOM 5851 O O . PHE C 1 54 ? 30.206 84.934 36.625 1.00 27.29 54 PHE C O 1
ATOM 5859 N N . ARG C 1 55 ? 30.459 87.030 35.889 1.00 28.58 55 ARG C N 1
ATOM 5860 C CA . ARG C 1 55 ? 29.160 87.441 36.413 1.00 29.59 55 ARG C CA 1
ATOM 5861 C C . ARG C 1 55 ? 27.994 87.160 35.477 1.00 29.66 55 ARG C C 1
ATOM 5862 O O . ARG C 1 55 ? 26.839 87.424 35.842 1.00 30.27 55 ARG C O 1
ATOM 5870 N N . LYS C 1 56 ? 28.294 86.629 34.287 1.00 27.85 56 LYS C N 1
ATOM 5871 C CA . LYS C 1 56 ? 27.278 86.327 33.280 1.00 27.28 56 LYS C CA 1
ATOM 5872 C C . LYS C 1 56 ? 26.991 84.826 33.231 1.00 27.88 56 LYS C C 1
ATOM 5873 O O . LYS C 1 56 ? 27.779 84.014 33.729 1.00 27.63 56 LYS C O 1
ATOM 5879 N N . GLU C 1 57 ? 25.850 84.470 32.657 1.00 27.22 57 GLU C N 1
ATOM 5880 C CA . GLU C 1 57 ? 25.562 83.076 32.355 1.00 26.86 57 GLU C CA 1
ATOM 5881 C C . GLU C 1 57 ? 25.712 82.879 30.863 1.00 25.81 57 GLU C C 1
ATOM 5882 O O . GLU C 1 57 ? 25.267 83.714 30.064 1.00 25.25 57 GLU C O 1
ATOM 5888 N N . ILE C 1 58 ? 26.378 81.788 30.489 1.00 24.21 58 ILE C N 1
ATOM 5889 C CA . ILE C 1 58 ? 26.496 81.439 29.078 1.00 22.75 58 ILE C CA 1
ATOM 5890 C C . ILE C 1 58 ? 25.670 80.170 28.774 1.00 23.12 58 ILE C C 1
ATOM 5891 O O . ILE C 1 58 ? 25.354 79.391 29.683 1.00 21.35 58 ILE C O 1
ATOM 5896 N N . SER C 1 59 ? 25.316 79.979 27.508 1.00 22.57 59 SER C N 1
ATOM 5897 C CA . SER C 1 59 ? 24.364 78.931 27.148 1.00 23.31 59 SER C CA 1
ATOM 5898 C C . SER C 1 59 ? 24.992 77.561 27.005 1.00 23.39 59 SER C C 1
ATOM 5899 O O . SER C 1 59 ? 24.300 76.526 27.096 1.00 23.36 59 SER C O 1
ATOM 5902 N N . VAL C 1 60 ? 26.298 77.569 26.755 1.00 23.58 60 VAL C N 1
ATOM 5903 C CA . VAL C 1 60 ? 27.087 76.371 26.474 1.00 23.76 60 VAL C CA 1
ATOM 5904 C C . VAL C 1 60 ? 28.456 76.610 27.109 1.00 22.73 60 VAL C C 1
ATOM 5905 O O . VAL C 1 60 ? 28.906 77.747 27.128 1.00 23.43 60 VAL C O 1
ATOM 5909 N N . PRO C 1 61 ? 29.121 75.563 27.640 1.00 22.30 61 PRO C N 1
ATOM 5910 C CA . PRO C 1 61 ? 30.456 75.784 28.246 1.00 21.95 61 PRO C CA 1
ATOM 5911 C C . PRO C 1 61 ? 31.607 75.811 27.235 1.00 21.95 61 PRO C C 1
ATOM 5912 O O . PRO C 1 61 ? 32.551 75.026 27.329 1.00 22.16 61 PRO C O 1
ATOM 5916 N N . VAL C 1 62 ? 31.519 76.711 26.273 1.00 21.39 62 VAL C N 1
ATOM 5917 C CA . VAL C 1 62 ? 32.530 76.831 25.225 1.00 22.07 62 VAL C CA 1
ATOM 5918 C C . VAL C 1 62 ? 32.673 78.323 24.934 1.00 21.78 62 VAL C C 1
ATOM 5919 O O . VAL C 1 62 ? 31.663 79.051 24.949 1.00 21.69 62 VAL C O 1
ATOM 5923 N N . MET C 1 63 ? 33.902 78.767 24.664 1.00 21.52 63 MET C N 1
ATOM 5924 C CA . MET C 1 63 ? 34.134 80.142 24.209 1.00 21.52 63 MET C CA 1
ATOM 5925 C C . MET C 1 63 ? 34.921 80.137 22.895 1.00 21.84 63 MET C C 1
ATOM 5926 O O . MET C 1 63 ? 35.662 79.194 22.607 1.00 21.25 63 MET C O 1
ATOM 5931 N N . VAL C 1 64 ? 34.742 81.189 22.103 1.00 21.30 64 VAL C N 1
ATOM 5932 C CA . VAL C 1 64 ? 35.685 81.492 21.033 1.00 21.27 64 VAL C CA 1
ATOM 5933 C C . VAL C 1 64 ? 36.822 82.293 21.633 1.00 21.05 64 VAL C C 1
ATOM 5934 O O . VAL C 1 64 ? 36.583 83.308 22.286 1.00 21.81 64 VAL C O 1
ATOM 5938 N N . THR C 1 65 ? 38.054 81.833 21.443 1.00 20.36 65 THR C N 1
ATOM 5939 C CA . THR C 1 65 ? 39.208 82.565 21.934 1.00 20.82 65 THR C CA 1
ATOM 5940 C C . THR C 1 65 ? 39.772 83.522 20.861 1.00 21.75 65 THR C C 1
ATOM 5941 O O . THR C 1 65 ? 39.412 83.429 19.684 1.00 21.09 65 THR C O 1
ATOM 5945 N N . GLY C 1 66 ? 40.634 84.449 21.295 1.00 22.35 66 GLY C N 1
ATOM 5946 C CA . GLY C 1 66 ? 41.039 85.592 20.481 1.00 23.84 66 GLY C CA 1
ATOM 5947 C C . GLY C 1 66 ? 41.770 85.228 19.203 1.00 24.31 66 GLY C C 1
ATOM 5948 O O . GLY C 1 66 ? 42.608 84.332 19.193 1.00 23.33 66 GLY C O 1
ATOM 5949 N N . MET C 1 67 ? 41.448 85.931 18.125 1.00 26.40 67 MET C N 1
ATOM 5950 C CA . MET C 1 67 ? 42.147 85.767 16.840 1.00 28.12 67 MET C CA 1
ATOM 5951 C C . MET C 1 67 ? 42.376 87.090 16.116 1.00 30.47 67 MET C C 1
ATOM 5952 O O . MET C 1 67 ? 41.444 87.860 15.832 1.00 30.60 67 MET C O 1
ATOM 5957 N N . THR C 1 68 ? 43.643 87.332 15.840 1.00 32.84 68 THR C N 1
ATOM 5958 C CA . THR C 1 68 ? 44.125 88.524 15.177 1.00 36.48 68 THR C CA 1
ATOM 5959 C C . THR C 1 68 ? 43.826 88.482 13.660 1.00 37.05 68 THR C C 1
ATOM 5960 O O . THR C 1 68 ? 42.658 88.414 13.225 1.00 38.25 68 THR C O 1
ATOM 5964 N N . ASN C 1 72 ? 39.802 96.408 8.101 1.00 63.08 72 ASN C N 1
ATOM 5965 C CA . ASN C 1 72 ? 38.421 96.207 7.652 1.00 63.28 72 ASN C CA 1
ATOM 5966 C C . ASN C 1 72 ? 38.048 94.734 7.465 1.00 62.83 72 ASN C C 1
ATOM 5967 O O . ASN C 1 72 ? 36.967 94.307 7.885 1.00 62.75 72 ASN C O 1
ATOM 5972 N N . GLU C 1 73 ? 38.937 93.972 6.827 1.00 62.24 73 GLU C N 1
ATOM 5973 C CA . GLU C 1 73 ? 38.696 92.555 6.534 1.00 61.87 73 GLU C CA 1
ATOM 5974 C C . GLU C 1 73 ? 38.784 91.672 7.785 1.00 60.87 73 GLU C C 1
ATOM 5975 O O . GLU C 1 73 ? 38.119 90.637 7.878 1.00 60.78 73 GLU C O 1
ATOM 5981 N N . LEU C 1 74 ? 39.599 92.100 8.747 1.00 59.54 74 LEU C N 1
ATOM 5982 C CA . LEU C 1 74 ? 39.723 91.406 10.029 1.00 58.14 74 LEU C CA 1
ATOM 5983 C C . LEU C 1 74 ? 38.492 91.699 10.896 1.00 56.69 74 LEU C C 1
ATOM 5984 O O . LEU C 1 74 ? 38.079 90.870 11.704 1.00 56.45 74 LEU C O 1
ATOM 5989 N N . GLY C 1 75 ? 37.907 92.876 10.690 1.00 54.87 75 GLY C N 1
ATOM 5990 C CA . GLY C 1 75 ? 36.693 93.292 11.375 1.00 52.61 75 GLY C CA 1
ATOM 5991 C C . GLY C 1 75 ? 35.406 92.655 10.863 1.00 51.27 75 GLY C C 1
ATOM 5992 O O . GLY C 1 75 ? 34.407 92.607 11.592 1.00 50.98 75 GLY C O 1
ATOM 5993 N N . ARG C 1 76 ? 35.395 92.180 9.615 1.00 49.47 76 ARG C N 1
ATOM 5994 C CA . ARG C 1 76 ? 34.198 91.482 9.135 1.00 48.11 76 ARG C CA 1
ATOM 5995 C C . ARG C 1 76 ? 34.114 90.027 9.620 1.00 46.24 76 ARG C C 1
ATOM 5996 O O . ARG C 1 76 ? 33.025 89.518 9.859 1.00 45.83 76 ARG C O 1
ATOM 6004 N N . ILE C 1 77 ? 35.261 89.374 9.766 1.00 44.16 77 ILE C N 1
ATOM 6005 C CA . ILE C 1 77 ? 35.305 88.056 10.389 1.00 42.53 77 ILE C CA 1
ATOM 6006 C C . ILE C 1 77 ? 34.904 88.166 11.865 1.00 41.26 77 ILE C C 1
ATOM 6007 O O . ILE C 1 77 ? 34.088 87.378 12.328 1.00 40.68 77 ILE C O 1
ATOM 6012 N N . ASN C 1 78 ? 35.449 89.158 12.581 1.00 39.91 78 ASN C N 1
ATOM 6013 C CA . ASN C 1 78 ? 35.032 89.428 13.960 1.00 38.88 78 ASN C CA 1
ATOM 6014 C C . ASN C 1 78 ? 33.538 89.679 14.072 1.00 37.75 78 ASN C C 1
ATOM 6015 O O . ASN C 1 78 ? 32.899 89.181 14.997 1.00 36.88 78 ASN C O 1
ATOM 6020 N N . LYS C 1 79 ? 32.991 90.458 13.133 1.00 36.07 79 LYS C N 1
ATOM 6021 C CA . LYS C 1 79 ? 31.557 90.790 13.127 1.00 35.20 79 LYS C CA 1
ATOM 6022 C C . LYS C 1 79 ? 30.708 89.525 12.996 1.00 33.15 79 LYS C C 1
ATOM 6023 O O . LYS C 1 79 ? 29.742 89.352 13.726 1.00 32.36 79 LYS C O 1
ATOM 6029 N N . ILE C 1 80 ? 31.088 88.647 12.071 1.00 31.14 80 ILE C N 1
ATOM 6030 C CA . ILE C 1 80 ? 30.390 87.380 11.870 1.00 30.19 80 ILE C CA 1
ATOM 6031 C C . ILE C 1 80 ? 30.458 86.484 13.109 1.00 28.88 80 ILE C C 1
ATOM 6032 O O . ILE C 1 80 ? 29.447 85.922 13.542 1.00 27.56 80 ILE C O 1
ATOM 6037 N N . ILE C 1 81 ? 31.660 86.350 13.658 1.00 27.73 81 ILE C N 1
ATOM 6038 C CA . ILE C 1 81 ? 31.870 85.509 14.850 1.00 26.97 81 ILE C CA 1
ATOM 6039 C C . ILE C 1 81 ? 31.050 86.057 16.031 1.00 26.92 81 ILE C C 1
ATOM 6040 O O . ILE C 1 81 ? 30.338 85.318 16.710 1.00 26.61 81 ILE C O 1
ATOM 6045 N N . ALA C 1 82 ? 31.169 87.364 16.260 1.00 27.07 82 ALA C N 1
ATOM 6046 C CA . ALA C 1 82 ? 30.378 88.073 17.255 1.00 27.20 82 ALA C CA 1
ATOM 6047 C C . ALA C 1 82 ? 28.869 87.926 17.078 1.00 27.92 82 ALA C C 1
ATOM 6048 O O . ALA C 1 82 ? 28.178 87.692 18.059 1.00 27.18 82 ALA C O 1
ATOM 6050 N N . GLU C 1 83 ? 28.331 88.068 15.867 1.00 28.22 83 GLU C N 1
ATOM 6051 C CA . GLU C 1 83 ? 26.870 87.918 15.767 1.00 30.74 83 GLU C CA 1
ATOM 6052 C C . GLU C 1 83 ? 26.414 86.479 16.015 1.00 29.15 83 GLU C C 1
ATOM 6053 O O . GLU C 1 83 ? 25.388 86.274 16.639 1.00 29.62 83 GLU C O 1
ATOM 6059 N N . VAL C 1 84 ? 27.209 85.503 15.598 1.00 27.88 84 VAL C N 1
ATOM 6060 C CA . VAL C 1 84 ? 26.856 84.095 15.825 1.00 27.69 84 VAL C CA 1
ATOM 6061 C C . VAL C 1 84 ? 27.036 83.711 17.297 1.00 27.35 84 VAL C C 1
ATOM 6062 O O . VAL C 1 84 ? 26.183 83.035 17.865 1.00 27.02 84 VAL C O 1
ATOM 6066 N N . ALA C 1 85 ? 28.130 84.163 17.914 1.00 26.92 85 ALA C N 1
ATOM 6067 C CA . ALA C 1 85 ? 28.353 83.948 19.340 1.00 27.00 85 ALA C CA 1
ATOM 6068 C C . ALA C 1 85 ? 27.195 84.513 20.185 1.00 27.05 85 ALA C C 1
ATOM 6069 O O . ALA C 1 85 ? 26.688 83.832 21.077 1.00 26.48 85 ALA C O 1
ATOM 6071 N N . GLU C 1 86 ? 26.778 85.754 19.891 1.00 27.64 86 GLU C N 1
ATOM 6072 C CA . GLU C 1 86 ? 25.606 86.358 20.516 1.00 27.76 86 GLU C CA 1
ATOM 6073 C C . GLU C 1 86 ? 24.390 85.456 20.329 1.00 28.72 86 GLU C C 1
ATOM 6074 O O . GLU C 1 86 ? 23.670 85.168 21.299 1.00 28.68 86 GLU C O 1
ATOM 6080 N N . LYS C 1 87 ? 24.170 85.004 19.091 1.00 28.78 87 LYS C N 1
ATOM 6081 C CA . LYS C 1 87 ? 23.026 84.132 18.780 1.00 30.36 87 LYS C CA 1
ATOM 6082 C C . LYS C 1 87 ? 23.022 82.895 19.664 1.00 28.86 87 LYS C C 1
ATOM 6083 O O . LYS C 1 87 ? 21.968 82.495 20.152 1.00 28.16 87 LYS C O 1
ATOM 6089 N N . PHE C 1 88 ? 24.192 82.286 19.855 1.00 27.36 88 PHE C N 1
ATOM 6090 C CA . PHE C 1 88 ? 24.270 81.018 20.579 1.00 27.12 88 PHE C CA 1
ATOM 6091 C C . PHE C 1 88 ? 24.528 81.164 22.077 1.00 26.64 88 PHE C C 1
ATOM 6092 O O . PHE C 1 88 ? 24.534 80.176 22.797 1.00 26.34 88 PHE C O 1
ATOM 6100 N N . GLY C 1 89 ? 24.748 82.393 22.532 1.00 25.94 89 GLY C N 1
ATOM 6101 C CA . GLY C 1 89 ? 24.976 82.674 23.971 1.00 25.89 89 GLY C CA 1
ATOM 6102 C C . GLY C 1 89 ? 26.340 82.231 24.478 1.00 25.64 89 GLY C C 1
ATOM 6103 O O . GLY C 1 89 ? 26.490 81.845 25.653 1.00 25.29 89 GLY C O 1
ATOM 6104 N N . ILE C 1 90 ? 27.336 82.293 23.598 1.00 25.81 90 ILE C N 1
ATOM 6105 C CA . ILE C 1 90 ? 28.690 81.866 23.947 1.00 26.83 90 ILE C CA 1
ATOM 6106 C C . ILE C 1 90 ? 29.681 83.047 24.027 1.00 25.71 90 ILE C C 1
ATOM 6107 O O . ILE C 1 90 ? 29.603 83.970 23.240 1.00 25.73 90 ILE C O 1
ATOM 6112 N N . PRO C 1 91 ? 30.602 83.019 25.001 1.00 25.53 91 PRO C N 1
ATOM 6113 C CA . PRO C 1 91 ? 31.556 84.134 25.112 1.00 24.83 91 PRO C CA 1
ATOM 6114 C C . PRO C 1 91 ? 32.549 84.200 23.954 1.00 23.99 91 PRO C C 1
ATOM 6115 O O . PRO C 1 91 ? 32.869 83.167 23.359 1.00 23.21 91 PRO C O 1
ATOM 6119 N N . MET C 1 92 ? 33.026 85.411 23.653 1.00 23.22 92 MET C N 1
ATOM 6120 C CA . MET C 1 92 ? 33.948 85.630 22.554 1.00 23.64 92 MET C CA 1
ATOM 6121 C C . MET C 1 92 ? 35.117 86.523 22.956 1.00 23.13 92 MET C C 1
ATOM 6122 O O . MET C 1 92 ? 34.902 87.652 23.383 1.00 22.90 92 MET C O 1
ATOM 6127 N N . GLY C 1 93 ? 36.341 86.002 22.842 1.00 22.76 93 GLY C N 1
ATOM 6128 C CA . GLY C 1 93 ? 37.557 86.817 22.942 1.00 22.69 93 GLY C CA 1
ATOM 6129 C C . GLY C 1 93 ? 37.881 87.408 21.573 1.00 23.71 93 GLY C C 1
ATOM 6130 O O . GLY C 1 93 ? 37.684 86.745 20.549 1.00 22.80 93 GLY C O 1
ATOM 6131 N N . VAL C 1 94 ? 38.320 88.667 21.542 1.00 23.29 94 VAL C N 1
ATOM 6132 C CA . VAL C 1 94 ? 38.829 89.251 20.306 1.00 23.77 94 VAL C CA 1
ATOM 6133 C C . VAL C 1 94 ? 40.321 88.970 20.244 1.00 23.24 94 VAL C C 1
ATOM 6134 O O . VAL C 1 94 ? 40.917 88.595 21.246 1.00 22.60 94 VAL C O 1
ATOM 6138 N N . GLY C 1 95 ? 40.923 89.131 19.072 1.00 23.25 95 GLY C N 1
ATOM 6139 C CA . GLY C 1 95 ? 42.378 89.042 18.966 1.00 23.26 95 GLY C CA 1
ATOM 6140 C C . GLY C 1 95 ? 43.046 90.326 19.437 1.00 24.11 95 GLY C C 1
ATOM 6141 O O . GLY C 1 95 ? 42.380 91.262 19.881 1.00 23.41 95 GLY C O 1
ATOM 6142 N N . SER C 1 96 ? 44.367 90.371 19.342 1.00 24.18 96 SER C N 1
ATOM 6143 C CA . SER C 1 96 ? 45.133 91.445 19.935 1.00 25.92 96 SER C CA 1
ATOM 6144 C C . SER C 1 96 ? 44.635 92.835 19.547 1.00 26.29 96 SER C C 1
ATOM 6145 O O . SER C 1 96 ? 44.466 93.133 18.362 1.00 26.25 96 SER C O 1
ATOM 6148 N N . GLN C 1 97 ? 44.402 93.669 20.555 1.00 26.26 97 GLN C N 1
ATOM 6149 C CA . GLN C 1 97 ? 43.988 95.057 20.333 1.00 27.08 97 GLN C CA 1
ATOM 6150 C C . GLN C 1 97 ? 45.153 96.062 20.274 1.00 27.86 97 GLN C C 1
ATOM 6151 O O . GLN C 1 97 ? 44.947 97.267 20.389 1.00 27.71 97 GLN C O 1
ATOM 6157 N N . ARG C 1 98 ? 46.368 95.577 20.071 1.00 29.54 98 ARG C N 1
ATOM 6158 C CA . ARG C 1 98 ? 47.536 96.460 20.014 1.00 32.14 98 ARG C CA 1
ATOM 6159 C C . ARG C 1 98 ? 47.381 97.536 18.936 1.00 32.40 98 ARG C C 1
ATOM 6160 O O . ARG C 1 98 ? 47.619 98.735 19.187 1.00 32.27 98 ARG C O 1
ATOM 6168 N N . VAL C 1 99 ? 47.004 97.109 17.736 1.00 33.00 99 VAL C N 1
ATOM 6169 C CA . VAL C 1 99 ? 46.893 98.040 16.613 1.00 34.79 99 VAL C CA 1
ATOM 6170 C C . VAL C 1 99 ? 45.831 99.117 16.881 1.00 34.76 99 VAL C C 1
ATOM 6171 O O . VAL C 1 99 ? 45.988 100.258 16.452 1.00 34.77 99 VAL C O 1
ATOM 6175 N N . ALA C 1 100 ? 44.789 98.758 17.633 1.00 35.25 100 ALA C N 1
ATOM 6176 C CA . ALA C 1 100 ? 43.723 99.695 17.999 1.00 35.91 100 ALA C CA 1
ATOM 6177 C C . ALA C 1 100 ? 44.112 100.679 19.122 1.00 36.69 100 ALA C C 1
ATOM 6178 O O . ALA C 1 100 ? 43.553 101.777 19.217 1.00 36.56 100 ALA C O 1
ATOM 6180 N N . ILE C 1 101 ? 45.048 100.279 19.980 1.00 37.27 101 ILE C N 1
ATOM 6181 C CA . ILE C 1 101 ? 45.626 101.198 20.966 1.00 38.30 101 ILE C CA 1
ATOM 6182 C C . ILE C 1 101 ? 46.583 102.154 20.241 1.00 40.06 101 ILE C C 1
ATOM 6183 O O . ILE C 1 101 ? 46.671 103.347 20.544 1.00 39.44 101 ILE C O 1
ATOM 6188 N N . GLU C 1 102 ? 47.267 101.611 19.251 1.00 42.00 102 GLU C N 1
ATOM 6189 C CA . GLU C 1 102 ? 48.249 102.366 18.511 1.00 44.97 102 GLU C CA 1
ATOM 6190 C C . GLU C 1 102 ? 47.633 103.270 17.416 1.00 46.34 102 GLU C C 1
ATOM 6191 O O . GLU C 1 102 ? 48.190 104.322 17.115 1.00 47.32 102 GLU C O 1
ATOM 6197 N N . LYS C 1 103 ? 46.483 102.887 16.858 1.00 48.07 103 LYS C N 1
ATOM 6198 C CA . LYS C 1 103 ? 45.849 103.644 15.757 1.00 50.13 103 LYS C CA 1
ATOM 6199 C C . LYS C 1 103 ? 44.333 103.757 15.902 1.00 51.14 103 LYS C C 1
ATOM 6200 O O . LYS C 1 103 ? 43.637 102.738 15.962 1.00 51.39 103 LYS C O 1
ATOM 6206 N N . ALA C 1 104 ? 43.826 104.994 15.920 1.00 52.55 104 ALA C N 1
ATOM 6207 C CA . ALA C 1 104 ? 42.394 105.264 16.136 1.00 53.64 104 ALA C CA 1
ATOM 6208 C C . ALA C 1 104 ? 41.478 104.567 15.129 1.00 54.38 104 ALA C C 1
ATOM 6209 O O . ALA C 1 104 ? 40.403 104.085 15.489 1.00 54.56 104 ALA C O 1
ATOM 6211 N N . GLU C 1 105 ? 41.923 104.503 13.878 1.00 55.29 105 GLU C N 1
ATOM 6212 C CA . GLU C 1 105 ? 41.159 103.890 12.787 1.00 56.26 105 GLU C CA 1
ATOM 6213 C C . GLU C 1 105 ? 40.855 102.409 13.012 1.00 56.57 105 GLU C C 1
ATOM 6214 O O . GLU C 1 105 ? 39.790 101.923 12.607 1.00 56.70 105 GLU C O 1
ATOM 6220 N N . ALA C 1 106 ? 41.789 101.700 13.655 1.00 56.66 106 ALA C N 1
ATOM 6221 C CA . ALA C 1 106 ? 41.661 100.254 13.886 1.00 56.74 106 ALA C CA 1
ATOM 6222 C C . ALA C 1 106 ? 40.595 99.883 14.930 1.00 56.79 106 ALA C C 1
ATOM 6223 O O . ALA C 1 106 ? 40.243 98.707 15.067 1.00 56.75 106 ALA C O 1
ATOM 6225 N N . ARG C 1 107 ? 40.079 100.890 15.636 1.00 56.83 107 ARG C N 1
ATOM 6226 C CA . ARG C 1 107 ? 39.093 100.706 16.703 1.00 57.12 107 ARG C CA 1
ATOM 6227 C C . ARG C 1 107 ? 37.751 100.122 16.251 1.00 57.20 107 ARG C C 1
ATOM 6228 O O . ARG C 1 107 ? 37.192 99.237 16.922 1.00 57.24 107 ARG C O 1
ATOM 6236 N N . GLU C 1 108 ? 37.236 100.615 15.126 1.00 56.78 108 GLU C N 1
ATOM 6237 C CA . GLU C 1 108 ? 35.954 100.154 14.601 1.00 56.60 108 GLU C CA 1
ATOM 6238 C C . GLU C 1 108 ? 35.891 98.629 14.393 1.00 55.92 108 GLU C C 1
ATOM 6239 O O . GLU C 1 108 ? 34.914 97.994 14.798 1.00 55.32 108 GLU C O 1
ATOM 6245 N N . SER C 1 109 ? 36.946 98.048 13.814 1.00 55.24 109 SER C N 1
ATOM 6246 C CA . SER C 1 109 ? 37.019 96.586 13.590 1.00 54.54 109 SER C CA 1
ATOM 6247 C C . SER C 1 109 ? 36.919 95.734 14.869 1.00 53.86 109 SER C C 1
ATOM 6248 O O . SER C 1 109 ? 36.732 94.503 14.799 1.00 53.82 109 SER C O 1
ATOM 6251 N N . PHE C 1 110 ? 37.041 96.394 16.023 1.00 52.76 110 PHE C N 1
ATOM 6252 C CA . PHE C 1 110 ? 36.741 95.781 17.323 1.00 51.79 110 PHE C CA 1
ATOM 6253 C C . PHE C 1 110 ? 35.376 96.216 17.852 1.00 51.64 110 PHE C C 1
ATOM 6254 O O . PHE C 1 110 ? 34.531 95.366 18.150 1.00 51.90 110 PHE C O 1
ATOM 6262 N N . ALA C 1 111 ? 35.176 97.529 17.967 1.00 50.37 111 ALA C N 1
ATOM 6263 C CA . ALA C 1 111 ? 33.936 98.106 18.470 1.00 49.55 111 ALA C CA 1
ATOM 6264 C C . ALA C 1 111 ? 32.669 97.410 17.961 1.00 49.14 111 ALA C C 1
ATOM 6265 O O . ALA C 1 111 ? 31.821 97.027 18.774 1.00 49.46 111 ALA C O 1
ATOM 6267 N N . ILE C 1 112 ? 32.543 97.260 16.632 1.00 47.86 112 ILE C N 1
ATOM 6268 C CA . ILE C 1 112 ? 31.424 96.532 15.989 1.00 46.47 112 ILE C CA 1
ATOM 6269 C C . ILE C 1 112 ? 30.970 95.313 16.799 1.00 45.69 112 ILE C C 1
ATOM 6270 O O . ILE C 1 112 ? 29.780 95.024 16.871 1.00 45.05 112 ILE C O 1
ATOM 6275 N N . VAL C 1 113 ? 31.942 94.625 17.403 1.00 44.81 113 VAL C N 1
ATOM 6276 C CA . VAL C 1 113 ? 31.717 93.472 18.269 1.00 44.13 113 VAL C CA 1
ATOM 6277 C C . VAL C 1 113 ? 30.549 93.694 19.227 1.00 43.13 113 VAL C C 1
ATOM 6278 O O . VAL C 1 113 ? 29.667 92.849 19.338 1.00 42.68 113 VAL C O 1
ATOM 6282 N N . ARG C 1 114 ? 30.518 94.856 19.865 1.00 42.14 114 ARG C N 1
ATOM 6283 C CA . ARG C 1 114 ? 29.579 95.094 20.947 1.00 40.99 114 ARG C CA 1
ATOM 6284 C C . ARG C 1 114 ? 28.231 95.585 20.420 1.00 41.00 114 ARG C C 1
ATOM 6285 O O . ARG C 1 114 ? 27.208 95.416 21.081 1.00 41.36 114 ARG C O 1
ATOM 6293 N N . LYS C 1 115 ? 28.239 96.159 19.211 1.00 40.38 115 LYS C N 1
ATOM 6294 C CA . LYS C 1 115 ? 27.022 96.537 18.487 1.00 39.94 115 LYS C CA 1
ATOM 6295 C C . LYS C 1 115 ? 26.228 95.326 18.025 1.00 38.63 115 LYS C C 1
ATOM 6296 O O . LYS C 1 115 ? 25.005 95.363 17.905 1.00 38.40 115 LYS C O 1
ATOM 6302 N N . VAL C 1 116 ? 26.955 94.257 17.747 1.00 36.89 116 VAL C N 1
ATOM 6303 C CA . VAL C 1 116 ? 26.410 93.081 17.110 1.00 35.73 116 VAL C CA 1
ATOM 6304 C C . VAL C 1 116 ? 26.221 92.001 18.176 1.00 34.43 116 VAL C C 1
ATOM 6305 O O . VAL C 1 116 ? 25.412 91.083 18.024 1.00 33.22 116 VAL C O 1
ATOM 6309 N N . ALA C 1 117 ? 26.940 92.153 19.292 1.00 33.14 117 ALA C N 1
ATOM 6310 C CA . ALA C 1 117 ? 26.903 91.166 20.357 1.00 31.70 117 ALA C CA 1
ATOM 6311 C C . ALA C 1 117 ? 26.743 91.869 21.705 1.00 31.19 117 ALA C C 1
ATOM 6312 O O . ALA C 1 117 ? 27.694 91.921 22.483 1.00 30.45 117 ALA C O 1
ATOM 6314 N N . PRO C 1 118 ? 25.542 92.438 21.973 1.00 31.08 118 PRO C N 1
ATOM 6315 C CA . PRO C 1 118 ? 25.351 93.278 23.170 1.00 30.53 118 PRO C CA 1
ATOM 6316 C C . PRO C 1 118 ? 25.326 92.549 24.507 1.00 30.22 118 PRO C C 1
ATOM 6317 O O . PRO C 1 118 ? 25.525 93.176 25.546 1.00 29.61 118 PRO C O 1
ATOM 6321 N N . THR C 1 119 ? 25.057 91.247 24.506 1.00 29.43 119 THR C N 1
ATOM 6322 C CA . THR C 1 119 ? 24.763 90.606 25.776 1.00 29.24 119 THR C CA 1
ATOM 6323 C C . THR C 1 119 ? 25.831 89.602 26.263 1.00 28.45 119 THR C C 1
ATOM 6324 O O . THR C 1 119 ? 26.108 89.520 27.471 1.00 27.94 119 THR C O 1
ATOM 6328 N N . ILE C 1 120 ? 26.440 88.852 25.341 1.00 26.71 120 ILE C N 1
ATOM 6329 C CA . ILE C 1 120 ? 27.424 87.831 25.734 1.00 25.74 120 ILE C CA 1
ATOM 6330 C C . ILE C 1 120 ? 28.664 88.412 26.424 1.00 25.16 120 ILE C C 1
ATOM 6331 O O . ILE C 1 120 ? 28.937 89.611 26.297 1.00 24.88 120 ILE C O 1
ATOM 6336 N N . PRO C 1 121 ? 29.422 87.560 27.151 1.00 23.92 121 PRO C N 1
ATOM 6337 C CA . PRO C 1 121 ? 30.704 88.030 27.628 1.00 23.69 121 PRO C CA 1
ATOM 6338 C C . PRO C 1 121 ? 31.620 88.276 26.438 1.00 23.62 121 PRO C C 1
ATOM 6339 O O . PRO C 1 121 ? 31.690 87.455 25.511 1.00 23.10 121 PRO C O 1
ATOM 6343 N N . ILE C 1 122 ? 32.297 89.417 26.465 1.00 23.22 122 ILE C N 1
ATOM 6344 C CA . ILE C 1 122 ? 33.303 89.740 25.454 1.00 23.41 122 ILE C CA 1
ATOM 6345 C C . ILE C 1 122 ? 34.631 89.969 26.139 1.00 23.25 122 ILE C C 1
ATOM 6346 O O . ILE C 1 122 ? 34.703 90.739 27.107 1.00 23.27 122 ILE C O 1
ATOM 6351 N N . ILE C 1 123 ? 35.677 89.297 25.665 1.00 22.56 123 ILE C N 1
ATOM 6352 C CA . ILE C 1 123 ? 36.984 89.355 26.333 1.00 22.52 123 ILE C CA 1
ATOM 6353 C C . ILE C 1 123 ? 38.008 90.101 25.501 1.00 22.95 123 ILE C C 1
ATOM 6354 O O . ILE C 1 123 ? 38.342 89.675 24.382 1.00 22.24 123 ILE C O 1
ATOM 6359 N N . ALA C 1 124 ? 38.509 91.208 26.058 1.00 22.42 124 ALA C N 1
ATOM 6360 C CA . ALA C 1 124 ? 39.553 91.984 25.410 1.00 22.92 124 ALA C CA 1
ATOM 6361 C C . ALA C 1 124 ? 40.836 91.169 25.300 1.00 22.86 124 ALA C C 1
ATOM 6362 O O . ALA C 1 124 ? 40.961 90.092 25.886 1.00 22.11 124 ALA C O 1
ATOM 6364 N N . ASN C 1 125 ? 41.794 91.685 24.536 1.00 23.95 125 ASN C N 1
ATOM 6365 C CA . ASN C 1 125 ? 43.037 90.968 24.291 1.00 24.06 125 ASN C CA 1
ATOM 6366 C C . ASN C 1 125 ? 44.243 91.882 24.101 1.00 24.09 125 ASN C C 1
ATOM 6367 O O . ASN C 1 125 ? 44.255 92.725 23.194 1.00 23.03 125 ASN C O 1
ATOM 6372 N N . LEU C 1 126 ? 45.240 91.704 24.971 1.00 23.43 126 LEU C N 1
ATOM 6373 C CA . LEU C 1 126 ? 46.559 92.310 24.813 1.00 23.65 126 LEU C CA 1
ATOM 6374 C C . LEU C 1 126 ? 47.660 91.273 25.107 1.00 24.21 126 LEU C C 1
ATOM 6375 O O . LEU C 1 126 ? 47.461 90.367 25.916 1.00 24.09 126 LEU C O 1
ATOM 6380 N N . GLY C 1 127 ? 48.815 91.414 24.457 1.00 23.76 127 GLY C N 1
ATOM 6381 C CA . GLY C 1 127 ? 49.918 90.479 24.660 1.00 24.53 127 GLY C CA 1
ATOM 6382 C C . GLY C 1 127 ? 50.773 90.771 25.873 1.00 25.27 127 GLY C C 1
ATOM 6383 O O . GLY C 1 127 ? 50.983 91.950 26.244 1.00 25.50 127 GLY C O 1
ATOM 6384 N N . MET C 1 128 ? 51.293 89.706 26.492 1.00 25.40 128 MET C N 1
ATOM 6385 C CA . MET C 1 128 ? 52.362 89.880 27.470 1.00 26.27 128 MET C CA 1
ATOM 6386 C C . MET C 1 128 ? 53.565 90.664 26.891 1.00 26.26 128 MET C C 1
ATOM 6387 O O . MET C 1 128 ? 54.207 91.394 27.619 1.00 26.31 128 MET C O 1
ATOM 6392 N N . PRO C 1 129 ? 53.902 90.487 25.600 1.00 26.82 129 PRO C N 1
ATOM 6393 C CA . PRO C 1 129 ? 54.940 91.371 25.020 1.00 27.14 129 PRO C CA 1
ATOM 6394 C C . PRO C 1 129 ? 54.643 92.890 25.131 1.00 27.96 129 PRO C C 1
ATOM 6395 O O . PRO C 1 129 ? 55.587 93.701 25.206 1.00 28.23 129 PRO C O 1
ATOM 6399 N N . GLN C 1 130 ? 53.365 93.275 25.143 1.00 27.79 130 GLN C N 1
ATOM 6400 C CA . GLN C 1 130 ? 52.999 94.695 25.365 1.00 28.23 130 GLN C CA 1
ATOM 6401 C C . GLN C 1 130 ? 53.290 95.148 26.780 1.00 28.01 130 GLN C C 1
ATOM 6402 O O . GLN C 1 130 ? 53.562 96.326 27.004 1.00 28.50 130 GLN C O 1
ATOM 6408 N N . LEU C 1 131 ? 53.224 94.222 27.737 1.00 27.88 131 LEU C N 1
ATOM 6409 C CA . LEU C 1 131 ? 53.525 94.531 29.128 1.00 28.28 131 LEU C CA 1
ATOM 6410 C C . LEU C 1 131 ? 55.007 94.606 29.395 1.00 28.32 131 LEU C C 1
ATOM 6411 O O . LEU C 1 131 ? 55.455 95.335 30.284 1.00 27.80 131 LEU C O 1
ATOM 6416 N N . VAL C 1 132 ? 55.796 93.851 28.640 1.00 28.57 132 VAL C N 1
ATOM 6417 C CA . VAL C 1 132 ? 57.238 94.041 28.764 1.00 28.87 132 VAL C CA 1
ATOM 6418 C C . VAL C 1 132 ? 57.624 95.378 28.116 1.00 29.24 132 VAL C C 1
ATOM 6419 O O . VAL C 1 132 ? 58.604 95.994 28.519 1.00 28.56 132 VAL C O 1
ATOM 6423 N N . LYS C 1 133 ? 56.812 95.832 27.151 1.00 29.66 133 LYS C N 1
ATOM 6424 C CA . LYS C 1 133 ? 57.063 97.082 26.419 1.00 30.78 133 LYS C CA 1
ATOM 6425 C C . LYS C 1 133 ? 56.287 98.338 26.903 1.00 31.34 133 LYS C C 1
ATOM 6426 O O . LYS C 1 133 ? 55.954 99.211 26.121 1.00 32.17 133 LYS C O 1
ATOM 6432 N N . GLY C 1 134 ? 55.974 98.511 28.162 1.00 31.71 134 GLY C N 1
ATOM 6433 C CA . GLY C 1 134 ? 55.438 99.897 28.412 1.00 31.39 134 GLY C CA 1
ATOM 6434 C C . GLY C 1 134 ? 53.954 100.221 28.223 1.00 30.76 134 GLY C C 1
ATOM 6435 O O . GLY C 1 134 ? 53.522 101.345 28.519 1.00 29.90 134 GLY C O 1
ATOM 6436 N N . TYR C 1 135 ? 53.155 99.252 27.772 1.00 29.92 135 TYR C N 1
ATOM 6437 C CA . TYR C 1 135 ? 51.729 99.301 28.094 1.00 29.57 135 TYR C CA 1
ATOM 6438 C C . TYR C 1 135 ? 51.614 99.255 29.608 1.00 29.25 135 TYR C C 1
ATOM 6439 O O . TYR C 1 135 ? 52.478 98.681 30.285 1.00 29.41 135 TYR C O 1
ATOM 6448 N N . GLY C 1 136 ? 50.567 99.883 30.133 1.00 28.44 136 GLY C N 1
ATOM 6449 C CA . GLY C 1 136 ? 50.307 99.919 31.559 1.00 28.51 136 GLY C CA 1
ATOM 6450 C C . GLY C 1 136 ? 48.803 100.023 31.714 1.00 28.72 136 GLY C C 1
ATOM 6451 O O . GLY C 1 136 ? 48.060 99.644 30.807 1.00 27.76 136 GLY C O 1
ATOM 6452 N N . LEU C 1 137 ? 48.366 100.570 32.846 1.00 28.92 137 LEU C N 1
ATOM 6453 C CA . LEU C 1 137 ? 46.951 100.623 33.199 1.00 29.61 137 LEU C CA 1
ATOM 6454 C C . LEU C 1 137 ? 46.051 101.212 32.111 1.00 29.52 137 LEU C C 1
ATOM 6455 O O . LEU C 1 137 ? 45.053 100.599 31.746 1.00 29.83 137 LEU C O 1
ATOM 6460 N N . LYS C 1 138 ? 46.377 102.410 31.626 1.00 29.18 138 LYS C N 1
ATOM 6461 C CA . LYS C 1 138 ? 45.466 103.120 30.709 1.00 29.34 138 LYS C CA 1
ATOM 6462 C C . LYS C 1 138 ? 45.211 102.325 29.444 1.00 28.49 138 LYS C C 1
ATOM 6463 O O . LYS C 1 138 ? 44.073 102.247 28.967 1.00 28.21 138 LYS C O 1
ATOM 6469 N N . GLU C 1 139 ? 46.284 101.771 28.886 1.00 28.05 139 GLU C N 1
ATOM 6470 C CA . GLU C 1 139 ? 46.198 100.972 27.661 1.00 27.76 139 GLU C CA 1
ATOM 6471 C C . GLU C 1 139 ? 45.276 99.777 27.854 1.00 27.59 139 GLU C C 1
ATOM 6472 O O . GLU C 1 139 ? 44.485 99.466 26.977 1.00 27.71 139 GLU C O 1
ATOM 6478 N N . PHE C 1 140 ? 45.386 99.140 29.017 1.00 27.27 140 PHE C N 1
ATOM 6479 C CA . PHE C 1 140 ? 44.520 98.039 29.422 1.00 27.36 140 PHE C CA 1
ATOM 6480 C C . PHE C 1 140 ? 43.040 98.429 29.575 1.00 27.32 140 PHE C C 1
ATOM 6481 O O . PHE C 1 140 ? 42.162 97.763 29.029 1.00 27.11 140 PHE C O 1
ATOM 6489 N N . GLN C 1 141 ? 42.778 99.508 30.312 1.00 27.15 141 GLN C N 1
ATOM 6490 C CA . GLN C 1 141 ? 41.450 100.154 30.390 1.00 26.87 141 GLN C CA 1
ATOM 6491 C C . GLN C 1 141 ? 40.851 100.517 29.037 1.00 26.49 141 GLN C C 1
ATOM 6492 O O . GLN C 1 141 ? 39.650 100.314 28.805 1.00 26.56 141 GLN C O 1
ATOM 6498 N N . ASP C 1 142 ? 41.663 101.090 28.154 1.00 26.74 142 ASP C N 1
ATOM 6499 C CA . ASP C 1 142 ? 41.185 101.470 26.816 1.00 26.73 142 ASP C CA 1
ATOM 6500 C C . ASP C 1 142 ? 40.763 100.254 25.990 1.00 26.71 142 ASP C C 1
ATOM 6501 O O . ASP C 1 142 ? 39.752 100.310 25.264 1.00 25.73 142 ASP C O 1
ATOM 6506 N N . ALA C 1 143 ? 41.544 99.170 26.083 1.00 26.32 143 ALA C N 1
ATOM 6507 C CA . ALA C 1 143 ? 41.226 97.933 25.360 1.00 26.33 143 ALA C CA 1
ATOM 6508 C C . ALA C 1 143 ? 39.892 97.389 25.835 1.00 26.62 143 ALA C C 1
ATOM 6509 O O . ALA C 1 143 ? 39.042 97.008 25.023 1.00 26.69 143 ALA C O 1
ATOM 6511 N N . ILE C 1 144 ? 39.703 97.385 27.153 1.00 26.52 144 ILE C N 1
ATOM 6512 C CA . ILE C 1 144 ? 38.445 96.972 27.754 1.00 27.41 144 ILE C CA 1
ATOM 6513 C C . ILE C 1 144 ? 37.266 97.872 27.316 1.00 28.12 144 ILE C C 1
ATOM 6514 O O . ILE C 1 144 ? 36.232 97.385 26.843 1.00 28.23 144 ILE C O 1
ATOM 6519 N N . GLN C 1 145 ? 37.435 99.184 27.445 1.00 28.93 145 GLN C N 1
ATOM 6520 C CA . GLN C 1 145 ? 36.350 100.127 27.169 1.00 29.57 145 GLN C CA 1
ATOM 6521 C C . GLN C 1 145 ? 35.889 100.073 25.702 1.00 29.03 145 GLN C C 1
ATOM 6522 O O . GLN C 1 145 ? 34.706 100.147 25.416 1.00 28.35 145 GLN C O 1
ATOM 6528 N N . MET C 1 146 ? 36.838 99.924 24.792 1.00 28.54 146 MET C N 1
ATOM 6529 C CA . MET C 1 146 ? 36.587 99.892 23.345 1.00 30.27 146 MET C CA 1
ATOM 6530 C C . MET C 1 146 ? 35.487 98.877 22.927 1.00 29.38 146 MET C C 1
ATOM 6531 O O . MET C 1 146 ? 34.798 99.054 21.901 1.00 29.37 146 MET C O 1
ATOM 6536 N N . ILE C 1 147 ? 35.338 97.811 23.717 1.00 28.66 147 ILE C N 1
ATOM 6537 C CA . ILE C 1 147 ? 34.366 96.751 23.435 1.00 28.07 147 ILE C CA 1
ATOM 6538 C C . ILE C 1 147 ? 33.501 96.410 24.669 1.00 28.51 147 ILE C C 1
ATOM 6539 O O . ILE C 1 147 ? 32.823 95.365 24.691 1.00 27.95 147 ILE C O 1
ATOM 6544 N N . GLU C 1 148 ? 33.507 97.307 25.665 1.00 27.89 148 GLU C N 1
ATOM 6545 C CA . GLU C 1 148 ? 32.817 97.096 26.943 1.00 29.00 148 GLU C CA 1
ATOM 6546 C C . GLU C 1 148 ? 33.007 95.652 27.365 1.00 28.00 148 GLU C C 1
ATOM 6547 O O . GLU C 1 148 ? 32.052 94.929 27.615 1.00 28.20 148 GLU C O 1
ATOM 6553 N N . ALA C 1 149 ? 34.274 95.240 27.411 1.00 27.51 149 ALA C N 1
ATOM 6554 C CA . ALA C 1 149 ? 34.664 93.862 27.755 1.00 25.89 149 ALA C CA 1
ATOM 6555 C C . ALA C 1 149 ? 34.299 93.481 29.187 1.00 25.91 149 ALA C C 1
ATOM 6556 O O . ALA C 1 149 ? 34.335 94.313 30.092 1.00 24.97 149 ALA C O 1
ATOM 6558 N N . ASP C 1 150 ? 34.012 92.193 29.374 1.00 25.00 150 ASP C N 1
ATOM 6559 C CA . ASP C 1 150 ? 33.764 91.592 30.667 1.00 24.60 150 ASP C CA 1
ATOM 6560 C C . ASP C 1 150 ? 35.018 90.980 31.330 1.00 23.94 150 ASP C C 1
ATOM 6561 O O . ASP C 1 150 ? 34.996 90.612 32.510 1.00 22.89 150 ASP C O 1
ATOM 6566 N N . ALA C 1 151 ? 36.114 90.914 30.579 1.00 22.94 151 ALA C N 1
ATOM 6567 C CA . ALA C 1 151 ? 37.392 90.392 31.082 1.00 22.72 151 ALA C CA 1
ATOM 6568 C C . ALA C 1 151 ? 38.444 90.803 30.076 1.00 22.41 151 ALA C C 1
ATOM 6569 O O . ALA C 1 151 ? 38.098 91.280 28.983 1.00 21.86 151 ALA C O 1
ATOM 6571 N N . ILE C 1 152 ? 39.723 90.649 30.418 1.00 21.93 152 ILE C N 1
ATOM 6572 C CA . ILE C 1 152 ? 40.764 90.841 29.402 1.00 21.52 152 ILE C CA 1
ATOM 6573 C C . ILE C 1 152 ? 41.679 89.613 29.388 1.00 22.53 152 ILE C C 1
ATOM 6574 O O . ILE C 1 152 ? 42.034 89.085 30.452 1.00 20.76 152 ILE C O 1
ATOM 6579 N N . ALA C 1 153 ? 42.048 89.153 28.184 1.00 21.75 153 ALA C N 1
ATOM 6580 C CA . ALA C 1 153 ? 43.018 88.079 28.108 1.00 22.50 153 ALA C CA 1
ATOM 6581 C C . ALA C 1 153 ? 44.392 88.644 27.824 1.00 22.11 153 ALA C C 1
ATOM 6582 O O . ALA C 1 153 ? 44.554 89.483 26.959 1.00 21.81 153 ALA C O 1
ATOM 6584 N N . VAL C 1 154 ? 45.387 88.187 28.567 1.00 22.78 154 VAL C N 1
ATOM 6585 C CA . VAL C 1 154 ? 46.753 88.484 28.167 1.00 23.14 154 VAL C CA 1
ATOM 6586 C C . VAL C 1 154 ? 47.474 87.209 27.731 1.00 23.02 154 VAL C C 1
ATOM 6587 O O . VAL C 1 154 ? 47.547 86.237 28.481 1.00 22.70 154 VAL C O 1
ATOM 6591 N N . HIS C 1 155 ? 47.967 87.237 26.494 1.00 22.43 155 HIS C N 1
ATOM 6592 C CA . HIS C 1 155 ? 48.523 86.048 25.863 1.00 22.14 155 HIS C CA 1
ATOM 6593 C C . HIS C 1 155 ? 50.034 85.909 25.973 1.00 21.75 155 HIS C C 1
ATOM 6594 O O . HIS C 1 155 ? 50.777 86.899 25.926 1.00 21.39 155 HIS C O 1
ATOM 6601 N N . LEU C 1 156 ? 50.450 84.653 26.147 1.00 20.82 156 LEU C N 1
ATOM 6602 C CA . LEU C 1 156 ? 51.843 84.241 26.206 1.00 21.14 156 LEU C CA 1
ATOM 6603 C C . LEU C 1 156 ? 52.122 83.558 24.893 1.00 21.60 156 LEU C C 1
ATOM 6604 O O . LEU C 1 156 ? 51.428 82.599 24.529 1.00 21.90 156 LEU C O 1
ATOM 6609 N N . ASN C 1 157 ? 53.113 84.063 24.176 1.00 22.34 157 ASN C N 1
ATOM 6610 C CA . ASN C 1 157 ? 53.507 83.494 22.886 1.00 23.87 157 ASN C CA 1
ATOM 6611 C C . ASN C 1 157 ? 55.060 83.458 22.685 1.00 23.96 157 ASN C C 1
ATOM 6612 O O . ASN C 1 157 ? 55.557 83.798 21.597 1.00 23.73 157 ASN C O 1
ATOM 6617 N N . PRO C 1 158 ? 55.831 83.023 23.724 1.00 23.47 158 PRO C N 1
ATOM 6618 C CA . PRO C 1 158 ? 57.277 83.050 23.526 1.00 23.50 158 PRO C CA 1
ATOM 6619 C C . PRO C 1 158 ? 57.766 82.173 22.386 1.00 24.50 158 PRO C C 1
ATOM 6620 O O . PRO C 1 158 ? 58.739 82.551 21.736 1.00 24.60 158 PRO C O 1
ATOM 6624 N N . ALA C 1 159 ? 57.108 81.042 22.120 1.00 25.07 159 ALA C N 1
ATOM 6625 C CA . ALA C 1 159 ? 57.562 80.150 21.033 1.00 27.10 159 ALA C CA 1
ATOM 6626 C C . ALA C 1 159 ? 57.420 80.825 19.678 1.00 28.88 159 ALA C C 1
ATOM 6627 O O . ALA C 1 159 ? 58.325 80.775 18.842 1.00 29.00 159 ALA C O 1
ATOM 6629 N N . GLN C 1 160 ? 56.293 81.503 19.485 1.00 30.35 160 GLN C N 1
ATOM 6630 C CA . GLN C 1 160 ? 56.076 82.272 18.267 1.00 32.24 160 GLN C CA 1
ATOM 6631 C C . GLN C 1 160 ? 57.159 83.344 18.061 1.00 31.54 160 GLN C C 1
ATOM 6632 O O . GLN C 1 160 ? 57.696 83.484 16.957 1.00 32.35 160 GLN C O 1
ATOM 6638 N N . GLU C 1 161 ? 57.475 84.092 19.115 1.00 31.02 161 GLU C N 1
ATOM 6639 C CA . GLU C 1 161 ? 58.480 85.148 19.064 1.00 30.41 161 GLU C CA 1
ATOM 6640 C C . GLU C 1 161 ? 59.872 84.620 18.762 1.00 30.19 161 GLU C C 1
ATOM 6641 O O . GLU C 1 161 ? 60.659 85.296 18.088 1.00 30.44 161 GLU C O 1
ATOM 6647 N N . VAL C 1 162 ? 60.187 83.444 19.314 1.00 28.83 162 VAL C N 1
ATOM 6648 C CA . VAL C 1 162 ? 61.490 82.810 19.143 1.00 28.74 162 VAL C CA 1
ATOM 6649 C C . VAL C 1 162 ? 61.748 82.511 17.657 1.00 28.84 162 VAL C C 1
ATOM 6650 O O . VAL C 1 162 ? 62.836 82.793 17.146 1.00 28.38 162 VAL C O 1
ATOM 6654 N N . PHE C 1 163 ? 60.732 81.968 16.982 1.00 28.86 163 PHE C N 1
ATOM 6655 C CA . PHE C 1 163 ? 60.867 81.425 15.625 1.00 30.04 163 PHE C CA 1
ATOM 6656 C C . PHE C 1 163 ? 60.461 82.364 14.494 1.00 31.85 163 PHE C C 1
ATOM 6657 O O . PHE C 1 163 ? 60.707 82.068 13.319 1.00 31.89 163 PHE C O 1
ATOM 6665 N N . GLN C 1 164 ? 59.862 83.494 14.841 1.00 33.97 164 GLN C N 1
ATOM 6666 C CA . GLN C 1 164 ? 59.491 84.466 13.840 1.00 37.83 164 GLN C CA 1
ATOM 6667 C C . GLN C 1 164 ? 60.751 85.057 13.195 1.00 39.58 164 GLN C C 1
ATOM 6668 O O . GLN C 1 164 ? 61.790 85.146 13.857 1.00 39.66 164 GLN C O 1
ATOM 6674 N N . PRO C 1 165 ? 60.673 85.443 11.900 1.00 41.58 165 PRO C N 1
ATOM 6675 C CA . PRO C 1 165 ? 61.886 85.966 11.259 1.00 43.16 165 PRO C CA 1
ATOM 6676 C C . PRO C 1 165 ? 62.433 87.191 12.009 1.00 44.68 165 PRO C C 1
ATOM 6677 O O . PRO C 1 165 ? 63.642 87.309 12.200 1.00 44.91 165 PRO C O 1
ATOM 6681 N N . GLU C 1 166 ? 61.529 88.058 12.463 1.00 46.28 166 GLU C N 1
ATOM 6682 C CA . GLU C 1 166 ? 61.906 89.355 13.013 1.00 48.23 166 GLU C CA 1
ATOM 6683 C C . GLU C 1 166 ? 61.924 89.401 14.537 1.00 48.35 166 GLU C C 1
ATOM 6684 O O . GLU C 1 166 ? 60.874 89.395 15.158 1.00 49.30 166 GLU C O 1
ATOM 6690 N N . GLY C 1 167 ? 63.108 89.445 15.141 1.00 48.50 167 GLY C N 1
ATOM 6691 C CA . GLY C 1 167 ? 63.214 89.792 16.567 1.00 48.34 167 GLY C CA 1
ATOM 6692 C C . GLY C 1 167 ? 63.173 88.645 17.567 1.00 47.94 167 GLY C C 1
ATOM 6693 O O . GLY C 1 167 ? 63.185 87.468 17.175 1.00 48.10 167 GLY C O 1
ATOM 6694 N N . GLU C 1 168 ? 63.115 88.993 18.861 1.00 47.08 168 GLU C N 1
ATOM 6695 C CA . GLU C 1 168 ? 63.338 88.004 19.935 1.00 46.17 168 GLU C CA 1
ATOM 6696 C C . GLU C 1 168 ? 62.620 88.282 21.258 1.00 44.11 168 GLU C C 1
ATOM 6697 O O . GLU C 1 168 ? 62.541 89.435 21.706 1.00 44.16 168 GLU C O 1
ATOM 6703 N N . PRO C 1 169 ? 62.101 87.218 21.888 1.00 41.90 169 PRO C N 1
ATOM 6704 C CA . PRO C 1 169 ? 61.217 87.342 23.036 1.00 40.26 169 PRO C CA 1
ATOM 6705 C C . PRO C 1 169 ? 61.852 87.912 24.291 1.00 38.36 169 PRO C C 1
ATOM 6706 O O . PRO C 1 169 ? 63.029 87.674 24.576 1.00 37.97 169 PRO C O 1
ATOM 6710 N N . GLU C 1 170 ? 61.028 88.633 25.042 1.00 36.78 170 GLU C N 1
ATOM 6711 C CA . GLU C 1 170 ? 61.385 89.188 26.337 1.00 35.30 170 GLU C CA 1
ATOM 6712 C C . GLU C 1 170 ? 60.231 88.942 27.275 1.00 34.00 170 GLU C C 1
ATOM 6713 O O . GLU C 1 170 ? 59.116 89.409 27.039 1.00 33.59 170 GLU C O 1
ATOM 6719 N N . TYR C 1 171 ? 60.504 88.187 28.332 1.00 32.32 171 TYR C N 1
ATOM 6720 C CA . TYR C 1 171 ? 59.504 87.832 29.313 1.00 31.00 171 TYR C CA 1
ATOM 6721 C C . TYR C 1 171 ? 60.047 87.994 30.727 1.00 30.82 171 TYR C C 1
ATOM 6722 O O . TYR C 1 171 ? 59.911 87.090 31.546 1.00 31.24 171 TYR C O 1
ATOM 6731 N N . GLN C 1 172 ? 60.638 89.155 31.014 1.00 30.97 172 GLN C N 1
ATOM 6732 C CA . GLN C 1 172 ? 61.163 89.448 32.356 1.00 31.93 172 GLN C CA 1
ATOM 6733 C C . GLN C 1 172 ? 60.083 89.563 33.417 1.00 31.23 172 GLN C C 1
ATOM 6734 O O . GLN C 1 172 ? 58.947 89.916 33.119 1.00 30.55 172 GLN C O 1
ATOM 6740 N N . ILE C 1 173 ? 60.488 89.346 34.666 1.00 30.82 173 ILE C N 1
ATOM 6741 C CA . ILE C 1 173 ? 59.598 89.348 35.810 1.00 30.80 173 ILE C CA 1
ATOM 6742 C C . ILE C 1 173 ? 58.836 90.665 36.099 1.00 30.39 173 ILE C C 1
ATOM 6743 O O . ILE C 1 173 ? 57.697 90.621 36.587 1.00 30.05 173 ILE C O 1
ATOM 6748 N N . TYR C 1 174 ? 59.444 91.820 35.806 1.00 29.87 174 TYR C N 1
ATOM 6749 C CA . TYR C 1 174 ? 58.748 93.110 35.996 1.00 29.78 174 TYR C CA 1
ATOM 6750 C C . TYR C 1 174 ? 57.420 93.209 35.215 1.00 29.49 174 TYR C C 1
ATOM 6751 O O . TYR C 1 174 ? 56.514 93.958 35.614 1.00 29.17 174 TYR C O 1
ATOM 6760 N N . ALA C 1 175 ? 57.306 92.472 34.107 1.00 28.21 175 ALA C N 1
ATOM 6761 C CA . ALA C 1 175 ? 56.046 92.439 33.351 1.00 27.16 175 ALA C CA 1
ATOM 6762 C C . ALA C 1 175 ? 54.939 91.829 34.211 1.00 26.52 175 ALA C C 1
ATOM 6763 O O . ALA C 1 175 ? 53.784 92.237 34.114 1.00 25.81 175 ALA C O 1
ATOM 6765 N N . LEU C 1 176 ? 55.293 90.873 35.063 1.00 26.68 176 LEU C N 1
ATOM 6766 C CA . LEU C 1 176 ? 54.319 90.282 35.996 1.00 26.85 176 LEU C CA 1
ATOM 6767 C C . LEU C 1 176 ? 54.015 91.221 37.138 1.00 26.82 176 LEU C C 1
ATOM 6768 O O . LEU C 1 176 ? 52.898 91.252 37.656 1.00 25.67 176 LEU C O 1
ATOM 6773 N N . GLU C 1 177 ? 55.038 91.964 37.551 1.00 27.11 177 GLU C N 1
ATOM 6774 C CA . GLU C 1 177 ? 54.837 92.984 38.563 1.00 27.81 177 GLU C CA 1
ATOM 6775 C C . GLU C 1 177 ? 53.854 94.000 38.020 1.00 27.36 177 GLU C C 1
ATOM 6776 O O . GLU C 1 177 ? 52.910 94.374 38.714 1.00 26.87 177 GLU C O 1
ATOM 6782 N N . LYS C 1 178 ? 54.027 94.369 36.748 1.00 26.85 178 LYS C N 1
ATOM 6783 C CA . LYS C 1 178 ? 53.103 95.275 36.078 1.00 27.98 178 LYS C CA 1
ATOM 6784 C C . LYS C 1 178 ? 51.684 94.710 35.955 1.00 27.78 178 LYS C C 1
ATOM 6785 O O . LYS C 1 178 ? 50.708 95.426 36.197 1.00 27.91 178 LYS C O 1
ATOM 6791 N N . LEU C 1 179 ? 51.564 93.436 35.596 1.00 27.66 179 LEU C N 1
ATOM 6792 C CA . LEU C 1 179 ? 50.235 92.824 35.480 1.00 28.43 179 LEU C CA 1
ATOM 6793 C C . LEU C 1 179 ? 49.526 92.866 36.834 1.00 28.71 179 LEU C C 1
ATOM 6794 O O . LEU C 1 179 ? 48.327 93.189 36.919 1.00 28.33 179 LEU C O 1
ATOM 6799 N N . ARG C 1 180 ? 50.282 92.537 37.885 1.00 28.76 180 ARG C N 1
ATOM 6800 C CA . ARG C 1 180 ? 49.762 92.518 39.255 1.00 29.85 180 ARG C CA 1
ATOM 6801 C C . ARG C 1 180 ? 49.221 93.889 39.620 1.00 30.19 180 ARG C C 1
ATOM 6802 O O . ARG C 1 180 ? 48.096 94.009 40.094 1.00 31.42 180 ARG C O 1
ATOM 6810 N N . ASP C 1 181 ? 50.017 94.924 39.366 1.00 30.33 181 ASP C N 1
ATOM 6811 C CA . ASP C 1 181 ? 49.596 96.294 39.609 1.00 31.06 181 ASP C CA 1
ATOM 6812 C C . ASP C 1 181 ? 48.366 96.689 38.796 1.00 31.66 181 ASP C C 1
ATOM 6813 O O . ASP C 1 181 ? 47.401 97.248 39.336 1.00 30.34 181 ASP C O 1
ATOM 6818 N N . ILE C 1 182 ? 48.383 96.380 37.502 1.00 32.21 182 ILE C N 1
ATOM 6819 C CA . ILE C 1 182 ? 47.233 96.672 36.651 1.00 33.50 182 ILE C CA 1
ATOM 6820 C C . ILE C 1 182 ? 45.944 96.032 37.174 1.00 34.84 182 ILE C C 1
ATOM 6821 O O . ILE C 1 182 ? 44.904 96.708 37.269 1.00 34.84 182 ILE C O 1
ATOM 6826 N N . SER C 1 183 ? 46.026 94.750 37.517 1.00 35.96 183 SER C N 1
ATOM 6827 C CA . SER C 1 183 ? 44.890 93.973 38.008 1.00 38.14 183 SER C CA 1
ATOM 6828 C C . SER C 1 183 ? 44.181 94.629 39.181 1.00 39.34 183 SER C C 1
ATOM 6829 O O . SER C 1 183 ? 43.021 94.329 39.461 1.00 39.60 183 SER C O 1
ATOM 6832 N N . LYS C 1 184 ? 44.886 95.522 39.863 1.00 40.83 184 LYS C N 1
ATOM 6833 C CA . LYS C 1 184 ? 44.342 96.187 41.046 1.00 42.10 184 LYS C CA 1
ATOM 6834 C C . LYS C 1 184 ? 43.414 97.351 40.761 1.00 41.53 184 LYS C C 1
ATOM 6835 O O . LYS C 1 184 ? 42.590 97.723 41.610 1.00 41.92 184 LYS C O 1
ATOM 6841 N N . GLU C 1 185 ? 43.545 97.917 39.570 1.00 40.43 185 GLU C N 1
ATOM 6842 C CA . GLU C 1 185 ? 42.724 99.044 39.193 1.00 39.37 185 GLU C CA 1
ATOM 6843 C C . GLU C 1 185 ? 41.807 98.725 38.022 1.00 38.18 185 GLU C C 1
ATOM 6844 O O . GLU C 1 185 ? 41.035 99.572 37.600 1.00 37.82 185 GLU C O 1
ATOM 6850 N N . LEU C 1 186 ? 41.905 97.502 37.498 1.00 36.72 186 LEU C N 1
ATOM 6851 C CA . LEU C 1 186 ? 41.000 97.044 36.446 1.00 35.22 186 LEU C CA 1
ATOM 6852 C C . LEU C 1 186 ? 39.634 96.698 37.009 1.00 34.18 186 LEU C C 1
ATOM 6853 O O . LEU C 1 186 ? 39.547 96.119 38.089 1.00 34.58 186 LEU C O 1
ATOM 6858 N N . SER C 1 187 ? 38.584 97.039 36.255 1.00 33.46 187 SER C N 1
ATOM 6859 C CA . SER C 1 187 ? 37.198 96.752 36.622 1.00 32.80 187 SER C CA 1
ATOM 6860 C C . SER C 1 187 ? 36.733 95.317 36.299 1.00 31.57 187 SER C C 1
ATOM 6861 O O . SER C 1 187 ? 35.655 94.892 36.717 1.00 31.36 187 SER C O 1
ATOM 6864 N N . VAL C 1 188 ? 37.531 94.592 35.518 1.00 29.44 188 VAL C N 1
ATOM 6865 C CA . VAL C 1 188 ? 37.172 93.250 35.067 1.00 27.65 188 VAL C CA 1
ATOM 6866 C C . VAL C 1 188 ? 38.368 92.311 35.282 1.00 26.36 188 VAL C C 1
ATOM 6867 O O . VAL C 1 188 ? 39.499 92.780 35.396 1.00 25.73 188 VAL C O 1
ATOM 6871 N N . PRO C 1 189 ? 38.109 90.994 35.378 1.00 25.37 189 PRO C N 1
ATOM 6872 C CA . PRO C 1 189 ? 39.147 89.997 35.601 1.00 25.05 189 PRO C CA 1
ATOM 6873 C C . PRO C 1 189 ? 40.103 89.829 34.435 1.00 24.52 189 PRO C C 1
ATOM 6874 O O . PRO C 1 189 ? 39.761 90.115 33.274 1.00 23.62 189 PRO C O 1
ATOM 6878 N N . ILE C 1 190 ? 41.297 89.357 34.772 1.00 23.97 190 ILE C N 1
ATOM 6879 C CA . ILE C 1 190 ? 42.328 89.059 33.802 1.00 23.20 190 ILE C CA 1
ATOM 6880 C C . ILE C 1 190 ? 42.387 87.548 33.612 1.00 23.19 190 ILE C C 1
ATOM 6881 O O . ILE C 1 190 ? 42.349 86.791 34.590 1.00 22.24 190 ILE C O 1
ATOM 6886 N N . ILE C 1 191 ? 42.415 87.118 32.345 1.00 22.90 191 ILE C N 1
ATOM 6887 C CA . ILE C 1 191 ? 42.689 85.722 32.005 1.00 22.58 191 ILE C CA 1
ATOM 6888 C C . ILE C 1 191 ? 44.088 85.636 31.382 1.00 22.39 191 ILE C C 1
ATOM 6889 O O . ILE C 1 191 ? 44.393 86.377 30.445 1.00 23.50 191 ILE C O 1
ATOM 6894 N N . VAL C 1 192 ? 44.941 84.738 31.865 1.00 20.95 192 VAL C N 1
ATOM 6895 C CA . VAL C 1 192 ? 46.206 84.523 31.158 1.00 20.49 192 VAL C CA 1
ATOM 6896 C C . VAL C 1 192 ? 46.129 83.263 30.299 1.00 20.21 192 VAL C C 1
ATOM 6897 O O . VAL C 1 192 ? 45.793 82.189 30.809 1.00 20.75 192 VAL C O 1
ATOM 6901 N N . LYS C 1 193 ? 46.444 83.400 29.009 1.00 19.89 193 LYS C N 1
ATOM 6902 C CA . LYS C 1 193 ? 46.325 82.293 28.050 1.00 19.40 193 LYS C CA 1
ATOM 6903 C C . LYS C 1 193 ? 47.632 82.055 27.292 1.00 19.96 193 LYS C C 1
ATOM 6904 O O . LYS C 1 193 ? 48.449 82.968 27.125 1.00 20.29 193 LYS C O 1
ATOM 6910 N N . GLU C 1 194 ? 47.861 80.835 26.840 1.00 20.04 194 GLU C N 1
ATOM 6911 C CA . GLU C 1 194 ? 48.985 80.593 25.955 1.00 20.22 194 GLU C CA 1
ATOM 6912 C C . GLU C 1 194 ? 48.451 80.734 24.530 1.00 21.37 194 GLU C C 1
ATOM 6913 O O . GLU C 1 194 ? 47.353 81.278 24.316 1.00 21.30 194 GLU C O 1
ATOM 6919 N N . SER C 1 195 ? 49.225 80.264 23.556 1.00 22.13 195 SER C N 1
ATOM 6920 C CA . SER C 1 195 ? 48.873 80.450 22.167 1.00 23.74 195 SER C CA 1
ATOM 6921 C C . SER C 1 195 ? 49.244 79.229 21.365 1.00 23.58 195 SER C C 1
ATOM 6922 O O . SER C 1 195 ? 49.709 79.345 20.231 1.00 25.32 195 SER C O 1
ATOM 6925 N N . GLY C 1 196 ? 49.067 78.052 21.942 1.00 23.37 196 GLY C N 1
ATOM 6926 C CA . GLY C 1 196 ? 49.366 76.814 21.216 1.00 21.17 196 GLY C CA 1
ATOM 6927 C C . GLY C 1 196 ? 50.420 75.924 21.818 1.00 20.88 196 GLY C C 1
ATOM 6928 O O . GLY C 1 196 ? 50.618 74.815 21.329 1.00 20.07 196 GLY C O 1
ATOM 6929 N N . ASN C 1 197 ? 51.087 76.382 22.888 1.00 20.45 197 ASN C N 1
ATOM 6930 C CA . ASN C 1 197 ? 52.154 75.607 23.531 1.00 20.05 197 ASN C CA 1
ATOM 6931 C C . ASN C 1 197 ? 51.916 75.250 24.994 1.00 20.28 197 ASN C C 1
ATOM 6932 O O . ASN C 1 197 ? 52.754 74.575 25.616 1.00 19.56 197 ASN C O 1
ATOM 6937 N N . GLY C 1 198 ? 50.780 75.698 25.542 1.00 19.27 198 GLY C N 1
ATOM 6938 C CA . GLY C 1 198 ? 50.284 75.101 26.779 1.00 19.51 198 GLY C CA 1
ATOM 6939 C C . GLY C 1 198 ? 50.837 75.713 28.044 1.00 19.52 198 GLY C C 1
ATOM 6940 O O . GLY C 1 198 ? 51.900 76.333 28.060 1.00 19.13 198 GLY C O 1
ATOM 6941 N N . ILE C 1 199 ? 50.107 75.517 29.138 1.00 20.59 199 ILE C N 1
ATOM 6942 C CA . ILE C 1 199 ? 50.511 76.087 30.425 1.00 19.60 199 ILE C CA 1
ATOM 6943 C C . ILE C 1 199 ? 50.865 74.959 31.399 1.00 20.23 199 ILE C C 1
ATOM 6944 O O . ILE C 1 199 ? 50.036 74.071 31.670 1.00 19.03 199 ILE C O 1
ATOM 6949 N N . SER C 1 200 ? 52.101 75.032 31.906 1.00 20.18 200 SER C N 1
ATOM 6950 C CA . SER C 1 200 ? 52.659 74.083 32.822 1.00 20.59 200 SER C CA 1
ATOM 6951 C C . SER C 1 200 ? 52.307 74.470 34.260 1.00 21.60 200 SER C C 1
ATOM 6952 O O . SER C 1 200 ? 51.925 75.610 34.537 1.00 20.83 200 SER C O 1
ATOM 6955 N N . MET C 1 201 ? 52.487 73.528 35.172 1.00 21.86 201 MET C N 1
ATOM 6956 C CA . MET C 1 201 ? 52.290 73.847 36.568 1.00 24.81 201 MET C CA 1
ATOM 6957 C C . MET C 1 201 ? 53.240 74.916 37.087 1.00 23.16 201 MET C C 1
ATOM 6958 O O . MET C 1 201 ? 52.809 75.723 37.879 1.00 22.64 201 MET C O 1
ATOM 6963 N N . GLU C 1 202 ? 54.485 74.975 36.596 1.00 22.47 202 GLU C N 1
ATOM 6964 C CA . GLU C 1 202 ? 55.421 75.997 37.063 1.00 22.70 202 GLU C CA 1
ATOM 6965 C C . GLU C 1 202 ? 54.951 77.368 36.603 1.00 22.89 202 GLU C C 1
ATOM 6966 O O . GLU C 1 202 ? 55.038 78.333 37.358 1.00 21.94 202 GLU C O 1
ATOM 6972 N N . THR C 1 203 ? 54.476 77.454 35.353 1.00 21.64 203 THR C N 1
ATOM 6973 C CA . THR C 1 203 ? 53.964 78.713 34.831 1.00 20.99 203 THR C CA 1
ATOM 6974 C C . THR C 1 203 ? 52.663 79.158 35.532 1.00 21.13 203 THR C C 1
ATOM 6975 O O . THR C 1 203 ? 52.481 80.343 35.800 1.00 20.57 203 THR C O 1
ATOM 6979 N N . ALA C 1 204 ? 51.777 78.212 35.817 1.00 21.82 204 ALA C N 1
ATOM 6980 C CA . ALA C 1 204 ? 50.506 78.517 36.465 1.00 22.25 204 ALA C CA 1
ATOM 6981 C C . ALA C 1 204 ? 50.763 79.020 37.872 1.00 22.93 204 ALA C C 1
ATOM 6982 O O . ALA C 1 204 ? 50.195 80.037 38.272 1.00 23.90 204 ALA C O 1
ATOM 6984 N N . LYS C 1 205 ? 51.615 78.312 38.608 1.00 23.62 205 LYS C N 1
ATOM 6985 C CA . LYS C 1 205 ? 51.963 78.675 39.990 1.00 24.89 205 LYS C CA 1
ATOM 6986 C C . LYS C 1 205 ? 52.616 80.065 40.068 1.00 24.55 205 LYS C C 1
ATOM 6987 O O . LYS C 1 205 ? 52.301 80.849 40.959 1.00 24.55 205 LYS C O 1
ATOM 6993 N N . LEU C 1 206 ? 53.522 80.360 39.132 1.00 24.40 206 LEU C N 1
ATOM 6994 C CA . LEU C 1 206 ? 54.118 81.691 39.029 1.00 24.33 206 LEU C CA 1
ATOM 6995 C C . LEU C 1 206 ? 53.050 82.763 38.805 1.00 24.20 206 LEU C C 1
ATOM 6996 O O . LEU C 1 206 ? 53.003 83.767 39.529 1.00 24.11 206 LEU C O 1
ATOM 7001 N N . LEU C 1 207 ? 52.204 82.571 37.792 1.00 23.30 207 LEU C N 1
ATOM 7002 C CA . LEU C 1 207 ? 51.138 83.526 37.512 1.00 22.71 207 LEU C CA 1
ATOM 7003 C C . LEU C 1 207 ? 50.224 83.690 38.710 1.00 22.74 207 LEU C C 1
ATOM 7004 O O . LEU C 1 207 ? 49.795 84.803 39.037 1.00 23.59 207 LEU C O 1
ATOM 7009 N N . TYR C 1 208 ? 49.932 82.587 39.363 1.00 22.81 208 TYR C N 1
ATOM 7010 C CA . TYR C 1 208 ? 49.076 82.613 40.545 1.00 24.61 208 TYR C CA 1
ATOM 7011 C C . TYR C 1 208 ? 49.677 83.435 41.700 1.00 24.24 208 TYR C C 1
ATOM 7012 O O . TYR C 1 208 ? 48.954 84.141 42.390 1.00 23.43 208 TYR C O 1
ATOM 7021 N N . SER C 1 209 ? 50.985 83.305 41.914 1.00 24.40 209 SER C N 1
ATOM 7022 C CA . SER C 1 209 ? 51.695 84.095 42.941 1.00 25.01 209 SER C CA 1
ATOM 7023 C C . SER C 1 209 ? 51.633 85.610 42.729 1.00 25.49 209 SER C C 1
ATOM 7024 O O . SER C 1 209 ? 51.887 86.358 43.672 1.00 25.87 209 SER C O 1
ATOM 7027 N N . TYR C 1 210 ? 51.318 86.047 41.499 1.00 25.20 210 TYR C N 1
ATOM 7028 C CA . TYR C 1 210 ? 51.118 87.444 41.137 1.00 25.24 210 TYR C CA 1
ATOM 7029 C C . TYR C 1 210 ? 49.620 87.808 41.048 1.00 25.77 210 TYR C C 1
ATOM 7030 O O . TYR C 1 210 ? 49.268 88.897 40.593 1.00 26.54 210 TYR C O 1
ATOM 7039 N N . GLY C 1 211 ? 48.745 86.903 41.478 1.00 25.12 211 GLY C N 1
ATOM 7040 C CA . GLY C 1 211 ? 47.309 87.207 41.556 1.00 25.10 211 GLY C CA 1
ATOM 7041 C C . GLY C 1 211 ? 46.438 86.677 40.418 1.00 24.63 211 GLY C C 1
ATOM 7042 O O . GLY C 1 211 ? 45.219 86.908 40.406 1.00 23.11 211 GLY C O 1
ATOM 7043 N N . ILE C 1 212 ? 47.043 85.961 39.472 1.00 24.31 212 ILE C N 1
ATOM 7044 C CA . ILE C 1 212 ? 46.264 85.426 38.338 1.00 24.92 212 ILE C CA 1
ATOM 7045 C C . ILE C 1 212 ? 45.497 84.154 38.770 1.00 25.09 212 ILE C C 1
ATOM 7046 O O . ILE C 1 212 ? 46.077 83.220 39.308 1.00 24.83 212 ILE C O 1
ATOM 7051 N N . LYS C 1 213 ? 44.188 84.169 38.541 1.00 25.17 213 LYS C N 1
ATOM 7052 C CA . LYS C 1 213 ? 43.271 83.150 39.015 1.00 26.81 213 LYS C CA 1
ATOM 7053 C C . LYS C 1 213 ? 42.598 82.431 37.844 1.00 24.58 213 LYS C C 1
ATOM 7054 O O . LYS C 1 213 ? 41.951 81.409 38.027 1.00 24.60 213 LYS C O 1
ATOM 7060 N N . ASN C 1 214 ? 42.728 83.009 36.655 1.00 23.41 214 ASN C N 1
ATOM 7061 C CA . ASN C 1 214 ? 41.981 82.586 35.470 1.00 22.02 214 ASN C CA 1
ATOM 7062 C C . ASN C 1 214 ? 42.972 82.269 34.365 1.00 20.66 214 ASN C C 1
ATOM 7063 O O . ASN C 1 214 ? 43.824 83.098 34.039 1.00 19.39 214 ASN C O 1
ATOM 7068 N N . PHE C 1 215 ? 42.870 81.046 33.834 1.00 19.95 215 PHE C N 1
ATOM 7069 C CA . PHE C 1 215 ? 43.850 80.502 32.886 1.00 20.05 215 PHE C CA 1
ATOM 7070 C C . PHE C 1 215 ? 43.159 79.889 31.675 1.00 19.75 215 PHE C C 1
ATOM 7071 O O . PHE C 1 215 ? 42.048 79.372 31.788 1.00 19.82 215 PHE C O 1
ATOM 7079 N N . ASP C 1 216 ? 43.841 79.923 30.536 1.00 19.43 216 ASP C N 1
ATOM 7080 C CA . ASP C 1 216 ? 43.332 79.300 29.304 1.00 18.72 216 ASP C CA 1
ATOM 7081 C C . ASP C 1 216 ? 44.528 78.535 28.754 1.00 18.74 216 ASP C C 1
ATOM 7082 O O . ASP C 1 216 ? 45.542 79.127 28.340 1.00 18.60 216 ASP C O 1
ATOM 7087 N N . THR C 1 217 ? 44.434 77.208 28.835 1.00 18.04 217 THR C N 1
ATOM 7088 C CA . THR C 1 217 ? 45.571 76.329 28.581 1.00 17.84 217 THR C CA 1
ATOM 7089 C C . THR C 1 217 ? 46.224 76.582 27.213 1.00 17.73 217 THR C C 1
ATOM 7090 O O . THR C 1 217 ? 47.461 76.635 27.107 1.00 17.70 217 THR C O 1
ATOM 7094 N N . SER C 1 218 ? 45.405 76.731 26.173 1.00 17.92 218 SER C N 1
ATOM 7095 C CA . SER C 1 218 ? 45.927 76.808 24.780 1.00 17.71 218 SER C CA 1
ATOM 7096 C C . SER C 1 218 ? 47.158 75.902 24.551 1.00 18.23 218 SER C C 1
ATOM 7097 O O . SER C 1 218 ? 48.243 76.383 24.250 1.00 18.69 218 SER C O 1
ATOM 7100 N N . GLY C 1 219 ? 46.987 74.594 24.737 1.00 18.41 219 GLY C N 1
ATOM 7101 C CA . GLY C 1 219 ? 48.088 73.632 24.652 1.00 17.97 219 GLY C CA 1
ATOM 7102 C C . GLY C 1 219 ? 48.394 73.207 23.230 1.00 19.10 219 GLY C C 1
ATOM 7103 O O . GLY C 1 219 ? 47.688 73.639 22.279 1.00 17.66 219 GLY C O 1
ATOM 7104 N N . GLN C 1 220 ? 49.432 72.375 23.068 1.00 18.53 220 GLN C N 1
ATOM 7105 C CA . GLN C 1 220 ? 49.766 71.877 21.727 1.00 20.13 220 GLN C CA 1
ATOM 7106 C C . GLN C 1 220 ? 48.745 70.846 21.225 1.00 20.56 220 GLN C C 1
ATOM 7107 O O . GLN C 1 220 ? 48.024 70.245 22.020 1.00 21.10 220 GLN C O 1
ATOM 7113 N N . GLY C 1 221 ? 48.663 70.666 19.906 1.00 20.96 221 GLY C N 1
ATOM 7114 C CA . GLY C 1 221 ? 47.746 69.693 19.332 1.00 20.64 221 GLY C CA 1
ATOM 7115 C C . GLY C 1 221 ? 46.703 70.331 18.439 1.00 21.29 221 GLY C C 1
ATOM 7116 O O . GLY C 1 221 ? 46.083 69.644 17.634 1.00 21.52 221 GLY C O 1
ATOM 7117 N N . GLY C 1 222 ? 46.520 71.653 18.582 1.00 21.00 222 GLY C N 1
ATOM 7118 C CA . GLY C 1 222 ? 45.652 72.416 17.688 1.00 20.18 222 GLY C CA 1
ATOM 7119 C C . GLY C 1 222 ? 46.551 73.308 16.869 1.00 20.98 222 GLY C C 1
ATOM 7120 O O . GLY C 1 222 ? 47.588 72.846 16.372 1.00 21.02 222 GLY C O 1
ATOM 7121 N N . THR C 1 223 ? 46.187 74.587 16.754 1.00 20.61 223 THR C N 1
ATOM 7122 C CA . THR C 1 223 ? 46.974 75.542 15.961 1.00 21.60 223 THR C CA 1
ATOM 7123 C C . THR C 1 223 ? 48.426 75.504 16.404 1.00 21.83 223 THR C C 1
ATOM 7124 O O . THR C 1 223 ? 48.735 75.641 17.583 1.00 22.00 223 THR C O 1
ATOM 7128 N N . ASN C 1 224 ? 49.315 75.299 15.441 1.00 23.49 224 ASN C N 1
ATOM 7129 C CA . ASN C 1 224 ? 50.732 75.162 15.731 1.00 23.16 224 ASN C CA 1
ATOM 7130 C C . ASN C 1 224 ? 51.432 76.425 15.255 1.00 23.95 224 ASN C C 1
ATOM 7131 O O . ASN C 1 224 ? 51.711 76.582 14.056 1.00 22.09 224 ASN C O 1
ATOM 7136 N N . TRP C 1 225 ? 51.690 77.334 16.193 1.00 23.58 225 TRP C N 1
ATOM 7137 C CA . TRP C 1 225 ? 52.316 78.604 15.859 1.00 24.79 225 TRP C CA 1
ATOM 7138 C C . TRP C 1 225 ? 53.775 78.520 15.426 1.00 23.69 225 TRP C C 1
ATOM 7139 O O . TRP C 1 225 ? 54.251 79.373 14.670 1.00 23.32 225 TRP C O 1
ATOM 7150 N N . ILE C 1 226 ? 54.473 77.503 15.921 1.00 22.06 226 ILE C N 1
ATOM 7151 C CA . ILE C 1 226 ? 55.834 77.229 15.514 1.00 22.03 226 ILE C CA 1
ATOM 7152 C C . ILE C 1 226 ? 55.817 76.779 14.038 1.00 22.41 226 ILE C C 1
ATOM 7153 O O . ILE C 1 226 ? 56.682 77.168 13.266 1.00 23.31 226 ILE C O 1
ATOM 7158 N N . ALA C 1 227 ? 54.798 76.016 13.651 1.00 22.73 227 ALA C N 1
ATOM 7159 C CA . ALA C 1 227 ? 54.616 75.622 12.249 1.00 22.83 227 ALA C CA 1
ATOM 7160 C C . ALA C 1 227 ? 54.239 76.823 11.393 1.00 22.68 227 ALA C C 1
ATOM 7161 O O . ALA C 1 227 ? 54.716 76.954 10.282 1.00 23.52 227 ALA C O 1
ATOM 7163 N N . ILE C 1 228 ? 53.387 77.707 11.910 1.00 23.08 228 ILE C N 1
ATOM 7164 C CA . ILE C 1 228 ? 53.070 78.973 11.214 1.00 23.05 228 ILE C CA 1
ATOM 7165 C C . ILE C 1 228 ? 54.328 79.797 10.921 1.00 23.78 228 ILE C C 1
ATOM 7166 O O . ILE C 1 228 ? 54.540 80.263 9.782 1.00 23.68 228 ILE C O 1
ATOM 7171 N N . GLU C 1 229 ? 55.181 79.966 11.924 1.00 23.70 229 GLU C N 1
ATOM 7172 C CA . GLU C 1 229 ? 56.422 80.720 11.732 1.00 23.96 229 GLU C CA 1
ATOM 7173 C C . GLU C 1 229 ? 57.427 79.991 10.846 1.00 24.15 229 GLU C C 1
ATOM 7174 O O . GLU C 1 229 ? 58.201 80.626 10.115 1.00 24.06 229 GLU C O 1
ATOM 7180 N N . MET C 1 230 ? 57.444 78.668 10.943 1.00 24.08 230 MET C N 1
ATOM 7181 C CA . MET C 1 230 ? 58.274 77.845 10.059 1.00 24.97 230 MET C CA 1
ATOM 7182 C C . MET C 1 230 ? 57.916 78.186 8.598 1.00 25.20 230 MET C C 1
ATOM 7183 O O . MET C 1 230 ? 58.804 78.421 7.790 1.00 24.87 230 MET C O 1
ATOM 7188 N N . ILE C 1 231 ? 56.618 78.242 8.309 1.00 25.20 231 ILE C N 1
ATOM 7189 C CA . ILE C 1 231 ? 56.091 78.549 6.963 1.00 25.30 231 ILE C CA 1
ATOM 7190 C C . ILE C 1 231 ? 56.448 79.983 6.562 1.00 26.30 231 ILE C C 1
ATOM 7191 O O . ILE C 1 231 ? 56.884 80.212 5.438 1.00 25.57 231 ILE C O 1
ATOM 7196 N N . ARG C 1 232 ? 56.307 80.941 7.482 1.00 26.15 232 ARG C N 1
ATOM 7197 C CA . ARG C 1 232 ? 56.774 82.320 7.217 1.00 27.32 232 ARG C CA 1
ATOM 7198 C C . ARG C 1 232 ? 58.268 82.344 6.891 1.00 27.54 232 ARG C C 1
ATOM 7199 O O . ARG C 1 232 ? 58.707 83.045 5.962 1.00 26.51 232 ARG C O 1
ATOM 7207 N N . ASP C 1 233 ? 59.037 81.560 7.658 1.00 27.45 233 ASP C N 1
ATOM 7208 C CA . ASP C 1 233 ? 60.487 81.446 7.471 1.00 28.00 233 ASP C CA 1
ATOM 7209 C C . ASP C 1 233 ? 60.809 80.816 6.106 1.00 28.12 233 ASP C C 1
ATOM 7210 O O . ASP C 1 233 ? 61.634 81.344 5.383 1.00 28.74 233 ASP C O 1
ATOM 7215 N N . ILE C 1 234 ? 60.149 79.709 5.766 1.00 28.00 234 ILE C N 1
ATOM 7216 C CA . ILE C 1 234 ? 60.322 79.050 4.465 1.00 29.47 234 ILE C CA 1
ATOM 7217 C C . ILE C 1 234 ? 60.053 80.048 3.330 1.00 30.35 234 ILE C C 1
ATOM 7218 O O . ILE C 1 234 ? 60.833 80.138 2.371 1.00 30.33 234 ILE C O 1
ATOM 7223 N N . ARG C 1 235 ? 58.935 80.761 3.456 1.00 30.83 235 ARG C N 1
ATOM 7224 C CA . ARG C 1 235 ? 58.482 81.750 2.466 1.00 32.28 235 ARG C CA 1
ATOM 7225 C C . ARG C 1 235 ? 59.497 82.883 2.247 1.00 33.07 235 ARG C C 1
ATOM 7226 O O . ARG C 1 235 ? 59.531 83.481 1.173 1.00 32.68 235 ARG C O 1
ATOM 7234 N N . ARG C 1 236 ? 60.343 83.166 3.240 1.00 34.16 236 ARG C N 1
ATOM 7235 C CA . ARG C 1 236 ? 61.441 84.109 3.017 1.00 35.58 236 ARG C CA 1
ATOM 7236 C C . ARG C 1 236 ? 62.829 83.520 2.816 1.00 35.90 236 ARG C C 1
ATOM 7237 O O . ARG C 1 236 ? 63.800 84.266 2.760 1.00 36.16 236 ARG C O 1
ATOM 7245 N N . GLY C 1 237 ? 62.924 82.204 2.656 1.00 36.22 237 GLY C N 1
ATOM 7246 C CA . GLY C 1 237 ? 64.235 81.560 2.507 1.00 37.17 237 GLY C CA 1
ATOM 7247 C C . GLY C 1 237 ? 65.083 81.677 3.764 1.00 37.48 237 GLY C C 1
ATOM 7248 O O . GLY C 1 237 ? 66.314 81.681 3.701 1.00 37.70 237 GLY C O 1
ATOM 7249 N N . ASN C 1 238 ? 64.411 81.777 4.910 1.00 37.65 238 ASN C N 1
ATOM 7250 C CA . ASN C 1 238 ? 65.063 81.962 6.207 1.00 37.74 238 ASN C CA 1
ATOM 7251 C C . ASN C 1 238 ? 65.430 80.605 6.776 1.00 37.65 238 ASN C C 1
ATOM 7252 O O . ASN C 1 238 ? 64.573 79.728 6.924 1.00 37.46 238 ASN C O 1
ATOM 7257 N N . TRP C 1 239 ? 66.712 80.428 7.078 1.00 37.82 239 TRP C N 1
ATOM 7258 C CA . TRP C 1 239 ? 67.206 79.157 7.614 1.00 37.68 239 TRP C CA 1
ATOM 7259 C C . TRP C 1 239 ? 66.527 78.734 8.926 1.00 36.84 239 TRP C C 1
ATOM 7260 O O . TRP C 1 239 ? 66.512 77.552 9.244 1.00 36.93 239 TRP C O 1
ATOM 7271 N N . LYS C 1 240 ? 65.960 79.686 9.671 1.00 35.63 240 LYS C N 1
ATOM 7272 C CA . LYS C 1 240 ? 65.237 79.371 10.919 1.00 34.63 240 LYS C CA 1
ATOM 7273 C C . LYS C 1 240 ? 64.122 78.354 10.723 1.00 33.11 240 LYS C C 1
ATOM 7274 O O . LYS C 1 240 ? 63.698 77.713 11.682 1.00 32.57 240 LYS C O 1
ATOM 7280 N N . ALA C 1 241 ? 63.653 78.219 9.478 1.00 31.66 241 ALA C N 1
ATOM 7281 C CA . ALA C 1 241 ? 62.635 77.250 9.117 1.00 29.93 241 ALA C CA 1
ATOM 7282 C C . ALA C 1 241 ? 63.044 75.838 9.542 1.00 29.88 241 ALA C C 1
ATOM 7283 O O . ALA C 1 241 ? 62.217 75.085 10.027 1.00 28.83 241 ALA C O 1
ATOM 7285 N N . GLU C 1 242 ? 64.310 75.477 9.338 1.00 29.29 242 GLU C N 1
ATOM 7286 C CA . GLU C 1 242 ? 64.779 74.124 9.682 1.00 31.41 242 GLU C CA 1
ATOM 7287 C C . GLU C 1 242 ? 64.819 73.933 11.201 1.00 29.25 242 GLU C C 1
ATOM 7288 O O . GLU C 1 242 ? 64.566 72.839 11.697 1.00 29.38 242 GLU C O 1
ATOM 7294 N N . SER C 1 243 ? 65.122 75.015 11.917 1.00 28.28 243 SER C N 1
ATOM 7295 C CA . SER C 1 243 ? 65.172 75.006 13.373 1.00 27.33 243 SER C CA 1
ATOM 7296 C C . SER C 1 243 ? 63.754 74.892 13.907 1.00 27.52 243 SER C C 1
ATOM 7297 O O . SER C 1 243 ? 63.494 74.064 14.774 1.00 27.71 243 SER C O 1
ATOM 7300 N N . ALA C 1 244 ? 62.831 75.700 13.367 1.00 26.43 244 ALA C N 1
ATOM 7301 C CA . ALA C 1 244 ? 61.415 75.585 13.740 1.00 26.49 244 ALA C CA 1
ATOM 7302 C C . ALA C 1 244 ? 60.893 74.154 13.572 1.00 26.56 244 ALA C C 1
ATOM 7303 O O . ALA C 1 244 ? 60.234 73.618 14.470 1.00 25.55 244 ALA C O 1
ATOM 7305 N N . LYS C 1 245 ? 61.219 73.516 12.439 1.00 26.91 245 LYS C N 1
ATOM 7306 C CA . LYS C 1 245 ? 60.832 72.116 12.195 1.00 27.67 245 LYS C CA 1
ATOM 7307 C C . LYS C 1 245 ? 61.192 71.164 13.350 1.00 26.35 245 LYS C C 1
ATOM 7308 O O . LYS C 1 245 ? 60.433 70.235 13.655 1.00 24.98 245 LYS C O 1
ATOM 7314 N N . ASN C 1 246 ? 62.339 71.410 13.983 1.00 25.21 246 ASN C N 1
ATOM 7315 C CA . ASN C 1 246 ? 62.800 70.604 15.113 1.00 25.33 246 ASN C CA 1
ATOM 7316 C C . ASN C 1 246 ? 61.929 70.813 16.366 1.00 24.29 246 ASN C C 1
ATOM 7317 O O . ASN C 1 246 ? 61.949 70.013 17.283 1.00 24.40 246 ASN C O 1
ATOM 7322 N N . PHE C 1 247 ? 61.182 71.911 16.392 1.00 23.31 247 PHE C N 1
ATOM 7323 C CA . PHE C 1 247 ? 60.355 72.264 17.535 1.00 22.20 247 PHE C CA 1
ATOM 7324 C C . PHE C 1 247 ? 58.850 72.146 17.283 1.00 22.39 247 PHE C C 1
ATOM 7325 O O . PHE C 1 247 ? 58.046 72.594 18.110 1.00 21.72 247 PHE C O 1
ATOM 7333 N N . LEU C 1 248 ? 58.453 71.519 16.173 1.00 21.61 248 LEU C N 1
ATOM 7334 C CA . LEU C 1 248 ? 57.023 71.367 15.863 1.00 22.16 248 LEU C CA 1
ATOM 7335 C C . LEU C 1 248 ? 56.182 70.697 16.963 1.00 22.30 248 LEU C C 1
ATOM 7336 O O . LEU C 1 248 ? 54.981 70.975 17.086 1.00 21.78 248 LEU C O 1
ATOM 7341 N N . ASP C 1 249 ? 56.791 69.784 17.719 1.00 22.58 249 ASP C N 1
ATOM 7342 C CA . ASP C 1 249 ? 56.051 69.088 18.810 1.00 22.73 249 ASP C CA 1
ATOM 7343 C C . ASP C 1 249 ? 56.387 69.638 20.195 1.00 22.05 249 ASP C C 1
ATOM 7344 O O . ASP C 1 249 ? 56.223 68.943 21.220 1.00 22.19 249 ASP C O 1
ATOM 7349 N N . TRP C 1 250 ? 56.846 70.890 20.223 1.00 21.57 250 TRP C N 1
ATOM 7350 C CA . TRP C 1 250 ? 57.246 71.554 21.465 1.00 21.05 250 TRP C CA 1
ATOM 7351 C C . TRP C 1 250 ? 56.007 71.987 22.243 1.00 20.71 250 TRP C C 1
ATOM 7352 O O . TRP C 1 250 ? 55.054 72.490 21.650 1.00 20.24 250 TRP C O 1
ATOM 7363 N N . GLY C 1 251 ? 56.018 71.838 23.569 1.00 19.93 251 GLY C N 1
ATOM 7364 C CA . GLY C 1 251 ? 54.895 72.350 24.340 1.00 19.21 251 GLY C CA 1
ATOM 7365 C C . GLY C 1 251 ? 54.163 71.340 25.185 1.00 19.54 251 GLY C C 1
ATOM 7366 O O . GLY C 1 251 ? 54.394 70.145 25.082 1.00 19.31 251 GLY C O 1
ATOM 7367 N N . VAL C 1 252 ? 53.266 71.835 26.028 1.00 18.62 252 VAL C N 1
ATOM 7368 C CA . VAL C 1 252 ? 52.437 70.974 26.846 1.00 18.47 252 VAL C CA 1
ATOM 7369 C C . VAL C 1 252 ? 51.174 70.649 26.117 1.00 18.10 252 VAL C C 1
ATOM 7370 O O . VAL C 1 252 ? 50.425 71.552 25.756 1.00 17.71 252 VAL C O 1
ATOM 7374 N N . PRO C 1 253 ? 50.923 69.351 25.880 1.00 18.57 253 PRO C N 1
ATOM 7375 C CA . PRO C 1 253 ? 49.667 68.977 25.239 1.00 18.49 253 PRO C CA 1
ATOM 7376 C C . PRO C 1 253 ? 48.453 69.485 26.016 1.00 18.58 253 PRO C C 1
ATOM 7377 O O . PRO C 1 253 ? 48.457 69.506 27.251 1.00 19.55 253 PRO C O 1
ATOM 7381 N N . THR C 1 254 ? 47.411 69.878 25.300 1.00 18.12 254 THR C N 1
ATOM 7382 C CA . THR C 1 254 ? 46.209 70.413 25.934 1.00 17.81 254 THR C CA 1
ATOM 7383 C C . THR C 1 254 ? 45.700 69.588 27.117 1.00 18.41 254 THR C C 1
ATOM 7384 O O . THR C 1 254 ? 45.421 70.155 28.168 1.00 19.05 254 THR C O 1
ATOM 7388 N N . ALA C 1 255 ? 45.552 68.271 26.948 1.00 18.01 255 ALA C N 1
ATOM 7389 C CA . ALA C 1 255 ? 45.054 67.414 28.049 1.00 19.08 255 ALA C CA 1
ATOM 7390 C C . ALA C 1 255 ? 45.961 67.479 29.273 1.00 18.71 255 ALA C C 1
ATOM 7391 O O . ALA C 1 255 ? 45.480 67.528 30.404 1.00 19.98 255 ALA C O 1
ATOM 7393 N N . ALA C 1 256 ? 47.268 67.446 29.042 1.00 19.08 256 ALA C N 1
ATOM 7394 C CA . ALA C 1 256 ? 48.237 67.511 30.128 1.00 18.74 256 ALA C CA 1
ATOM 7395 C C . ALA C 1 256 ? 48.208 68.881 30.805 1.00 19.31 256 ALA C C 1
ATOM 7396 O O . ALA C 1 256 ? 48.249 68.973 32.040 1.00 18.60 256 ALA C O 1
ATOM 7398 N N . SER C 1 257 ? 48.097 69.941 30.004 1.00 19.02 257 SER C N 1
ATOM 7399 C CA . SER C 1 257 ? 47.983 71.300 30.553 1.00 19.56 257 SER C CA 1
ATOM 7400 C C . SER C 1 257 ? 46.762 71.460 31.459 1.00 20.16 257 SER C C 1
ATOM 7401 O O . SER C 1 257 ? 46.858 72.028 32.565 1.00 19.68 257 SER C O 1
ATOM 7404 N N . ILE C 1 258 ? 45.604 70.995 30.989 1.00 19.76 258 ILE C N 1
ATOM 7405 C CA . ILE C 1 258 ? 44.409 71.036 31.830 1.00 19.82 258 ILE C CA 1
ATOM 7406 C C . ILE C 1 258 ? 44.702 70.391 33.195 1.00 20.33 258 ILE C C 1
ATOM 7407 O O . ILE C 1 258 ? 44.413 70.987 34.258 1.00 20.57 258 ILE C O 1
ATOM 7412 N N . MET C 1 259 ? 45.270 69.180 33.171 1.00 20.79 259 MET C N 1
ATOM 7413 C CA . MET C 1 259 ? 45.588 68.473 34.405 1.00 20.91 259 MET C CA 1
ATOM 7414 C C . MET C 1 259 ? 46.580 69.264 35.241 1.00 20.89 259 MET C C 1
ATOM 7415 O O . MET C 1 259 ? 46.400 69.386 36.460 1.00 20.43 259 MET C O 1
ATOM 7420 N N . GLU C 1 260 ? 47.607 69.835 34.612 1.00 20.68 260 GLU C N 1
ATOM 7421 C CA . GLU C 1 260 ? 48.622 70.546 35.416 1.00 20.83 260 GLU C CA 1
ATOM 7422 C C . GLU C 1 260 ? 48.076 71.797 36.105 1.00 20.90 260 GLU C C 1
ATOM 7423 O O . GLU C 1 260 ? 48.409 72.074 37.277 1.00 19.66 260 GLU C O 1
ATOM 7429 N N . VAL C 1 261 ? 47.255 72.558 35.385 1.00 20.10 261 VAL C N 1
ATOM 7430 C CA . VAL C 1 261 ? 46.726 73.810 35.924 1.00 20.71 261 VAL C CA 1
ATOM 7431 C C . VAL C 1 261 ? 45.670 73.512 37.008 1.00 21.36 261 VAL C C 1
ATOM 7432 O O . VAL C 1 261 ? 45.696 74.123 38.086 1.00 21.69 261 VAL C O 1
ATOM 7436 N N . ARG C 1 262 ? 44.763 72.581 36.723 1.00 21.54 262 ARG C N 1
ATOM 7437 C CA . ARG C 1 262 ? 43.742 72.166 37.694 1.00 23.27 262 ARG C CA 1
ATOM 7438 C C . ARG C 1 262 ? 44.377 71.667 38.995 1.00 23.85 262 ARG C C 1
ATOM 7439 O O . ARG C 1 262 ? 43.903 71.976 40.085 1.00 24.38 262 ARG C O 1
ATOM 7447 N N . TYR C 1 263 ? 45.452 70.898 38.863 1.00 25.04 263 TYR C N 1
ATOM 7448 C CA . TYR C 1 263 ? 46.120 70.276 39.993 1.00 25.93 263 TYR C CA 1
ATOM 7449 C C . TYR C 1 263 ? 46.925 71.295 40.801 1.00 26.18 263 TYR C C 1
ATOM 7450 O O . TYR C 1 263 ? 46.934 71.265 42.048 1.00 25.33 263 TYR C O 1
ATOM 7459 N N . SER C 1 264 ? 47.631 72.175 40.090 1.00 25.85 264 SER C N 1
ATOM 7460 C CA . SER C 1 264 ? 48.508 73.137 40.756 1.00 26.15 264 SER C CA 1
ATOM 7461 C C . SER C 1 264 ? 47.749 74.368 41.268 1.00 26.15 264 SER C C 1
ATOM 7462 O O . SER C 1 264 ? 48.171 74.995 42.240 1.00 25.70 264 SER C O 1
ATOM 7465 N N . VAL C 1 265 ? 46.632 74.699 40.619 1.00 25.59 265 VAL C N 1
ATOM 7466 C CA . VAL C 1 265 ? 45.752 75.797 41.046 1.00 25.87 265 VAL C CA 1
ATOM 7467 C C . VAL C 1 265 ? 44.293 75.317 41.087 1.00 25.98 265 VAL C C 1
ATOM 7468 O O . VAL C 1 265 ? 43.496 75.618 40.185 1.00 26.06 265 VAL C O 1
ATOM 7472 N N . PRO C 1 266 ? 43.938 74.542 42.131 1.00 26.56 266 PRO C N 1
ATOM 7473 C CA . PRO C 1 266 ? 42.639 73.885 42.170 1.00 26.58 266 PRO C CA 1
ATOM 7474 C C . PRO C 1 266 ? 41.458 74.840 42.157 1.00 26.57 266 PRO C C 1
ATOM 7475 O O . PRO C 1 266 ? 40.381 74.454 41.698 1.00 26.27 266 PRO C O 1
ATOM 7479 N N . ASP C 1 267 ? 41.654 76.063 42.649 1.00 26.61 267 ASP C N 1
ATOM 7480 C CA . ASP C 1 267 ? 40.587 77.067 42.683 1.00 26.95 267 ASP C CA 1
ATOM 7481 C C . ASP C 1 267 ? 40.477 77.870 41.378 1.00 26.20 267 ASP C C 1
ATOM 7482 O O . ASP C 1 267 ? 39.569 78.688 41.244 1.00 24.83 267 ASP C O 1
ATOM 7487 N N . SER C 1 268 ? 41.371 77.616 40.404 1.00 24.53 268 SER C N 1
ATOM 7488 C CA . SER C 1 268 ? 41.367 78.395 39.164 1.00 23.87 268 SER C CA 1
ATOM 7489 C C . SER C 1 268 ? 40.043 78.314 38.431 1.00 24.07 268 SER C C 1
ATOM 7490 O O . SER C 1 268 ? 39.324 77.322 38.561 1.00 24.09 268 SER C O 1
ATOM 7493 N N . PHE C 1 269 ? 39.740 79.355 37.649 1.00 23.81 269 PHE C N 1
ATOM 7494 C CA . PHE C 1 269 ? 38.803 79.227 36.526 1.00 23.89 269 PHE C CA 1
ATOM 7495 C C . PHE C 1 269 ? 39.597 78.869 35.263 1.00 23.45 269 PHE C C 1
ATOM 7496 O O . PHE C 1 269 ? 40.547 79.562 34.908 1.00 23.75 269 PHE C O 1
ATOM 7504 N N . LEU C 1 270 ? 39.213 77.784 34.597 1.00 22.20 270 LEU C N 1
ATOM 7505 C CA . LEU C 1 270 ? 40.096 77.144 33.626 1.00 21.67 270 LEU C CA 1
ATOM 7506 C C . LEU C 1 270 ? 39.413 76.947 32.275 1.00 20.64 270 LEU C C 1
ATOM 7507 O O . LEU C 1 270 ? 38.425 76.245 32.181 1.00 20.36 270 LEU C O 1
ATOM 7512 N N . VAL C 1 271 ? 39.960 77.551 31.235 1.00 20.26 271 VAL C N 1
ATOM 7513 C CA . VAL C 1 271 ? 39.490 77.296 29.881 1.00 19.64 271 VAL C CA 1
ATOM 7514 C C . VAL C 1 271 ? 40.411 76.196 29.333 1.00 19.74 271 VAL C C 1
ATOM 7515 O O . VAL C 1 271 ? 41.638 76.313 29.430 1.00 21.19 271 VAL C O 1
ATOM 7519 N N . GLY C 1 272 ? 39.825 75.121 28.823 1.00 18.95 272 GLY C N 1
ATOM 7520 C CA . GLY C 1 272 ? 40.601 74.036 28.242 1.00 19.32 272 GLY C CA 1
ATOM 7521 C C . GLY C 1 272 ? 40.576 74.237 26.742 1.00 18.53 272 GLY C C 1
ATOM 7522 O O . GLY C 1 272 ? 39.533 74.052 26.112 1.00 18.33 272 GLY C O 1
ATOM 7523 N N . SER C 1 273 ? 41.692 74.679 26.177 1.00 18.97 273 SER C N 1
ATOM 7524 C CA . SER C 1 273 ? 41.760 74.972 24.749 1.00 19.01 273 SER C CA 1
ATOM 7525 C C . SER C 1 273 ? 43.083 74.531 24.102 1.00 19.47 273 SER C C 1
ATOM 7526 O O . SER C 1 273 ? 44.079 74.214 24.779 1.00 18.37 273 SER C O 1
ATOM 7529 N N . GLY C 1 274 ? 43.098 74.559 22.768 1.00 18.50 274 GLY C N 1
ATOM 7530 C CA . GLY C 1 274 ? 44.282 74.141 22.049 1.00 18.54 274 GLY C CA 1
ATOM 7531 C C . GLY C 1 274 ? 43.903 72.808 21.446 1.00 19.34 274 GLY C C 1
ATOM 7532 O O . GLY C 1 274 ? 43.982 71.778 22.106 1.00 20.16 274 GLY C O 1
ATOM 7533 N N . GLY C 1 275 ? 43.414 72.833 20.209 1.00 18.20 275 GLY C N 1
ATOM 7534 C CA . GLY C 1 275 ? 43.046 71.595 19.521 1.00 18.14 275 GLY C CA 1
ATOM 7535 C C . GLY C 1 275 ? 41.679 71.025 19.853 1.00 18.02 275 GLY C C 1
ATOM 7536 O O . GLY C 1 275 ? 41.437 69.841 19.657 1.00 18.30 275 GLY C O 1
ATOM 7537 N N . ILE C 1 276 ? 40.764 71.850 20.316 1.00 17.95 276 ILE C N 1
ATOM 7538 C CA . ILE C 1 276 ? 39.386 71.394 20.554 1.00 18.69 276 ILE C CA 1
ATOM 7539 C C . ILE C 1 276 ? 38.653 71.502 19.219 1.00 18.77 276 ILE C C 1
ATOM 7540 O O . ILE C 1 276 ? 38.456 72.605 18.710 1.00 18.64 276 ILE C O 1
ATOM 7545 N N . ARG C 1 277 ? 38.282 70.353 18.649 1.00 19.89 277 ARG C N 1
ATOM 7546 C CA . ARG C 1 277 ? 37.768 70.287 17.270 1.00 20.28 277 ARG C CA 1
ATOM 7547 C C . ARG C 1 277 ? 36.375 69.653 17.168 1.00 21.37 277 ARG C C 1
ATOM 7548 O O . ARG C 1 277 ? 35.794 69.559 16.074 1.00 22.18 277 ARG C O 1
ATOM 7556 N N . SER C 1 278 ? 35.823 69.223 18.302 1.00 20.58 278 SER C N 1
ATOM 7557 C CA . SER C 1 278 ? 34.486 68.636 18.341 1.00 20.21 278 SER C CA 1
ATOM 7558 C C . SER C 1 278 ? 33.920 68.836 19.756 1.00 20.01 278 SER C C 1
ATOM 7559 O O . SER C 1 278 ? 34.674 69.157 20.677 1.00 19.19 278 SER C O 1
ATOM 7562 N N . GLY C 1 279 ? 32.609 68.662 19.914 1.00 19.68 279 GLY C N 1
ATOM 7563 C CA . GLY C 1 279 ? 31.980 68.698 21.248 1.00 19.31 279 GLY C CA 1
ATOM 7564 C C . GLY C 1 279 ? 32.414 67.569 22.160 1.00 19.71 279 GLY C C 1
ATOM 7565 O O . GLY C 1 279 ? 32.342 67.679 23.389 1.00 19.64 279 GLY C O 1
ATOM 7566 N N . LEU C 1 280 ? 32.854 66.463 21.563 1.00 20.44 280 LEU C N 1
ATOM 7567 C CA . LEU C 1 280 ? 33.503 65.390 22.317 1.00 20.45 280 LEU C CA 1
ATOM 7568 C C . LEU C 1 280 ? 34.827 65.869 22.921 1.00 20.22 280 LEU C C 1
ATOM 7569 O O . LEU C 1 280 ? 35.041 65.689 24.126 1.00 20.69 280 LEU C O 1
ATOM 7574 N N . ASP C 1 281 ? 35.709 66.466 22.107 1.00 18.99 281 ASP C N 1
ATOM 7575 C CA . ASP C 1 281 ? 36.919 67.132 22.621 1.00 19.26 281 ASP C CA 1
ATOM 7576 C C . ASP C 1 281 ? 36.545 68.081 23.757 1.00 18.82 281 ASP C C 1
ATOM 7577 O O . ASP C 1 281 ? 37.226 68.105 24.783 1.00 19.58 281 ASP C O 1
ATOM 7582 N N . ALA C 1 282 ? 35.480 68.854 23.563 1.00 17.40 282 ALA C N 1
ATOM 7583 C CA . ALA C 1 282 ? 35.062 69.848 24.547 1.00 18.73 282 ALA C CA 1
ATOM 7584 C C . ALA C 1 282 ? 34.616 69.165 25.847 1.00 18.25 282 ALA C C 1
ATOM 7585 O O . ALA C 1 282 ? 35.049 69.548 26.932 1.00 18.45 282 ALA C O 1
ATOM 7587 N N . ALA C 1 283 ? 33.785 68.136 25.717 1.00 18.28 283 ALA C N 1
ATOM 7588 C CA . ALA C 1 283 ? 33.373 67.305 26.872 1.00 18.29 283 ALA C CA 1
ATOM 7589 C C . ALA C 1 283 ? 34.537 66.665 27.598 1.00 18.08 283 ALA C C 1
ATOM 7590 O O . ALA C 1 283 ? 34.561 66.611 28.838 1.00 18.95 283 ALA C O 1
ATOM 7592 N N . LYS C 1 284 ? 35.483 66.105 26.847 1.00 17.93 284 LYS C N 1
ATOM 7593 C CA . LYS C 1 284 ? 36.707 65.562 27.484 1.00 18.23 284 LYS C CA 1
ATOM 7594 C C . LYS C 1 284 ? 37.480 66.623 28.282 1.00 18.89 284 LYS C C 1
ATOM 7595 O O . LYS C 1 284 ? 38.008 66.330 29.370 1.00 18.62 284 LYS C O 1
ATOM 7601 N N . ALA C 1 285 ? 37.599 67.827 27.720 1.00 18.61 285 ALA C N 1
ATOM 7602 C CA . ALA C 1 285 ? 38.404 68.880 28.342 1.00 18.79 285 ALA C CA 1
ATOM 7603 C C . ALA C 1 285 ? 37.799 69.291 29.689 1.00 18.99 285 ALA C C 1
ATOM 7604 O O . ALA C 1 285 ? 38.523 69.506 30.663 1.00 19.23 285 ALA C O 1
ATOM 7606 N N . ILE C 1 286 ? 36.468 69.386 29.710 1.00 18.87 286 ILE C N 1
ATOM 7607 C CA . ILE C 1 286 ? 35.682 69.763 30.874 1.00 19.28 286 ILE C CA 1
ATOM 7608 C C . ILE C 1 286 ? 35.712 68.610 31.895 1.00 19.70 286 ILE C C 1
ATOM 7609 O O . ILE C 1 286 ? 36.061 68.824 33.042 1.00 18.97 286 ILE C O 1
ATOM 7614 N N . ALA C 1 287 ? 35.395 67.389 31.456 1.00 20.03 287 ALA C N 1
ATOM 7615 C CA . ALA C 1 287 ? 35.526 66.221 32.334 1.00 20.55 287 ALA C CA 1
ATOM 7616 C C . ALA C 1 287 ? 36.916 66.120 32.973 1.00 21.27 287 ALA C C 1
ATOM 7617 O O . ALA C 1 287 ? 37.034 65.831 34.170 1.00 22.34 287 ALA C O 1
ATOM 7619 N N . LEU C 1 288 ? 37.973 66.353 32.192 1.00 21.23 288 LEU C N 1
ATOM 7620 C CA . LEU C 1 288 ? 39.322 66.345 32.738 1.00 22.68 288 LEU C CA 1
ATOM 7621 C C . LEU C 1 288 ? 39.625 67.408 33.781 1.00 22.34 288 LEU C C 1
ATOM 7622 O O . LEU C 1 288 ? 40.508 67.185 34.587 1.00 23.18 288 LEU C O 1
ATOM 7627 N N . GLY C 1 289 ? 38.964 68.565 33.730 1.00 22.08 289 GLY C N 1
ATOM 7628 C CA . GLY C 1 289 ? 39.237 69.594 34.712 1.00 21.34 289 GLY C CA 1
ATOM 7629 C C . GLY C 1 289 ? 38.957 71.026 34.322 1.00 21.37 289 GLY C C 1
ATOM 7630 O O . GLY C 1 289 ? 38.965 71.914 35.181 1.00 20.61 289 GLY C O 1
ATOM 7631 N N . ALA C 1 290 ? 38.718 71.278 33.037 1.00 20.27 290 ALA C N 1
ATOM 7632 C CA . ALA C 1 290 ? 38.417 72.627 32.604 1.00 19.85 290 ALA C CA 1
ATOM 7633 C C . ALA C 1 290 ? 36.995 73.016 33.060 1.00 20.16 290 ALA C C 1
ATOM 7634 O O . ALA C 1 290 ? 36.151 72.155 33.268 1.00 19.88 290 ALA C O 1
ATOM 7636 N N . ASP C 1 291 ? 36.747 74.310 33.240 1.00 20.40 291 ASP C N 1
ATOM 7637 C CA . ASP C 1 291 ? 35.388 74.811 33.465 1.00 20.79 291 ASP C CA 1
ATOM 7638 C C . ASP C 1 291 ? 34.646 75.000 32.156 1.00 21.10 291 ASP C C 1
ATOM 7639 O O . ASP C 1 291 ? 33.433 74.811 32.068 1.00 21.57 291 ASP C O 1
ATOM 7644 N N . ILE C 1 292 ? 35.385 75.401 31.142 1.00 22.01 292 ILE C N 1
ATOM 7645 C CA . ILE C 1 292 ? 34.825 75.540 29.821 1.00 22.70 292 ILE C CA 1
ATOM 7646 C C . ILE C 1 292 ? 35.869 75.151 28.786 1.00 22.68 292 ILE C C 1
ATOM 7647 O O . ILE C 1 292 ? 37.047 75.100 29.093 1.00 22.34 292 ILE C O 1
ATOM 7652 N N . ALA C 1 293 ? 35.436 74.864 27.560 1.00 22.40 293 ALA C N 1
ATOM 7653 C CA . ALA C 1 293 ? 36.391 74.567 26.490 1.00 22.70 293 ALA C CA 1
ATOM 7654 C C . ALA C 1 293 ? 36.532 75.785 25.584 1.00 22.54 293 ALA C C 1
ATOM 7655 O O . ALA C 1 293 ? 35.584 76.565 25.453 1.00 23.47 293 ALA C O 1
ATOM 7657 N N . GLY C 1 294 ? 37.701 75.969 24.981 1.00 21.20 294 GLY C N 1
ATOM 7658 C CA . GLY C 1 294 ? 37.914 77.089 24.069 1.00 21.49 294 GLY C CA 1
ATOM 7659 C C . GLY C 1 294 ? 38.290 76.612 22.668 1.00 21.53 294 GLY C C 1
ATOM 7660 O O . GLY C 1 294 ? 38.935 75.558 22.514 1.00 20.27 294 GLY C O 1
ATOM 7661 N N . MET C 1 295 ? 37.892 77.383 21.660 1.00 22.17 295 MET C N 1
ATOM 7662 C CA . MET C 1 295 ? 38.240 77.112 20.245 1.00 23.84 295 MET C CA 1
ATOM 7663 C C . MET C 1 295 ? 38.579 78.400 19.503 1.00 22.79 295 MET C C 1
ATOM 7664 O O . MET C 1 295 ? 37.936 79.438 19.707 1.00 22.53 295 MET C O 1
ATOM 7669 N N . ALA C 1 296 ? 39.537 78.315 18.581 1.00 22.05 296 ALA C N 1
ATOM 7670 C CA . ALA C 1 296 ? 39.839 79.440 17.716 1.00 21.81 296 ALA C CA 1
ATOM 7671 C C . ALA C 1 296 ? 39.818 79.021 16.220 1.00 22.23 296 ALA C C 1
ATOM 7672 O O . ALA C 1 296 ? 38.874 79.328 15.503 1.00 21.95 296 ALA C O 1
ATOM 7674 N N . LEU C 1 297 ? 40.839 78.307 15.776 1.00 21.54 297 LEU C N 1
ATOM 7675 C CA . LEU C 1 297 ? 40.993 77.967 14.336 1.00 22.12 297 LEU C CA 1
ATOM 7676 C C . LEU C 1 297 ? 39.729 77.438 13.607 1.00 22.47 297 LEU C C 1
ATOM 7677 O O . LEU C 1 297 ? 39.376 77.960 12.531 1.00 22.44 297 LEU C O 1
ATOM 7682 N N . PRO C 1 298 ? 39.027 76.418 14.172 1.00 22.69 298 PRO C N 1
ATOM 7683 C CA . PRO C 1 298 ? 37.903 75.933 13.352 1.00 23.10 298 PRO C CA 1
ATOM 7684 C C . PRO C 1 298 ? 36.783 76.975 13.227 1.00 23.94 298 PRO C C 1
ATOM 7685 O O . PRO C 1 298 ? 35.992 76.929 12.286 1.00 23.71 298 PRO C O 1
ATOM 7689 N N . VAL C 1 299 ? 36.721 77.912 14.173 1.00 23.86 299 VAL C N 1
ATOM 7690 C CA . VAL C 1 299 ? 35.732 78.984 14.124 1.00 24.17 299 VAL C CA 1
ATOM 7691 C C . VAL C 1 299 ? 36.118 79.977 13.013 1.00 24.92 299 VAL C C 1
ATOM 7692 O O . VAL C 1 299 ? 35.262 80.441 12.249 1.00 24.90 299 VAL C O 1
ATOM 7696 N N . LEU C 1 300 ? 37.406 80.297 12.933 1.00 25.24 300 LEU C N 1
ATOM 7697 C CA . LEU C 1 300 ? 37.926 81.172 11.894 1.00 25.66 300 LEU C CA 1
ATOM 7698 C C . LEU C 1 300 ? 37.653 80.568 10.504 1.00 26.29 300 LEU C C 1
ATOM 7699 O O . LEU C 1 300 ? 37.188 81.265 9.601 1.00 25.54 300 LEU C O 1
ATOM 7704 N N . LYS C 1 301 ? 37.935 79.276 10.351 1.00 26.63 301 LYS C N 1
ATOM 7705 C CA . LYS C 1 301 ? 37.709 78.578 9.094 1.00 27.49 301 LYS C CA 1
ATOM 7706 C C . LYS C 1 301 ? 36.227 78.581 8.710 1.00 28.44 301 LYS C C 1
ATOM 7707 O O . LYS C 1 301 ? 35.904 78.765 7.546 1.00 28.03 301 LYS C O 1
ATOM 7713 N N . SER C 1 302 ? 35.332 78.418 9.688 1.00 28.84 302 SER C N 1
ATOM 7714 C CA . SER C 1 302 ? 33.891 78.460 9.412 1.00 30.11 302 SER C CA 1
ATOM 7715 C C . SER C 1 302 ? 33.427 79.870 9.071 1.00 30.37 302 SER C C 1
ATOM 7716 O O . SER C 1 302 ? 32.743 80.070 8.073 1.00 30.88 302 SER C O 1
ATOM 7719 N N . ALA C 1 303 ? 33.778 80.832 9.920 1.00 30.36 303 ALA C N 1
ATOM 7720 C CA . ALA C 1 303 ? 33.521 82.250 9.674 1.00 31.01 303 ALA C CA 1
ATOM 7721 C C . ALA C 1 303 ? 33.919 82.688 8.266 1.00 31.49 303 ALA C C 1
ATOM 7722 O O . ALA C 1 303 ? 33.204 83.464 7.654 1.00 31.33 303 ALA C O 1
ATOM 7724 N N . ILE C 1 304 ? 35.063 82.209 7.778 1.00 32.58 304 ILE C N 1
ATOM 7725 C CA . ILE C 1 304 ? 35.548 82.555 6.427 1.00 33.88 304 ILE C CA 1
ATOM 7726 C C . ILE C 1 304 ? 34.597 82.058 5.335 1.00 34.86 304 ILE C C 1
ATOM 7727 O O . ILE C 1 304 ? 34.468 82.671 4.267 1.00 35.19 304 ILE C O 1
ATOM 7732 N N . GLU C 1 305 ? 33.927 80.948 5.601 1.00 35.57 305 GLU C N 1
ATOM 7733 C CA . GLU C 1 305 ? 32.930 80.448 4.660 1.00 36.98 305 GLU C CA 1
ATOM 7734 C C . GLU C 1 305 ? 31.641 81.254 4.774 1.00 37.23 305 GLU C C 1
ATOM 7735 O O . GLU C 1 305 ? 30.894 81.381 3.807 1.00 38.47 305 GLU C O 1
ATOM 7741 N N . GLY C 1 306 ? 31.390 81.813 5.955 1.00 36.74 306 GLY C N 1
ATOM 7742 C CA . GLY C 1 306 ? 30.232 82.661 6.164 1.00 36.41 306 GLY C CA 1
ATOM 7743 C C . GLY C 1 306 ? 29.478 82.362 7.446 1.00 36.53 306 GLY C C 1
ATOM 7744 O O . GLY C 1 306 ? 29.755 81.383 8.129 1.00 36.08 306 GLY C O 1
ATOM 7745 N N . LYS C 1 307 ? 28.505 83.217 7.741 1.00 36.66 307 LYS C N 1
ATOM 7746 C CA . LYS C 1 307 ? 27.709 83.174 8.962 1.00 36.97 307 LYS C CA 1
ATOM 7747 C C . LYS C 1 307 ? 26.897 81.873 9.106 1.00 36.21 307 LYS C C 1
ATOM 7748 O O . LYS C 1 307 ? 26.824 81.292 10.185 1.00 34.94 307 LYS C O 1
ATOM 7754 N N . GLU C 1 308 ? 26.278 81.430 8.021 1.00 35.93 308 GLU C N 1
ATOM 7755 C CA . GLU C 1 308 ? 25.492 80.206 8.069 1.00 36.14 308 GLU C CA 1
ATOM 7756 C C . GLU C 1 308 ? 26.386 78.988 8.330 1.00 34.63 308 GLU C C 1
ATOM 7757 O O . GLU C 1 308 ? 26.008 78.080 9.069 1.00 34.25 308 GLU C O 1
ATOM 7763 N N . SER C 1 309 ? 27.573 78.983 7.735 1.00 32.70 309 SER C N 1
ATOM 7764 C CA . SER C 1 309 ? 28.553 77.929 7.977 1.00 31.69 309 SER C CA 1
ATOM 7765 C C . SER C 1 309 ? 29.004 77.889 9.451 1.00 30.57 309 SER C C 1
ATOM 7766 O O . SER C 1 309 ? 29.111 76.820 10.052 1.00 29.65 309 SER C O 1
ATOM 7769 N N . LEU C 1 310 ? 29.237 79.057 10.037 1.00 28.84 310 LEU C N 1
ATOM 7770 C CA . LEU C 1 310 ? 29.586 79.126 11.447 1.00 28.47 310 LEU C CA 1
ATOM 7771 C C . LEU C 1 310 ? 28.416 78.705 12.335 1.00 28.25 310 LEU C C 1
ATOM 7772 O O . LEU C 1 310 ? 28.618 78.097 13.364 1.00 27.39 310 LEU C O 1
ATOM 7777 N N . GLU C 1 311 ? 27.191 79.035 11.937 1.00 28.86 311 GLU C N 1
ATOM 7778 C CA . GLU C 1 311 ? 26.021 78.668 12.724 1.00 29.86 311 GLU C CA 1
ATOM 7779 C C . GLU C 1 311 ? 25.915 77.152 12.773 1.00 29.50 311 GLU C C 1
ATOM 7780 O O . GLU C 1 311 ? 25.654 76.583 13.833 1.00 28.97 311 GLU C O 1
ATOM 7786 N N . GLN C 1 312 ? 26.145 76.516 11.625 1.00 29.11 312 GLN C N 1
ATOM 7787 C CA . GLN C 1 312 ? 26.132 75.055 11.500 1.00 30.05 312 GLN C CA 1
ATOM 7788 C C . GLN C 1 312 ? 27.256 74.438 12.329 1.00 28.83 312 GLN C C 1
ATOM 7789 O O . GLN C 1 312 ? 27.078 73.378 12.926 1.00 29.01 312 GLN C O 1
ATOM 7795 N N . PHE C 1 313 ? 28.400 75.114 12.381 1.00 27.68 313 PHE C N 1
ATOM 7796 C CA . PHE C 1 313 ? 29.556 74.608 13.124 1.00 26.71 313 PHE C CA 1
ATOM 7797 C C . PHE C 1 313 ? 29.218 74.533 14.599 1.00 26.23 313 PHE C C 1
ATOM 7798 O O . PHE C 1 313 ? 29.470 73.511 15.256 1.00 26.01 313 PHE C O 1
ATOM 7806 N N . PHE C 1 314 ? 28.650 75.613 15.124 1.00 25.96 314 PHE C N 1
ATOM 7807 C CA . PHE C 1 314 ? 28.228 75.622 16.524 1.00 26.40 314 PHE C CA 1
ATOM 7808 C C . PHE C 1 314 ? 27.123 74.628 16.827 1.00 26.62 314 PHE C C 1
ATOM 7809 O O . PHE C 1 314 ? 27.146 74.006 17.882 1.00 26.33 314 PHE C O 1
ATOM 7817 N N . ARG C 1 315 ? 26.152 74.468 15.924 1.00 26.20 315 ARG C N 1
ATOM 7818 C CA . ARG C 1 315 ? 25.113 73.458 16.146 1.00 26.93 315 ARG C CA 1
ATOM 7819 C C . ARG C 1 315 ? 25.713 72.067 16.264 1.00 26.09 315 ARG C C 1
ATOM 7820 O O . ARG C 1 315 ? 25.268 71.261 17.076 1.00 26.14 315 ARG C O 1
ATOM 7828 N N . LYS C 1 316 ? 26.717 71.810 15.441 1.00 25.00 316 LYS C N 1
ATOM 7829 C CA . LYS C 1 316 ? 27.446 70.550 15.437 1.00 25.11 316 LYS C CA 1
ATOM 7830 C C . LYS C 1 316 ? 28.226 70.336 16.756 1.00 24.43 316 LYS C C 1
ATOM 7831 O O . LYS C 1 316 ? 28.118 69.272 17.365 1.00 23.51 316 LYS C O 1
ATOM 7837 N N . ILE C 1 317 ? 29.005 71.336 17.171 1.00 22.89 317 ILE C N 1
ATOM 7838 C CA . ILE C 1 317 ? 29.746 71.284 18.445 1.00 23.13 317 ILE C CA 1
ATOM 7839 C C . ILE C 1 317 ? 28.807 71.002 19.621 1.00 22.43 317 ILE C C 1
ATOM 7840 O O . ILE C 1 317 ? 29.045 70.102 20.434 1.00 21.60 317 ILE C O 1
ATOM 7845 N N . ILE C 1 318 ? 27.724 71.771 19.691 1.00 21.96 318 ILE C N 1
ATOM 7846 C CA . ILE C 1 318 ? 26.733 71.617 20.750 1.00 21.92 318 ILE C CA 1
ATOM 7847 C C . ILE C 1 318 ? 26.071 70.214 20.748 1.00 22.31 318 ILE C C 1
ATOM 7848 O O . ILE C 1 318 ? 25.910 69.591 21.800 1.00 22.22 318 ILE C O 1
ATOM 7853 N N . PHE C 1 319 ? 25.686 69.716 19.572 1.00 21.78 319 PHE C N 1
ATOM 7854 C CA . PHE C 1 319 ? 25.082 68.389 19.502 1.00 21.61 319 PHE C CA 1
ATOM 7855 C C . PHE C 1 319 ? 26.073 67.346 20.057 1.00 21.33 319 PHE C C 1
ATOM 7856 O O . PHE C 1 319 ? 25.686 66.468 20.850 1.00 21.02 319 PHE C O 1
ATOM 7864 N N . GLU C 1 320 ? 27.338 67.444 19.638 1.00 20.04 320 GLU C N 1
ATOM 7865 C CA . GLU C 1 320 ? 28.365 66.495 20.055 1.00 20.04 320 GLU C CA 1
ATOM 7866 C C . GLU C 1 320 ? 28.633 66.602 21.538 1.00 20.10 320 GLU C C 1
ATOM 7867 O O . GLU C 1 320 ? 28.922 65.596 22.190 1.00 20.49 320 GLU C O 1
ATOM 7873 N N . LEU C 1 321 ? 28.557 67.814 22.078 1.00 19.64 321 LEU C N 1
ATOM 7874 C CA . LEU C 1 321 ? 28.724 67.984 23.526 1.00 20.21 321 LEU C CA 1
ATOM 7875 C C . LEU C 1 321 ? 27.566 67.314 24.239 1.00 19.91 321 LEU C C 1
ATOM 7876 O O . LEU C 1 321 ? 27.742 66.605 25.233 1.00 20.42 321 LEU C O 1
ATOM 7881 N N . LYS C 1 322 ? 26.365 67.564 23.756 1.00 20.37 322 LYS C N 1
ATOM 7882 C CA . LYS C 1 322 ? 25.199 66.981 24.425 1.00 21.42 322 LYS C CA 1
ATOM 7883 C C . LYS C 1 322 ? 25.171 65.484 24.293 1.00 21.37 322 LYS C C 1
ATOM 7884 O O . LYS C 1 322 ? 24.667 64.792 25.202 1.00 21.07 322 LYS C O 1
ATOM 7890 N N . ALA C 1 323 ? 25.688 64.972 23.166 1.00 20.79 323 ALA C N 1
ATOM 7891 C CA . ALA C 1 323 ? 25.784 63.511 22.984 1.00 20.81 323 ALA C CA 1
ATOM 7892 C C . ALA C 1 323 ? 26.685 62.907 24.046 1.00 20.22 323 ALA C C 1
ATOM 7893 O O . ALA C 1 323 ? 26.317 61.902 24.673 1.00 21.27 323 ALA C O 1
ATOM 7895 N N . ALA C 1 324 ? 27.865 63.492 24.251 1.00 20.26 324 ALA C N 1
ATOM 7896 C CA . ALA C 1 324 ? 28.789 63.007 25.309 1.00 20.02 324 ALA C CA 1
ATOM 7897 C C . ALA C 1 324 ? 28.177 63.115 26.725 1.00 20.58 324 ALA C C 1
ATOM 7898 O O . ALA C 1 324 ? 28.352 62.218 27.581 1.00 19.31 324 ALA C O 1
ATOM 7900 N N . MET C 1 325 ? 27.460 64.208 26.973 1.00 20.20 325 MET C N 1
ATOM 7901 C CA . MET C 1 325 ? 26.731 64.373 28.243 1.00 21.50 325 MET C CA 1
ATOM 7902 C C . MET C 1 325 ? 25.680 63.280 28.432 1.00 21.71 325 MET C C 1
ATOM 7903 O O . MET C 1 325 ? 25.642 62.611 29.470 1.00 22.37 325 MET C O 1
ATOM 7908 N N . MET C 1 326 ? 24.844 63.094 27.417 1.00 21.64 326 MET C N 1
ATOM 7909 C CA . MET C 1 326 ? 23.842 62.045 27.401 1.00 22.05 326 MET C CA 1
ATOM 7910 C C . MET C 1 326 ? 24.432 60.673 27.710 1.00 21.76 326 MET C C 1
ATOM 7911 O O . MET C 1 326 ? 23.962 59.966 28.616 1.00 22.31 326 MET C O 1
ATOM 7916 N N . LEU C 1 327 ? 25.486 60.327 26.981 1.00 20.15 327 LEU C N 1
ATOM 7917 C CA . LEU C 1 327 ? 26.032 58.975 26.998 1.00 20.48 327 LEU C CA 1
ATOM 7918 C C . LEU C 1 327 ? 26.956 58.752 28.181 1.00 20.09 327 LEU C C 1
ATOM 7919 O O . LEU C 1 327 ? 27.490 57.658 28.373 1.00 20.48 327 LEU C O 1
ATOM 7924 N N . THR C 1 328 ? 27.133 59.787 28.994 1.00 20.67 328 THR C N 1
ATOM 7925 C CA . THR C 1 328 ? 27.820 59.635 30.270 1.00 20.60 328 THR C CA 1
ATOM 7926 C C . THR C 1 328 ? 26.845 59.820 31.428 1.00 21.19 328 THR C C 1
ATOM 7927 O O . THR C 1 328 ? 27.243 59.723 32.568 1.00 21.14 328 THR C O 1
ATOM 7931 N N . GLY C 1 329 ? 25.577 60.093 31.125 1.00 21.98 329 GLY C N 1
ATOM 7932 C CA . GLY C 1 329 ? 24.556 60.304 32.156 1.00 22.82 329 GLY C CA 1
ATOM 7933 C C . GLY C 1 329 ? 24.795 61.609 32.915 1.00 23.71 329 GLY C C 1
ATOM 7934 O O . GLY C 1 329 ? 24.543 61.681 34.107 1.00 23.33 329 GLY C O 1
ATOM 7935 N N . SER C 1 330 ? 25.302 62.629 32.219 1.00 22.89 330 SER C N 1
ATOM 7936 C CA . SER C 1 330 ? 25.634 63.918 32.842 1.00 22.87 330 SER C CA 1
ATOM 7937 C C . SER C 1 330 ? 24.523 64.916 32.546 1.00 23.83 330 SER C C 1
ATOM 7938 O O . SER C 1 330 ? 24.460 65.413 31.430 1.00 22.20 330 SER C O 1
ATOM 7941 N N . LYS C 1 331 ? 23.666 65.232 33.535 1.00 23.78 331 LYS C N 1
ATOM 7942 C CA . LYS C 1 331 ? 22.499 66.106 33.269 1.00 25.71 331 LYS C CA 1
ATOM 7943 C C . LYS C 1 331 ? 22.878 67.572 33.056 1.00 24.69 331 LYS C C 1
ATOM 7944 O O . LYS C 1 331 ? 22.136 68.322 32.444 1.00 24.55 331 LYS C O 1
ATOM 7950 N N . ASP C 1 332 ? 24.017 67.975 33.606 1.00 24.02 332 ASP C N 1
ATOM 7951 C CA . ASP C 1 332 ? 24.497 69.327 33.430 1.00 23.63 332 ASP C CA 1
ATOM 7952 C C . ASP C 1 332 ? 26.030 69.338 33.475 1.00 22.54 332 ASP C C 1
ATOM 7953 O O . ASP C 1 332 ? 26.644 68.292 33.625 1.00 21.35 332 ASP C O 1
ATOM 7958 N N . VAL C 1 333 ? 26.619 70.522 33.308 1.00 22.31 333 VAL C N 1
ATOM 7959 C CA . VAL C 1 333 ? 28.072 70.719 33.263 1.00 22.60 333 VAL C CA 1
ATOM 7960 C C . VAL C 1 333 ? 28.757 70.311 34.574 1.00 23.61 333 VAL C C 1
ATOM 7961 O O . VAL C 1 333 ? 29.827 69.676 34.564 1.00 23.88 333 VAL C O 1
ATOM 7965 N N . ASP C 1 334 ? 28.131 70.623 35.707 1.00 24.23 334 ASP C N 1
ATOM 7966 C CA . ASP C 1 334 ? 28.692 70.174 36.983 1.00 25.27 334 ASP C CA 1
ATOM 7967 C C . ASP C 1 334 ? 28.794 68.648 37.037 1.00 24.23 334 ASP C C 1
ATOM 7968 O O . ASP C 1 334 ? 29.814 68.118 37.451 1.00 24.83 334 ASP C O 1
ATOM 7973 N N . ALA C 1 335 ? 27.746 67.942 36.620 1.00 23.79 335 ALA C N 1
ATOM 7974 C CA . ALA C 1 335 ? 27.803 66.464 36.473 1.00 22.95 335 ALA C CA 1
ATOM 7975 C C . ALA C 1 335 ? 28.921 65.995 35.530 1.00 22.61 335 ALA C C 1
ATOM 7976 O O . ALA C 1 335 ? 29.618 65.017 35.809 1.00 21.50 335 ALA C O 1
ATOM 7978 N N . LEU C 1 336 ? 29.079 66.685 34.398 1.00 22.40 336 LEU C N 1
ATOM 7979 C CA . LEU C 1 336 ? 30.079 66.293 33.390 1.00 21.92 336 LEU C CA 1
ATOM 7980 C C . LEU C 1 336 ? 31.464 66.387 34.011 1.00 22.38 336 LEU C C 1
ATOM 7981 O O . LEU C 1 336 ? 32.291 65.488 33.849 1.00 21.21 336 LEU C O 1
ATOM 7986 N N . LYS C 1 337 ? 31.700 67.467 34.754 1.00 21.64 337 LYS C N 1
ATOM 7987 C CA . LYS C 1 337 ? 32.976 67.643 35.441 1.00 23.03 337 LYS C CA 1
ATOM 7988 C C . LYS C 1 337 ? 33.336 66.524 36.433 1.00 23.11 337 LYS C C 1
ATOM 7989 O O . LYS C 1 337 ? 34.505 66.393 36.820 1.00 23.65 337 LYS C O 1
ATOM 7995 N N . LYS C 1 338 ? 32.349 65.756 36.887 1.00 23.22 338 LYS C N 1
ATOM 7996 C CA . LYS C 1 338 ? 32.654 64.641 37.787 1.00 24.68 338 LYS C CA 1
ATOM 7997 C C . LYS C 1 338 ? 32.346 63.276 37.200 1.00 23.27 338 LYS C C 1
ATOM 7998 O O . LYS C 1 338 ? 32.378 62.264 37.904 1.00 22.06 338 LYS C O 1
ATOM 8004 N N . THR C 1 339 ? 32.120 63.225 35.882 1.00 22.94 339 THR C N 1
ATOM 8005 C CA . THR C 1 339 ? 31.800 61.941 35.266 1.00 22.04 339 THR C CA 1
ATOM 8006 C C . THR C 1 339 ? 32.999 60.986 35.239 1.00 21.74 339 THR C C 1
ATOM 8007 O O . THR C 1 339 ? 34.144 61.425 35.268 1.00 22.60 339 THR C O 1
ATOM 8011 N N . SER C 1 340 ? 32.739 59.683 35.188 1.00 21.27 340 SER C N 1
ATOM 8012 C CA . SER C 1 340 ? 33.820 58.695 35.151 1.00 21.80 340 SER C CA 1
ATOM 8013 C C . SER C 1 340 ? 34.642 58.757 33.845 1.00 20.69 340 SER C C 1
ATOM 8014 O O . SER C 1 340 ? 34.089 58.849 32.737 1.00 21.16 340 SER C O 1
ATOM 8017 N N . ILE C 1 341 ? 35.959 58.710 33.990 1.00 20.26 341 ILE C N 1
ATOM 8018 C CA . ILE C 1 341 ? 36.877 58.726 32.840 1.00 20.14 341 ILE C CA 1
ATOM 8019 C C . ILE C 1 341 ? 37.898 57.615 32.986 1.00 20.02 341 ILE C C 1
ATOM 8020 O O . ILE C 1 341 ? 37.990 56.954 34.046 1.00 20.14 341 ILE C O 1
ATOM 8025 N N . VAL C 1 342 ? 38.626 57.362 31.908 1.00 20.16 342 VAL C N 1
ATOM 8026 C CA . VAL C 1 342 ? 39.824 56.552 31.970 1.00 21.00 342 VAL C CA 1
ATOM 8027 C C . VAL C 1 342 ? 40.954 57.374 31.365 1.00 21.53 342 VAL C C 1
ATOM 8028 O O . VAL C 1 342 ? 40.789 57.960 30.281 1.00 22.03 342 VAL C O 1
ATOM 8032 N N . ILE C 1 343 ? 42.098 57.390 32.046 1.00 21.59 343 ILE C N 1
ATOM 8033 C CA . ILE C 1 343 ? 43.330 57.998 31.531 1.00 22.01 343 ILE C CA 1
ATOM 8034 C C . ILE C 1 343 ? 44.352 56.901 31.238 1.00 22.45 343 ILE C C 1
ATOM 8035 O O . ILE C 1 343 ? 44.674 56.067 32.106 1.00 21.43 343 ILE C O 1
ATOM 8040 N N . LEU C 1 344 ? 44.834 56.909 29.993 1.00 23.16 344 LEU C N 1
ATOM 8041 C CA . LEU C 1 344 ? 45.748 55.890 29.463 1.00 23.99 344 LEU C CA 1
ATOM 8042 C C . LEU C 1 344 ? 47.025 56.493 28.886 1.00 23.80 344 LEU C C 1
ATOM 8043 O O . LEU C 1 344 ? 47.157 57.734 28.742 1.00 23.16 344 LEU C O 1
ATOM 8048 N N . GLY C 1 345 ? 47.943 55.592 28.522 1.00 23.16 345 GLY C N 1
ATOM 8049 C CA . GLY C 1 345 ? 49.012 55.882 27.566 1.00 22.84 345 GLY C CA 1
ATOM 8050 C C . GLY C 1 345 ? 49.945 56.992 27.984 1.00 22.33 345 GLY C C 1
ATOM 8051 O O . GLY C 1 345 ? 50.325 57.065 29.144 1.00 21.19 345 GLY C O 1
ATOM 8052 N N . LYS C 1 346 ? 50.316 57.849 27.032 1.00 21.94 346 LYS C N 1
ATOM 8053 C CA . LYS C 1 346 ? 51.296 58.922 27.303 1.00 22.11 346 LYS C CA 1
ATOM 8054 C C . LYS C 1 346 ? 50.849 59.955 28.359 1.00 21.70 346 LYS C C 1
ATOM 8055 O O . LYS C 1 346 ? 51.689 60.477 29.106 1.00 21.57 346 LYS C O 1
ATOM 8061 N N . LEU C 1 347 ? 49.555 60.286 28.372 1.00 21.27 347 LEU C N 1
ATOM 8062 C CA . LEU C 1 347 ? 49.022 61.290 29.306 1.00 20.94 347 LEU C CA 1
ATOM 8063 C C . LEU C 1 347 ? 49.183 60.742 30.725 1.00 21.37 347 LEU C C 1
ATOM 8064 O O . LEU C 1 347 ? 49.591 61.465 31.637 1.00 21.21 347 LEU C O 1
ATOM 8069 N N . LYS C 1 348 ? 48.859 59.460 30.892 1.00 22.08 348 LYS C N 1
ATOM 8070 C CA . LYS C 1 348 ? 49.054 58.757 32.164 1.00 23.79 348 LYS C CA 1
ATOM 8071 C C . LYS C 1 348 ? 50.532 58.824 32.591 1.00 23.63 348 LYS C C 1
ATOM 8072 O O . LYS C 1 348 ? 50.829 59.184 33.714 1.00 23.13 348 LYS C O 1
ATOM 8078 N N . GLU C 1 349 ? 51.444 58.527 31.667 1.00 23.04 349 GLU C N 1
ATOM 8079 C CA . GLU C 1 349 ? 52.874 58.605 31.931 1.00 23.33 349 GLU C CA 1
ATOM 8080 C C . GLU C 1 349 ? 53.326 60.026 32.241 1.00 22.72 349 GLU C C 1
ATOM 8081 O O . GLU C 1 349 ? 54.198 60.226 33.082 1.00 21.62 349 GLU C O 1
ATOM 8087 N N . TRP C 1 350 ? 52.759 61.000 31.530 1.00 21.60 350 TRP C N 1
ATOM 8088 C CA . TRP C 1 350 ? 53.066 62.428 31.754 1.00 22.33 350 TRP C CA 1
ATOM 8089 C C . TRP C 1 350 ? 52.685 62.816 33.178 1.00 22.78 350 TRP C C 1
ATOM 8090 O O . TRP C 1 350 ? 53.510 63.323 33.948 1.00 23.15 350 TRP C O 1
ATOM 8101 N N . ALA C 1 351 ? 51.422 62.572 33.507 1.00 23.38 351 ALA C N 1
ATOM 8102 C CA . ALA C 1 351 ? 50.865 62.855 34.831 1.00 23.88 351 ALA C CA 1
ATOM 8103 C C . ALA C 1 351 ? 51.695 62.222 35.960 1.00 24.53 351 ALA C C 1
ATOM 8104 O O . ALA C 1 351 ? 52.026 62.917 36.929 1.00 24.84 351 ALA C O 1
ATOM 8106 N N . GLU C 1 352 ? 52.026 60.938 35.818 1.00 25.42 352 GLU C N 1
ATOM 8107 C CA . GLU C 1 352 ? 52.837 60.194 36.790 1.00 28.00 352 GLU C CA 1
ATOM 8108 C C . GLU C 1 352 ? 54.191 60.845 37.002 1.00 26.95 352 GLU C C 1
ATOM 8109 O O . GLU C 1 352 ? 54.607 61.085 38.146 1.00 27.17 352 GLU C O 1
ATOM 8115 N N . TYR C 1 353 ? 54.893 61.108 35.903 1.00 25.74 353 TYR C N 1
ATOM 8116 C CA . TYR C 1 353 ? 56.220 61.698 35.998 1.00 25.44 353 TYR C CA 1
ATOM 8117 C C . TYR C 1 353 ? 56.187 63.088 36.658 1.00 25.49 353 TYR C C 1
ATOM 8118 O O . TYR C 1 353 ? 57.108 63.467 37.390 1.00 25.50 353 TYR C O 1
ATOM 8127 N N . ARG C 1 354 ? 55.122 63.838 36.402 1.00 25.40 354 ARG C N 1
ATOM 8128 C CA . ARG C 1 354 ? 55.013 65.222 36.890 1.00 25.38 354 ARG C CA 1
ATOM 8129 C C . ARG C 1 354 ? 54.451 65.274 38.315 1.00 26.70 354 ARG C C 1
ATOM 8130 O O . ARG C 1 354 ? 54.109 66.339 38.811 1.00 26.87 354 ARG C O 1
ATOM 8138 N N . GLY C 1 355 ? 54.346 64.110 38.951 1.00 27.35 355 GLY C N 1
ATOM 8139 C CA . GLY C 1 355 ? 53.915 64.019 40.342 1.00 29.25 355 GLY C CA 1
ATOM 8140 C C . GLY C 1 355 ? 52.430 64.195 40.553 1.00 30.42 355 GLY C C 1
ATOM 8141 O O . GLY C 1 355 ? 51.994 64.499 41.672 1.00 29.56 355 GLY C O 1
ATOM 8142 N N . ILE C 1 356 ? 51.632 63.998 39.507 1.00 30.62 356 ILE C N 1
ATOM 8143 C CA . ILE C 1 356 ? 50.182 64.120 39.693 1.00 32.51 356 ILE C CA 1
ATOM 8144 C C . ILE C 1 356 ? 49.606 62.774 40.154 1.00 33.81 356 ILE C C 1
ATOM 8145 O O . ILE C 1 356 ? 49.371 61.896 39.331 1.00 33.98 356 ILE C O 1
ATOM 8150 N N . ASN C 1 357 ? 49.403 62.600 41.465 1.00 35.36 357 ASN C N 1
ATOM 8151 C CA . ASN C 1 357 ? 48.827 61.343 41.957 1.00 37.02 357 ASN C CA 1
ATOM 8152 C C . ASN C 1 357 ? 47.438 61.260 41.393 1.00 37.01 357 ASN C C 1
ATOM 8153 O O . ASN C 1 357 ? 46.611 62.122 41.686 1.00 36.99 357 ASN C O 1
ATOM 8158 N N . LEU C 1 358 ? 47.206 60.248 40.563 1.00 37.78 358 LEU C N 1
ATOM 8159 C CA . LEU C 1 358 ? 45.964 60.160 39.803 1.00 39.01 358 LEU C CA 1
ATOM 8160 C C . LEU C 1 358 ? 44.753 59.963 40.710 1.00 39.60 358 LEU C C 1
ATOM 8161 O O . LEU C 1 358 ? 43.615 60.202 40.285 1.00 39.51 358 LEU C O 1
ATOM 8166 N N . SER C 1 359 ? 45.011 59.557 41.960 1.00 39.88 359 SER C N 1
ATOM 8167 C CA . SER C 1 359 ? 43.952 59.384 42.954 1.00 40.07 359 SER C CA 1
ATOM 8168 C C . SER C 1 359 ? 43.548 60.704 43.580 1.00 40.13 359 SER C C 1
ATOM 8169 O O . SER C 1 359 ? 42.373 61.025 43.634 1.00 40.49 359 SER C O 1
ATOM 8172 N N . ILE C 1 360 ? 44.509 61.500 44.016 1.00 40.21 360 ILE C N 1
ATOM 8173 C CA . ILE C 1 360 ? 44.157 62.824 44.513 1.00 40.21 360 ILE C CA 1
ATOM 8174 C C . ILE C 1 360 ? 43.700 63.753 43.353 1.00 39.83 360 ILE C C 1
ATOM 8175 O O . ILE C 1 360 ? 42.903 64.676 43.572 1.00 39.71 360 ILE C O 1
ATOM 8180 N N . TYR C 1 361 ? 44.163 63.491 42.124 1.00 39.03 361 TYR C N 1
ATOM 8181 C CA . TYR C 1 361 ? 43.697 64.288 40.980 1.00 37.89 361 TYR C CA 1
ATOM 8182 C C . TYR C 1 361 ? 42.179 64.184 40.794 1.00 38.26 361 TYR C C 1
ATOM 8183 O O . TYR C 1 361 ? 41.491 65.206 40.595 1.00 38.42 361 TYR C O 1
ATOM 8192 N N . GLU C 1 362 ? 41.685 62.944 40.825 1.00 38.42 362 GLU C N 1
ATOM 8193 C CA . GLU C 1 362 ? 40.258 62.637 40.769 1.00 39.47 362 GLU C CA 1
ATOM 8194 C C . GLU C 1 362 ? 39.471 63.451 41.793 1.00 39.97 362 GLU C C 1
ATOM 8195 O O . GLU C 1 362 ? 38.480 64.107 41.454 1.00 39.70 362 GLU C O 1
ATOM 8201 N N . LYS C 1 363 ? 39.927 63.417 43.042 1.00 40.51 363 LYS C N 1
ATOM 8202 C CA . LYS C 1 363 ? 39.327 64.216 44.092 1.00 41.31 363 LYS C CA 1
ATOM 8203 C C . LYS C 1 363 ? 39.220 65.672 43.657 1.00 41.16 363 LYS C C 1
ATOM 8204 O O . LYS C 1 363 ? 38.117 66.214 43.604 1.00 41.24 363 LYS C O 1
ATOM 8210 N N . VAL C 1 364 ? 40.353 66.272 43.293 1.00 41.05 364 VAL C N 1
ATOM 8211 C CA . VAL C 1 364 ? 40.414 67.676 42.872 1.00 41.45 364 VAL C CA 1
ATOM 8212 C C . VAL C 1 364 ? 39.461 68.005 41.701 1.00 41.98 364 VAL C C 1
ATOM 8213 O O . VAL C 1 364 ? 38.645 68.924 41.816 1.00 41.93 364 VAL C O 1
ATOM 8217 N N . ARG C 1 365 ? 39.559 67.265 40.589 1.00 42.38 365 ARG C N 1
ATOM 8218 C CA . ARG C 1 365 ? 38.722 67.557 39.400 1.00 42.89 365 ARG C CA 1
ATOM 8219 C C . ARG C 1 365 ? 37.215 67.420 39.698 1.00 43.96 365 ARG C C 1
ATOM 8220 O O . ARG C 1 365 ? 36.377 68.107 39.091 1.00 43.63 365 ARG C O 1
ATOM 8228 N N . LYS C 1 366 ? 36.887 66.547 40.650 1.00 45.56 366 LYS C N 1
ATOM 8229 C CA . LYS C 1 366 ? 35.505 66.340 41.070 1.00 47.18 366 LYS C CA 1
ATOM 8230 C C . LYS C 1 366 ? 34.969 67.396 42.047 1.00 48.35 366 LYS C C 1
ATOM 8231 O O . LYS C 1 366 ? 33.838 67.274 42.518 1.00 48.79 366 LYS C O 1
ATOM 8237 N N . ARG C 1 367 ? 35.760 68.416 42.375 1.00 49.97 367 ARG C N 1
ATOM 8238 C CA . ARG C 1 367 ? 35.268 69.495 43.256 1.00 51.27 367 ARG C CA 1
ATOM 8239 C C . ARG C 1 367 ? 35.428 70.873 42.607 1.00 51.30 367 ARG C C 1
ATOM 8240 O O . ARG C 1 367 ? 34.604 71.290 41.790 1.00 51.54 367 ARG C O 1
ATOM 8248 N N . VAL D 1 9 ? 89.679 58.273 2.983 1.00 34.29 9 VAL D N 1
ATOM 8249 C CA . VAL D 1 9 ? 89.661 57.067 3.870 1.00 33.49 9 VAL D CA 1
ATOM 8250 C C . VAL D 1 9 ? 88.256 56.430 3.947 1.00 32.37 9 VAL D C 1
ATOM 8251 O O . VAL D 1 9 ? 87.252 57.131 3.979 1.00 31.95 9 VAL D O 1
ATOM 8255 N N . GLU D 1 10 ? 88.204 55.102 3.937 1.00 31.98 10 GLU D N 1
ATOM 8256 C CA . GLU D 1 10 ? 86.943 54.372 3.754 1.00 31.82 10 GLU D CA 1
ATOM 8257 C C . GLU D 1 10 ? 85.915 54.707 4.833 1.00 31.25 10 GLU D C 1
ATOM 8258 O O . GLU D 1 10 ? 84.746 54.963 4.517 1.00 30.12 10 GLU D O 1
ATOM 8264 N N . HIS D 1 11 ? 86.354 54.718 6.100 1.00 30.44 11 HIS D N 1
ATOM 8265 C CA . HIS D 1 11 ? 85.475 55.080 7.228 1.00 30.57 11 HIS D CA 1
ATOM 8266 C C . HIS D 1 11 ? 84.825 56.462 7.074 1.00 29.72 11 HIS D C 1
ATOM 8267 O O . HIS D 1 11 ? 83.658 56.631 7.410 1.00 28.90 11 HIS D O 1
ATOM 8274 N N . VAL D 1 12 ? 85.581 57.446 6.582 1.00 29.24 12 VAL D N 1
ATOM 8275 C CA . VAL D 1 12 ? 85.039 58.796 6.333 1.00 28.90 12 VAL D CA 1
ATOM 8276 C C . VAL D 1 12 ? 84.074 58.790 5.143 1.00 29.42 12 VAL D C 1
ATOM 8277 O O . VAL D 1 12 ? 82.971 59.322 5.232 1.00 29.04 12 VAL D O 1
ATOM 8281 N N . GLU D 1 13 ? 84.501 58.179 4.035 1.00 29.22 13 GLU D N 1
ATOM 8282 C CA . GLU D 1 13 ? 83.649 57.954 2.856 1.00 29.85 13 GLU D CA 1
ATOM 8283 C C . GLU D 1 13 ? 82.280 57.393 3.268 1.00 28.60 13 GLU D C 1
ATOM 8284 O O . GLU D 1 13 ? 81.247 57.991 2.978 1.00 28.36 13 GLU D O 1
ATOM 8290 N N . ILE D 1 14 ? 82.275 56.275 3.994 1.00 27.59 14 ILE D N 1
ATOM 8291 C CA . ILE D 1 14 ? 81.022 55.666 4.449 1.00 26.61 14 ILE D CA 1
ATOM 8292 C C . ILE D 1 14 ? 80.212 56.542 5.429 1.00 26.33 14 ILE D C 1
ATOM 8293 O O . ILE D 1 14 ? 79.004 56.752 5.237 1.00 25.77 14 ILE D O 1
ATOM 8298 N N . ALA D 1 15 ? 80.867 57.053 6.473 1.00 25.94 15 ALA D N 1
ATOM 8299 C CA . ALA D 1 15 ? 80.181 57.931 7.423 1.00 25.47 15 ALA D CA 1
ATOM 8300 C C . ALA D 1 15 ? 79.510 59.118 6.747 1.00 25.83 15 ALA D C 1
ATOM 8301 O O . ALA D 1 15 ? 78.347 59.444 7.034 1.00 25.64 15 ALA D O 1
ATOM 8303 N N . ALA D 1 16 ? 80.245 59.776 5.863 1.00 25.25 16 ALA D N 1
ATOM 8304 C CA . ALA D 1 16 ? 79.756 61.011 5.234 1.00 25.91 16 ALA D CA 1
ATOM 8305 C C . ALA D 1 16 ? 78.691 60.775 4.147 1.00 26.27 16 ALA D C 1
ATOM 8306 O O . ALA D 1 16 ? 77.760 61.575 3.999 1.00 26.34 16 ALA D O 1
ATOM 8308 N N . PHE D 1 17 ? 78.818 59.677 3.400 1.00 27.05 17 PHE D N 1
ATOM 8309 C CA . PHE D 1 17 ? 77.986 59.494 2.183 1.00 27.74 17 PHE D CA 1
ATOM 8310 C C . PHE D 1 17 ? 77.042 58.267 2.170 1.00 28.19 17 PHE D C 1
ATOM 8311 O O . PHE D 1 17 ? 76.206 58.132 1.277 1.00 28.71 17 PHE D O 1
ATOM 8319 N N . GLU D 1 18 ? 77.167 57.368 3.142 1.00 27.61 18 GLU D N 1
ATOM 8320 C CA . GLU D 1 18 ? 76.216 56.266 3.228 1.00 27.46 18 GLU D CA 1
ATOM 8321 C C . GLU D 1 18 ? 75.182 56.541 4.333 1.00 26.89 18 GLU D C 1
ATOM 8322 O O . GLU D 1 18 ? 75.349 57.457 5.158 1.00 26.93 18 GLU D O 1
ATOM 8328 N N . ASN D 1 19 ? 74.126 55.736 4.333 1.00 26.36 19 ASN D N 1
ATOM 8329 C CA . ASN D 1 19 ? 73.025 55.858 5.295 1.00 26.24 19 ASN D CA 1
ATOM 8330 C C . ASN D 1 19 ? 73.375 55.095 6.567 1.00 25.48 19 ASN D C 1
ATOM 8331 O O . ASN D 1 19 ? 72.966 53.947 6.746 1.00 25.17 19 ASN D O 1
ATOM 8336 N N . VAL D 1 20 ? 74.171 55.708 7.432 1.00 24.36 20 VAL D N 1
ATOM 8337 C CA . VAL D 1 20 ? 74.635 55.019 8.642 1.00 24.43 20 VAL D CA 1
ATOM 8338 C C . VAL D 1 20 ? 74.320 55.809 9.931 1.00 24.12 20 VAL D C 1
ATOM 8339 O O . VAL D 1 20 ? 74.594 55.339 11.026 1.00 24.51 20 VAL D O 1
ATOM 8343 N N . ASP D 1 21 ? 73.753 57.002 9.779 1.00 23.82 21 ASP D N 1
ATOM 8344 C CA . ASP D 1 21 ? 73.435 57.862 10.929 1.00 23.34 21 ASP D CA 1
ATOM 8345 C C . ASP D 1 21 ? 72.111 57.418 11.523 1.00 23.27 21 ASP D C 1
ATOM 8346 O O . ASP D 1 21 ? 71.053 57.621 10.929 1.00 22.65 21 ASP D O 1
ATOM 8351 N N . GLY D 1 22 ? 72.178 56.760 12.675 1.00 22.83 22 GLY D N 1
ATOM 8352 C CA . GLY D 1 22 ? 70.974 56.315 13.357 1.00 22.92 22 GLY D CA 1
ATOM 8353 C C . GLY D 1 22 ? 70.287 55.142 12.691 1.00 23.70 22 GLY D C 1
ATOM 8354 O O . GLY D 1 22 ? 69.107 54.906 12.909 1.00 23.93 22 GLY D O 1
ATOM 8355 N N . LEU D 1 23 ? 71.031 54.395 11.883 1.00 23.87 23 LEU D N 1
ATOM 8356 C CA . LEU D 1 23 ? 70.463 53.265 11.164 1.00 24.59 23 LEU D CA 1
ATOM 8357 C C . LEU D 1 23 ? 70.063 52.141 12.107 1.00 24.56 23 LEU D C 1
ATOM 8358 O O . LEU D 1 23 ? 70.933 51.534 12.739 1.00 24.61 23 LEU D O 1
ATOM 8363 N N . SER D 1 24 ? 68.752 51.856 12.162 1.00 24.28 24 SER D N 1
ATOM 8364 C CA . SER D 1 24 ? 68.175 50.812 13.030 1.00 24.15 24 SER D CA 1
ATOM 8365 C C . SER D 1 24 ? 68.501 51.017 14.523 1.00 24.17 24 SER D C 1
ATOM 8366 O O . SER D 1 24 ? 68.464 50.075 15.326 1.00 23.99 24 SER D O 1
ATOM 8369 N N . SER D 1 25 ? 68.799 52.258 14.888 1.00 23.38 25 SER D N 1
ATOM 8370 C CA . SER D 1 25 ? 69.216 52.566 16.243 1.00 23.45 25 SER D CA 1
ATOM 8371 C C . SER D 1 25 ? 68.449 53.787 16.763 1.00 22.95 25 SER D C 1
ATOM 8372 O O . SER D 1 25 ? 67.707 54.434 16.007 1.00 22.87 25 SER D O 1
ATOM 8375 N N . SER D 1 26 ? 68.600 54.100 18.049 1.00 21.45 26 SER D N 1
ATOM 8376 C CA . SER D 1 26 ? 67.793 55.158 18.644 1.00 20.85 26 SER D CA 1
ATOM 8377 C C . SER D 1 26 ? 68.553 55.735 19.824 1.00 20.12 26 SER D C 1
ATOM 8378 O O . SER D 1 26 ? 69.118 54.975 20.595 1.00 20.14 26 SER D O 1
ATOM 8381 N N . THR D 1 27 ? 68.527 57.063 19.969 1.00 19.72 27 THR D N 1
ATOM 8382 C CA . THR D 1 27 ? 69.136 57.750 21.115 1.00 20.07 27 THR D CA 1
ATOM 8383 C C . THR D 1 27 ? 68.268 57.686 22.360 1.00 20.24 27 THR D C 1
ATOM 8384 O O . THR D 1 27 ? 68.721 58.023 23.449 1.00 20.22 27 THR D O 1
ATOM 8388 N N . PHE D 1 28 ? 66.991 57.350 22.160 1.00 20.67 28 PHE D N 1
ATOM 8389 C CA . PHE D 1 28 ? 65.950 57.464 23.176 1.00 20.46 28 PHE D CA 1
ATOM 8390 C C . PHE D 1 28 ? 65.608 58.899 23.569 1.00 21.30 28 PHE D C 1
ATOM 8391 O O . PHE D 1 28 ? 64.805 59.105 24.498 1.00 20.86 28 PHE D O 1
ATOM 8399 N N . LEU D 1 29 ? 66.166 59.898 22.867 1.00 21.24 29 LEU D N 1
ATOM 8400 C CA . LEU D 1 29 ? 65.895 61.295 23.256 1.00 21.66 29 LEU D CA 1
ATOM 8401 C C . LEU D 1 29 ? 64.480 61.739 22.929 1.00 21.95 29 LEU D C 1
ATOM 8402 O O . LEU D 1 29 ? 64.043 62.772 23.410 1.00 21.97 29 LEU D O 1
ATOM 8407 N N . ASN D 1 30 ? 63.777 60.997 22.074 1.00 22.10 30 ASN D N 1
ATOM 8408 C CA . ASN D 1 30 ? 62.364 61.317 21.835 1.00 23.14 30 ASN D CA 1
ATOM 8409 C C . ASN D 1 30 ? 61.487 60.960 23.031 1.00 22.64 30 ASN D C 1
ATOM 8410 O O . ASN D 1 30 ? 60.335 61.379 23.099 1.00 22.38 30 ASN D O 1
ATOM 8415 N N . ASP D 1 31 ? 62.053 60.202 23.975 1.00 21.93 31 ASP D N 1
ATOM 8416 C CA . ASP D 1 31 ? 61.357 59.844 25.229 1.00 22.41 31 ASP D CA 1
ATOM 8417 C C . ASP D 1 31 ? 61.564 60.880 26.336 1.00 22.29 31 ASP D C 1
ATOM 8418 O O . ASP D 1 31 ? 61.040 60.722 27.465 1.00 21.80 31 ASP D O 1
ATOM 8423 N N . VAL D 1 32 ? 62.333 61.921 26.009 1.00 22.67 32 VAL D N 1
ATOM 8424 C CA . VAL D 1 32 ? 62.632 63.044 26.902 1.00 22.51 32 VAL D CA 1
ATOM 8425 C C . VAL D 1 32 ? 61.918 64.279 26.379 1.00 22.61 32 VAL D C 1
ATOM 8426 O O . VAL D 1 32 ? 62.113 64.675 25.224 1.00 22.12 32 VAL D O 1
ATOM 8430 N N . ILE D 1 33 ? 61.100 64.892 27.233 1.00 22.17 33 ILE D N 1
ATOM 8431 C CA . ILE D 1 33 ? 60.392 66.111 26.882 1.00 21.96 33 ILE D CA 1
ATOM 8432 C C . ILE D 1 33 ? 60.825 67.217 27.856 1.00 21.62 33 ILE D C 1
ATOM 8433 O O . ILE D 1 33 ? 60.804 67.031 29.091 1.00 21.12 33 ILE D O 1
ATOM 8438 N N . LEU D 1 34 ? 61.233 68.358 27.312 1.00 20.94 34 LEU D N 1
ATOM 8439 C CA . LEU D 1 34 ? 61.498 69.538 28.143 1.00 20.29 34 LEU D CA 1
ATOM 8440 C C . LEU D 1 34 ? 60.186 70.326 28.357 1.00 20.76 34 LEU D C 1
ATOM 8441 O O . LEU D 1 34 ? 59.469 70.624 27.407 1.00 20.24 34 LEU D O 1
ATOM 8446 N N . VAL D 1 35 ? 59.851 70.619 29.613 1.00 20.59 35 VAL D N 1
ATOM 8447 C CA . VAL D 1 35 ? 58.568 71.258 29.898 1.00 20.18 35 VAL D CA 1
ATOM 8448 C C . VAL D 1 35 ? 58.570 72.701 29.428 1.00 20.27 35 VAL D C 1
ATOM 8449 O O . VAL D 1 35 ? 59.431 73.495 29.835 1.00 20.69 35 VAL D O 1
ATOM 8453 N N . HIS D 1 36 ? 57.615 73.029 28.542 1.00 20.03 36 HIS D N 1
ATOM 8454 C CA . HIS D 1 36 ? 57.435 74.394 28.045 1.00 19.80 36 HIS D CA 1
ATOM 8455 C C . HIS D 1 36 ? 56.972 75.341 29.167 1.00 20.29 36 HIS D C 1
ATOM 8456 O O . HIS D 1 36 ? 56.087 74.994 29.964 1.00 21.18 36 HIS D O 1
ATOM 8463 N N . GLN D 1 37 ? 57.563 76.529 29.206 1.00 20.12 37 GLN D N 1
ATOM 8464 C CA . GLN D 1 37 ? 57.195 77.550 30.187 1.00 20.05 37 GLN D CA 1
ATOM 8465 C C . GLN D 1 37 ? 56.721 78.782 29.441 1.00 20.61 37 GLN D C 1
ATOM 8466 O O . GLN D 1 37 ? 57.551 79.555 28.929 1.00 19.89 37 GLN D O 1
ATOM 8472 N N . GLY D 1 38 ? 55.397 78.954 29.366 1.00 20.24 38 GLY D N 1
ATOM 8473 C CA . GLY D 1 38 ? 54.797 80.068 28.618 1.00 21.05 38 GLY D CA 1
ATOM 8474 C C . GLY D 1 38 ? 55.180 81.450 29.122 1.00 22.03 38 GLY D C 1
ATOM 8475 O O . GLY D 1 38 ? 55.083 82.430 28.384 1.00 21.14 38 GLY D O 1
ATOM 8476 N N . PHE D 1 39 ? 55.596 81.527 30.395 1.00 22.84 39 PHE D N 1
ATOM 8477 C CA . PHE D 1 39 ? 56.216 82.735 30.914 1.00 23.60 39 PHE D CA 1
ATOM 8478 C C . PHE D 1 39 ? 57.642 82.421 31.352 1.00 23.50 39 PHE D C 1
ATOM 8479 O O . PHE D 1 39 ? 57.845 81.992 32.487 1.00 24.53 39 PHE D O 1
ATOM 8487 N N . PRO D 1 40 ? 58.623 82.566 30.439 1.00 23.82 40 PRO D N 1
ATOM 8488 C CA . PRO D 1 40 ? 60.029 82.215 30.716 1.00 24.31 40 PRO D CA 1
ATOM 8489 C C . PRO D 1 40 ? 60.699 82.948 31.885 1.00 25.34 40 PRO D C 1
ATOM 8490 O O . PRO D 1 40 ? 61.495 82.342 32.622 1.00 25.30 40 PRO D O 1
ATOM 8494 N N . GLY D 1 41 ? 60.367 84.221 32.081 1.00 25.94 41 GLY D N 1
ATOM 8495 C CA . GLY D 1 41 ? 60.928 84.955 33.226 1.00 27.26 41 GLY D CA 1
ATOM 8496 C C . GLY D 1 41 ? 62.301 85.512 32.905 1.00 28.18 41 GLY D C 1
ATOM 8497 O O . GLY D 1 41 ? 63.008 85.970 33.808 1.00 27.94 41 GLY D O 1
ATOM 8498 N N . ILE D 1 42 ? 62.663 85.486 31.611 1.00 28.27 42 ILE D N 1
ATOM 8499 C CA . ILE D 1 42 ? 63.973 85.933 31.114 1.00 29.07 42 ILE D CA 1
ATOM 8500 C C . ILE D 1 42 ? 63.799 86.500 29.724 1.00 29.43 42 ILE D C 1
ATOM 8501 O O . ILE D 1 42 ? 62.757 86.284 29.105 1.00 30.52 42 ILE D O 1
ATOM 8506 N N . SER D 1 43 ? 64.804 87.215 29.214 1.00 30.51 43 SER D N 1
ATOM 8507 C CA . SER D 1 43 ? 64.822 87.577 27.784 1.00 30.69 43 SER D CA 1
ATOM 8508 C C . SER D 1 43 ? 65.869 86.793 27.003 1.00 31.00 43 SER D C 1
ATOM 8509 O O . SER D 1 43 ? 66.887 86.379 27.555 1.00 32.14 43 SER D O 1
ATOM 8512 N N . PHE D 1 44 ? 65.624 86.594 25.716 1.00 30.99 44 PHE D N 1
ATOM 8513 C CA . PHE D 1 44 ? 66.530 85.858 24.842 1.00 31.74 44 PHE D CA 1
ATOM 8514 C C . PHE D 1 44 ? 67.976 86.372 24.898 1.00 32.43 44 PHE D C 1
ATOM 8515 O O . PHE D 1 44 ? 68.931 85.587 24.981 1.00 32.03 44 PHE D O 1
ATOM 8523 N N . SER D 1 45 ? 68.123 87.700 24.863 1.00 33.20 45 SER D N 1
ATOM 8524 C CA . SER D 1 45 ? 69.423 88.365 24.824 1.00 33.54 45 SER D CA 1
ATOM 8525 C C . SER D 1 45 ? 70.229 88.192 26.119 1.00 33.61 45 SER D C 1
ATOM 8526 O O . SER D 1 45 ? 71.457 88.301 26.099 1.00 34.37 45 SER D O 1
ATOM 8529 N N . GLU D 1 46 ? 69.546 87.940 27.240 1.00 33.31 46 GLU D N 1
ATOM 8530 C CA . GLU D 1 46 ? 70.220 87.698 28.506 1.00 32.99 46 GLU D CA 1
ATOM 8531 C C . GLU D 1 46 ? 70.697 86.247 28.667 1.00 31.93 46 GLU D C 1
ATOM 8532 O O . GLU D 1 46 ? 71.461 85.962 29.588 1.00 32.63 46 GLU D O 1
ATOM 8538 N N . ILE D 1 47 ? 70.248 85.327 27.808 1.00 30.27 47 ILE D N 1
ATOM 8539 C CA . ILE D 1 47 ? 70.641 83.911 27.963 1.00 28.80 47 ILE D CA 1
ATOM 8540 C C . ILE D 1 47 ? 72.170 83.773 27.892 1.00 28.64 47 ILE D C 1
ATOM 8541 O O . ILE D 1 47 ? 72.796 84.260 26.953 1.00 28.02 47 ILE D O 1
ATOM 8546 N N . ASN D 1 48 ? 72.749 83.142 28.914 1.00 28.66 48 ASN D N 1
ATOM 8547 C CA . ASN D 1 48 ? 74.195 82.955 29.050 1.00 28.53 48 ASN D CA 1
ATOM 8548 C C . ASN D 1 48 ? 74.520 81.465 28.802 1.00 28.11 48 ASN D C 1
ATOM 8549 O O . ASN D 1 48 ? 74.142 80.601 29.594 1.00 27.94 48 ASN D O 1
ATOM 8554 N N . THR D 1 49 ? 75.184 81.167 27.686 1.00 26.93 49 THR D N 1
ATOM 8555 C CA . THR D 1 49 ? 75.515 79.776 27.341 1.00 27.01 49 THR D CA 1
ATOM 8556 C C . THR D 1 49 ? 76.945 79.392 27.729 1.00 27.59 49 THR D C 1
ATOM 8557 O O . THR D 1 49 ? 77.417 78.309 27.402 1.00 27.74 49 THR D O 1
ATOM 8561 N N . LYS D 1 50 ? 77.646 80.273 28.435 1.00 28.08 50 LYS D N 1
ATOM 8562 C CA . LYS D 1 50 ? 79.022 79.977 28.823 1.00 28.41 50 LYS D CA 1
ATOM 8563 C C . LYS D 1 50 ? 79.060 78.854 29.870 1.00 27.84 50 LYS D C 1
ATOM 8564 O O . LYS D 1 50 ? 78.140 78.710 30.670 1.00 27.31 50 LYS D O 1
ATOM 8570 N N . THR D 1 51 ? 80.098 78.024 29.835 1.00 27.39 51 THR D N 1
ATOM 8571 C CA . THR D 1 51 ? 80.245 77.011 30.890 1.00 27.72 51 THR D CA 1
ATOM 8572 C C . THR D 1 51 ? 81.710 76.625 31.031 1.00 27.81 51 THR D C 1
ATOM 8573 O O . THR D 1 51 ? 82.539 77.040 30.230 1.00 27.26 51 THR D O 1
ATOM 8577 N N . LYS D 1 52 ? 82.032 75.870 32.067 1.00 28.51 52 LYS D N 1
ATOM 8578 C CA . LYS D 1 52 ? 83.418 75.497 32.307 1.00 29.80 52 LYS D CA 1
ATOM 8579 C C . LYS D 1 52 ? 83.773 74.216 31.571 1.00 29.30 52 LYS D C 1
ATOM 8580 O O . LYS D 1 52 ? 82.929 73.322 31.430 1.00 29.13 52 LYS D O 1
ATOM 8586 N N . PHE D 1 53 ? 85.006 74.167 31.062 1.00 28.32 53 PHE D N 1
ATOM 8587 C CA . PHE D 1 53 ? 85.562 72.963 30.463 1.00 28.50 53 PHE D CA 1
ATOM 8588 C C . PHE D 1 53 ? 86.948 72.806 31.040 1.00 28.51 53 PHE D C 1
ATOM 8589 O O . PHE D 1 53 ? 87.919 73.386 30.546 1.00 28.47 53 PHE D O 1
ATOM 8597 N N . PHE D 1 54 ? 87.017 72.023 32.105 1.00 29.07 54 PHE D N 1
ATOM 8598 C CA . PHE D 1 54 ? 88.187 71.998 33.005 1.00 29.89 54 PHE D CA 1
ATOM 8599 C C . PHE D 1 54 ? 88.625 73.431 33.379 1.00 30.46 54 PHE D C 1
ATOM 8600 O O . PHE D 1 54 ? 87.829 74.163 33.963 1.00 30.80 54 PHE D O 1
ATOM 8608 N N . ARG D 1 55 ? 89.845 73.830 33.023 1.00 31.01 55 ARG D N 1
ATOM 8609 C CA . ARG D 1 55 ? 90.413 75.114 33.460 1.00 32.52 55 ARG D CA 1
ATOM 8610 C C . ARG D 1 55 ? 89.983 76.310 32.628 1.00 31.61 55 ARG D C 1
ATOM 8611 O O . ARG D 1 55 ? 90.271 77.456 32.984 1.00 32.22 55 ARG D O 1
ATOM 8619 N N . LYS D 1 56 ? 89.283 76.043 31.528 1.00 30.81 56 LYS D N 1
ATOM 8620 C CA . LYS D 1 56 ? 88.901 77.068 30.570 1.00 29.59 56 LYS D CA 1
ATOM 8621 C C . LYS D 1 56 ? 87.394 77.323 30.654 1.00 29.51 56 LYS D C 1
ATOM 8622 O O . LYS D 1 56 ? 86.643 76.512 31.214 1.00 29.30 56 LYS D O 1
ATOM 8628 N N . GLU D 1 57 ? 86.967 78.462 30.123 1.00 29.01 57 GLU D N 1
ATOM 8629 C CA . GLU D 1 57 ? 85.549 78.738 29.939 1.00 28.75 57 GLU D CA 1
ATOM 8630 C C . GLU D 1 57 ? 85.273 78.628 28.438 1.00 27.40 57 GLU D C 1
ATOM 8631 O O . GLU D 1 57 ? 86.099 79.032 27.614 1.00 26.51 57 GLU D O 1
ATOM 8637 N N . ILE D 1 58 ? 84.141 78.028 28.083 1.00 25.89 58 ILE D N 1
ATOM 8638 C CA . ILE D 1 58 ? 83.771 77.898 26.669 1.00 24.24 58 ILE D CA 1
ATOM 8639 C C . ILE D 1 58 ? 82.491 78.686 26.462 1.00 24.58 58 ILE D C 1
ATOM 8640 O O . ILE D 1 58 ? 81.784 79.003 27.430 1.00 24.42 58 ILE D O 1
ATOM 8645 N N . SER D 1 59 ? 82.198 79.036 25.216 1.00 24.48 59 SER D N 1
ATOM 8646 C CA . SER D 1 59 ? 81.102 79.942 24.959 1.00 24.64 59 SER D CA 1
ATOM 8647 C C . SER D 1 59 ? 79.736 79.259 24.881 1.00 24.70 59 SER D C 1
ATOM 8648 O O . SER D 1 59 ? 78.700 79.928 25.021 1.00 24.52 59 SER D O 1
ATOM 8651 N N . VAL D 1 60 ? 79.734 77.941 24.667 1.00 23.93 60 VAL D N 1
ATOM 8652 C CA . VAL D 1 60 ? 78.501 77.182 24.404 1.00 24.58 60 VAL D CA 1
ATOM 8653 C C . VAL D 1 60 ? 78.779 75.790 24.981 1.00 23.62 60 VAL D C 1
ATOM 8654 O O . VAL D 1 60 ? 79.910 75.326 24.863 1.00 23.78 60 VAL D O 1
ATOM 8658 N N . PRO D 1 61 ? 77.787 75.149 25.661 1.00 23.15 61 PRO D N 1
ATOM 8659 C CA . PRO D 1 61 ? 78.034 73.831 26.256 1.00 22.68 61 PRO D CA 1
ATOM 8660 C C . PRO D 1 61 ? 77.968 72.681 25.257 1.00 22.54 61 PRO D C 1
ATOM 8661 O O . PRO D 1 61 ? 77.226 71.715 25.474 1.00 21.90 61 PRO D O 1
ATOM 8665 N N . VAL D 1 62 ? 78.750 72.780 24.188 1.00 22.43 62 VAL D N 1
ATOM 8666 C CA . VAL D 1 62 ? 78.810 71.748 23.166 1.00 23.20 62 VAL D CA 1
ATOM 8667 C C . VAL D 1 62 ? 80.285 71.542 22.763 1.00 23.23 62 VAL D C 1
ATOM 8668 O O . VAL D 1 62 ? 81.061 72.515 22.718 1.00 23.87 62 VAL D O 1
ATOM 8672 N N . MET D 1 63 ? 80.683 70.301 22.490 1.00 22.37 63 MET D N 1
ATOM 8673 C CA . MET D 1 63 ? 82.011 70.074 21.900 1.00 21.90 63 MET D CA 1
ATOM 8674 C C . MET D 1 63 ? 81.923 69.302 20.587 1.00 21.82 63 MET D C 1
ATOM 8675 O O . MET D 1 63 ? 80.919 68.623 20.308 1.00 20.69 63 MET D O 1
ATOM 8680 N N . VAL D 1 64 ? 82.987 69.414 19.795 1.00 21.35 64 VAL D N 1
ATOM 8681 C CA . VAL D 1 64 ? 83.184 68.509 18.671 1.00 21.50 64 VAL D CA 1
ATOM 8682 C C . VAL D 1 64 ? 84.032 67.381 19.204 1.00 21.04 64 VAL D C 1
ATOM 8683 O O . VAL D 1 64 ? 85.082 67.626 19.799 1.00 21.99 64 VAL D O 1
ATOM 8687 N N . THR D 1 65 ? 83.568 66.149 19.035 1.00 20.73 65 THR D N 1
ATOM 8688 C CA . THR D 1 65 ? 84.336 64.977 19.463 1.00 21.19 65 THR D CA 1
ATOM 8689 C C . THR D 1 65 ? 85.228 64.457 18.334 1.00 22.10 65 THR D C 1
ATOM 8690 O O . THR D 1 65 ? 85.025 64.814 17.174 1.00 22.20 65 THR D O 1
ATOM 8694 N N . GLY D 1 66 ? 86.214 63.631 18.690 1.00 22.78 66 GLY D N 1
ATOM 8695 C CA . GLY D 1 66 ? 87.300 63.290 17.792 1.00 23.14 66 GLY D CA 1
ATOM 8696 C C . GLY D 1 66 ? 86.865 62.519 16.561 1.00 24.46 66 GLY D C 1
ATOM 8697 O O . GLY D 1 66 ? 86.006 61.651 16.645 1.00 23.43 66 GLY D O 1
ATOM 8698 N N . MET D 1 67 ? 87.454 62.856 15.412 1.00 25.53 67 MET D N 1
ATOM 8699 C CA . MET D 1 67 ? 87.206 62.124 14.181 1.00 27.50 67 MET D CA 1
ATOM 8700 C C . MET D 1 67 ? 88.507 61.953 13.412 1.00 30.02 67 MET D C 1
ATOM 8701 O O . MET D 1 67 ? 89.290 62.896 13.254 1.00 30.33 67 MET D O 1
ATOM 8706 N N . THR D 1 68 ? 88.714 60.747 12.915 1.00 32.54 68 THR D N 1
ATOM 8707 C CA . THR D 1 68 ? 89.992 60.366 12.321 1.00 35.99 68 THR D CA 1
ATOM 8708 C C . THR D 1 68 ? 89.960 60.437 10.776 1.00 37.14 68 THR D C 1
ATOM 8709 O O . THR D 1 68 ? 90.084 61.532 10.169 1.00 38.77 68 THR D O 1
ATOM 8713 N N . ASN D 1 72 ? 96.465 63.944 4.980 1.00 63.14 72 ASN D N 1
ATOM 8714 C CA . ASN D 1 72 ? 96.586 65.327 4.508 1.00 63.36 72 ASN D CA 1
ATOM 8715 C C . ASN D 1 72 ? 95.252 66.015 4.187 1.00 62.96 72 ASN D C 1
ATOM 8716 O O . ASN D 1 72 ? 95.088 67.212 4.460 1.00 62.83 72 ASN D O 1
ATOM 8721 N N . GLU D 1 73 ? 94.318 65.271 3.591 1.00 62.38 73 GLU D N 1
ATOM 8722 C CA . GLU D 1 73 ? 92.937 65.748 3.432 1.00 61.98 73 GLU D CA 1
ATOM 8723 C C . GLU D 1 73 ? 92.115 65.492 4.701 1.00 60.98 73 GLU D C 1
ATOM 8724 O O . GLU D 1 73 ? 91.015 66.020 4.862 1.00 61.09 73 GLU D O 1
ATOM 8730 N N . LEU D 1 74 ? 92.659 64.667 5.592 1.00 59.72 74 LEU D N 1
ATOM 8731 C CA . LEU D 1 74 ? 92.112 64.499 6.936 1.00 58.37 74 LEU D CA 1
ATOM 8732 C C . LEU D 1 74 ? 92.480 65.734 7.782 1.00 57.16 74 LEU D C 1
ATOM 8733 O O . LEU D 1 74 ? 91.717 66.154 8.670 1.00 56.95 74 LEU D O 1
ATOM 8738 N N . GLY D 1 75 ? 93.648 66.309 7.477 1.00 55.33 75 GLY D N 1
ATOM 8739 C CA . GLY D 1 75 ? 94.142 67.524 8.112 1.00 53.00 75 GLY D CA 1
ATOM 8740 C C . GLY D 1 75 ? 93.393 68.786 7.725 1.00 51.46 75 GLY D C 1
ATOM 8741 O O . GLY D 1 75 ? 93.140 69.634 8.577 1.00 51.41 75 GLY D O 1
ATOM 8742 N N . ARG D 1 76 ? 93.038 68.935 6.450 1.00 49.71 76 ARG D N 1
ATOM 8743 C CA . ARG D 1 76 ? 92.288 70.130 6.029 1.00 48.21 76 ARG D CA 1
ATOM 8744 C C . ARG D 1 76 ? 90.891 70.222 6.660 1.00 46.32 76 ARG D C 1
ATOM 8745 O O . ARG D 1 76 ? 90.460 71.304 7.062 1.00 45.96 76 ARG D O 1
ATOM 8753 N N . ILE D 1 77 ? 90.200 69.089 6.746 1.00 44.18 77 ILE D N 1
ATOM 8754 C CA . ILE D 1 77 ? 88.939 69.006 7.486 1.00 42.56 77 ILE D CA 1
ATOM 8755 C C . ILE D 1 77 ? 89.153 69.390 8.949 1.00 41.09 77 ILE D C 1
ATOM 8756 O O . ILE D 1 77 ? 88.394 70.183 9.501 1.00 40.52 77 ILE D O 1
ATOM 8761 N N . ASN D 1 78 ? 90.211 68.858 9.556 1.00 39.96 78 ASN D N 1
ATOM 8762 C CA . ASN D 1 78 ? 90.608 69.241 10.912 1.00 39.19 78 ASN D CA 1
ATOM 8763 C C . ASN D 1 78 ? 90.876 70.737 11.052 1.00 37.94 78 ASN D C 1
ATOM 8764 O O . ASN D 1 78 ? 90.482 71.354 12.041 1.00 37.18 78 ASN D O 1
ATOM 8769 N N . LYS D 1 79 ? 91.548 71.311 10.054 1.00 36.81 79 LYS D N 1
ATOM 8770 C CA . LYS D 1 79 ? 91.881 72.740 10.080 1.00 36.05 79 LYS D CA 1
ATOM 8771 C C . LYS D 1 79 ? 90.615 73.603 10.024 1.00 33.88 79 LYS D C 1
ATOM 8772 O O . LYS D 1 79 ? 90.485 74.567 10.785 1.00 33.53 79 LYS D O 1
ATOM 8778 N N . ILE D 1 80 ? 89.694 73.238 9.134 1.00 31.94 80 ILE D N 1
ATOM 8779 C CA . ILE D 1 80 ? 88.389 73.896 9.032 1.00 30.85 80 ILE D CA 1
ATOM 8780 C C . ILE D 1 80 ? 87.630 73.786 10.354 1.00 29.68 80 ILE D C 1
ATOM 8781 O O . ILE D 1 80 ? 87.133 74.787 10.865 1.00 28.99 80 ILE D O 1
ATOM 8786 N N . ILE D 1 81 ? 87.541 72.572 10.895 1.00 28.31 81 ILE D N 1
ATOM 8787 C CA . ILE D 1 81 ? 86.791 72.370 12.145 1.00 28.11 81 ILE D CA 1
ATOM 8788 C C . ILE D 1 81 ? 87.412 73.217 13.225 1.00 27.86 81 ILE D C 1
ATOM 8789 O O . ILE D 1 81 ? 86.707 73.971 13.882 1.00 28.59 81 ILE D O 1
ATOM 8794 N N . ALA D 1 82 ? 88.732 73.133 13.379 1.00 28.39 82 ALA D N 1
ATOM 8795 C CA . ALA D 1 82 ? 89.429 73.892 14.436 1.00 28.73 82 ALA D CA 1
ATOM 8796 C C . ALA D 1 82 ? 89.244 75.409 14.326 1.00 29.25 82 ALA D C 1
ATOM 8797 O O . ALA D 1 82 ? 89.035 76.091 15.326 1.00 28.18 82 ALA D O 1
ATOM 8799 N N . GLU D 1 83 ? 89.338 75.954 13.124 1.00 29.85 83 GLU D N 1
ATOM 8800 C CA . GLU D 1 83 ? 89.201 77.402 13.017 1.00 32.09 83 GLU D CA 1
ATOM 8801 C C . GLU D 1 83 ? 87.766 77.861 13.302 1.00 30.61 83 GLU D C 1
ATOM 8802 O O . GLU D 1 83 ? 87.565 78.871 13.960 1.00 31.01 83 GLU D O 1
ATOM 8808 N N . VAL D 1 84 ? 86.774 77.072 12.898 1.00 30.03 84 VAL D N 1
ATOM 8809 C CA . VAL D 1 84 ? 85.378 77.396 13.240 1.00 29.23 84 VAL D CA 1
ATOM 8810 C C . VAL D 1 84 ? 85.106 77.215 14.739 1.00 29.40 84 VAL D C 1
ATOM 8811 O O . VAL D 1 84 ? 84.437 78.045 15.372 1.00 29.36 84 VAL D O 1
ATOM 8815 N N . ALA D 1 85 ? 85.656 76.156 15.320 1.00 28.89 85 ALA D N 1
ATOM 8816 C CA . ALA D 1 85 ? 85.475 75.930 16.736 1.00 28.59 85 ALA D CA 1
ATOM 8817 C C . ALA D 1 85 ? 86.131 77.070 17.532 1.00 28.57 85 ALA D C 1
ATOM 8818 O O . ALA D 1 85 ? 85.571 77.526 18.518 1.00 28.67 85 ALA D O 1
ATOM 8820 N N . GLU D 1 86 ? 87.307 77.531 17.098 1.00 28.71 86 GLU D N 1
ATOM 8821 C CA . GLU D 1 86 ? 87.958 78.702 17.698 1.00 29.34 86 GLU D CA 1
ATOM 8822 C C . GLU D 1 86 ? 87.060 79.950 17.612 1.00 29.51 86 GLU D C 1
ATOM 8823 O O . GLU D 1 86 ? 86.832 80.639 18.610 1.00 29.31 86 GLU D O 1
ATOM 8829 N N . LYS D 1 87 ? 86.532 80.211 16.427 1.00 29.80 87 LYS D N 1
ATOM 8830 C CA . LYS D 1 87 ? 85.597 81.321 16.217 1.00 31.42 87 LYS D CA 1
ATOM 8831 C C . LYS D 1 87 ? 84.426 81.314 17.204 1.00 30.31 87 LYS D C 1
ATOM 8832 O O . LYS D 1 87 ? 84.081 82.368 17.747 1.00 30.54 87 LYS D O 1
ATOM 8838 N N . PHE D 1 88 ? 83.837 80.135 17.445 1.00 29.27 88 PHE D N 1
ATOM 8839 C CA . PHE D 1 88 ? 82.643 80.016 18.282 1.00 28.62 88 PHE D CA 1
ATOM 8840 C C . PHE D 1 88 ? 82.959 79.712 19.738 1.00 28.09 88 PHE D C 1
ATOM 8841 O O . PHE D 1 88 ? 82.049 79.612 20.554 1.00 28.39 88 PHE D O 1
ATOM 8849 N N . GLY D 1 89 ? 84.239 79.546 20.054 1.00 27.58 89 GLY D N 1
ATOM 8850 C CA . GLY D 1 89 ? 84.670 79.304 21.436 1.00 27.15 89 GLY D CA 1
ATOM 8851 C C . GLY D 1 89 ? 84.220 77.932 21.904 1.00 27.36 89 GLY D C 1
ATOM 8852 O O . GLY D 1 89 ? 83.891 77.744 23.087 1.00 27.57 89 GLY D O 1
ATOM 8853 N N . ILE D 1 90 ? 84.205 76.965 20.984 1.00 27.73 90 ILE D N 1
ATOM 8854 C CA . ILE D 1 90 ? 83.828 75.588 21.358 1.00 27.96 90 ILE D CA 1
ATOM 8855 C C . ILE D 1 90 ? 84.978 74.586 21.370 1.00 26.87 90 ILE D C 1
ATOM 8856 O O . ILE D 1 90 ? 85.821 74.607 20.484 1.00 27.01 90 ILE D O 1
ATOM 8861 N N . PRO D 1 91 ? 85.027 73.716 22.404 1.00 26.46 91 PRO D N 1
ATOM 8862 C CA . PRO D 1 91 ? 86.117 72.750 22.468 1.00 26.18 91 PRO D CA 1
ATOM 8863 C C . PRO D 1 91 ? 86.102 71.752 21.321 1.00 26.05 91 PRO D C 1
ATOM 8864 O O . PRO D 1 91 ? 85.037 71.421 20.778 1.00 26.30 91 PRO D O 1
ATOM 8868 N N . MET D 1 92 ? 87.284 71.273 20.949 1.00 26.01 92 MET D N 1
ATOM 8869 C CA . MET D 1 92 ? 87.398 70.333 19.842 1.00 26.33 92 MET D CA 1
ATOM 8870 C C . MET D 1 92 ? 88.321 69.179 20.217 1.00 25.94 92 MET D C 1
ATOM 8871 O O . MET D 1 92 ? 89.465 69.390 20.666 1.00 25.90 92 MET D O 1
ATOM 8876 N N . GLY D 1 93 ? 87.811 67.959 20.032 1.00 25.79 93 GLY D N 1
ATOM 8877 C CA . GLY D 1 93 ? 88.616 66.758 20.180 1.00 24.80 93 GLY D CA 1
ATOM 8878 C C . GLY D 1 93 ? 89.161 66.409 18.814 1.00 24.89 93 GLY D C 1
ATOM 8879 O O . GLY D 1 93 ? 88.489 66.638 17.807 1.00 24.19 93 GLY D O 1
ATOM 8880 N N . VAL D 1 94 ? 90.381 65.870 18.764 1.00 24.51 94 VAL D N 1
ATOM 8881 C CA . VAL D 1 94 ? 90.916 65.353 17.491 1.00 24.60 94 VAL D CA 1
ATOM 8882 C C . VAL D 1 94 ? 90.671 63.847 17.387 1.00 24.37 94 VAL D C 1
ATOM 8883 O O . VAL D 1 94 ? 90.391 63.213 18.386 1.00 23.64 94 VAL D O 1
ATOM 8887 N N . GLY D 1 95 ? 90.765 63.277 16.182 1.00 24.34 95 GLY D N 1
ATOM 8888 C CA . GLY D 1 95 ? 90.693 61.826 16.050 1.00 25.06 95 GLY D CA 1
ATOM 8889 C C . GLY D 1 95 ? 91.964 61.147 16.514 1.00 25.76 95 GLY D C 1
ATOM 8890 O O . GLY D 1 95 ? 92.894 61.813 16.946 1.00 26.14 95 GLY D O 1
ATOM 8891 N N . SER D 1 96 ? 92.019 59.819 16.420 1.00 26.39 96 SER D N 1
ATOM 8892 C CA . SER D 1 96 ? 93.145 59.068 16.979 1.00 26.89 96 SER D CA 1
ATOM 8893 C C . SER D 1 96 ? 94.502 59.557 16.446 1.00 27.56 96 SER D C 1
ATOM 8894 O O . SER D 1 96 ? 94.708 59.661 15.228 1.00 27.21 96 SER D O 1
ATOM 8897 N N . GLN D 1 97 ? 95.415 59.825 17.376 1.00 28.00 97 GLN D N 1
ATOM 8898 C CA . GLN D 1 97 ? 96.761 60.337 17.082 1.00 28.63 97 GLN D CA 1
ATOM 8899 C C . GLN D 1 97 ? 97.813 59.237 16.901 1.00 29.56 97 GLN D C 1
ATOM 8900 O O . GLN D 1 97 ? 99.017 59.515 16.828 1.00 29.72 97 GLN D O 1
ATOM 8906 N N . ARG D 1 98 ? 97.359 57.996 16.802 1.00 30.72 98 ARG D N 1
ATOM 8907 C CA . ARG D 1 98 ? 98.263 56.854 16.706 1.00 32.86 98 ARG D CA 1
ATOM 8908 C C . ARG D 1 98 ? 99.217 56.981 15.518 1.00 33.50 98 ARG D C 1
ATOM 8909 O O . ARG D 1 98 ? 100.424 56.771 15.659 1.00 33.32 98 ARG D O 1
ATOM 8917 N N . VAL D 1 99 ? 98.671 57.318 14.350 1.00 34.73 99 VAL D N 1
ATOM 8918 C CA . VAL D 1 99 ? 99.489 57.488 13.147 1.00 36.38 99 VAL D CA 1
ATOM 8919 C C . VAL D 1 99 ? 100.515 58.616 13.327 1.00 37.01 99 VAL D C 1
ATOM 8920 O O . VAL D 1 99 ? 101.649 58.515 12.853 1.00 37.77 99 VAL D O 1
ATOM 8924 N N . ALA D 1 100 ? 100.123 59.672 14.033 1.00 37.38 100 ALA D N 1
ATOM 8925 C CA . ALA D 1 100 ? 100.991 60.815 14.250 1.00 38.24 100 ALA D CA 1
ATOM 8926 C C . ALA D 1 100 ? 102.136 60.482 15.194 1.00 39.17 100 ALA D C 1
ATOM 8927 O O . ALA D 1 100 ? 103.215 61.075 15.076 1.00 38.85 100 ALA D O 1
ATOM 8929 N N . ILE D 1 101 ? 101.883 59.554 16.130 1.00 39.96 101 ILE D N 1
ATOM 8930 C CA . ILE D 1 101 ? 102.910 59.007 17.024 1.00 41.13 101 ILE D CA 1
ATOM 8931 C C . ILE D 1 101 ? 103.931 58.195 16.223 1.00 42.33 101 ILE D C 1
ATOM 8932 O O . ILE D 1 101 ? 105.131 58.315 16.436 1.00 42.90 101 ILE D O 1
ATOM 8937 N N . GLU D 1 102 ? 103.445 57.366 15.310 1.00 43.97 102 GLU D N 1
ATOM 8938 C CA . GLU D 1 102 ? 104.301 56.473 14.533 1.00 45.92 102 GLU D CA 1
ATOM 8939 C C . GLU D 1 102 ? 105.013 57.187 13.374 1.00 47.12 102 GLU D C 1
ATOM 8940 O O . GLU D 1 102 ? 106.181 56.921 13.088 1.00 47.24 102 GLU D O 1
ATOM 8946 N N . LYS D 1 103 ? 104.296 58.081 12.704 1.00 48.53 103 LYS D N 1
ATOM 8947 C CA . LYS D 1 103 ? 104.819 58.740 11.512 1.00 50.07 103 LYS D CA 1
ATOM 8948 C C . LYS D 1 103 ? 104.986 60.244 11.729 1.00 50.91 103 LYS D C 1
ATOM 8949 O O . LYS D 1 103 ? 104.000 60.979 11.865 1.00 50.53 103 LYS D O 1
ATOM 8955 N N . ALA D 1 104 ? 106.242 60.691 11.764 1.00 52.02 104 ALA D N 1
ATOM 8956 C CA . ALA D 1 104 ? 106.555 62.095 12.034 1.00 53.07 104 ALA D CA 1
ATOM 8957 C C . ALA D 1 104 ? 105.893 63.045 11.036 1.00 53.67 104 ALA D C 1
ATOM 8958 O O . ALA D 1 104 ? 105.612 64.192 11.377 1.00 53.80 104 ALA D O 1
ATOM 8960 N N . GLU D 1 105 ? 105.623 62.558 9.823 1.00 54.36 105 GLU D N 1
ATOM 8961 C CA . GLU D 1 105 ? 104.959 63.365 8.797 1.00 55.38 105 GLU D CA 1
ATOM 8962 C C . GLU D 1 105 ? 103.525 63.715 9.163 1.00 55.41 105 GLU D C 1
ATOM 8963 O O . GLU D 1 105 ? 103.057 64.791 8.819 1.00 55.77 105 GLU D O 1
ATOM 8969 N N . ALA D 1 106 ? 102.832 62.801 9.843 1.00 55.46 106 ALA D N 1
ATOM 8970 C CA . ALA D 1 106 ? 101.414 62.975 10.184 1.00 55.66 106 ALA D CA 1
ATOM 8971 C C . ALA D 1 106 ? 101.172 64.006 11.298 1.00 55.82 106 ALA D C 1
ATOM 8972 O O . ALA D 1 106 ? 100.050 64.478 11.486 1.00 56.20 106 ALA D O 1
ATOM 8974 N N . ARG D 1 107 ? 102.231 64.360 12.016 1.00 55.89 107 ARG D N 1
ATOM 8975 C CA . ARG D 1 107 ? 102.165 65.335 13.097 1.00 56.38 107 ARG D CA 1
ATOM 8976 C C . ARG D 1 107 ? 101.531 66.681 12.719 1.00 56.69 107 ARG D C 1
ATOM 8977 O O . ARG D 1 107 ? 100.771 67.256 13.515 1.00 56.76 107 ARG D O 1
ATOM 8985 N N . GLU D 1 108 ? 101.818 67.164 11.507 1.00 56.58 108 GLU D N 1
ATOM 8986 C CA . GLU D 1 108 ? 101.277 68.445 11.035 1.00 56.54 108 GLU D CA 1
ATOM 8987 C C . GLU D 1 108 ? 99.746 68.493 10.934 1.00 55.84 108 GLU D C 1
ATOM 8988 O O . GLU D 1 108 ? 99.134 69.470 11.382 1.00 55.37 108 GLU D O 1
ATOM 8994 N N . SER D 1 109 ? 99.137 67.442 10.372 1.00 55.10 109 SER D N 1
ATOM 8995 C CA . SER D 1 109 ? 97.665 67.376 10.218 1.00 54.54 109 SER D CA 1
ATOM 8996 C C . SER D 1 109 ? 96.866 67.389 11.556 1.00 53.94 109 SER D C 1
ATOM 8997 O O . SER D 1 109 ? 95.614 67.444 11.558 1.00 53.42 109 SER D O 1
ATOM 9000 N N . PHE D 1 110 ? 97.616 67.358 12.669 1.00 52.98 110 PHE D N 1
ATOM 9001 C CA . PHE D 1 110 ? 97.100 67.561 14.034 1.00 52.00 110 PHE D CA 1
ATOM 9002 C C . PHE D 1 110 ? 97.572 68.886 14.644 1.00 51.64 110 PHE D C 1
ATOM 9003 O O . PHE D 1 110 ? 96.786 69.592 15.280 1.00 51.56 110 PHE D O 1
ATOM 9011 N N . ALA D 1 111 ? 98.855 69.205 14.460 1.00 50.91 111 ALA D N 1
ATOM 9012 C CA . ALA D 1 111 ? 99.452 70.437 14.988 1.00 50.28 111 ALA D CA 1
ATOM 9013 C C . ALA D 1 111 ? 98.880 71.731 14.388 1.00 49.93 111 ALA D C 1
ATOM 9014 O O . ALA D 1 111 ? 98.829 72.760 15.069 1.00 50.43 111 ALA D O 1
ATOM 9016 N N . ILE D 1 112 ? 98.492 71.691 13.111 1.00 49.00 112 ILE D N 1
ATOM 9017 C CA . ILE D 1 112 ? 97.795 72.817 12.471 1.00 47.86 112 ILE D CA 1
ATOM 9018 C C . ILE D 1 112 ? 96.617 73.281 13.339 1.00 47.16 112 ILE D C 1
ATOM 9019 O O . ILE D 1 112 ? 96.361 74.478 13.467 1.00 47.06 112 ILE D O 1
ATOM 9024 N N . VAL D 1 113 ? 95.939 72.309 13.952 1.00 46.15 113 VAL D N 1
ATOM 9025 C CA . VAL D 1 113 ? 94.800 72.534 14.838 1.00 44.82 113 VAL D CA 1
ATOM 9026 C C . VAL D 1 113 ? 95.077 73.648 15.844 1.00 44.18 113 VAL D C 1
ATOM 9027 O O . VAL D 1 113 ? 94.231 74.515 16.072 1.00 44.00 113 VAL D O 1
ATOM 9031 N N . ARG D 1 114 ? 96.279 73.636 16.408 1.00 43.29 114 ARG D N 1
ATOM 9032 C CA . ARG D 1 114 ? 96.637 74.558 17.463 1.00 42.05 114 ARG D CA 1
ATOM 9033 C C . ARG D 1 114 ? 97.120 75.906 16.935 1.00 42.24 114 ARG D C 1
ATOM 9034 O O . ARG D 1 114 ? 96.942 76.921 17.600 1.00 42.76 114 ARG D O 1
ATOM 9042 N N . LYS D 1 115 ? 97.704 75.929 15.735 1.00 41.93 115 LYS D N 1
ATOM 9043 C CA . LYS D 1 115 ? 98.052 77.191 15.075 1.00 41.10 115 LYS D CA 1
ATOM 9044 C C . LYS D 1 115 ? 96.806 78.012 14.753 1.00 39.82 115 LYS D C 1
ATOM 9045 O O . LYS D 1 115 ? 96.811 79.234 14.836 1.00 39.67 115 LYS D O 1
ATOM 9051 N N . VAL D 1 116 ? 95.736 77.317 14.396 1.00 38.08 116 VAL D N 1
ATOM 9052 C CA . VAL D 1 116 ?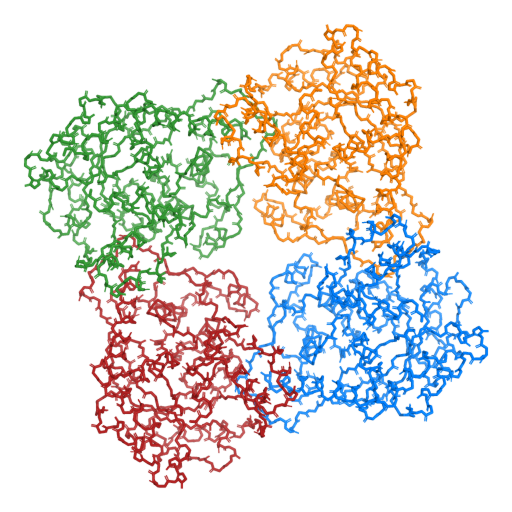 94.538 77.947 13.888 1.00 36.96 116 VAL D CA 1
ATOM 9053 C C . VAL D 1 116 ? 93.471 78.121 14.991 1.00 35.89 116 VAL D C 1
ATOM 9054 O O . VAL D 1 116 ? 92.478 78.836 14.811 1.00 35.43 116 VAL D O 1
ATOM 9058 N N . ALA D 1 117 ? 93.712 77.487 16.145 1.00 34.35 117 ALA D N 1
ATOM 9059 C CA . ALA D 1 117 ? 92.810 77.557 17.289 1.00 33.15 117 ALA D CA 1
ATOM 9060 C C . ALA D 1 117 ? 93.614 77.643 18.583 1.00 32.36 117 ALA D C 1
ATOM 9061 O O . ALA D 1 117 ? 93.649 76.680 19.356 1.00 32.64 117 ALA D O 1
ATOM 9063 N N . PRO D 1 118 ? 94.261 78.799 18.825 1.00 31.52 118 PRO D N 1
ATOM 9064 C CA . PRO D 1 118 ? 95.168 78.946 19.966 1.00 30.79 118 PRO D CA 1
ATOM 9065 C C . PRO D 1 118 ? 94.511 78.959 21.331 1.00 30.23 118 PRO D C 1
ATOM 9066 O O . PRO D 1 118 ? 95.193 78.711 22.328 1.00 30.32 118 PRO D O 1
ATOM 9070 N N . THR D 1 119 ? 93.211 79.247 21.417 1.00 30.21 119 THR D N 1
ATOM 9071 C CA . THR D 1 119 ? 92.653 79.495 22.749 1.00 29.79 119 THR D CA 1
ATOM 9072 C C . THR D 1 119 ? 91.693 78.434 23.296 1.00 29.14 119 THR D C 1
ATOM 9073 O O . THR D 1 119 ? 91.645 78.218 24.517 1.00 28.11 119 THR D O 1
ATOM 9077 N N . ILE D 1 120 ? 90.942 77.774 22.409 1.00 27.85 120 ILE D N 1
ATOM 9078 C CA . ILE D 1 120 ? 89.867 76.867 22.842 1.00 27.10 120 ILE D CA 1
ATOM 9079 C C . ILE D 1 120 ? 90.457 75.625 23.452 1.00 26.67 120 ILE D C 1
ATOM 9080 O O . ILE D 1 120 ? 91.620 75.324 23.206 1.00 27.36 120 ILE D O 1
ATOM 9085 N N . PRO D 1 121 ? 89.663 74.899 24.262 1.00 26.49 121 PRO D N 1
ATOM 9086 C CA . PRO D 1 121 ? 90.143 73.602 24.718 1.00 25.70 121 PRO D CA 1
ATOM 9087 C C . PRO D 1 121 ? 90.351 72.646 23.536 1.00 25.72 121 PRO D C 1
ATOM 9088 O O . PRO D 1 121 ? 89.483 72.534 22.665 1.00 25.92 121 PRO D O 1
ATOM 9092 N N . ILE D 1 122 ? 91.500 71.977 23.517 1.00 25.48 122 ILE D N 1
ATOM 9093 C CA . ILE D 1 122 ? 91.789 70.960 22.513 1.00 25.53 122 ILE D CA 1
ATOM 9094 C C . ILE D 1 122 ? 92.012 69.632 23.223 1.00 25.57 122 ILE D C 1
ATOM 9095 O O . ILE D 1 122 ? 92.733 69.577 24.219 1.00 25.31 122 ILE D O 1
ATOM 9100 N N . ILE D 1 123 ? 91.346 68.585 22.733 1.00 24.71 123 ILE D N 1
ATOM 9101 C CA . ILE D 1 123 ? 91.359 67.271 23.376 1.00 24.74 123 ILE D CA 1
ATOM 9102 C C . ILE D 1 123 ? 92.078 66.247 22.494 1.00 24.20 123 ILE D C 1
ATOM 9103 O O . ILE D 1 123 ? 91.674 65.993 21.345 1.00 24.54 123 ILE D O 1
ATOM 9108 N N . ALA D 1 124 ? 93.151 65.687 23.038 1.00 23.00 124 ALA D N 1
ATOM 9109 C CA . ALA D 1 124 ? 93.922 64.625 22.396 1.00 23.49 124 ALA D CA 1
ATOM 9110 C C . ALA D 1 124 ? 93.117 63.313 22.317 1.00 23.34 124 ALA D C 1
ATOM 9111 O O . ALA D 1 124 ? 92.015 63.215 22.885 1.00 21.88 124 ALA D O 1
ATOM 9113 N N . ASN D 1 125 ? 93.643 62.325 21.586 1.00 24.03 125 ASN D N 1
ATOM 9114 C CA . ASN D 1 125 ? 92.911 61.076 21.342 1.00 24.24 125 ASN D CA 1
ATOM 9115 C C . ASN D 1 125 ? 93.827 59.900 21.021 1.00 24.66 125 ASN D C 1
ATOM 9116 O O . ASN D 1 125 ? 94.667 59.953 20.103 1.00 24.16 125 ASN D O 1
ATOM 9121 N N . LEU D 1 126 ? 93.649 58.848 21.821 1.00 24.79 126 LEU D N 1
ATOM 9122 C CA . LEU D 1 126 ? 94.274 57.542 21.624 1.00 25.30 126 LEU D CA 1
ATOM 9123 C C . LEU D 1 126 ? 93.275 56.485 22.060 1.00 25.34 126 LEU D C 1
ATOM 9124 O O . LEU D 1 126 ? 92.423 56.745 22.914 1.00 25.31 126 LEU D O 1
ATOM 9129 N N . GLY D 1 127 ? 93.369 55.300 21.470 1.00 25.67 127 GLY D N 1
ATOM 9130 C CA . GLY D 1 127 ? 92.426 54.235 21.780 1.00 25.68 127 GLY D CA 1
ATOM 9131 C C . GLY D 1 127 ? 92.832 53.389 22.954 1.00 26.29 127 GLY D C 1
ATOM 9132 O O . GLY D 1 127 ? 94.024 53.104 23.147 1.00 26.46 127 GLY D O 1
ATOM 9133 N N . MET D 1 128 ? 91.837 52.973 23.739 1.00 25.87 128 MET D N 1
ATOM 9134 C CA . MET D 1 128 ? 92.083 52.114 24.906 1.00 25.62 128 MET D CA 1
ATOM 9135 C C . MET D 1 128 ? 92.889 50.856 24.557 1.00 25.66 128 MET D C 1
ATOM 9136 O O . MET D 1 128 ? 93.798 50.492 25.308 1.00 25.22 128 MET D O 1
ATOM 9141 N N . PRO D 1 129 ? 92.553 50.175 23.435 1.00 25.98 129 PRO D N 1
ATOM 9142 C CA . PRO D 1 129 ? 93.346 48.983 23.088 1.00 26.51 129 PRO D CA 1
ATOM 9143 C C . PRO D 1 129 ? 94.858 49.212 22.883 1.00 26.98 129 PRO D C 1
ATOM 9144 O O . PRO D 1 129 ? 95.637 48.271 23.062 1.00 27.42 129 PRO D O 1
ATOM 9148 N N . GLN D 1 130 ? 95.280 50.431 22.548 1.00 26.24 130 GLN D N 1
ATOM 9149 C CA . GLN D 1 130 ? 96.723 50.729 22.450 1.00 27.04 130 GLN D CA 1
ATOM 9150 C C . GLN D 1 130 ? 97.492 50.483 23.756 1.00 26.83 130 GLN D C 1
ATOM 9151 O O . GLN D 1 130 ? 98.689 50.138 23.732 1.00 26.49 130 GLN D O 1
ATOM 9157 N N . LEU D 1 131 ? 96.798 50.633 24.888 1.00 26.96 131 LEU D N 1
ATOM 9158 C CA . LEU D 1 131 ? 97.386 50.429 26.218 1.00 27.18 131 LEU D CA 1
ATOM 9159 C C . LEU D 1 131 ? 97.820 48.998 26.525 1.00 28.05 131 LEU D C 1
ATOM 9160 O O . LEU D 1 131 ? 98.569 48.759 27.488 1.00 27.89 131 LEU D O 1
ATOM 9165 N N . VAL D 1 132 ? 97.325 48.042 25.746 1.00 28.47 132 VAL D N 1
ATOM 9166 C CA . VAL D 1 132 ? 97.740 46.659 25.925 1.00 28.94 132 VAL D CA 1
ATOM 9167 C C . VAL D 1 132 ? 98.734 46.270 24.841 1.00 29.30 132 VAL D C 1
ATOM 9168 O O . VAL D 1 132 ? 99.236 45.141 24.834 1.00 28.93 132 VAL D O 1
ATOM 9172 N N . LYS D 1 133 ? 99.006 47.219 23.943 1.00 29.98 133 LYS D N 1
ATOM 9173 C CA . LYS D 1 133 ? 99.866 47.035 22.773 1.00 31.37 133 LYS D CA 1
ATOM 9174 C C . LYS D 1 133 ? 101.111 47.955 22.786 1.00 31.23 133 LYS D C 1
ATOM 9175 O O . LYS D 1 133 ? 101.571 48.366 21.722 1.00 31.65 133 LYS D O 1
ATOM 9181 N N . GLY D 1 134 ? 101.619 48.333 23.957 1.00 31.39 134 GLY D N 1
ATOM 9182 C CA . GLY D 1 134 ? 102.859 49.117 24.015 1.00 31.17 134 GLY D CA 1
ATOM 9183 C C . GLY D 1 134 ? 102.736 50.580 24.413 1.00 31.52 134 GLY D C 1
ATOM 9184 O O . GLY D 1 134 ? 103.681 51.160 24.986 1.00 30.86 134 GLY D O 1
ATOM 9185 N N . TYR D 1 135 ? 101.565 51.177 24.153 1.00 30.39 135 TYR D N 1
ATOM 9186 C CA . TYR D 1 135 ? 101.355 52.593 24.441 1.00 29.54 135 TYR D CA 1
ATOM 9187 C C . TYR D 1 135 ? 101.166 52.856 25.907 1.00 29.42 135 TYR D C 1
ATOM 9188 O O . TYR D 1 135 ? 100.503 52.086 26.608 1.00 29.16 135 TYR D O 1
ATOM 9197 N N . GLY D 1 136 ? 101.752 53.951 26.378 1.00 29.06 136 GLY D N 1
ATOM 9198 C CA . GLY D 1 136 ? 101.686 54.284 27.784 1.00 29.35 136 GLY D CA 1
ATOM 9199 C C . GLY D 1 136 ? 101.928 55.758 27.958 1.00 29.52 136 GLY D C 1
ATOM 9200 O O . GLY D 1 136 ? 101.575 56.553 27.083 1.00 28.57 136 GLY D O 1
ATOM 9201 N N . LEU D 1 137 ? 102.554 56.109 29.076 1.00 29.90 137 LEU D N 1
ATOM 9202 C CA . LEU D 1 137 ? 102.706 57.514 29.486 1.00 30.56 137 LEU D CA 1
ATOM 9203 C C . LEU D 1 137 ? 103.289 58.366 28.378 1.00 30.23 137 LEU D C 1
ATOM 9204 O O . LEU D 1 137 ? 102.763 59.425 28.062 1.00 30.10 137 LEU D O 1
ATOM 9209 N N . LYS D 1 138 ? 104.385 57.897 27.795 1.00 30.56 138 LYS D N 1
ATOM 9210 C CA . LYS D 1 138 ? 105.128 58.667 26.806 1.00 30.51 138 LYS D CA 1
ATOM 9211 C C . LYS D 1 138 ? 104.314 59.000 25.549 1.00 30.25 138 LYS D C 1
ATOM 9212 O O . LYS D 1 138 ? 104.376 60.121 25.034 1.00 29.82 138 LYS D O 1
ATOM 9218 N N . GLU D 1 139 ? 103.578 58.015 25.051 1.00 29.87 139 GLU D N 1
ATOM 9219 C CA . GLU D 1 139 ? 102.715 58.211 23.887 1.00 29.26 139 GLU D CA 1
ATOM 9220 C C . GLU D 1 139 ? 101.563 59.164 24.229 1.00 29.32 139 GLU D C 1
ATOM 9221 O O . GLU D 1 139 ? 101.157 59.964 23.384 1.00 29.07 139 GLU D O 1
ATOM 9227 N N . PHE D 1 140 ? 101.056 59.081 25.463 1.00 29.00 140 PHE D N 1
ATOM 9228 C CA . PHE D 1 140 ? 100.053 60.035 25.968 1.00 29.02 140 PHE D CA 1
ATOM 9229 C C . PHE D 1 140 ? 100.571 61.477 26.056 1.00 29.17 140 PHE D C 1
ATOM 9230 O O . PHE D 1 140 ? 99.888 62.414 25.634 1.00 28.35 140 PHE D O 1
ATOM 9238 N N . GLN D 1 141 ? 101.767 61.644 26.634 1.00 29.29 141 GLN D N 1
ATOM 9239 C CA . GLN D 1 141 ? 102.418 62.953 26.736 1.00 29.02 141 GLN D CA 1
ATOM 9240 C C . GLN D 1 141 ? 102.692 63.554 25.385 1.00 29.32 141 GLN D C 1
ATOM 9241 O O . GLN D 1 141 ? 102.491 64.754 25.187 1.00 28.97 141 GLN D O 1
ATOM 9247 N N . ASP D 1 142 ? 103.155 62.709 24.466 1.00 29.16 142 ASP D N 1
ATOM 9248 C CA . ASP D 1 142 ? 103.344 63.063 23.062 1.00 29.60 142 ASP D CA 1
ATOM 9249 C C . ASP D 1 142 ? 102.090 63.574 22.407 1.00 29.03 142 ASP D C 1
ATOM 9250 O O . ASP D 1 142 ? 102.080 64.673 21.844 1.00 27.76 142 ASP D O 1
ATOM 9255 N N . ALA D 1 143 ? 101.044 62.738 22.429 1.00 28.63 143 ALA D N 1
ATOM 9256 C CA . ALA D 1 143 ? 99.737 63.118 21.901 1.00 28.39 143 ALA D CA 1
ATOM 9257 C C . ALA D 1 143 ? 99.294 64.485 22.416 1.00 28.15 143 ALA D C 1
ATOM 9258 O O . ALA D 1 143 ? 98.799 65.306 21.661 1.00 27.67 143 ALA D O 1
ATOM 9260 N N . ILE D 1 144 ? 99.464 64.710 23.713 1.00 28.47 144 ILE D N 1
ATOM 9261 C CA . ILE D 1 144 ? 99.034 65.963 24.342 1.00 29.12 144 ILE D CA 1
ATOM 9262 C C . ILE D 1 144 ? 99.889 67.157 23.898 1.00 30.34 144 ILE D C 1
ATOM 9263 O O . ILE D 1 144 ? 99.337 68.209 23.527 1.00 30.81 144 ILE D O 1
ATOM 9268 N N . GLN D 1 145 ? 101.223 66.975 23.921 1.00 30.57 145 GLN D N 1
ATOM 9269 C CA . GLN D 1 145 ? 102.203 68.030 23.597 1.00 31.20 145 GLN D CA 1
ATOM 9270 C C . GLN D 1 145 ? 102.044 68.495 22.164 1.00 30.90 145 GLN D C 1
ATOM 9271 O O . GLN D 1 145 ? 102.180 69.692 21.859 1.00 30.66 145 GLN D O 1
ATOM 9277 N N . MET D 1 146 ? 101.735 67.547 21.289 1.00 30.42 146 MET D N 1
ATOM 9278 C CA . MET D 1 146 ? 101.654 67.772 19.849 1.00 31.62 146 MET D CA 1
ATOM 9279 C C . MET D 1 146 ? 100.611 68.843 19.436 1.00 30.72 146 MET D C 1
ATOM 9280 O O . MET D 1 146 ? 100.758 69.528 18.405 1.00 29.50 146 MET D O 1
ATOM 9285 N N . ILE D 1 147 ? 99.571 68.977 20.258 1.00 29.90 147 ILE D N 1
ATOM 9286 C CA . ILE D 1 147 ? 98.481 69.912 19.999 1.00 29.44 147 ILE D CA 1
ATOM 9287 C C . ILE D 1 147 ? 98.252 70.813 21.219 1.00 29.62 147 ILE D C 1
ATOM 9288 O O . ILE D 1 147 ? 97.215 71.462 21.338 1.00 29.18 147 ILE D O 1
ATOM 9293 N N . GLU D 1 148 ? 99.237 70.858 22.112 1.00 29.25 148 GLU D N 1
ATOM 9294 C CA . GLU D 1 148 ? 99.078 71.529 23.417 1.00 29.87 148 GLU D CA 1
ATOM 9295 C C . GLU D 1 148 ? 97.682 71.320 24.020 1.00 29.05 148 GLU D C 1
ATOM 9296 O O . GLU D 1 148 ? 96.965 72.276 24.343 1.00 29.09 148 GLU D O 1
ATOM 9302 N N . ALA D 1 149 ? 97.324 70.044 24.186 1.00 28.13 149 ALA D N 1
ATOM 9303 C CA . ALA D 1 149 ? 95.999 69.631 24.640 1.00 27.27 149 ALA D CA 1
ATOM 9304 C C . ALA D 1 149 ? 95.701 70.029 26.077 1.00 27.44 149 ALA D C 1
ATOM 9305 O O . ALA D 1 149 ? 96.610 70.132 26.915 1.00 27.07 149 ALA D O 1
ATOM 9307 N N . ASP D 1 150 ? 94.413 70.238 26.355 1.00 26.50 150 ASP D N 1
ATOM 9308 C CA . ASP D 1 150 ? 93.908 70.548 27.694 1.00 25.88 150 ASP D CA 1
ATOM 9309 C C . ASP D 1 150 ? 93.341 69.318 28.379 1.00 25.42 150 ASP D C 1
ATOM 9310 O O . ASP D 1 150 ? 92.981 69.343 29.569 1.00 25.35 150 ASP D O 1
ATOM 9315 N N . ALA D 1 151 ? 93.274 68.228 27.619 1.00 24.81 151 ALA D N 1
ATOM 9316 C CA . ALA D 1 151 ? 92.778 66.946 28.115 1.00 24.01 151 ALA D CA 1
ATOM 9317 C C . ALA D 1 151 ? 93.083 65.891 27.063 1.00 23.71 151 ALA D C 1
ATOM 9318 O O . ALA D 1 151 ? 93.417 66.221 25.910 1.00 23.22 151 ALA D O 1
ATOM 9320 N N . ILE D 1 152 ? 93.006 64.627 27.446 1.00 22.73 152 ILE D N 1
ATOM 9321 C CA . ILE D 1 152 ? 93.075 63.572 26.435 1.00 22.49 152 ILE D CA 1
ATOM 9322 C C . ILE D 1 152 ? 91.851 62.643 26.503 1.00 22.32 152 ILE D C 1
ATOM 9323 O O . ILE D 1 152 ? 91.387 62.286 27.595 1.00 21.26 152 ILE D O 1
ATOM 9328 N N . ALA D 1 153 ? 91.319 62.275 25.331 1.00 21.91 153 ALA D N 1
ATOM 9329 C CA . ALA D 1 153 ? 90.241 61.304 25.253 1.00 21.97 153 ALA D CA 1
ATOM 9330 C C . ALA D 1 153 ? 90.819 59.935 24.925 1.00 22.34 153 ALA D C 1
ATOM 9331 O O . ALA D 1 153 ? 91.591 59.793 23.977 1.00 21.66 153 ALA D O 1
ATOM 9333 N N . VAL D 1 154 ? 90.424 58.937 25.707 1.00 22.13 154 VAL D N 1
ATOM 9334 C CA . VAL D 1 154 ? 90.779 57.541 25.453 1.00 21.62 154 VAL D CA 1
ATOM 9335 C C . VAL D 1 154 ? 89.509 56.841 24.983 1.00 21.20 154 VAL D C 1
ATOM 9336 O O . VAL D 1 154 ? 88.549 56.724 25.745 1.00 19.78 154 VAL D O 1
ATOM 9340 N N . HIS D 1 155 ? 89.483 56.366 23.736 1.00 20.91 155 HIS D N 1
ATOM 9341 C CA . HIS D 1 155 ? 88.207 55.816 23.213 1.00 21.06 155 HIS D CA 1
ATOM 9342 C C . HIS D 1 155 ? 88.009 54.298 23.390 1.00 20.81 155 HIS D C 1
ATOM 9343 O O . HIS D 1 155 ? 88.960 53.515 23.435 1.00 21.01 155 HIS D O 1
ATOM 9350 N N . LEU D 1 156 ? 86.749 53.907 23.508 1.00 20.44 156 LEU D N 1
ATOM 9351 C CA . LEU D 1 156 ? 86.322 52.507 23.586 1.00 20.14 156 LEU D CA 1
ATOM 9352 C C . LEU D 1 156 ? 85.592 52.246 22.286 1.00 20.95 156 LEU D C 1
ATOM 9353 O O . LEU D 1 156 ? 84.635 52.951 21.970 1.00 19.65 156 LEU D O 1
ATOM 9358 N N . ASN D 1 157 ? 86.041 51.257 21.513 1.00 21.16 157 ASN D N 1
ATOM 9359 C CA . ASN D 1 157 ? 85.276 50.907 20.320 1.00 22.71 157 ASN D CA 1
ATOM 9360 C C . ASN D 1 157 ? 85.175 49.397 20.116 1.00 23.12 157 ASN D C 1
ATOM 9361 O O . ASN D 1 157 ? 85.379 48.909 18.985 1.00 23.60 157 ASN D O 1
ATOM 9366 N N . PRO D 1 158 ? 84.828 48.644 21.184 1.00 23.29 158 PRO D N 1
ATOM 9367 C CA . PRO D 1 158 ? 84.830 47.189 21.008 1.00 22.98 158 PRO D CA 1
ATOM 9368 C C . PRO D 1 158 ? 83.869 46.665 19.955 1.00 23.74 158 PRO D C 1
ATOM 9369 O O . PRO D 1 158 ? 84.224 45.707 19.255 1.00 23.34 158 PRO D O 1
ATOM 9373 N N . ALA D 1 159 ? 82.675 47.262 19.825 1.00 24.58 159 ALA D N 1
ATOM 9374 C CA . ALA D 1 159 ? 81.686 46.780 18.822 1.00 25.82 159 ALA D CA 1
ATOM 9375 C C . ALA D 1 159 ? 82.221 46.948 17.390 1.00 27.40 159 ALA D C 1
ATOM 9376 O O . ALA D 1 159 ? 82.165 46.008 16.573 1.00 27.11 159 ALA D O 1
ATOM 9378 N N . GLN D 1 160 ? 82.826 48.104 17.116 1.00 27.75 160 GLN D N 1
ATOM 9379 C CA . GLN D 1 160 ? 83.491 48.306 15.821 1.00 29.27 160 GLN D CA 1
ATOM 9380 C C . GLN D 1 160 ? 84.590 47.271 15.533 1.00 29.15 160 GLN D C 1
ATOM 9381 O O . GLN D 1 160 ? 84.725 46.778 14.402 1.00 29.08 160 GLN D O 1
ATOM 9387 N N . GLU D 1 161 ? 85.391 46.948 16.540 1.00 28.69 161 GLU D N 1
ATOM 9388 C CA . GLU D 1 161 ? 86.478 45.994 16.338 1.00 29.17 161 GLU D CA 1
ATOM 9389 C C . GLU D 1 161 ? 85.999 44.562 16.144 1.00 28.29 161 GLU D C 1
ATOM 9390 O O . GLU D 1 161 ? 86.601 43.825 15.376 1.00 28.10 161 GLU D O 1
ATOM 9396 N N . VAL D 1 162 ? 84.941 44.177 16.853 1.00 27.78 162 VAL D N 1
ATOM 9397 C CA . VAL D 1 162 ? 84.306 42.862 16.664 1.00 27.76 162 VAL D CA 1
ATOM 9398 C C . VAL D 1 162 ? 83.890 42.617 15.203 1.00 27.92 162 VAL D C 1
ATOM 9399 O O . VAL D 1 162 ? 84.125 41.525 14.677 1.00 27.45 162 VAL D O 1
ATOM 9403 N N . PHE D 1 163 ? 83.272 43.615 14.562 1.00 28.07 163 PHE D N 1
ATOM 9404 C CA . PHE D 1 163 ? 82.674 43.435 13.220 1.00 29.63 163 PHE D CA 1
ATOM 9405 C C . PHE D 1 163 ? 83.549 43.795 12.022 1.00 31.83 163 PHE D C 1
ATOM 9406 O O . PHE D 1 163 ? 83.184 43.531 10.863 1.00 31.97 163 PHE D O 1
ATOM 9414 N N . GLN D 1 164 ? 84.698 44.393 12.295 1.00 34.08 164 GLN D N 1
ATOM 9415 C CA . GLN D 1 164 ? 85.592 44.747 11.222 1.00 37.77 164 GLN D CA 1
ATOM 9416 C C . GLN D 1 164 ? 86.252 43.509 10.597 1.00 39.78 164 GLN D C 1
ATOM 9417 O O . GLN D 1 164 ? 86.466 42.491 11.282 1.00 39.51 164 GLN D O 1
ATOM 9423 N N . PRO D 1 165 ? 86.556 43.593 9.285 1.00 41.74 165 PRO D N 1
ATOM 9424 C CA . PRO D 1 165 ? 87.057 42.426 8.561 1.00 43.48 165 PRO D CA 1
ATOM 9425 C C . PRO D 1 165 ? 88.266 41.850 9.283 1.00 45.18 165 PRO D C 1
ATOM 9426 O O . PRO D 1 165 ? 88.345 40.641 9.500 1.00 45.85 165 PRO D O 1
ATOM 9430 N N . GLU D 1 166 ? 89.150 42.751 9.712 1.00 46.96 166 GLU D N 1
ATOM 9431 C CA . GLU D 1 166 ? 90.493 42.418 10.159 1.00 48.61 166 GLU D CA 1
ATOM 9432 C C . GLU D 1 166 ? 90.716 42.743 11.636 1.00 48.66 166 GLU D C 1
ATOM 9433 O O . GLU D 1 166 ? 90.577 43.890 12.058 1.00 49.55 166 GLU D O 1
ATOM 9439 N N . GLY D 1 167 ? 91.067 41.738 12.426 1.00 48.69 167 GLY D N 1
ATOM 9440 C CA . GLY D 1 167 ? 91.510 41.993 13.795 1.00 48.34 167 GLY D CA 1
ATOM 9441 C C . GLY D 1 167 ? 90.450 41.746 14.852 1.00 47.90 167 GLY D C 1
ATOM 9442 O O . GLY D 1 167 ? 89.279 41.438 14.535 1.00 48.23 167 GLY D O 1
ATOM 9443 N N . GLU D 1 168 ? 90.867 41.877 16.113 1.00 46.78 168 GLU D N 1
ATOM 9444 C CA . GLU D 1 168 ? 89.977 41.608 17.245 1.00 45.73 168 GLU D CA 1
ATOM 9445 C C . GLU D 1 168 ? 90.217 42.481 18.475 1.00 43.43 168 GLU D C 1
ATOM 9446 O O . GLU D 1 168 ? 91.350 42.872 18.758 1.00 42.98 168 GLU D O 1
ATOM 9452 N N . PRO D 1 169 ? 89.124 42.821 19.187 1.00 41.27 169 PRO D N 1
ATOM 9453 C CA . PRO D 1 169 ? 89.168 43.746 20.324 1.00 39.58 169 PRO D CA 1
ATOM 9454 C C . PRO D 1 169 ? 89.906 43.182 21.525 1.00 37.72 169 PRO D C 1
ATOM 9455 O O . PRO D 1 169 ? 89.692 42.037 21.903 1.00 37.29 169 PRO D O 1
ATOM 9459 N N . GLU D 1 170 ? 90.769 44.001 22.118 1.00 36.12 170 GLU D N 1
ATOM 9460 C CA . GLU D 1 170 ? 91.547 43.605 23.283 1.00 34.77 170 GLU D CA 1
ATOM 9461 C C . GLU D 1 170 ? 91.324 44.613 24.397 1.00 32.38 170 GLU D C 1
ATOM 9462 O O . GLU D 1 170 ? 91.767 45.755 24.298 1.00 31.01 170 GLU D O 1
ATOM 9468 N N . TYR D 1 171 ? 90.615 44.194 25.445 1.00 29.90 171 TYR D N 1
ATOM 9469 C CA . TYR D 1 171 ? 90.308 45.085 26.556 1.00 28.41 171 TYR D CA 1
ATOM 9470 C C . TYR D 1 171 ? 90.586 44.455 27.913 1.00 28.06 171 TYR D C 1
ATOM 9471 O O . TYR D 1 171 ? 89.758 44.528 28.792 1.00 27.34 171 TYR D O 1
ATOM 9480 N N . GLN D 1 172 ? 91.764 43.860 28.081 1.00 28.83 172 GLN D N 1
ATOM 9481 C CA . GLN D 1 172 ? 92.172 43.239 29.363 1.00 29.39 172 GLN D CA 1
ATOM 9482 C C . GLN D 1 172 ? 92.165 44.314 30.457 1.00 28.89 172 GLN D C 1
ATOM 9483 O O . GLN D 1 172 ? 92.354 45.481 30.136 1.00 27.46 172 GLN D O 1
ATOM 9489 N N . ILE D 1 173 ? 91.969 43.944 31.734 1.00 29.41 173 ILE D N 1
ATOM 9490 C CA . ILE D 1 173 ? 92.033 44.958 32.817 1.00 30.12 173 ILE D CA 1
ATOM 9491 C C . ILE D 1 173 ? 93.353 45.680 32.954 1.00 29.42 173 ILE D C 1
ATOM 9492 O O . ILE D 1 173 ? 93.396 46.788 33.497 1.00 29.40 173 ILE D O 1
ATOM 9497 N N . TYR D 1 174 ? 94.432 45.041 32.504 1.00 28.69 174 TYR D N 1
ATOM 9498 C CA . TYR D 1 174 ? 95.733 45.683 32.449 1.00 28.95 174 TYR D CA 1
ATOM 9499 C C . TYR D 1 174 ? 95.662 47.070 31.832 1.00 28.23 174 TYR D C 1
ATOM 9500 O O . TYR D 1 174 ? 96.374 47.977 32.275 1.00 28.41 174 TYR D O 1
ATOM 9509 N N . ALA D 1 175 ? 94.807 47.244 30.816 1.00 27.60 175 ALA D N 1
ATOM 9510 C CA . ALA D 1 175 ? 94.668 48.556 30.174 1.00 27.05 175 ALA D CA 1
ATOM 9511 C C . ALA D 1 175 ? 94.247 49.623 31.180 1.00 26.54 175 ALA D C 1
ATOM 9512 O O . ALA D 1 175 ? 94.795 50.722 31.198 1.00 26.31 175 ALA D O 1
ATOM 9514 N N . LEU D 1 176 ? 93.288 49.298 32.034 1.00 26.62 176 LEU D N 1
ATOM 9515 C CA . LEU D 1 176 ? 92.877 50.242 33.075 1.00 26.33 176 LEU D CA 1
ATOM 9516 C C . LEU D 1 176 ? 93.936 50.445 34.159 1.00 26.66 176 LEU D C 1
ATOM 9517 O O . LEU D 1 176 ? 94.082 51.541 34.670 1.00 26.25 176 LEU D O 1
ATOM 9522 N N . GLU D 1 177 ? 94.672 49.391 34.486 1.00 27.35 177 GLU D N 1
ATOM 9523 C CA . GLU D 1 177 ? 95.746 49.481 35.473 1.00 28.32 177 GLU D CA 1
ATOM 9524 C C . GLU D 1 177 ? 96.809 50.453 34.963 1.00 28.00 177 GLU D C 1
ATOM 9525 O O . GLU D 1 177 ? 97.359 51.240 35.726 1.00 28.23 177 GLU D O 1
ATOM 9531 N N . LYS D 1 178 ? 97.063 50.411 33.657 1.00 27.58 178 LYS D N 1
ATOM 9532 C CA . LYS D 1 178 ? 98.052 51.259 33.030 1.00 28.21 178 LYS D CA 1
ATOM 9533 C C . LYS D 1 178 ? 97.533 52.695 32.952 1.00 28.55 178 LYS D C 1
ATOM 9534 O O . LYS D 1 178 ? 98.262 53.653 33.236 1.00 28.62 178 LYS D O 1
ATOM 9540 N N . LEU D 1 179 ? 96.267 52.826 32.560 1.00 28.66 179 LEU D N 1
ATOM 9541 C CA . LEU D 1 179 ? 95.622 54.117 32.445 1.00 28.61 179 LEU D CA 1
ATOM 9542 C C . LEU D 1 179 ? 95.635 54.833 33.800 1.00 28.64 179 LEU D C 1
ATOM 9543 O O . LEU D 1 179 ? 95.941 56.019 33.880 1.00 28.12 179 LEU D O 1
ATOM 9548 N N . ARG D 1 180 ? 95.284 54.098 34.850 1.00 29.08 180 ARG D N 1
ATOM 9549 C CA . ARG D 1 180 ? 95.298 54.603 36.229 1.00 30.28 180 ARG D CA 1
ATOM 9550 C C . ARG D 1 180 ? 96.680 55.149 36.638 1.00 30.95 180 ARG D C 1
ATOM 9551 O O . ARG D 1 180 ? 96.785 56.283 37.142 1.00 31.43 180 ARG D O 1
ATOM 9559 N N . ASP D 1 181 ? 97.735 54.378 36.368 1.00 31.08 181 ASP D N 1
ATOM 9560 C CA . ASP D 1 181 ? 99.115 54.865 36.528 1.00 32.03 181 ASP D CA 1
ATOM 9561 C C . ASP D 1 181 ? 99.394 56.152 35.753 1.00 32.26 181 ASP D C 1
ATOM 9562 O O . ASP D 1 181 ? 99.895 57.126 36.319 1.00 32.16 181 ASP D O 1
ATOM 9567 N N . ILE D 1 182 ? 99.082 56.147 34.458 1.00 32.62 182 ILE D N 1
ATOM 9568 C CA . ILE D 1 182 ? 99.288 57.325 33.608 1.00 33.67 182 ILE D CA 1
ATOM 9569 C C . ILE D 1 182 ? 98.610 58.570 34.180 1.00 35.19 182 ILE D C 1
ATOM 9570 O O . ILE D 1 182 ? 99.192 59.664 34.156 1.00 35.96 182 ILE D O 1
ATOM 9575 N N . SER D 1 183 ? 97.399 58.388 34.714 1.00 36.60 183 SER D N 1
ATOM 9576 C CA . SER D 1 183 ? 96.552 59.489 35.221 1.00 38.72 183 SER D CA 1
ATOM 9577 C C . SER D 1 183 ? 97.166 60.280 36.378 1.00 39.95 183 SER D C 1
ATOM 9578 O O . SER D 1 183 ? 96.764 61.418 36.662 1.00 40.35 183 SER D O 1
ATOM 9581 N N . LYS D 1 184 ? 98.127 59.675 37.054 1.00 41.24 184 LYS D N 1
ATOM 9582 C CA . LYS D 1 184 ? 98.752 60.331 38.196 1.00 42.37 184 LYS D CA 1
ATOM 9583 C C . LYS D 1 184 ? 99.952 61.162 37.780 1.00 41.93 184 LYS D C 1
ATOM 9584 O O . LYS D 1 184 ? 100.498 61.904 38.599 1.00 42.84 184 LYS D O 1
ATOM 9590 N N . GLU D 1 185 ? 100.349 61.059 36.511 1.00 40.66 185 GLU D N 1
ATOM 9591 C CA . GLU D 1 185 ? 101.520 61.776 35.999 1.00 39.96 185 GLU D CA 1
ATOM 9592 C C . GLU D 1 185 ? 101.274 62.613 34.739 1.00 39.08 185 GLU D C 1
ATOM 9593 O O . GLU D 1 185 ? 102.202 63.240 34.181 1.00 38.41 185 GLU D O 1
ATOM 9599 N N . LEU D 1 186 ? 100.026 62.593 34.281 1.00 37.31 186 LEU D N 1
ATOM 9600 C CA . LEU D 1 186 ? 99.621 63.413 33.162 1.00 36.08 186 LEU D CA 1
ATOM 9601 C C . LEU D 1 186 ? 99.325 64.799 33.717 1.00 35.22 186 LEU D C 1
ATOM 9602 O O . LEU D 1 186 ? 98.836 64.938 34.848 1.00 34.11 186 LEU D O 1
ATOM 9607 N N . SER D 1 187 ? 99.625 65.815 32.912 1.00 34.26 187 SER D N 1
ATOM 9608 C CA . SER D 1 187 ? 99.409 67.202 33.297 1.00 33.55 187 SER D CA 1
ATOM 9609 C C . SER D 1 187 ? 97.984 67.698 32.971 1.00 32.31 187 SER D C 1
ATOM 9610 O O . SER D 1 187 ? 97.612 68.820 33.332 1.00 31.28 187 SER D O 1
ATOM 9613 N N . VAL D 1 188 ? 97.189 66.848 32.316 1.00 30.71 188 VAL D N 1
ATOM 9614 C CA . VAL D 1 188 ? 95.813 67.196 31.942 1.00 29.10 188 VAL D CA 1
ATOM 9615 C C . VAL D 1 188 ? 94.851 66.046 32.280 1.00 28.13 188 VAL D C 1
ATOM 9616 O O . VAL D 1 188 ? 95.301 64.911 32.469 1.00 28.76 188 VAL D O 1
ATOM 9620 N N . PRO D 1 189 ? 93.538 66.324 32.370 1.00 26.51 189 PRO D N 1
ATOM 9621 C CA . PRO D 1 189 ? 92.575 65.251 32.642 1.00 25.86 189 PRO D CA 1
ATOM 9622 C C . PRO D 1 189 ? 92.389 64.235 31.513 1.00 25.13 189 PRO D C 1
ATOM 9623 O O . PRO D 1 189 ? 92.643 64.534 30.350 1.00 23.50 189 PRO D O 1
ATOM 9627 N N . ILE D 1 190 ? 91.915 63.052 31.903 1.00 24.80 190 ILE D N 1
ATOM 9628 C CA . ILE D 1 190 ? 91.533 62.002 30.984 1.00 24.67 190 ILE D CA 1
ATOM 9629 C C . ILE D 1 190 ? 90.012 61.941 30.929 1.00 24.42 190 ILE D C 1
ATOM 9630 O O . ILE D 1 190 ? 89.336 61.948 31.971 1.00 24.57 190 ILE D O 1
ATOM 9635 N N . ILE D 1 191 ? 89.498 61.939 29.705 1.00 23.45 191 ILE D N 1
ATOM 9636 C CA . ILE D 1 191 ? 88.111 61.589 29.416 1.00 23.57 191 ILE D CA 1
ATOM 9637 C C . ILE D 1 191 ? 88.059 60.195 28.783 1.00 22.56 191 ILE D C 1
ATOM 9638 O O . ILE D 1 191 ? 88.770 59.932 27.817 1.00 23.31 191 ILE D O 1
ATOM 9643 N N . VAL D 1 192 ? 87.238 59.295 29.328 1.00 21.16 192 VAL D N 1
ATOM 9644 C CA . VAL D 1 192 ? 86.967 58.029 28.622 1.00 20.59 192 VAL D CA 1
ATOM 9645 C C . VAL D 1 192 ? 85.668 58.133 27.811 1.00 20.12 192 VAL D C 1
ATOM 9646 O O . VAL D 1 192 ? 84.599 58.432 28.349 1.00 19.71 192 VAL D O 1
ATOM 9650 N N . LYS D 1 193 ? 85.766 57.862 26.516 1.00 19.95 193 LYS D N 1
ATOM 9651 C CA . LYS D 1 193 ? 84.635 58.012 25.605 1.00 19.28 193 LYS D CA 1
ATOM 9652 C C . LYS D 1 193 ? 84.325 56.711 24.877 1.00 19.54 193 LYS D C 1
ATOM 9653 O O . LYS D 1 193 ? 85.213 55.877 24.692 1.00 19.15 193 LYS D O 1
ATOM 9659 N N . GLU D 1 194 ? 83.056 56.500 24.536 1.00 18.49 194 GLU D N 1
ATOM 9660 C CA . GLU D 1 194 ? 82.697 55.373 23.697 1.00 19.74 194 GLU D CA 1
ATOM 9661 C C . GLU D 1 194 ? 82.757 55.885 22.250 1.00 20.44 194 GLU D C 1
ATOM 9662 O O . GLU D 1 194 ? 83.310 56.955 21.989 1.00 21.27 194 GLU D O 1
ATOM 9668 N N . SER D 1 195 ? 82.182 55.140 21.320 1.00 22.22 195 SER D N 1
ATOM 9669 C CA . SER D 1 195 ? 82.281 55.472 19.909 1.00 22.89 195 SER D CA 1
ATOM 9670 C C . SER D 1 195 ? 81.008 55.071 19.189 1.00 22.99 195 SER D C 1
ATOM 9671 O O . SER D 1 195 ? 81.051 54.605 18.052 1.00 24.61 195 SER D O 1
ATOM 9674 N N . GLY D 1 196 ? 79.871 55.242 19.851 1.00 22.09 196 GLY D N 1
ATOM 9675 C CA . GLY D 1 196 ? 78.578 54.997 19.219 1.00 20.45 196 GLY D CA 1
ATOM 9676 C C . GLY D 1 196 ? 77.754 53.925 19.878 1.00 19.57 196 GLY D C 1
ATOM 9677 O O . GLY D 1 196 ? 76.628 53.685 19.457 1.00 18.92 196 GLY D O 1
ATOM 9678 N N . ASN D 1 197 ? 78.289 53.263 20.906 1.00 18.76 197 ASN D N 1
ATOM 9679 C CA . ASN D 1 197 ? 77.510 52.189 21.579 1.00 19.14 197 ASN D CA 1
ATOM 9680 C C . ASN D 1 197 ? 77.259 52.399 23.093 1.00 18.99 197 ASN D C 1
ATOM 9681 O O . ASN D 1 197 ? 76.609 51.575 23.742 1.00 18.12 197 ASN D O 1
ATOM 9686 N N . GLY D 1 198 ? 77.753 53.517 23.617 1.00 18.04 198 GLY D N 1
ATOM 9687 C CA . GLY D 1 198 ? 77.279 54.028 24.910 1.00 18.29 198 GLY D CA 1
ATOM 9688 C C . GLY D 1 198 ? 77.980 53.438 26.109 1.00 18.45 198 GLY D C 1
ATOM 9689 O O . GLY D 1 198 ? 78.530 52.349 26.037 1.00 17.53 198 GLY D O 1
ATOM 9690 N N . ILE D 1 199 ? 77.889 54.155 27.238 1.00 18.44 199 ILE D N 1
ATOM 9691 C CA . ILE D 1 199 ? 78.553 53.787 28.478 1.00 17.03 199 ILE D CA 1
ATOM 9692 C C . ILE D 1 199 ? 77.465 53.454 29.500 1.00 18.07 199 ILE D C 1
ATOM 9693 O O . ILE D 1 199 ? 76.581 54.280 29.784 1.00 16.79 199 ILE D O 1
ATOM 9698 N N . SER D 1 200 ? 77.542 52.235 30.033 1.00 18.56 200 SER D N 1
ATOM 9699 C CA . SER D 1 200 ? 76.562 51.698 30.969 1.00 19.90 200 SER D CA 1
ATOM 9700 C C . SER D 1 200 ? 77.035 52.029 32.376 1.00 20.46 200 SER D C 1
ATOM 9701 O O . SER D 1 200 ? 78.206 52.351 32.570 1.00 19.73 200 SER D O 1
ATOM 9704 N N . MET D 1 201 ? 76.165 51.852 33.370 1.00 22.01 201 MET D N 1
ATOM 9705 C CA . MET D 1 201 ? 76.609 52.049 34.757 1.00 24.51 201 MET D CA 1
ATOM 9706 C C . MET D 1 201 ? 77.724 51.104 35.217 1.00 22.91 201 MET D C 1
ATOM 9707 O O . MET D 1 201 ? 78.614 51.527 35.939 1.00 23.70 201 MET D O 1
ATOM 9712 N N . GLU D 1 202 ? 77.711 49.846 34.777 1.00 22.24 202 GLU D N 1
ATOM 9713 C CA . GLU D 1 202 ? 78.807 48.916 35.132 1.00 21.62 202 GLU D CA 1
ATOM 9714 C C . GLU D 1 202 ? 80.153 49.421 34.638 1.00 21.39 202 GLU D C 1
ATOM 9715 O O . GLU D 1 202 ? 81.189 49.375 35.348 1.00 19.68 202 GLU D O 1
ATOM 9721 N N . THR D 1 203 ? 80.157 49.881 33.389 1.00 20.29 203 THR D N 1
ATOM 9722 C CA . THR D 1 203 ? 81.374 50.336 32.781 1.00 20.28 203 THR D CA 1
ATOM 9723 C C . THR D 1 203 ? 81.802 51.664 33.419 1.00 20.74 203 THR D C 1
ATOM 9724 O O . THR D 1 203 ? 82.980 51.845 33.704 1.00 20.77 203 THR D O 1
ATOM 9728 N N . ALA D 1 204 ? 80.863 52.582 33.648 1.00 21.24 204 ALA D N 1
ATOM 9729 C CA . ALA D 1 204 ? 81.215 53.841 34.319 1.00 22.48 204 ALA D CA 1
ATOM 9730 C C . ALA D 1 204 ? 81.805 53.590 35.720 1.00 22.81 204 ALA D C 1
ATOM 9731 O O . ALA D 1 204 ? 82.827 54.179 36.086 1.00 23.60 204 ALA D O 1
ATOM 9733 N N . LYS D 1 205 ? 81.197 52.683 36.473 1.00 23.78 205 LYS D N 1
ATOM 9734 C CA . LYS D 1 205 ? 81.659 52.383 37.845 1.00 24.76 205 LYS D CA 1
ATOM 9735 C C . LYS D 1 205 ? 83.020 51.692 37.842 1.00 24.74 205 LYS D C 1
ATOM 9736 O O . LYS D 1 205 ? 83.860 51.954 38.706 1.00 23.85 205 LYS D O 1
ATOM 9742 N N . LEU D 1 206 ? 83.230 50.802 36.873 1.00 24.11 206 LEU D N 1
ATOM 9743 C CA . LEU D 1 206 ? 84.525 50.185 36.680 1.00 24.16 206 LEU D CA 1
ATOM 9744 C C . LEU D 1 206 ? 85.598 51.228 36.375 1.00 24.14 206 LEU D C 1
ATOM 9745 O O . LEU D 1 206 ? 86.649 51.228 37.023 1.00 24.39 206 LEU D O 1
ATOM 9750 N N . LEU D 1 207 ? 85.350 52.096 35.390 1.00 23.35 207 LEU D N 1
ATOM 9751 C CA . LEU D 1 207 ? 86.295 53.171 35.067 1.00 23.40 207 LEU D CA 1
ATOM 9752 C C . LEU D 1 207 ? 86.558 54.071 36.294 1.00 23.25 207 LEU D C 1
ATOM 9753 O O . LEU D 1 207 ? 87.695 54.398 36.604 1.00 22.82 207 LEU D O 1
ATOM 9758 N N . TYR D 1 208 ? 85.494 54.446 36.980 1.00 24.43 208 TYR D N 1
ATOM 9759 C CA . TYR D 1 208 ? 85.604 55.256 38.201 1.00 25.75 208 TYR D CA 1
ATOM 9760 C C . TYR D 1 208 ? 86.488 54.591 39.248 1.00 26.13 208 TYR D C 1
ATOM 9761 O O . TYR D 1 208 ? 87.232 55.276 39.937 1.00 26.49 208 TYR D O 1
ATOM 9770 N N . SER D 1 209 ? 86.423 53.264 39.357 1.00 25.89 209 SER D N 1
ATOM 9771 C CA . SER D 1 209 ? 87.244 52.553 40.347 1.00 26.46 209 SER D CA 1
ATOM 9772 C C . SER D 1 209 ? 88.736 52.565 40.002 1.00 26.73 209 SER D C 1
ATOM 9773 O O . SER D 1 209 ? 89.573 52.323 40.874 1.00 27.58 209 SER D O 1
ATOM 9776 N N . TYR D 1 210 ? 89.069 52.849 38.743 1.00 26.36 210 TYR D N 1
ATOM 9777 C CA . TYR D 1 210 ? 90.451 53.092 38.347 1.00 26.34 210 TYR D CA 1
ATOM 9778 C C . TYR D 1 210 ? 90.794 54.579 38.252 1.00 26.21 210 TYR D C 1
ATOM 9779 O O . TYR D 1 210 ? 91.849 54.935 37.740 1.00 26.78 210 TYR D O 1
ATOM 9788 N N . GLY D 1 211 ? 89.908 55.443 38.757 1.00 26.23 211 GLY D N 1
ATOM 9789 C CA . GLY D 1 211 ? 90.218 56.876 38.852 1.00 26.12 211 GLY D CA 1
ATOM 9790 C C . GLY D 1 211 ? 89.673 57.764 37.753 1.00 25.88 211 GLY D C 1
ATOM 9791 O O . GLY D 1 211 ? 89.973 58.952 37.723 1.00 25.42 211 GLY D O 1
ATOM 9792 N N . ILE D 1 212 ? 88.876 57.205 36.841 1.00 25.40 212 ILE D N 1
ATOM 9793 C CA . ILE D 1 212 ? 88.333 58.014 35.753 1.00 25.75 212 ILE D CA 1
ATOM 9794 C C . ILE D 1 212 ? 87.126 58.797 36.256 1.00 25.97 212 ILE D C 1
ATOM 9795 O O . ILE D 1 212 ? 86.210 58.206 36.797 1.00 25.74 212 ILE D O 1
ATOM 9800 N N . LYS D 1 213 ? 87.131 60.115 36.039 1.00 26.39 213 LYS D N 1
ATOM 9801 C CA . LYS D 1 213 ? 86.093 61.017 36.558 1.00 27.94 213 LYS D CA 1
ATOM 9802 C C . LYS D 1 213 ? 85.291 61.637 35.432 1.00 25.80 213 LYS D C 1
ATOM 9803 O O . LYS D 1 213 ? 84.259 62.257 35.695 1.00 26.64 213 LYS D O 1
ATOM 9809 N N . ASN D 1 214 ? 85.809 61.529 34.207 1.00 24.08 214 ASN D N 1
ATOM 9810 C CA . ASN D 1 214 ? 85.293 62.246 33.029 1.00 22.87 214 ASN D CA 1
ATOM 9811 C C . ASN D 1 214 ? 84.908 61.263 31.945 1.00 22.09 214 ASN D C 1
ATOM 9812 O O . ASN D 1 214 ? 85.682 60.363 31.616 1.00 21.32 214 ASN D O 1
ATOM 9817 N N . PHE D 1 215 ? 83.696 61.423 31.428 1.00 21.52 215 PHE D N 1
ATOM 9818 C CA . PHE D 1 215 ? 83.101 60.425 30.512 1.00 21.14 215 PHE D CA 1
ATOM 9819 C C . PHE D 1 215 ? 82.377 61.118 29.378 1.00 20.83 215 PHE D C 1
ATOM 9820 O O . PHE D 1 215 ? 81.879 62.231 29.541 1.00 19.81 215 PHE D O 1
ATOM 9828 N N . ASP D 1 216 ? 82.325 60.438 28.229 1.00 20.32 216 ASP D N 1
ATOM 9829 C CA . ASP D 1 216 ? 81.619 60.902 27.042 1.00 20.00 216 ASP D CA 1
ATOM 9830 C C . ASP D 1 216 ? 80.803 59.700 26.579 1.00 19.54 216 ASP D C 1
ATOM 9831 O O . ASP D 1 216 ? 81.358 58.672 26.177 1.00 18.42 216 ASP D O 1
ATOM 9836 N N . THR D 1 217 ? 79.487 59.814 26.717 1.00 18.88 217 THR D N 1
ATOM 9837 C CA . THR D 1 217 ? 78.587 58.689 26.543 1.00 18.71 217 THR D CA 1
ATOM 9838 C C . THR D 1 217 ? 78.676 58.042 25.146 1.00 19.18 217 THR D C 1
ATOM 9839 O O . THR D 1 217 ? 78.676 56.813 25.036 1.00 19.78 217 THR D O 1
ATOM 9843 N N . SER D 1 218 ? 78.722 58.861 24.086 1.00 18.82 218 SER D N 1
ATOM 9844 C CA . SER D 1 218 ? 78.751 58.342 22.687 1.00 18.67 218 SER D CA 1
ATOM 9845 C C . SER D 1 218 ? 77.858 57.102 22.573 1.00 18.59 218 SER D C 1
ATOM 9846 O O . SER D 1 218 ? 78.333 56.000 22.225 1.00 18.75 218 SER D O 1
ATOM 9849 N N . GLY D 1 219 ? 76.565 57.297 22.866 1.00 18.32 219 GLY D N 1
ATOM 9850 C CA . GLY D 1 219 ? 75.560 56.231 22.874 1.00 19.18 219 GLY D CA 1
ATOM 9851 C C . GLY D 1 219 ? 75.055 55.925 21.472 1.00 19.87 219 GLY D C 1
ATOM 9852 O O . GLY D 1 219 ? 75.403 56.644 20.508 1.00 18.42 219 GLY D O 1
ATOM 9853 N N . GLN D 1 220 ? 74.241 54.869 21.347 1.00 20.06 220 GLN D N 1
ATOM 9854 C CA . GLN D 1 220 ? 73.647 54.543 20.033 1.00 20.69 220 GLN D CA 1
ATOM 9855 C C . GLN D 1 220 ? 72.579 55.553 19.684 1.00 20.66 220 GLN D C 1
ATOM 9856 O O . GLN D 1 220 ? 72.076 56.276 20.571 1.00 19.92 220 GLN D O 1
ATOM 9862 N N . GLY D 1 221 ? 72.253 55.611 18.384 1.00 20.10 221 GLY D N 1
ATOM 9863 C CA . GLY D 1 221 ? 71.275 56.562 17.863 1.00 19.37 221 GLY D CA 1
ATOM 9864 C C . GLY D 1 221 ? 71.879 57.577 16.901 1.00 20.14 221 GLY D C 1
ATOM 9865 O O . GLY D 1 221 ? 71.146 58.251 16.170 1.00 20.11 221 GLY D O 1
ATOM 9866 N N . GLY D 1 222 ? 73.212 57.691 16.908 1.00 20.01 222 GLY D N 1
ATOM 9867 C CA . GLY D 1 222 ? 73.934 58.617 16.021 1.00 19.87 222 GLY D CA 1
ATOM 9868 C C . GLY D 1 222 ? 74.765 57.767 15.076 1.00 20.56 222 GLY D C 1
ATOM 9869 O O . GLY D 1 222 ? 74.281 56.759 14.581 1.00 20.51 222 GLY D O 1
ATOM 9870 N N . THR D 1 223 ? 76.030 58.119 14.885 1.00 20.71 223 THR D N 1
ATOM 9871 C CA . THR D 1 223 ? 76.896 57.298 14.038 1.00 21.98 223 THR D CA 1
ATOM 9872 C C . THR D 1 223 ? 76.894 55.842 14.505 1.00 22.04 223 THR D C 1
ATOM 9873 O O . THR D 1 223 ? 77.162 55.509 15.692 1.00 21.74 223 THR D O 1
ATOM 9877 N N . ASN D 1 224 ? 76.576 54.974 13.552 1.00 23.47 224 ASN D N 1
ATOM 9878 C CA . ASN D 1 224 ? 76.464 53.559 13.811 1.00 23.47 224 ASN D CA 1
ATOM 9879 C C . ASN D 1 224 ? 77.666 52.892 13.197 1.00 24.43 224 ASN D C 1
ATOM 9880 O O . ASN D 1 224 ? 77.691 52.622 11.986 1.00 23.75 224 ASN D O 1
ATOM 9885 N N . TRP D 1 225 ? 78.671 52.646 14.039 1.00 24.62 225 TRP D N 1
ATOM 9886 C CA . TRP D 1 225 ? 79.912 52.007 13.621 1.00 25.70 225 TRP D CA 1
ATOM 9887 C C . TRP D 1 225 ? 79.773 50.535 13.268 1.00 25.17 225 TRP D C 1
ATOM 9888 O O . TRP D 1 225 ? 80.509 50.034 12.422 1.00 24.91 225 TRP D O 1
ATOM 9899 N N . ILE D 1 226 ? 78.830 49.848 13.903 1.00 24.39 226 ILE D N 1
ATOM 9900 C CA . ILE D 1 226 ? 78.498 48.486 13.489 1.00 23.18 226 ILE D CA 1
ATOM 9901 C C . ILE D 1 226 ? 77.960 48.502 12.032 1.00 23.54 226 ILE D C 1
ATOM 9902 O O . ILE D 1 226 ? 78.346 47.644 11.218 1.00 23.56 226 ILE D O 1
ATOM 9907 N N . ALA D 1 227 ? 77.094 49.472 11.725 1.00 22.96 227 ALA D N 1
ATOM 9908 C CA . ALA D 1 227 ? 76.630 49.701 10.351 1.00 24.02 227 ALA D CA 1
ATOM 9909 C C . ALA D 1 227 ? 77.756 49.999 9.375 1.00 23.72 227 ALA D C 1
ATOM 9910 O O . ALA D 1 227 ? 77.766 49.478 8.254 1.00 23.64 227 ALA D O 1
ATOM 9912 N N . ILE D 1 228 ? 78.689 50.859 9.786 1.00 24.00 228 ILE D N 1
ATOM 9913 C CA . ILE D 1 228 ? 79.843 51.222 8.937 1.00 23.21 228 ILE D CA 1
ATOM 9914 C C . ILE D 1 228 ? 80.696 49.967 8.604 1.00 24.24 228 ILE D C 1
ATOM 9915 O O . ILE D 1 228 ? 81.064 49.715 7.431 1.00 24.10 228 ILE D O 1
ATOM 9920 N N . GLU D 1 229 ? 80.961 49.151 9.622 1.00 23.96 229 GLU D N 1
ATOM 9921 C CA . GLU D 1 229 ? 81.677 47.895 9.397 1.00 24.52 229 GLU D CA 1
ATOM 9922 C C . GLU D 1 229 ? 80.857 46.904 8.575 1.00 25.11 229 GLU D C 1
ATOM 9923 O O . GLU D 1 229 ? 81.430 46.128 7.810 1.00 25.55 229 GLU D O 1
ATOM 9929 N N . MET D 1 230 ? 79.531 46.928 8.726 1.00 24.73 230 MET D N 1
ATOM 9930 C CA . MET D 1 230 ? 78.653 46.083 7.929 1.00 25.41 230 MET D CA 1
ATOM 9931 C C . MET D 1 230 ? 78.881 46.386 6.442 1.00 25.76 230 MET D C 1
ATOM 9932 O O . MET D 1 230 ? 79.053 45.474 5.640 1.00 26.11 230 MET D O 1
ATOM 9937 N N . ILE D 1 231 ? 78.886 47.671 6.107 1.00 26.02 231 ILE D N 1
ATOM 9938 C CA . ILE D 1 231 ? 79.080 48.142 4.734 1.00 26.42 231 ILE D CA 1
ATOM 9939 C C . ILE D 1 231 ? 80.470 47.763 4.221 1.00 27.43 231 ILE D C 1
ATOM 9940 O O . ILE D 1 231 ? 80.612 47.242 3.106 1.00 27.75 231 ILE D O 1
ATOM 9945 N N . ARG D 1 232 ? 81.491 47.998 5.035 1.00 27.67 232 ARG D N 1
ATOM 9946 C CA . ARG D 1 232 ? 82.824 47.488 4.714 1.00 29.04 232 ARG D CA 1
ATOM 9947 C C . ARG D 1 232 ? 82.822 45.975 4.423 1.00 29.22 232 ARG D C 1
ATOM 9948 O O . ARG D 1 232 ? 83.434 45.527 3.435 1.00 29.11 232 ARG D O 1
ATOM 9956 N N . ASP D 1 233 ? 82.149 45.192 5.269 1.00 28.88 233 ASP D N 1
ATOM 9957 C CA . ASP D 1 233 ? 82.026 43.768 5.026 1.00 29.27 233 ASP D CA 1
ATOM 9958 C C . ASP D 1 233 ? 81.272 43.506 3.704 1.00 29.07 233 ASP D C 1
ATOM 9959 O O . ASP D 1 233 ? 81.706 42.684 2.905 1.00 29.07 233 ASP D O 1
ATOM 9964 N N . ILE D 1 234 ? 80.151 44.189 3.476 1.00 29.48 234 ILE D N 1
ATOM 9965 C CA . ILE D 1 234 ? 79.378 44.009 2.235 1.00 29.54 234 ILE D CA 1
ATOM 9966 C C . ILE D 1 234 ? 80.327 44.215 1.061 1.00 30.77 234 ILE D C 1
ATOM 9967 O O . ILE D 1 234 ? 80.473 43.336 0.210 1.00 31.16 234 ILE D O 1
ATOM 9972 N N . ARG D 1 235 ? 81.004 45.362 1.054 1.00 31.70 235 ARG D N 1
ATOM 9973 C CA . ARG D 1 235 ? 81.930 45.749 -0.022 1.00 33.11 235 ARG D CA 1
ATOM 9974 C C . ARG D 1 235 ? 83.044 44.740 -0.285 1.00 33.80 235 ARG D C 1
ATOM 9975 O O . ARG D 1 235 ? 83.578 44.665 -1.392 1.00 33.00 235 ARG D O 1
ATOM 9983 N N . ARG D 1 236 ? 83.384 43.956 0.736 1.00 35.02 236 ARG D N 1
ATOM 9984 C CA . ARG D 1 236 ? 84.399 42.904 0.605 1.00 36.20 236 ARG D CA 1
ATOM 9985 C C . ARG D 1 236 ? 83.814 41.497 0.395 1.00 36.17 236 ARG D C 1
ATOM 9986 O O . ARG D 1 236 ? 84.559 40.512 0.399 1.00 36.67 236 ARG D O 1
ATOM 9994 N N . GLY D 1 237 ? 82.492 41.392 0.219 1.00 36.66 237 GLY D N 1
ATOM 9995 C CA . GLY D 1 237 ? 81.812 40.087 0.135 1.00 36.55 237 GLY D CA 1
ATOM 9996 C C . GLY D 1 237 ? 82.001 39.216 1.380 1.00 37.46 237 GLY D C 1
ATOM 9997 O O . GLY D 1 237 ? 81.972 37.977 1.306 1.00 36.75 237 GLY D O 1
ATOM 9998 N N . ASN D 1 238 ? 82.188 39.870 2.527 1.00 36.95 238 ASN D N 1
ATOM 9999 C CA . ASN D 1 238 ? 82.406 39.191 3.809 1.00 37.36 238 ASN D CA 1
ATOM 10000 C C . ASN D 1 238 ? 81.073 38.840 4.481 1.00 37.20 238 ASN D C 1
ATOM 10001 O O . ASN D 1 238 ? 80.205 39.701 4.654 1.00 36.83 238 ASN D O 1
ATOM 10006 N N . TRP D 1 239 ? 80.912 37.569 4.850 1.00 37.38 239 TRP D N 1
ATOM 10007 C CA . TRP D 1 239 ? 79.696 37.081 5.517 1.00 37.37 239 TRP D CA 1
ATOM 10008 C C . TRP D 1 239 ? 79.470 37.735 6.890 1.00 36.47 239 TRP D C 1
ATOM 10009 O O . TRP D 1 239 ? 78.357 37.716 7.382 1.00 36.93 239 TRP D O 1
ATOM 10020 N N . LYS D 1 240 ? 80.509 38.294 7.513 1.00 35.34 240 LYS D N 1
ATOM 10021 C CA . LYS D 1 240 ? 80.322 39.049 8.778 1.00 34.46 240 LYS D CA 1
ATOM 10022 C C . LYS D 1 240 ? 79.302 40.198 8.637 1.00 33.16 240 LYS D C 1
ATOM 10023 O O . LYS D 1 240 ? 78.821 40.728 9.645 1.00 32.29 240 LYS D O 1
ATOM 10029 N N . ALA D 1 241 ? 78.990 40.584 7.393 1.00 31.59 241 ALA D N 1
ATOM 10030 C CA . ALA D 1 241 ? 78.002 41.622 7.134 1.00 30.34 241 ALA D CA 1
ATOM 10031 C C . ALA D 1 241 ? 76.634 41.205 7.668 1.00 30.03 241 ALA D C 1
ATOM 10032 O O . ALA D 1 241 ? 75.953 41.996 8.317 1.00 28.00 241 ALA D O 1
ATOM 10034 N N . GLU D 1 242 ? 76.234 39.966 7.367 1.00 29.90 242 GLU D N 1
ATOM 10035 C CA . GLU D 1 242 ? 74.947 39.439 7.827 1.00 31.36 242 GLU D CA 1
ATOM 10036 C C . GLU D 1 242 ? 74.879 39.425 9.366 1.00 29.33 242 GLU D C 1
ATOM 10037 O O . GLU D 1 242 ? 73.837 39.711 9.940 1.00 29.66 242 GLU D O 1
ATOM 10043 N N . SER D 1 243 ? 76.006 39.144 10.012 1.00 27.76 243 SER D N 1
ATOM 10044 C CA . SER D 1 243 ? 76.088 39.164 11.473 1.00 27.62 243 SER D CA 1
ATOM 10045 C C . SER D 1 243 ? 76.023 40.567 12.082 1.00 27.41 243 SER D C 1
ATOM 10046 O O . SER D 1 243 ? 75.333 40.760 13.071 1.00 27.24 243 SER D O 1
ATOM 10049 N N . ALA D 1 244 ? 76.740 41.531 11.486 1.00 26.63 244 ALA D N 1
ATOM 10050 C CA . ALA D 1 244 ? 76.632 42.953 11.857 1.00 25.97 244 ALA D CA 1
ATOM 10051 C C . ALA D 1 244 ? 75.198 43.470 11.760 1.00 26.03 244 ALA D C 1
ATOM 10052 O O . ALA D 1 244 ? 74.748 44.208 12.630 1.00 25.32 244 ALA D O 1
ATOM 10054 N N . LYS D 1 245 ? 74.459 43.051 10.734 1.00 25.60 245 LYS D N 1
ATOM 10055 C CA . LYS D 1 245 ? 73.058 43.445 10.600 1.00 26.80 245 LYS D CA 1
ATOM 10056 C C . LYS D 1 245 ? 72.253 43.066 11.844 1.00 25.58 245 LYS D C 1
ATOM 10057 O O . LYS D 1 245 ? 71.384 43.814 12.293 1.00 24.26 245 LYS D O 1
ATOM 10063 N N . ASN D 1 246 ? 72.569 41.907 12.416 1.00 24.53 246 ASN D N 1
ATOM 10064 C CA . ASN D 1 246 ? 71.915 41.465 13.642 1.00 25.09 246 ASN D CA 1
ATOM 10065 C C . ASN D 1 246 ? 72.183 42.391 14.832 1.00 24.25 246 ASN D C 1
ATOM 10066 O O . ASN D 1 246 ? 71.407 42.431 15.776 1.00 25.87 246 ASN D O 1
ATOM 10071 N N . PHE D 1 247 ? 73.261 43.158 14.750 1.00 23.09 247 PHE D N 1
ATOM 10072 C CA . PHE D 1 247 ? 73.724 44.022 15.847 1.00 22.88 247 PHE D CA 1
ATOM 10073 C C . PHE D 1 247 ? 73.561 45.508 15.618 1.00 22.44 247 PHE D C 1
ATOM 10074 O O . PHE D 1 247 ? 74.093 46.318 16.395 1.00 21.84 247 PHE D O 1
ATOM 10082 N N . LEU D 1 248 ? 72.801 45.902 14.582 1.00 21.83 248 LEU D N 1
ATOM 10083 C CA . LEU D 1 248 ? 72.635 47.334 14.285 1.00 21.98 248 LEU D CA 1
ATOM 10084 C C . LEU D 1 248 ? 72.043 48.150 15.445 1.00 22.25 248 LEU D C 1
ATOM 10085 O O . LEU D 1 248 ? 72.381 49.326 15.617 1.00 22.87 248 LEU D O 1
ATOM 10090 N N . ASP D 1 249 ? 71.161 47.538 16.226 1.00 22.51 249 ASP D N 1
ATOM 10091 C CA . ASP D 1 249 ? 70.529 48.257 17.343 1.00 22.29 249 ASP D CA 1
ATOM 10092 C C . ASP D 1 249 ? 71.197 47.945 18.694 1.00 22.05 249 ASP D C 1
ATOM 10093 O O . ASP D 1 249 ? 70.587 48.119 19.757 1.00 21.74 249 ASP D O 1
ATOM 10098 N N . TRP D 1 250 ? 72.452 47.501 18.639 1.00 21.49 250 TRP D N 1
ATOM 10099 C CA . TRP D 1 250 ? 73.223 47.103 19.822 1.00 20.73 250 TRP D CA 1
ATOM 10100 C C . TRP D 1 250 ? 73.741 48.354 20.550 1.00 20.23 250 TRP D C 1
ATOM 10101 O O . TRP D 1 250 ? 74.186 49.325 19.919 1.00 20.03 250 TRP D O 1
ATOM 10112 N N . GLY D 1 251 ? 73.730 48.333 21.881 1.00 19.42 251 GLY D N 1
ATOM 10113 C CA . GLY D 1 251 ? 74.312 49.449 22.594 1.00 18.23 251 GLY D CA 1
ATOM 10114 C C . GLY D 1 251 ? 73.365 50.152 23.543 1.00 19.37 251 GLY D C 1
ATOM 10115 O O . GLY D 1 251 ? 72.141 49.870 23.572 1.00 19.09 251 GLY D O 1
ATOM 10116 N N . VAL D 1 252 ? 73.940 51.047 24.345 1.00 17.68 252 VAL D N 1
ATOM 10117 C CA . VAL D 1 252 ? 73.146 51.868 25.273 1.00 17.76 252 VAL D CA 1
ATOM 10118 C C . VAL D 1 252 ? 72.752 53.156 24.590 1.00 17.29 252 VAL D C 1
ATOM 10119 O O . VAL D 1 252 ? 73.639 53.919 24.216 1.00 18.10 252 VAL D O 1
ATOM 10123 N N . PRO D 1 253 ? 71.431 53.417 24.446 1.00 17.07 253 PRO D N 1
ATOM 10124 C CA . PRO D 1 253 ? 70.992 54.643 23.836 1.00 17.52 253 PRO D CA 1
ATOM 10125 C C . PRO D 1 253 ? 71.559 55.855 24.576 1.00 18.43 253 PRO D C 1
ATOM 10126 O O . PRO D 1 253 ? 71.650 55.853 25.805 1.00 19.17 253 PRO D O 1
ATOM 10130 N N . THR D 1 254 ? 71.963 56.863 23.822 1.00 18.11 254 THR D N 1
ATOM 10131 C CA . THR D 1 254 ? 72.520 58.111 24.398 1.00 17.90 254 THR D CA 1
ATOM 10132 C C . THR D 1 254 ? 71.760 58.607 25.640 1.00 18.18 254 THR D C 1
ATOM 10133 O O . THR D 1 254 ? 72.384 58.841 26.662 1.00 18.17 254 THR D O 1
ATOM 10137 N N . ALA D 1 255 ? 70.440 58.806 25.553 1.00 18.24 255 ALA D N 1
ATOM 10138 C CA . ALA D 1 255 ? 69.688 59.269 26.749 1.00 18.63 255 ALA D CA 1
ATOM 10139 C C . ALA D 1 255 ? 69.810 58.304 27.946 1.00 19.48 255 ALA D C 1
ATOM 10140 O O . ALA D 1 255 ? 69.954 58.734 29.099 1.00 18.36 255 ALA D O 1
ATOM 10142 N N . ALA D 1 256 ? 69.737 56.998 27.680 1.00 19.28 256 ALA D N 1
ATOM 10143 C CA . ALA D 1 256 ? 69.905 56.028 28.761 1.00 18.22 256 ALA D CA 1
ATOM 10144 C C . ALA D 1 256 ? 71.318 56.098 29.335 1.00 18.86 256 ALA D C 1
ATOM 10145 O O . ALA D 1 256 ? 71.475 56.002 30.559 1.00 17.19 256 ALA D O 1
ATOM 10147 N N . SER D 1 257 ? 72.338 56.233 28.469 1.00 17.45 257 SER D N 1
ATOM 10148 C CA . SER D 1 257 ? 73.738 56.347 28.944 1.00 18.49 257 SER D CA 1
ATOM 10149 C C . SER D 1 257 ? 73.992 57.594 29.810 1.00 19.24 257 SER D C 1
ATOM 10150 O O . SER D 1 257 ? 74.720 57.516 30.817 1.00 19.39 257 SER D O 1
ATOM 10153 N N . ILE D 1 258 ? 73.435 58.741 29.400 1.00 18.64 258 ILE D N 1
ATOM 10154 C CA . ILE D 1 258 ? 73.542 59.968 30.216 1.00 19.06 258 ILE D CA 1
ATOM 10155 C C . ILE D 1 258 ? 72.968 59.692 31.617 1.00 19.87 258 ILE D C 1
ATOM 10156 O O . ILE D 1 258 ? 73.646 59.951 32.616 1.00 19.24 258 ILE D O 1
ATOM 10161 N N . MET D 1 259 ? 71.746 59.130 31.680 1.00 20.08 259 MET D N 1
ATOM 10162 C CA . MET D 1 259 ? 71.152 58.796 32.974 1.00 20.99 259 MET D CA 1
ATOM 10163 C C . MET D 1 259 ? 72.022 57.817 33.742 1.00 21.00 259 MET D C 1
ATOM 10164 O O . MET D 1 259 ? 72.218 58.001 34.934 1.00 19.94 259 MET D O 1
ATOM 10169 N N . GLU D 1 260 ? 72.539 56.772 33.082 1.00 20.04 260 GLU D N 1
ATOM 10170 C CA . GLU D 1 260 ? 73.290 55.754 33.818 1.00 21.12 260 GLU D CA 1
ATOM 10171 C C . GLU D 1 260 ? 74.593 56.290 34.395 1.00 21.09 260 GLU D C 1
ATOM 10172 O O . GLU D 1 260 ? 74.989 55.918 35.522 1.00 20.98 260 GLU D O 1
ATOM 10178 N N . VAL D 1 261 ? 75.281 57.132 33.632 1.00 20.58 261 VAL D N 1
ATOM 10179 C CA . VAL D 1 261 ? 76.583 57.647 34.106 1.00 21.31 261 VAL D CA 1
ATOM 10180 C C . VAL D 1 261 ? 76.369 58.696 35.204 1.00 21.33 261 VAL D C 1
ATOM 10181 O O . VAL D 1 261 ? 77.043 58.655 36.221 1.00 21.98 261 VAL D O 1
ATOM 10185 N N . ARG D 1 262 ? 75.434 59.616 34.996 1.00 22.04 262 ARG D N 1
ATOM 10186 C CA . ARG D 1 262 ? 75.106 60.618 36.025 1.00 23.62 262 ARG D CA 1
ATOM 10187 C C . ARG D 1 262 ? 74.653 59.943 37.326 1.00 24.25 262 ARG D C 1
ATOM 10188 O O . ARG D 1 262 ? 75.104 60.312 38.415 1.00 24.85 262 ARG D O 1
ATOM 10196 N N . TYR D 1 263 ? 73.770 58.957 37.203 1.00 25.11 263 TYR D N 1
ATOM 10197 C CA . TYR D 1 263 ? 73.307 58.178 38.347 1.00 26.08 263 TYR D CA 1
ATOM 10198 C C . TYR D 1 263 ? 74.427 57.456 39.091 1.00 25.99 263 TYR D C 1
ATOM 10199 O O . TYR D 1 263 ? 74.519 57.526 40.317 1.00 25.94 263 TYR D O 1
ATOM 10208 N N . SER D 1 264 ? 75.282 56.764 38.355 1.00 26.43 264 SER D N 1
ATOM 10209 C CA . SER D 1 264 ? 76.286 55.892 38.974 1.00 25.99 264 SER D CA 1
ATOM 10210 C C . SER D 1 264 ? 77.560 56.608 39.407 1.00 26.06 264 SER D C 1
ATOM 10211 O O . SER D 1 264 ? 78.230 56.159 40.341 1.00 25.84 264 SER D O 1
ATOM 10214 N N . VAL D 1 265 ? 77.911 57.695 38.710 1.00 25.52 265 VAL D N 1
ATOM 10215 C CA . VAL D 1 265 ? 79.002 58.598 39.129 1.00 25.95 265 VAL D CA 1
ATOM 10216 C C . VAL D 1 265 ? 78.517 60.059 39.125 1.00 26.04 265 VAL D C 1
ATOM 10217 O O . VAL D 1 265 ? 78.719 60.829 38.181 1.00 25.59 265 VAL D O 1
ATOM 10221 N N . PRO D 1 266 ? 77.808 60.421 40.200 1.00 26.15 266 PRO D N 1
ATOM 10222 C CA . PRO D 1 266 ? 77.053 61.670 40.297 1.00 26.17 266 PRO D CA 1
ATOM 10223 C C . PRO D 1 266 ? 77.889 62.946 40.205 1.00 25.83 266 PRO D C 1
ATOM 10224 O O . PRO D 1 266 ? 77.367 63.986 39.837 1.00 26.06 266 PRO D O 1
ATOM 10228 N N . ASP D 1 267 ? 79.186 62.861 40.456 1.00 26.29 267 ASP D N 1
ATOM 10229 C CA . ASP D 1 267 ? 80.049 64.027 40.386 1.00 26.49 267 ASP D CA 1
ATOM 10230 C C . ASP D 1 267 ? 80.940 64.007 39.129 1.00 26.00 267 ASP D C 1
ATOM 10231 O O . ASP D 1 267 ? 81.894 64.795 39.016 1.00 24.70 267 ASP D O 1
ATOM 10236 N N . SER D 1 268 ? 80.616 63.110 38.191 1.00 24.40 268 SER D N 1
ATOM 10237 C CA . SER D 1 268 ? 81.368 63.002 36.928 1.00 24.13 268 SER D CA 1
ATOM 10238 C C . SER D 1 268 ? 81.268 64.281 36.164 1.00 24.02 268 SER D C 1
ATOM 10239 O O . SER D 1 268 ? 80.264 65.003 36.290 1.00 24.45 268 SER D O 1
ATOM 10242 N N . PHE D 1 269 ? 82.287 64.563 35.359 1.00 23.88 269 PHE D N 1
ATOM 10243 C CA . PHE D 1 269 ? 82.125 65.518 34.263 1.00 23.82 269 PHE D CA 1
ATOM 10244 C C . PHE D 1 269 ? 81.674 64.744 33.028 1.00 23.82 269 PHE D C 1
ATOM 10245 O O . PHE D 1 269 ? 82.332 63.791 32.627 1.00 23.71 269 PHE D O 1
ATOM 10253 N N . LEU D 1 270 ? 80.545 65.148 32.434 1.00 22.77 270 LEU D N 1
ATOM 10254 C CA . LEU D 1 270 ? 79.830 64.255 31.511 1.00 22.28 270 LEU D CA 1
ATOM 10255 C C . LEU D 1 270 ? 79.504 64.913 30.178 1.00 21.06 270 LEU D C 1
ATOM 10256 O O . LEU D 1 270 ? 78.775 65.903 30.131 1.00 21.91 270 LEU D O 1
ATOM 10261 N N . VAL D 1 271 ? 80.018 64.348 29.100 1.00 20.47 271 VAL D N 1
ATOM 10262 C CA . VAL D 1 271 ? 79.622 64.782 27.755 1.00 19.53 271 VAL D CA 1
ATOM 10263 C C . VAL D 1 271 ? 78.506 63.858 27.267 1.00 20.02 271 VAL D C 1
ATOM 10264 O O . VAL D 1 271 ? 78.659 62.625 27.295 1.00 20.69 271 VAL D O 1
ATOM 10268 N N . GLY D 1 272 ? 77.374 64.436 26.872 1.00 18.84 272 GLY D N 1
ATOM 10269 C CA . GLY D 1 272 ? 76.269 63.638 26.351 1.00 19.24 272 GLY D CA 1
ATOM 10270 C C . GLY D 1 272 ? 76.389 63.677 24.838 1.00 18.48 272 GLY D C 1
ATOM 10271 O O . GLY D 1 272 ? 76.196 64.733 24.233 1.00 18.61 272 GLY D O 1
ATOM 10272 N N . SER D 1 273 ? 76.767 62.564 24.226 1.00 18.63 273 SER D N 1
ATOM 10273 C CA . SER D 1 273 ? 76.952 62.527 22.760 1.00 18.75 273 SER D CA 1
ATOM 10274 C C . SER D 1 273 ? 76.506 61.194 22.195 1.00 19.05 273 SER D C 1
ATOM 10275 O O . SER D 1 273 ? 76.274 60.227 22.930 1.00 18.17 273 SER D O 1
ATOM 10278 N N . GLY D 1 274 ? 76.415 61.162 20.879 1.00 18.14 274 GLY D N 1
ATOM 10279 C CA . GLY D 1 274 ? 75.943 60.010 20.145 1.00 18.93 274 GLY D CA 1
ATOM 10280 C C . GLY D 1 274 ? 74.567 60.374 19.644 1.00 19.78 274 GLY D C 1
ATOM 10281 O O . GLY D 1 274 ? 73.571 60.237 20.365 1.00 20.42 274 GLY D O 1
ATOM 10282 N N . GLY D 1 275 ? 74.506 60.879 18.423 1.00 18.52 275 GLY D N 1
ATOM 10283 C CA . GLY D 1 275 ? 73.216 61.201 17.835 1.00 19.34 275 GLY D CA 1
ATOM 10284 C C . GLY D 1 275 ? 72.712 62.584 18.194 1.00 19.20 275 GLY D C 1
ATOM 10285 O O . GLY D 1 275 ? 71.541 62.859 18.022 1.00 18.90 275 GLY D O 1
ATOM 10286 N N . ILE D 1 276 ? 73.588 63.472 18.667 1.00 19.22 276 ILE D N 1
ATOM 10287 C CA . ILE D 1 276 ? 73.155 64.852 18.936 1.00 19.37 276 ILE D CA 1
ATOM 10288 C C . ILE D 1 276 ? 73.174 65.572 17.577 1.00 19.95 276 ILE D C 1
ATOM 10289 O O . ILE D 1 276 ? 74.224 65.686 16.958 1.00 18.68 276 ILE D O 1
ATOM 10294 N N . ARG D 1 277 ? 71.998 65.997 17.107 1.00 20.36 277 ARG D N 1
ATOM 10295 C CA . ARG D 1 277 ? 71.862 66.548 15.751 1.00 20.93 277 ARG D CA 1
ATOM 10296 C C . ARG D 1 277 ? 71.234 67.938 15.717 1.00 22.47 277 ARG D C 1
ATOM 10297 O O . ARG D 1 277 ? 71.114 68.540 14.645 1.00 23.87 277 ARG D O 1
ATOM 10305 N N . SER D 1 278 ? 70.819 68.454 16.874 1.00 20.99 278 SER D N 1
ATOM 10306 C CA . SER D 1 278 ? 70.240 69.783 16.929 1.00 20.90 278 SER D CA 1
ATOM 10307 C C . SER D 1 278 ? 70.531 70.357 18.300 1.00 21.15 278 SER D C 1
ATOM 10308 O O . SER D 1 278 ? 70.931 69.612 19.212 1.00 21.34 278 SER D O 1
ATOM 10311 N N . GLY D 1 279 ? 70.321 71.665 18.441 1.00 21.09 279 GLY D N 1
ATOM 10312 C CA . GLY D 1 279 ? 70.485 72.322 19.750 1.00 20.93 279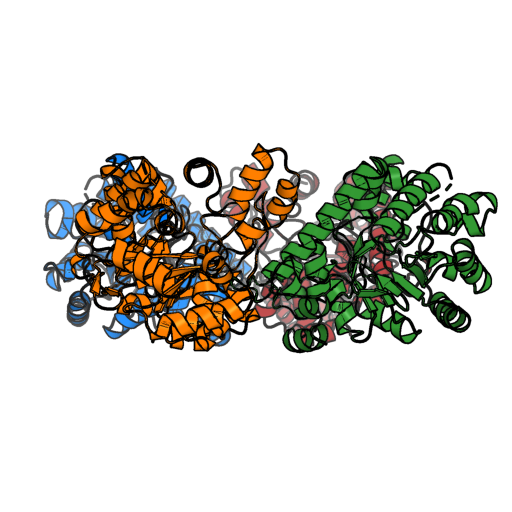 GLY D CA 1
ATOM 10313 C C . GLY D 1 279 ? 69.421 71.886 20.736 1.00 20.69 279 GLY D C 1
ATOM 10314 O O . GLY D 1 279 ? 69.602 72.007 21.944 1.00 21.11 279 GLY D O 1
ATOM 10315 N N . LEU D 1 280 ? 68.294 71.408 20.217 1.00 21.91 280 LEU D N 1
ATOM 10316 C CA . LEU D 1 280 ? 67.251 70.760 21.025 1.00 21.61 280 LEU D CA 1
ATOM 10317 C C . LEU D 1 280 ? 67.737 69.403 21.559 1.00 21.18 280 LEU D C 1
ATOM 10318 O O . LEU D 1 280 ? 67.512 69.061 22.729 1.00 21.26 280 LEU D O 1
ATOM 10323 N N . ASP D 1 281 ? 68.385 68.598 20.709 1.00 20.72 281 ASP D N 1
ATOM 10324 C CA . ASP D 1 281 ? 69.072 67.391 21.224 1.00 20.06 281 ASP D CA 1
ATOM 10325 C C . ASP D 1 281 ? 70.118 67.773 22.285 1.00 19.03 281 ASP D C 1
ATOM 10326 O O . ASP D 1 281 ? 70.237 67.110 23.306 1.00 19.00 281 ASP D O 1
ATOM 10331 N N . ALA D 1 282 ? 70.890 68.828 22.029 1.00 18.65 282 ALA D N 1
ATOM 10332 C CA . ALA D 1 282 ? 71.912 69.262 23.009 1.00 18.76 282 ALA D CA 1
ATOM 10333 C C . ALA D 1 282 ? 71.271 69.684 24.337 1.00 19.04 282 ALA D C 1
ATOM 10334 O O . ALA D 1 282 ? 71.707 69.264 25.420 1.00 19.43 282 ALA D O 1
ATOM 10336 N N . ALA D 1 283 ? 70.238 70.518 24.259 1.00 19.50 283 ALA D N 1
ATOM 10337 C CA . ALA D 1 283 ? 69.495 70.935 25.461 1.00 19.59 283 ALA D CA 1
ATOM 10338 C C . ALA D 1 283 ? 68.939 69.754 26.242 1.00 19.40 283 ALA D C 1
ATOM 10339 O O . ALA D 1 283 ? 69.022 69.717 27.492 1.00 19.66 283 ALA D O 1
ATOM 10341 N N . LYS D 1 284 ? 68.357 68.791 25.530 1.00 18.56 284 LYS D N 1
ATOM 10342 C CA . LYS D 1 284 ? 67.830 67.581 26.186 1.00 18.93 284 LYS D CA 1
ATOM 10343 C C . LYS D 1 284 ? 68.909 66.804 26.929 1.00 19.06 284 LYS D C 1
ATOM 10344 O O . LYS D 1 284 ? 68.687 66.342 28.066 1.00 19.60 284 LYS D O 1
ATOM 10350 N N . ALA D 1 285 ? 70.068 66.648 26.270 1.00 19.39 285 ALA D N 1
ATOM 10351 C CA . ALA D 1 285 ? 71.201 65.909 26.819 1.00 19.35 285 ALA D CA 1
ATOM 10352 C C . ALA D 1 285 ? 71.674 66.568 28.106 1.00 19.46 285 ALA D C 1
ATOM 10353 O O . ALA D 1 285 ? 71.958 65.898 29.079 1.00 19.80 285 ALA D O 1
ATOM 10355 N N . ILE D 1 286 ? 71.743 67.897 28.090 1.00 19.86 286 ILE D N 1
ATOM 10356 C CA . ILE D 1 286 ? 72.181 68.661 29.246 1.00 19.49 286 ILE D CA 1
ATOM 10357 C C . ILE D 1 286 ? 71.171 68.585 30.388 1.00 20.20 286 ILE D C 1
ATOM 10358 O O . ILE D 1 286 ? 71.540 68.250 31.529 1.00 21.52 286 ILE D O 1
ATOM 10363 N N . ALA D 1 287 ? 69.893 68.850 30.093 1.00 20.29 287 ALA D N 1
ATOM 10364 C CA . ALA D 1 287 ? 68.841 68.775 31.124 1.00 20.85 287 ALA D CA 1
ATOM 10365 C C . ALA D 1 287 ? 68.742 67.380 31.760 1.00 21.32 287 ALA D C 1
ATOM 10366 O O . ALA D 1 287 ? 68.518 67.234 32.988 1.00 21.86 287 ALA D O 1
ATOM 10368 N N . LEU D 1 288 ? 68.917 66.341 30.938 1.00 21.43 288 LEU D N 1
ATOM 10369 C CA . LEU D 1 288 ? 68.914 64.949 31.427 1.00 22.44 288 LEU D CA 1
ATOM 10370 C C . LEU D 1 288 ? 70.013 64.628 32.418 1.00 21.93 288 LEU D C 1
ATOM 10371 O O . LEU D 1 288 ? 69.853 63.737 33.254 1.00 22.72 288 LEU D O 1
ATOM 10376 N N . GLY D 1 289 ? 71.145 65.323 32.319 1.00 22.03 289 GLY D N 1
ATOM 10377 C CA . GLY D 1 289 ? 72.231 65.117 33.265 1.00 21.12 289 GLY D CA 1
ATOM 10378 C C . GLY D 1 289 ? 73.629 65.308 32.721 1.00 21.38 289 GLY D C 1
ATOM 10379 O O . GLY D 1 289 ? 74.590 65.295 33.489 1.00 21.55 289 GLY D O 1
ATOM 10380 N N . ALA D 1 290 ? 73.774 65.533 31.413 1.00 20.43 290 ALA D N 1
ATOM 10381 C CA . ALA D 1 290 ? 75.112 65.866 30.895 1.00 20.14 290 ALA D CA 1
ATOM 10382 C C . ALA D 1 290 ? 75.567 67.302 31.250 1.00 19.98 290 ALA D C 1
ATOM 10383 O O . ALA D 1 290 ? 74.751 68.194 31.468 1.00 20.41 290 ALA D O 1
ATOM 10385 N N . ASP D 1 291 ? 76.877 67.512 31.307 1.00 20.21 291 ASP D N 1
ATOM 10386 C CA . ASP D 1 291 ? 77.433 68.856 31.450 1.00 21.46 291 ASP D CA 1
ATOM 10387 C C . ASP D 1 291 ? 77.544 69.572 30.135 1.00 21.66 291 ASP D C 1
ATOM 10388 O O . ASP D 1 291 ? 77.347 70.788 30.051 1.00 22.53 291 ASP D O 1
ATOM 10393 N N . ILE D 1 292 ? 77.879 68.826 29.095 1.00 22.20 292 ILE D N 1
ATOM 10394 C CA . ILE D 1 292 ? 77.874 69.415 27.765 1.00 22.30 292 ILE D CA 1
ATOM 10395 C C . ILE D 1 292 ? 77.421 68.350 26.767 1.00 22.41 292 ILE D C 1
ATOM 10396 O O . ILE D 1 292 ? 77.372 67.169 27.099 1.00 21.79 292 ILE D O 1
ATOM 10401 N N . ALA D 1 293 ? 77.075 68.769 25.554 1.00 22.23 293 ALA D N 1
ATOM 10402 C CA . ALA D 1 293 ? 76.721 67.816 24.499 1.00 22.86 293 ALA D CA 1
ATOM 10403 C C . ALA D 1 293 ? 77.866 67.709 23.517 1.00 23.40 293 ALA D C 1
ATOM 10404 O O . ALA D 1 293 ? 78.552 68.709 23.268 1.00 25.56 293 ALA D O 1
ATOM 10406 N N . GLY D 1 294 ? 78.098 66.525 22.951 1.00 23.25 294 GLY D N 1
ATOM 10407 C CA . GLY D 1 294 ? 79.143 66.361 21.937 1.00 22.71 294 GLY D CA 1
ATOM 10408 C C . GLY D 1 294 ? 78.543 65.993 20.585 1.00 23.22 294 GLY D C 1
ATOM 10409 O O . GLY D 1 294 ? 77.468 65.372 20.523 1.00 22.29 294 GLY D O 1
ATOM 10410 N N . MET D 1 295 ? 79.214 66.394 19.502 1.00 23.51 295 MET D N 1
ATOM 10411 C CA . MET D 1 295 ? 78.774 66.045 18.142 1.00 24.78 295 MET D CA 1
ATOM 10412 C C . MET D 1 295 ? 79.988 65.693 17.311 1.00 23.94 295 MET D C 1
ATOM 10413 O O . MET D 1 295 ? 81.065 66.277 17.488 1.00 23.06 295 MET D O 1
ATOM 10418 N N . ALA D 1 296 ? 79.808 64.743 16.396 1.00 22.93 296 ALA D N 1
ATOM 10419 C CA . ALA D 1 296 ? 80.867 64.378 15.488 1.00 22.93 296 ALA D CA 1
ATOM 10420 C C . ALA D 1 296 ? 80.346 64.419 14.046 1.00 23.20 296 ALA D C 1
ATOM 10421 O O . ALA D 1 296 ? 80.605 65.381 13.335 1.00 23.05 296 ALA D O 1
ATOM 10423 N N . LEU D 1 297 ? 79.562 63.422 13.646 1.00 23.50 297 LEU D N 1
ATOM 10424 C CA . LEU D 1 297 ? 79.162 63.238 12.223 1.00 23.88 297 LEU D CA 1
ATOM 10425 C C . LEU D 1 297 ? 78.664 64.500 11.487 1.00 23.63 297 LEU D C 1
ATOM 10426 O O . LEU D 1 297 ? 79.144 64.800 10.398 1.00 24.53 297 LEU D O 1
ATOM 10431 N N . PRO D 1 298 ? 77.664 65.216 12.048 1.00 23.87 298 PRO D N 1
ATOM 10432 C CA . PRO D 1 298 ? 77.122 66.396 11.346 1.00 23.49 298 PRO D CA 1
ATOM 10433 C C . PRO D 1 298 ? 78.152 67.508 11.135 1.00 24.51 298 PRO D C 1
ATOM 10434 O O . PRO D 1 298 ? 78.063 68.251 10.137 1.00 24.09 298 PRO D O 1
ATOM 10438 N N . VAL D 1 299 ? 79.105 67.628 12.071 1.00 24.27 299 VAL D N 1
ATOM 10439 C CA . VAL D 1 299 ? 80.245 68.534 11.936 1.00 24.84 299 VAL D CA 1
ATOM 10440 C C . VAL D 1 299 ? 81.139 68.130 10.748 1.00 25.15 299 VAL D C 1
ATOM 10441 O O . VAL D 1 299 ? 81.534 68.973 9.946 1.00 25.83 299 VAL D O 1
ATOM 10445 N N . LEU D 1 300 ? 81.445 66.843 10.645 1.00 25.25 300 LEU D N 1
ATOM 10446 C CA . LEU D 1 300 ? 82.176 66.283 9.508 1.00 26.03 300 LEU D CA 1
ATOM 10447 C C . LEU D 1 300 ? 81.493 66.629 8.182 1.00 26.12 300 LEU D C 1
ATOM 10448 O O . LEU D 1 300 ? 82.131 67.139 7.260 1.00 25.88 300 LEU D O 1
ATOM 10453 N N . LYS D 1 301 ? 80.205 66.305 8.089 1.00 26.40 301 LYS D N 1
ATOM 10454 C CA . LYS D 1 301 ? 79.407 66.546 6.903 1.00 27.44 301 LYS D CA 1
ATOM 10455 C C . LYS D 1 301 ? 79.384 68.013 6.505 1.00 28.69 301 LYS D C 1
ATOM 10456 O O . LYS D 1 301 ? 79.528 68.330 5.329 1.00 29.04 301 LYS D O 1
ATOM 10462 N N . SER D 1 302 ? 79.204 68.906 7.474 1.00 29.26 302 SER D N 1
ATOM 10463 C CA . SER D 1 302 ? 79.276 70.338 7.202 1.00 30.54 302 SER D CA 1
ATOM 10464 C C . SER D 1 302 ? 80.685 70.812 6.836 1.00 30.61 302 SER D C 1
ATOM 10465 O O . SER D 1 302 ? 80.839 71.593 5.890 1.00 30.86 302 SER D O 1
ATOM 10468 N N . ALA D 1 303 ? 81.697 70.361 7.578 1.00 30.30 303 ALA D N 1
ATOM 10469 C CA . ALA D 1 303 ? 83.093 70.731 7.284 1.00 30.96 303 ALA D CA 1
ATOM 10470 C C . ALA D 1 303 ? 83.443 70.373 5.833 1.00 32.05 303 ALA D C 1
ATOM 10471 O O . ALA D 1 303 ? 84.089 71.164 5.128 1.00 31.52 303 ALA D O 1
ATOM 10473 N N . ILE D 1 304 ? 83.005 69.187 5.399 1.00 32.77 304 ILE D N 1
ATOM 10474 C CA . ILE D 1 304 ? 83.252 68.722 4.030 1.00 34.31 304 ILE D CA 1
ATOM 10475 C C . ILE D 1 304 ? 82.686 69.711 2.993 1.00 35.46 304 ILE D C 1
ATOM 10476 O O . ILE D 1 304 ? 83.336 69.984 1.977 1.00 36.26 304 ILE D O 1
ATOM 10481 N N . GLU D 1 305 ? 81.489 70.239 3.251 1.00 36.66 305 GLU D N 1
ATOM 10482 C CA . GLU D 1 305 ? 80.902 71.296 2.409 1.00 37.91 305 GLU D CA 1
ATOM 10483 C C . GLU D 1 305 ? 81.687 72.631 2.452 1.00 37.68 305 GLU D C 1
ATOM 10484 O O . GLU D 1 305 ? 81.650 73.416 1.486 1.00 37.73 305 GLU D O 1
ATOM 10490 N N . GLY D 1 306 ? 82.373 72.891 3.571 1.00 37.11 306 GLY D N 1
ATOM 10491 C CA . GLY D 1 306 ? 83.235 74.058 3.712 1.00 36.33 306 GLY D CA 1
ATOM 10492 C C . GLY D 1 306 ? 83.053 74.870 4.984 1.00 36.45 306 GLY D C 1
ATOM 10493 O O . GLY D 1 306 ? 82.145 74.612 5.784 1.00 35.74 306 GLY D O 1
ATOM 10494 N N . LYS D 1 307 ? 83.910 75.878 5.139 1.00 36.18 307 LYS D N 1
ATOM 10495 C CA . LYS D 1 307 ? 83.954 76.742 6.323 1.00 37.34 307 LYS D CA 1
ATOM 10496 C C . LYS D 1 307 ? 82.634 77.477 6.603 1.00 36.52 307 LYS D C 1
ATOM 10497 O O . LYS D 1 307 ? 82.140 77.466 7.739 1.00 35.65 307 LYS D O 1
ATOM 10503 N N . GLU D 1 308 ? 82.050 78.094 5.574 1.00 35.85 308 GLU D N 1
ATOM 10504 C CA . GLU D 1 308 ? 80.787 78.803 5.757 1.00 35.74 308 GLU D CA 1
ATOM 10505 C C . GLU D 1 308 ? 79.642 77.860 6.121 1.00 34.42 308 GLU D C 1
ATOM 10506 O O . GLU D 1 308 ? 78.752 78.238 6.898 1.00 33.94 308 GLU D O 1
ATOM 10512 N N . SER D 1 309 ? 79.660 76.648 5.561 1.00 32.38 309 SER D N 1
ATOM 10513 C CA . SER D 1 309 ? 78.666 75.639 5.922 1.00 31.54 309 SER D CA 1
ATOM 10514 C C . SER D 1 309 ? 78.759 75.271 7.414 1.00 30.28 309 SER D C 1
ATOM 10515 O O . SER D 1 309 ? 77.736 75.191 8.115 1.00 29.25 309 SER D O 1
ATOM 10518 N N . LEU D 1 310 ? 79.983 75.046 7.886 1.00 28.61 310 LEU D N 1
ATOM 10519 C CA . LEU D 1 310 ? 80.197 74.685 9.285 1.00 29.11 310 LEU D CA 1
ATOM 10520 C C . LEU D 1 310 ? 79.836 75.843 10.199 1.00 29.03 310 LEU D C 1
ATOM 10521 O O . LEU D 1 310 ? 79.252 75.629 11.255 1.00 28.96 310 LEU D O 1
ATOM 10526 N N . GLU D 1 311 ? 80.192 77.063 9.788 1.00 29.45 311 GLU D N 1
ATOM 10527 C CA . GLU D 1 311 ? 79.792 78.269 10.503 1.00 30.80 311 GLU D CA 1
ATOM 10528 C C . GLU D 1 311 ? 78.265 78.369 10.627 1.00 30.79 311 GLU D C 1
ATOM 10529 O O . GLU D 1 311 ? 77.744 78.612 11.727 1.00 30.60 311 GLU D O 1
ATOM 10535 N N . GLN D 1 312 ? 77.553 78.159 9.517 1.00 30.20 312 GLN D N 1
ATOM 10536 C CA . GLN D 1 312 ? 76.088 78.152 9.523 1.00 30.78 312 GLN D CA 1
ATOM 10537 C C . GLN D 1 312 ? 75.513 77.030 10.429 1.00 29.88 312 GLN D C 1
ATOM 10538 O O . GLN D 1 312 ? 74.479 77.221 11.103 1.00 29.06 312 GLN D O 1
ATOM 10544 N N . PHE D 1 313 ? 76.181 75.879 10.423 1.00 28.39 313 PHE D N 1
ATOM 10545 C CA . PHE D 1 313 ? 75.778 74.744 11.240 1.00 27.92 313 PHE D CA 1
ATOM 10546 C C . PHE D 1 313 ? 75.822 75.097 12.725 1.00 27.45 313 PHE D C 1
ATOM 10547 O O . PHE D 1 313 ? 74.857 74.860 13.431 1.00 26.60 313 PHE D O 1
ATOM 10555 N N . PHE D 1 314 ? 76.935 75.666 13.181 1.00 27.23 314 PHE D N 1
ATOM 10556 C CA . PHE D 1 314 ? 77.047 76.053 14.578 1.00 27.47 314 PHE D CA 1
ATOM 10557 C C . PHE D 1 314 ? 76.046 77.147 14.916 1.00 27.81 314 PHE D C 1
ATOM 10558 O O . PHE D 1 314 ? 75.417 77.101 15.980 1.00 27.18 314 PHE D O 1
ATOM 10566 N N . ARG D 1 315 ? 75.852 78.107 14.008 1.00 27.74 315 ARG D N 1
ATOM 10567 C CA . ARG D 1 315 ? 74.823 79.120 14.252 1.00 28.55 315 ARG D CA 1
ATOM 10568 C C . ARG D 1 315 ? 73.459 78.523 14.553 1.00 27.66 315 ARG D C 1
ATOM 10569 O O . ARG D 1 315 ? 72.741 79.004 15.435 1.00 27.43 315 ARG D O 1
ATOM 10577 N N . LYS D 1 316 ? 73.111 77.498 13.784 1.00 27.23 316 LYS D N 1
ATOM 10578 C CA . LYS D 1 316 ? 71.833 76.803 13.877 1.00 27.42 316 LYS D CA 1
ATOM 10579 C C . LYS D 1 316 ? 71.715 76.040 15.191 1.00 25.69 316 LYS D C 1
ATOM 10580 O O . LYS D 1 316 ? 70.691 76.113 15.848 1.00 25.76 316 LYS D O 1
ATOM 10586 N N . ILE D 1 317 ? 72.764 75.301 15.549 1.00 25.00 317 ILE D N 1
ATOM 10587 C CA . ILE D 1 317 ? 72.827 74.541 16.800 1.00 24.16 317 ILE D CA 1
ATOM 10588 C C . ILE D 1 317 ? 72.649 75.487 17.985 1.00 23.80 317 ILE D C 1
ATOM 10589 O O . ILE D 1 317 ? 71.865 75.244 18.900 1.00 23.44 317 ILE D O 1
ATOM 10594 N N . ILE D 1 318 ? 73.376 76.584 17.962 1.00 23.28 318 ILE D N 1
ATOM 10595 C CA . ILE D 1 318 ? 73.321 77.546 19.064 1.00 23.19 318 ILE D CA 1
ATOM 10596 C C . ILE D 1 318 ? 71.948 78.232 19.210 1.00 23.20 318 ILE D C 1
ATOM 10597 O O . ILE D 1 318 ? 71.440 78.397 20.314 1.00 23.13 318 ILE D O 1
ATOM 10602 N N . PHE D 1 319 ? 71.364 78.652 18.094 1.00 22.83 319 PHE D N 1
ATOM 10603 C CA . PHE D 1 319 ? 70.011 79.187 18.112 1.00 22.35 319 PHE D CA 1
ATOM 10604 C C . PHE D 1 319 ? 69.032 78.166 18.716 1.00 21.67 319 PHE D C 1
ATOM 10605 O O . PHE D 1 319 ? 68.194 78.517 19.561 1.00 21.74 319 PHE D O 1
ATOM 10613 N N . GLU D 1 320 ? 69.139 76.910 18.285 1.00 21.33 320 GLU D N 1
ATOM 10614 C CA . GLU D 1 320 ? 68.244 75.869 18.751 1.00 20.99 320 GLU D CA 1
ATOM 10615 C C . GLU D 1 320 ? 68.401 75.637 20.251 1.00 21.39 320 GLU D C 1
ATOM 10616 O O . GLU D 1 320 ? 67.406 75.465 20.953 1.00 21.45 320 GLU D O 1
ATOM 10622 N N . LEU D 1 321 ? 69.634 75.642 20.736 1.00 20.69 321 LEU D N 1
ATOM 10623 C CA . LEU D 1 321 ? 69.884 75.485 22.185 1.00 21.28 321 LEU D CA 1
ATOM 10624 C C . LEU D 1 321 ? 69.254 76.637 22.979 1.00 21.02 321 LEU D C 1
ATOM 10625 O O . LEU D 1 321 ? 68.587 76.417 23.984 1.00 20.92 321 LEU D O 1
ATOM 10630 N N . LYS D 1 322 ? 69.520 77.869 22.549 1.00 21.82 322 LYS D N 1
ATOM 10631 C CA . LYS D 1 322 ? 68.993 79.040 23.232 1.00 22.30 322 LYS D CA 1
ATOM 10632 C C . LYS D 1 322 ? 67.472 79.083 23.165 1.00 21.69 322 LYS D C 1
ATOM 10633 O O . LYS D 1 322 ? 66.826 79.518 24.123 1.00 22.79 322 LYS D O 1
ATOM 10639 N N . ALA D 1 323 ? 66.910 78.637 22.045 1.00 20.85 323 ALA D N 1
ATOM 10640 C CA . ALA D 1 323 ? 65.455 78.486 21.903 1.00 20.89 323 ALA D CA 1
ATOM 10641 C C . ALA D 1 323 ? 64.902 77.597 23.003 1.00 20.58 323 ALA D C 1
ATOM 10642 O O . ALA D 1 323 ? 63.897 77.943 23.636 1.00 21.06 323 ALA D O 1
ATOM 10644 N N . ALA D 1 324 ? 65.541 76.439 23.227 1.00 20.26 324 ALA D N 1
ATOM 10645 C CA . ALA D 1 324 ? 65.070 75.504 24.252 1.00 19.95 324 ALA D CA 1
ATOM 10646 C C . ALA D 1 324 ? 65.301 76.111 25.635 1.00 20.61 324 ALA D C 1
ATOM 10647 O O . ALA D 1 324 ? 64.479 75.972 26.527 1.00 20.81 324 ALA D O 1
ATOM 10649 N N . MET D 1 325 ? 66.428 76.791 25.804 1.00 20.77 325 MET D N 1
ATOM 10650 C CA . MET D 1 325 ? 66.694 77.498 27.065 1.00 20.93 325 MET D CA 1
ATOM 10651 C C . MET D 1 325 ? 65.642 78.593 27.303 1.00 21.71 325 MET D C 1
ATOM 10652 O O . MET D 1 325 ? 65.063 78.676 28.378 1.00 21.68 325 MET D O 1
ATOM 10657 N N . MET D 1 326 ? 65.369 79.412 26.287 1.00 21.67 326 MET D N 1
ATOM 10658 C CA . MET D 1 326 ? 64.334 80.458 26.387 1.00 22.79 326 MET D CA 1
ATOM 10659 C C . MET D 1 326 ? 62.997 79.839 26.798 1.00 22.51 326 MET D C 1
ATOM 10660 O O . MET D 1 326 ? 62.364 80.267 27.754 1.00 22.31 326 MET D O 1
ATOM 10665 N N . LEU D 1 327 ? 62.596 78.808 26.067 1.00 22.00 327 LEU D N 1
ATOM 10666 C CA . LEU D 1 327 ? 61.256 78.238 26.191 1.00 22.00 327 LEU D CA 1
ATOM 10667 C C . LEU D 1 327 ? 61.110 77.356 27.422 1.00 21.54 327 LEU D C 1
ATOM 10668 O O . LEU D 1 327 ? 60.034 76.880 27.711 1.00 21.63 327 LEU D O 1
ATOM 10673 N N . THR D 1 328 ? 62.211 77.103 28.123 1.00 22.30 328 THR D N 1
ATOM 10674 C CA . THR D 1 328 ? 62.128 76.439 29.436 1.00 21.91 328 THR D CA 1
ATOM 10675 C C . THR D 1 328 ? 62.406 77.444 30.546 1.00 22.26 328 THR D C 1
ATOM 10676 O O . THR D 1 328 ? 62.411 77.096 31.716 1.00 23.16 328 THR D O 1
ATOM 10680 N N . GLY D 1 329 ? 62.635 78.704 30.201 1.00 22.48 329 GLY D N 1
ATOM 10681 C CA . GLY D 1 329 ? 62.917 79.696 31.253 1.00 23.59 329 GLY D CA 1
ATOM 10682 C C . GLY D 1 329 ? 64.283 79.468 31.883 1.00 24.29 329 GLY D C 1
ATOM 10683 O O . GLY D 1 329 ? 64.454 79.661 33.085 1.00 24.26 329 GLY D O 1
ATOM 10684 N N . SER D 1 330 ? 65.256 79.049 31.068 1.00 23.83 330 SER D N 1
ATOM 10685 C CA . SER D 1 330 ? 66.603 78.721 31.572 1.00 24.60 330 SER D CA 1
ATOM 10686 C C . SER D 1 330 ? 67.558 79.815 31.210 1.00 24.92 330 SER D C 1
ATOM 10687 O O . SER D 1 330 ? 67.948 79.915 30.046 1.00 25.66 330 SER D O 1
ATOM 10690 N N . LYS D 1 331 ? 67.921 80.661 32.184 1.00 26.10 331 LYS D N 1
ATOM 10691 C CA . LYS D 1 331 ? 68.765 81.856 31.905 1.00 26.62 331 LYS D CA 1
ATOM 10692 C C . LYS D 1 331 ? 70.213 81.497 31.590 1.00 25.49 331 LYS D C 1
ATOM 10693 O O . LYS D 1 331 ? 70.950 82.279 30.977 1.00 25.34 331 LYS D O 1
ATOM 10699 N N . ASP D 1 332 ? 70.613 80.316 32.033 1.00 25.06 332 ASP D N 1
ATOM 10700 C CA . ASP D 1 332 ? 71.967 79.850 31.861 1.00 24.65 332 ASP D CA 1
ATOM 10701 C C . ASP D 1 332 ? 72.031 78.328 31.866 1.00 24.70 332 ASP D C 1
ATOM 10702 O O . ASP D 1 332 ? 71.007 77.656 32.004 1.00 23.91 332 ASP D O 1
ATOM 10707 N N . VAL D 1 333 ? 73.243 77.802 31.669 1.00 24.70 333 VAL D N 1
ATOM 10708 C CA . VAL D 1 333 ? 73.460 76.363 31.549 1.00 24.47 333 VAL D CA 1
ATOM 10709 C C . VAL D 1 333 ? 73.095 75.660 32.846 1.00 24.57 333 VAL D C 1
ATOM 10710 O O . VAL D 1 333 ? 72.456 74.598 32.819 1.00 24.19 333 VAL D O 1
ATOM 10714 N N . ASP D 1 334 ? 73.458 76.270 33.986 1.00 24.76 334 ASP D N 1
ATOM 10715 C CA . ASP D 1 334 ? 73.097 75.721 35.293 1.00 25.67 334 ASP D CA 1
ATOM 10716 C C . ASP D 1 334 ? 71.594 75.573 35.431 1.00 25.08 334 ASP D C 1
ATOM 10717 O O . ASP D 1 334 ? 71.115 74.565 35.967 1.00 24.54 334 ASP D O 1
ATOM 10722 N N . ALA D 1 335 ? 70.843 76.580 34.967 1.00 24.57 335 ALA D N 1
ATOM 10723 C CA . ALA D 1 335 ? 69.386 76.513 35.046 1.00 23.47 335 ALA D CA 1
ATOM 10724 C C . ALA D 1 335 ? 68.840 75.428 34.118 1.00 23.28 335 ALA D C 1
ATOM 10725 O O . ALA D 1 335 ? 67.930 74.697 34.491 1.00 22.10 335 ALA D O 1
ATOM 10727 N N . LEU D 1 336 ? 69.407 75.311 32.913 1.00 23.08 336 LEU D N 1
ATOM 10728 C CA . LEU D 1 336 ? 68.972 74.249 31.981 1.00 22.79 336 LEU D CA 1
ATOM 10729 C C . LEU D 1 336 ? 69.104 72.878 32.630 1.00 23.09 336 LEU D C 1
ATOM 10730 O O . LEU D 1 336 ? 68.194 72.065 32.534 1.00 23.51 336 LEU D O 1
ATOM 10735 N N . LYS D 1 337 ? 70.246 72.630 33.285 1.00 23.73 337 LYS D N 1
ATOM 10736 C CA . LYS D 1 337 ? 70.535 71.358 33.972 1.00 24.60 337 LYS D CA 1
ATOM 10737 C C . LYS D 1 337 ? 69.492 70.994 35.032 1.00 24.89 337 LYS D C 1
ATOM 10738 O O . LYS D 1 337 ? 69.388 69.834 35.441 1.00 25.21 337 LYS D O 1
ATOM 10744 N N . LYS D 1 338 ? 68.713 71.968 35.485 1.00 25.11 338 LYS D N 1
ATOM 10745 C CA . LYS D 1 338 ? 67.700 71.645 36.494 1.00 25.38 338 LYS D CA 1
ATOM 10746 C C . LYS D 1 338 ? 66.267 71.922 36.057 1.00 24.36 338 LYS D C 1
ATOM 10747 O O . LYS D 1 338 ? 65.327 71.833 36.851 1.00 23.94 338 LYS D O 1
ATOM 10753 N N . THR D 1 339 ? 66.088 72.188 34.769 1.00 23.01 339 THR D N 1
ATOM 10754 C CA . THR D 1 339 ? 64.784 72.557 34.285 1.00 21.89 339 THR D CA 1
ATOM 10755 C C . THR D 1 339 ? 63.872 71.344 34.316 1.00 21.32 339 THR D C 1
ATOM 10756 O O . THR D 1 339 ? 64.340 70.200 34.333 1.00 21.22 339 THR D O 1
ATOM 10760 N N . SER D 1 340 ? 62.568 71.589 34.332 1.00 20.54 340 SER D N 1
ATOM 10761 C CA . SER D 1 340 ? 61.594 70.502 34.433 1.00 21.22 340 SER D CA 1
ATOM 10762 C C . SER D 1 340 ? 61.533 69.663 33.151 1.00 20.62 340 SER D C 1
ATOM 10763 O O . SER D 1 340 ? 61.532 70.206 32.040 1.00 20.39 340 SER D O 1
ATOM 10766 N N . ILE D 1 341 ? 61.509 68.340 33.317 1.00 20.73 341 ILE D N 1
ATOM 10767 C CA . ILE D 1 341 ? 61.463 67.410 32.166 1.00 20.32 341 ILE D CA 1
ATOM 10768 C C . ILE D 1 341 ? 60.376 66.373 32.386 1.00 20.36 341 ILE D C 1
ATOM 10769 O O . ILE D 1 341 ? 59.848 66.254 33.499 1.00 20.02 341 ILE D O 1
ATOM 10774 N N . VAL D 1 342 ? 60.002 65.671 31.314 1.00 20.62 342 VAL D N 1
ATOM 10775 C CA . VAL D 1 342 ? 59.161 64.476 31.409 1.00 20.65 342 VAL D CA 1
ATOM 10776 C C . VAL D 1 342 ? 59.903 63.330 30.729 1.00 21.20 342 VAL D C 1
ATOM 10777 O O . VAL D 1 342 ? 60.367 63.494 29.610 1.00 21.04 342 VAL D O 1
ATOM 10781 N N . ILE D 1 343 ? 59.990 62.180 31.402 1.00 21.56 343 ILE D N 1
ATOM 10782 C CA . ILE D 1 343 ? 60.539 60.959 30.795 1.00 22.33 343 ILE D CA 1
ATOM 10783 C C . ILE D 1 343 ? 59.429 59.948 30.569 1.00 22.58 343 ILE D C 1
ATOM 10784 O O . ILE D 1 343 ? 58.690 59.600 31.492 1.00 21.98 343 ILE D O 1
ATOM 10789 N N . LEU D 1 344 ? 59.337 59.486 29.324 1.00 22.83 344 LEU D N 1
ATOM 10790 C CA . LEU D 1 344 ? 58.266 58.616 28.864 1.00 23.34 344 LEU D CA 1
ATOM 10791 C C . LEU D 1 344 ? 58.823 57.314 28.259 1.00 22.92 344 LEU D C 1
ATOM 10792 O O . LEU D 1 344 ? 60.022 57.161 28.077 1.00 23.06 344 LEU D O 1
ATOM 10797 N N . GLY D 1 345 ? 57.920 56.395 27.950 1.00 23.16 345 GLY D N 1
ATOM 10798 C CA . GLY D 1 345 ? 58.181 55.302 26.993 1.00 23.56 345 GLY D CA 1
ATOM 10799 C C . GLY D 1 345 ? 59.293 54.328 27.351 1.00 23.07 345 GLY D C 1
ATOM 10800 O O . GLY D 1 345 ? 59.438 53.922 28.500 1.00 22.32 345 GLY D O 1
ATOM 10801 N N . LYS D 1 346 ? 60.075 53.961 26.343 1.00 22.73 346 LYS D N 1
ATOM 10802 C CA . LYS D 1 346 ? 61.166 52.985 26.505 1.00 23.41 346 LYS D CA 1
ATOM 10803 C C . LYS D 1 346 ? 62.266 53.454 27.455 1.00 22.13 346 LYS D C 1
ATOM 10804 O O . LYS D 1 346 ? 62.831 52.661 28.221 1.00 22.13 346 LYS D O 1
ATOM 10810 N N . LEU D 1 347 ? 62.573 54.745 27.422 1.00 21.52 347 LEU D N 1
ATOM 10811 C CA . LEU D 1 347 ? 63.584 55.274 28.341 1.00 21.05 347 LEU D CA 1
ATOM 10812 C C . LEU D 1 347 ? 63.116 55.136 29.807 1.00 21.86 347 LEU D C 1
ATOM 10813 O O . LEU D 1 347 ? 63.906 54.731 30.694 1.00 20.07 347 LEU D O 1
ATOM 10818 N N . LYS D 1 348 ? 61.837 55.474 30.043 1.00 22.69 348 LYS D N 1
ATOM 10819 C CA . LYS D 1 348 ? 61.207 55.238 31.353 1.00 23.97 348 LYS D CA 1
ATOM 10820 C C . LYS D 1 348 ? 61.384 53.771 31.784 1.00 23.47 348 LYS D C 1
ATOM 10821 O O . LYS D 1 348 ? 61.861 53.495 32.891 1.00 22.32 348 LYS D O 1
ATOM 10827 N N . GLU D 1 349 ? 61.006 52.841 30.900 1.00 23.24 349 GLU D N 1
ATOM 10828 C CA . GLU D 1 349 ? 61.111 51.412 31.196 1.00 23.62 349 GLU D CA 1
ATOM 10829 C C . GLU D 1 349 ? 62.564 50.970 31.436 1.00 22.98 349 GLU D C 1
ATOM 10830 O O . GLU D 1 349 ? 62.837 50.179 32.347 1.00 21.85 349 GLU D O 1
ATOM 10836 N N . TRP D 1 350 ? 63.482 51.466 30.603 1.00 22.54 350 TRP D N 1
ATOM 10837 C CA . TRP D 1 350 ? 64.922 51.203 30.769 1.00 22.43 350 TRP D CA 1
ATOM 10838 C C . TRP D 1 350 ? 65.398 51.641 32.174 1.00 22.68 350 TRP D C 1
ATOM 10839 O O . TRP D 1 350 ? 65.996 50.866 32.908 1.00 22.84 350 TRP D O 1
ATOM 10850 N N . ALA D 1 351 ? 65.143 52.888 32.532 1.00 23.48 351 ALA D N 1
ATOM 10851 C CA . ALA D 1 351 ? 65.550 53.4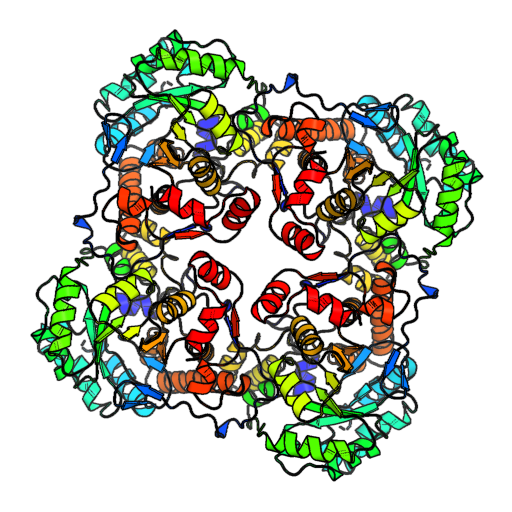04 33.845 1.00 24.32 351 ALA D CA 1
ATOM 10852 C C . ALA D 1 351 ? 64.959 52.571 34.997 1.00 25.38 351 ALA D C 1
ATOM 10853 O O . ALA D 1 351 ? 65.681 52.168 35.905 1.00 25.68 351 ALA D O 1
ATOM 10855 N N . GLU D 1 352 ? 63.655 52.310 34.940 1.00 26.71 352 GLU D N 1
ATOM 10856 C CA . GLU D 1 352 ? 62.986 51.453 35.921 1.00 28.16 352 GLU D CA 1
ATOM 10857 C C . GLU D 1 352 ? 63.674 50.071 36.031 1.00 27.04 352 GLU D C 1
ATOM 10858 O O . GLU D 1 352 ? 64.028 49.634 37.132 1.00 25.97 352 GLU D O 1
ATOM 10864 N N . TYR D 1 353 ? 63.865 49.377 34.911 1.00 25.38 353 TYR D N 1
ATOM 10865 C CA . TYR D 1 353 ? 64.519 48.060 35.007 1.00 25.32 353 TYR D CA 1
ATOM 10866 C C . TYR D 1 353 ? 65.902 48.131 35.643 1.00 24.66 353 TYR D C 1
ATOM 10867 O O . TYR D 1 353 ? 66.333 47.197 36.311 1.00 24.95 353 TYR D O 1
ATOM 10876 N N . ARG D 1 354 ? 66.598 49.234 35.412 1.00 24.81 354 ARG D N 1
ATOM 10877 C CA . ARG D 1 354 ? 68.000 49.350 35.780 1.00 25.29 354 ARG D CA 1
ATOM 10878 C C . ARG D 1 354 ? 68.170 49.874 37.202 1.00 26.05 354 ARG D C 1
ATOM 10879 O O . ARG D 1 354 ? 69.291 50.136 37.647 1.00 25.64 354 ARG D O 1
ATOM 10887 N N . GLY D 1 355 ? 67.054 50.006 37.910 1.00 27.31 355 GLY D N 1
ATOM 10888 C CA . GLY D 1 355 ? 67.097 50.443 39.315 1.00 28.86 355 GLY D CA 1
ATOM 10889 C C . GLY D 1 355 ? 67.359 51.935 39.453 1.00 29.60 355 GLY D C 1
ATOM 10890 O O . GLY D 1 355 ? 67.827 52.391 40.497 1.00 29.63 355 GLY D O 1
ATOM 10891 N N . ILE D 1 356 ? 67.075 52.707 38.407 1.00 30.20 356 ILE D N 1
ATOM 10892 C CA . ILE D 1 356 ? 67.197 54.158 38.525 1.00 31.75 356 ILE D CA 1
ATOM 10893 C C . ILE D 1 356 ? 65.872 54.661 39.099 1.00 33.40 356 ILE D C 1
ATOM 10894 O O . ILE D 1 356 ? 64.892 54.813 38.372 1.00 33.75 356 ILE D O 1
ATOM 10899 N N . ASN D 1 357 ? 65.833 54.868 40.415 1.00 35.19 357 ASN D N 1
ATOM 10900 C CA . ASN D 1 357 ? 64.669 55.467 41.051 1.00 37.37 357 ASN D CA 1
ATOM 10901 C C . ASN D 1 357 ? 64.550 56.869 40.491 1.00 37.54 357 ASN D C 1
ATOM 10902 O O . ASN D 1 357 ? 65.467 57.680 40.667 1.00 37.77 357 ASN D O 1
ATOM 10907 N N . LEU D 1 358 ? 63.451 57.127 39.785 1.00 38.32 358 LEU D N 1
ATOM 10908 C CA . LEU D 1 358 ? 63.292 58.370 39.038 1.00 39.33 358 LEU D CA 1
ATOM 10909 C C . LEU D 1 358 ? 63.216 59.612 39.937 1.00 39.89 358 LEU D C 1
ATOM 10910 O O . LEU D 1 358 ? 63.389 60.746 39.461 1.00 39.66 358 LEU D O 1
ATOM 10915 N N . SER D 1 359 ? 63.001 59.382 41.236 1.00 40.31 359 SER D N 1
ATOM 10916 C CA . SER D 1 359 ? 62.946 60.450 42.222 1.00 40.38 359 SER D CA 1
ATOM 10917 C C . SER D 1 359 ? 64.348 60.809 42.732 1.00 40.77 359 SER D C 1
ATOM 10918 O O . SER D 1 359 ? 64.715 61.990 42.768 1.00 40.57 359 SER D O 1
ATOM 10921 N N . ILE D 1 360 ? 65.163 59.815 43.085 1.00 40.33 360 ILE D N 1
ATOM 10922 C CA . ILE D 1 360 ? 66.549 60.137 43.453 1.00 40.29 360 ILE D CA 1
ATOM 10923 C C . ILE D 1 360 ? 67.380 60.574 42.222 1.00 39.91 360 ILE D C 1
ATOM 10924 O O . ILE D 1 360 ? 68.317 61.371 42.364 1.00 39.82 360 ILE D O 1
ATOM 10929 N N . TYR D 1 361 ? 67.008 60.097 41.027 1.00 39.14 361 TYR D N 1
ATOM 10930 C CA . TYR D 1 361 ? 67.605 60.621 39.776 1.00 38.47 361 TYR D CA 1
ATOM 10931 C C . TYR D 1 361 ? 67.397 62.141 39.592 1.00 38.30 361 TYR D C 1
ATOM 10932 O O . TYR D 1 361 ? 68.334 62.873 39.248 1.00 38.29 361 TYR D O 1
ATOM 10941 N N . GLU D 1 362 ? 66.159 62.585 39.769 1.00 38.52 362 GLU D N 1
ATOM 10942 C CA . GLU D 1 362 ? 65.832 64.006 39.740 1.00 39.69 362 GLU D CA 1
ATOM 10943 C C . GLU D 1 362 ? 66.756 64.843 40.639 1.00 40.05 362 GLU D C 1
ATOM 10944 O O . GLU D 1 362 ? 67.302 65.858 40.176 1.00 40.03 362 GLU D O 1
ATOM 10950 N N . LYS D 1 363 ? 66.950 64.420 41.894 1.00 40.35 363 LYS D N 1
ATOM 10951 C CA . LYS D 1 363 ? 67.862 65.132 42.808 1.00 41.44 363 LYS D CA 1
ATOM 10952 C C . LYS D 1 363 ? 69.288 65.196 42.240 1.00 41.32 363 LYS D C 1
ATOM 10953 O O . LYS D 1 363 ? 69.829 66.287 42.037 1.00 40.98 363 LYS D O 1
ATOM 10959 N N . VAL D 1 364 ? 69.867 64.032 41.943 1.00 41.26 364 VAL D N 1
ATOM 10960 C CA . VAL D 1 364 ? 71.233 63.939 41.414 1.00 41.67 364 VAL D CA 1
ATOM 10961 C C . VAL D 1 364 ? 71.489 64.866 40.205 1.00 42.14 364 VAL D C 1
ATOM 10962 O O . VAL D 1 364 ? 72.494 65.586 40.175 1.00 42.06 364 VAL D O 1
ATOM 10966 N N . ARG D 1 365 ? 70.593 64.848 39.217 1.00 42.35 365 ARG D N 1
ATOM 10967 C CA . ARG D 1 365 ? 70.828 65.601 37.980 1.00 43.14 365 ARG D CA 1
ATOM 10968 C C . ARG D 1 365 ? 70.688 67.119 38.204 1.00 44.31 365 ARG D C 1
ATOM 10969 O O . ARG D 1 365 ? 71.273 67.921 37.463 1.00 43.93 365 ARG D O 1
ATOM 10977 N N . LYS D 1 366 ? 69.927 67.488 39.240 1.00 45.83 366 LYS D N 1
ATOM 10978 C CA . LYS D 1 366 ? 69.694 68.884 39.620 1.00 47.37 366 LYS D CA 1
ATOM 10979 C C . LYS D 1 366 ? 70.754 69.476 40.573 1.00 48.63 366 LYS D C 1
ATOM 10980 O O . LYS D 1 366 ? 70.574 70.585 41.071 1.00 48.97 366 LYS D O 1
ATOM 10986 N N . ARG D 1 367 ? 71.832 68.754 40.868 1.00 50.26 367 ARG D N 1
ATOM 10987 C CA . ARG D 1 367 ? 72.817 69.272 41.838 1.00 51.64 367 ARG D CA 1
ATOM 10988 C C . ARG D 1 367 ? 74.219 69.397 41.251 1.00 51.72 367 ARG D C 1
ATOM 10989 O O . ARG D 1 367 ? 74.410 69.283 40.041 1.00 52.02 367 ARG D O 1
#

InterPro domains:
  IPR000262 FMN-dependent dehydrogenase [PF01070] (175-341)
  IPR011179 Isopentenyl-diphosphate delta-isomerase, FMN-dependent [MF_00354] (4-345)
  IPR011179 Isopentenyl-diphosphate delta-isomerase, FMN-dependent [PIRSF003314] (4-353)
  IPR011179 Isopentenyl-diphosphate delta-isomerase, FMN-dependent [PTHR43665] (3-358)
  IPR011179 Isopentenyl-diphosphate delta-isomerase, FMN-dependent [TIGR02151] (6-343)
  IPR011179 Isopentenyl-diphosphate delta-isomerase, FMN-dependent [cd02811] (7-338)
  IPR013785 Aldolase-type TIM barrel [G3DSA:3.20.20.70] (1-368)

Foldseek 3Di:
DLLLCCLQPPDQFQVVAALLLVLKFFDFDPCLVDDLVLFFQWDDDVPDIFRHQEEAAADAVVSLLLLLLLLLLCLVRRHEYEYEACPCVLVDVVCLVSQQSSCVRRVGHAYEFEHELQVLVVPDAQVSVVCRCVSHVHQEYEYEDEQLLQCLAPDDHDDNPCSSLLRVLVNCVPDPHYYEYEYQAFFDALVRLLSSVVSPHQEYEGNHHRGRQSLQSSLVVCVVVVHPSNVVSVVCSHHHQNQLLRQLRNCQNRLRGAYEREHNQQALLSQLSSLLSAHSGYYDYSVSSNQVVVHNVSNSVSVVGRRVRVSVSCSRQSNRYSLSSLLGDMGRRDPSVVSCVVVVNPVVVSNVSSND/DLLLVCLQPPPQFQVVAALLLVLKFFDFDPCLVDDLVLFFQWDDDVPDIFRHQEEAEEDAVVLLLLLLLLLLLCLVRRHEYEYHACVVCLVDVVCLNSQLSNCVNRVGHAYEFEHELQVLVVDDAQVSVQCSCVSNVHQYYEYEDEQLLQCLAPDHHDDRDCVSLVRVLVNQVPDPHYYEYEYQAFFDALVRLVSSVVSVHQEYEGQHHRTRQSLQSRLVVCVVVVHPSNVVSVVCSHHHQNLLLRQLRNCVNRLRGQYEREHNQQALQSQLSSLLSAHLGYYDYSVLSNQCVVHSVSNSVSVVGRVVRVSVSCSRQSNSYSLSSQLTDMGRDDPSVVSCVVVPNPVVVSNVSSND/DLLLVCLQPPDFFQVVAALLLVLKFFDFDPCLVDDLVLFFQWDDDVPDIARHQEEAAEDDVVLLLLLLLLLLLCLVRRHEYEYHACPVVLVDVVCLNSQLSSCVNRVGHAYEFEHELQVLVVDDAQVSVVVSCVSNVHQEYEYEDEQLLQPLAPDHHDDRDPVSLVRVLVNCVPDPHYYEYEYAAFFDALVRLLSSVVSPHQHYEGQHHRGRQSLQSRLVVCVVVVHPSNVVSVVCRHHHDNLLLRQLRNCQNRLRGAYEREHNQQALVSQLSSLLSAHLGYYDYSVLSNQSVVHNVSNSVSVVRRVVRVSVSCSRQSNSYSLSSQLTDMGGDDPSVVSCVVVPNPVVVSSVSSND/DLLLVCLQPPDQFQVVAALLLVLKFFDFDPCLVDDLVLFFQWDDDVPDIARHQEAAAADAVVSLLLLLLLLLLCLVRRHEYEYHACPCVLVDVVCLCSQQSSCVNRVGHAYEFEHELQVLVVPDALVSVQVRCVSNVHQEYEYEAEQLLQCLAPDHHDDHPCSSLVRVLVSQVVDPHYYEYEYAAFFDALVRLLVSVVSPHQHYEGNHHRGRQSLQSRLVVCVVVVHPSNVVSVVCRHHHDNLLLRQLRNCVNRLRGQYEREHNQQALLSQLSSLLSAHSGYYYYSVLSNQSVVHNVSNNVSVVGRRVRVSVSCSRQSNSYSLSSQLTDMGRRDPSVVSCVVVVNPVVVSNVSSND

Sequence (1424 aa):
VEHVEIAAFENVDGLSSSTFLNDVILVHQGFPGISFSEINTKTKFFRKEISVPVMVTGMTNELGRINKIIAEVAEKFGIPMGVGSQRVAIEKAEARESFAIVRKVAPTIPIIANLGMPQLVKGYGLKEFQDAIQMIEADAIAVHLNPAQEVFQPEGEPEYQIYALEKLRDISKELSVPIIVKESGNGISMETAKLLYSYGIKNFDTSGQGGTNWIAIEMIRDIRRGNWKAESAKNFLDWGVPTAASIMEVRYSVPDSFLVGSGGIRSGLDAAKAIALGADIAGMALPVLKSAIEGKESLEQFFRKIIFELKAAMMLTGSKDVDALKKTSIVILGKLKEWAEYRGINLSIYEKVRKRVEHVEIAAFENVDGLSSSTFLNDVILVHQGFPGISFSEINTKTKFFRKEISVPVMVTGMTNELGRINKIIAEVAEKFGIPMGVGSQRVAIEKAEARESFAIVRKVAPTIPIIANLGMPQLVKGYGLKEFQDAIQMIEADAIAVHLNPAQEVFQPEGEPEYQIYALEKLRDISKELSVPIIVKESGNGISMETAKLLYSYGIKNFDTSGQGGTNWIAIEMIRDIRRGNWKAESAKNFLDWGVPTAASIMEVRYSVPDSFLVGSGGIRSGLDAAKAIALGADIAGMALPVLKSAIEGKESLEQFFRKIIFELKAAMMLTGSKDVDALKKTSIVILGKLKEWAEYRGINLSIYEKVRKRVEHVEIAAFENVDGLSSSTFLNDVILVHQGFPGISFSEINTKTKFFRKEISVPVMVTGMTNELGRINKIIAEVAEKFGIPMGVGSQRVAIEKAEARESFAIVRKVAPTIPIIANLGMPQLVKGYGLKEFQDAIQMIEADAIAVHLNPAQEVFQPEGEPEYQIYALEKLRDISKELSVPIIVKESGNGISMETAKLLYSYGIKNFDTSGQGGTNWIAIEMIRDIRRGNWKAESAKNFLDWGVPTAASIMEVRYSVPDSFLVGSGGIRSGLDAAKAIALGADIAGMALPVLKSAIEGKESLEQFFRKIIFELKAAMMLTGSKDVDALKKTSIVILGKLKEWAEYRGINLSIYEKVRKRVEHVEIAAFENVDGLSSSTFLNDVILVHQGFPGISFSEINTKTKFFRKEISVPVMVTGMTNELGRINKIIAEVAEKFGIPMGVGSQRVAIEKAEARESFAIVRKVAPTIPIIANLGMPQLVKGYGLKEFQDAIQMIEADAIAVHLNPAQEVFQPEGEPEYQIYALEKLRDISKELSVPIIVKESGNGISMETAKLLYSYGIKNFDTSGQGGTNWIAIEMIRDIRRGNWKAESAKNFLDWGVPTAASIMEVRYSVPDSFLVGSGGIRSGLDAAKAIALGADIAGMALPVLKSAIEGKESLEQFFRKIIFELKAAMMLTGSKDVDALKKTSIVILGKLKEWAEYRGINLSIYEKVRKR